Protein AF-0000000080295503 (afdb_homodimer)

Nearest PDB structures (foldseek):
  6c7n-assembly1_A  TM=9.558E-01  e=8.630E-57  Sorghum bicolor
  1o0s-assembly1_A  TM=9.507E-01  e=3.112E-56  Ascaris suum
  5ou5-assembly1_A  TM=9.568E-01  e=2.901E-55  Zea mays
  6w57-assembly1_A  TM=9.086E-01  e=5.058E-46  Trypanosoma cruzi
  6c7n-assembly1_D  TM=9.601E-01  e=8.057E-33  Sorghum bicolor

Solvent-accessible surface area (backbone atoms only — not comparable to full-atom values): 56829 Å² total; per-residue (Å²): 129,84,60,73,83,77,49,52,29,61,52,30,62,65,28,22,88,63,24,55,74,51,45,48,44,72,68,53,23,57,75,37,43,35,37,23,44,47,64,78,38,65,42,53,69,69,56,49,39,51,50,51,49,52,52,50,70,70,48,85,48,66,68,58,43,27,48,50,53,55,49,38,37,57,42,23,34,45,60,38,44,40,38,39,61,76,38,34,90,74,47,44,44,35,53,27,72,63,42,31,56,54,43,26,78,41,29,72,78,65,65,83,66,70,71,42,38,38,46,44,62,86,37,63,96,42,52,50,62,40,59,63,41,48,88,58,75,63,38,39,37,31,30,36,24,38,10,41,28,44,78,70,73,35,51,52,12,50,33,36,43,47,52,22,40,26,51,50,50,38,26,31,55,38,24,22,36,43,69,64,27,48,43,23,31,25,37,30,48,24,30,76,42,58,78,54,47,66,37,91,64,47,48,43,60,82,40,58,52,66,54,72,67,58,47,48,53,49,51,50,50,45,56,52,28,47,32,73,70,43,34,66,47,32,31,40,36,39,38,39,44,31,58,77,56,41,54,52,48,46,70,68,36,35,86,76,35,14,29,52,39,42,58,23,50,28,41,16,19,40,48,49,9,29,49,53,29,49,27,60,69,67,70,55,60,75,81,79,49,28,38,36,31,44,17,61,46,50,50,38,50,23,31,48,50,50,49,39,53,53,32,37,72,74,68,40,52,71,68,61,30,46,72,31,42,42,38,17,45,100,84,12,46,45,34,72,81,46,88,87,52,86,75,55,75,82,52,53,80,47,36,36,95,57,82,80,44,66,50,69,57,56,48,44,70,71,65,56,41,41,32,41,39,26,51,56,50,39,57,54,64,56,34,66,67,42,38,34,50,34,36,71,76,29,84,61,20,33,42,32,24,40,12,46,49,71,85,17,12,18,47,51,71,66,57,49,32,60,44,27,70,61,37,49,46,55,36,25,35,36,93,58,72,73,41,79,53,98,92,39,77,36,52,57,25,55,58,50,43,75,53,37,48,22,3,50,52,34,13,36,57,72,26,33,29,50,52,59,50,73,62,53,35,49,53,38,12,53,46,44,30,66,63,41,48,69,67,37,44,73,50,53,31,31,55,53,61,76,92,43,37,42,56,36,7,48,52,22,15,40,51,41,34,51,48,26,55,75,67,71,33,37,66,52,78,74,80,68,91,48,52,63,60,54,55,58,70,62,34,53,75,63,67,87,72,77,83,70,82,57,69,69,64,60,67,75,101,130,85,60,74,83,78,48,50,29,63,53,31,62,65,28,21,88,64,23,56,76,50,44,48,45,71,67,53,22,56,76,39,44,36,38,22,46,46,63,78,40,66,43,52,71,67,57,49,40,52,51,52,49,52,52,50,69,68,48,83,48,65,68,57,41,28,50,50,53,55,49,38,37,57,43,24,34,45,60,38,44,40,37,38,62,75,39,33,90,73,46,43,43,36,51,26,72,64,42,31,57,54,43,25,79,41,29,69,76,64,65,83,65,68,69,43,39,38,45,44,62,86,38,63,96,40,53,50,62,40,60,64,40,47,87,58,74,64,38,40,36,30,29,36,24,38,10,42,28,44,79,71,72,35,52,52,12,48,34,37,44,47,52,23,39,26,51,51,50,38,26,28,56,37,24,22,36,43,70,64,26,48,43,25,30,27,37,31,46,23,30,75,42,59,76,55,46,65,36,89,66,47,47,46,59,83,41,58,53,64,55,72,66,59,47,48,52,50,52,49,51,44,55,52,28,46,31,72,69,44,34,67,48,31,32,38,36,39,38,40,43,31,59,77,57,40,54,52,49,46,70,69,36,34,87,76,36,16,28,52,40,43,58,24,49,29,41,16,19,40,49,49,10,30,49,51,29,48,27,60,68,67,71,56,59,77,82,79,49,26,39,35,30,42,16,62,47,51,50,38,49,23,31,49,50,50,48,38,52,53,32,36,73,74,66,39,53,70,67,61,29,45,72,31,42,44,38,18,44,101,86,11,46,45,33,73,81,47,88,87,53,87,74,56,75,84,52,53,79,48,38,38,94,57,82,82,43,66,52,69,56,56,48,44,71,71,65,56,41,42,31,40,39,28,52,55,51,40,55,54,65,56,34,67,67,44,38,34,51,35,36,70,75,29,86,60,20,34,41,32,22,40,12,46,49,71,84,18,12,19,48,50,70,66,56,49,32,60,45,26,69,62,39,48,46,54,36,24,35,36,92,58,72,73,40,80,54,97,91,38,78,36,54,57,25,56,59,51,42,76,54,37,48,20,3,48,51,35,12,37,57,73,25,31,28,50,52,59,50,74,64,54,35,50,52,38,12,53,45,43,30,67,62,42,47,70,68,36,43,73,48,53,31,29,55,52,60,78,92,42,36,46,55,37,7,49,53,21,15,41,51,43,34,52,48,26,57,75,68,70,33,37,65,52,77,74,80,68,91,48,50,63,60,52,55,58,70,61,33,52,76,63,67,88,73,76,84,68,83,56,69,70,62,55,68,74,101

InterPro domains:
  IPR001891 Malic oxidoreductase [PIRSF000106] (8-548)
  IPR001891 Malic oxidoreductase [PR00072] (79-103)
  IPR001891 Malic oxidoreductase [PR00072] (139-168)
  IPR001891 Malic oxidoreductase [PR00072] (175-197)
  IPR001891 Malic oxidoreductase [PR00072] (235-253)
  IPR001891 Malic oxidoreductase [PR00072] (260-276)
  IPR001891 Malic oxidoreductase [PR00072] (291-307)
  IPR001891 Malic oxidoreductase [PR00072] (394-410)
  IPR012301 Malic enzyme, N-terminal domain [PF00390] (74-254)
  IPR012301 Malic enzyme, N-terminal domain [SM01274] (73-254)
  IPR012302 Malic enzyme, NAD-binding [PF03949] (264-517)
  IPR012302 Malic enzyme, NAD-binding [SM00919] (264-517)
  IPR036291 NAD(P)-binding domain superfamily [SSF51735] (264-548)
  IPR037062 Malic enzyme, N-terminal domain superfamily [G3DSA:3.40.50.10380] (8-261)
  IPR046346 Aminoacid dehydrogenase-like, N-terminal domain superfamily [SSF53223] (7-263)

Structure (mmCIF, N/CA/C/O backbone):
data_AF-0000000080295503-model_v1
#
loop_
_entity.id
_entity.type
_entity.pdbx_description
1 polymer 'Malic enzyme'
#
loop_
_atom_site.group_PDB
_atom_site.id
_atom_site.type_symbol
_atom_site.label_atom_id
_atom_site.label_alt_id
_atom_site.label_comp_id
_atom_site.label_asym_id
_atom_site.label_entity_id
_atom_site.label_seq_id
_atom_site.pdbx_PDB_ins_code
_atom_site.Cartn_x
_atom_site.Cartn_y
_atom_site.Cartn_z
_atom_site.occupancy
_atom_site.B_iso_or_equiv
_atom_site.auth_seq_id
_atom_site.auth_comp_id
_atom_site.auth_asym_id
_atom_site.auth_atom_id
_atom_site.pdbx_PDB_model_num
ATOM 1 N N . MET A 1 1 ? 0.663 -22.047 15.93 1 23.84 1 MET A N 1
ATOM 2 C CA . MET A 1 1 ? -0.753 -21.859 16.234 1 23.84 1 MET A CA 1
ATOM 3 C C . MET A 1 1 ? -0.973 -20.594 17.062 1 23.84 1 MET A C 1
ATOM 5 O O . MET A 1 1 ? -0.409 -20.438 18.141 1 23.84 1 MET A O 1
ATOM 9 N N . TYR A 1 2 ? -1.174 -19.5 16.453 1 33.91 2 TYR A N 1
ATOM 10 C CA . TYR A 1 2 ? -1.428 -18.25 17.156 1 33.91 2 TYR A CA 1
ATOM 11 C C . TYR A 1 2 ? -2.566 -18.406 18.172 1 33.91 2 TYR A C 1
ATOM 13 O O . TYR A 1 2 ? -3.637 -18.922 17.828 1 33.91 2 TYR A O 1
ATOM 21 N N . VAL A 1 3 ? -2.311 -18.531 19.344 1 33.25 3 VAL A N 1
ATOM 22 C CA . VAL A 1 3 ? -3.404 -18.516 20.312 1 33.25 3 VAL A CA 1
ATOM 23 C C . VAL A 1 3 ? -4.07 -17.141 20.312 1 33.25 3 VAL A C 1
ATOM 25 O O . VAL A 1 3 ? -3.424 -16.125 20.594 1 33.25 3 VAL A O 1
ATOM 28 N N . GLN A 1 4 ? -5.238 -16.984 19.781 1 42.31 4 GLN A N 1
ATOM 29 C CA . GLN A 1 4 ? -6.094 -15.805 19.672 1 42.31 4 GLN A CA 1
ATOM 30 C C . GLN A 1 4 ? -6.051 -14.961 20.938 1 42.31 4 GLN A C 1
ATOM 32 O O . GLN A 1 4 ? -6.062 -13.734 20.875 1 42.31 4 GLN A O 1
ATOM 37 N N . GLY A 1 5 ? -5.867 -15.586 22.062 1 43.38 5 GLY A N 1
ATOM 38 C CA . GLY A 1 5 ? -6.027 -14.898 23.328 1 43.38 5 GLY A CA 1
ATOM 39 C C . GLY A 1 5 ? -4.809 -14.086 23.734 1 43.38 5 GLY A C 1
ATOM 40 O O . GLY A 1 5 ? -4.906 -13.188 24.562 1 43.38 5 GLY A O 1
ATOM 41 N N . GLU A 1 6 ? -3.658 -14.367 23.172 1 52.22 6 GLU A N 1
ATOM 42 C CA . GLU A 1 6 ? -2.453 -13.75 23.719 1 52.22 6 GLU A CA 1
ATOM 43 C C . GLU A 1 6 ? -2.07 -12.5 22.938 1 52.22 6 GLU A C 1
ATOM 45 O O . GLU A 1 6 ? -1.223 -11.719 23.391 1 52.22 6 GLU A O 1
ATOM 50 N N . ILE A 1 7 ? -2.881 -12.359 21.938 1 60.25 7 ILE A N 1
ATOM 51 C CA . ILE A 1 7 ? -2.463 -11.227 21.125 1 60.25 7 ILE A CA 1
ATOM 52 C C . ILE A 1 7 ? -3.307 -10 21.469 1 60.25 7 ILE A C 1
ATOM 54 O O . ILE A 1 7 ? -4.531 -10.086 21.562 1 60.25 7 ILE A O 1
ATOM 58 N N . SER A 1 8 ? -2.629 -8.961 21.906 1 71.88 8 SER A N 1
ATOM 59 C CA . SER A 1 8 ? -3.328 -7.707 22.188 1 71.88 8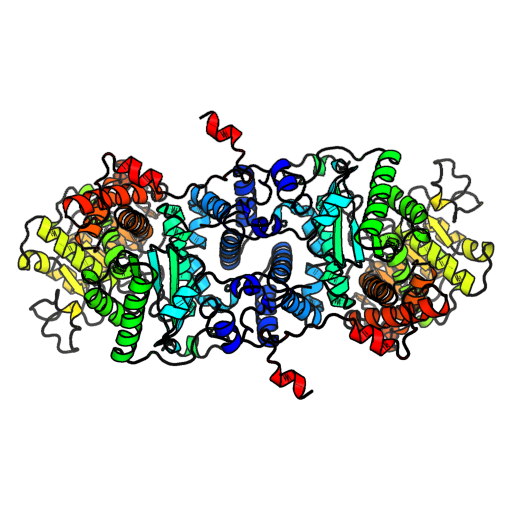 SER A CA 1
ATOM 60 C C . SER A 1 8 ? -4.176 -7.277 20.984 1 71.88 8 SER A C 1
ATOM 62 O O . SER A 1 8 ? -4.02 -7.809 19.891 1 71.88 8 SER A O 1
ATOM 64 N N . GLY A 1 9 ? -5.176 -6.531 21.297 1 74.75 9 GLY A N 1
ATOM 65 C CA . GLY A 1 9 ? -6.023 -6.008 20.234 1 74.75 9 GLY A CA 1
ATOM 66 C C . GLY A 1 9 ? -5.242 -5.316 19.125 1 74.75 9 GLY A C 1
ATOM 67 O O . GLY A 1 9 ? -5.512 -5.527 17.938 1 74.75 9 GLY A O 1
ATOM 68 N N . LEU A 1 10 ? -4.273 -4.602 19.516 1 79.19 10 LEU A N 1
ATOM 69 C CA . LEU A 1 10 ? -3.461 -3.895 18.531 1 79.19 10 LEU A CA 1
ATOM 70 C C . LEU A 1 10 ? -2.672 -4.875 17.672 1 79.19 10 LEU A C 1
ATOM 72 O O . LEU A 1 10 ? -2.574 -4.703 16.453 1 79.19 10 LEU A O 1
ATOM 76 N N . MET A 1 11 ? -2.17 -5.848 18.25 1 79.31 11 MET A N 1
ATOM 77 C CA . MET A 1 11 ? -1.431 -6.867 17.516 1 79.31 11 MET A CA 1
ATOM 78 C C . MET A 1 11 ? -2.344 -7.605 16.531 1 79.31 11 MET A C 1
ATOM 80 O O . MET A 1 11 ? -1.92 -7.977 15.438 1 79.31 11 MET A O 1
ATOM 84 N N . ARG A 1 12 ? -3.553 -7.77 16.922 1 81.25 12 ARG A N 1
ATOM 85 C CA . ARG A 1 12 ? -4.512 -8.43 16.031 1 81.25 12 ARG A CA 1
ATOM 86 C C . ARG A 1 12 ? -4.785 -7.582 14.797 1 81.25 12 ARG A C 1
ATOM 88 O O . ARG A 1 12 ? -4.902 -8.109 13.688 1 81.25 12 ARG A O 1
ATOM 95 N N . LEU A 1 13 ? -4.855 -6.32 15.055 1 86.88 13 LEU A N 1
ATOM 96 C CA . LEU A 1 13 ? -5.098 -5.402 13.945 1 86.88 13 LEU A CA 1
ATOM 97 C C . LEU A 1 13 ? -3.904 -5.363 13 1 86.88 13 LEU A C 1
ATOM 99 O O . LEU A 1 13 ? -4.059 -5.059 11.812 1 86.88 13 LEU A O 1
ATOM 103 N N . GLN A 1 14 ? -2.781 -5.789 13.508 1 85.88 14 GLN A N 1
ATOM 104 C CA . GLN A 1 14 ? -1.558 -5.688 12.719 1 85.88 14 GLN A CA 1
ATOM 105 C C . GLN A 1 14 ? -1.169 -7.039 12.125 1 85.88 14 GLN A C 1
ATOM 107 O O . GLN A 1 14 ? -0.248 -7.121 11.312 1 85.88 14 GLN A O 1
ATOM 112 N N . ASP A 1 15 ? -1.875 -8.07 12.523 1 87.44 15 ASP A N 1
ATOM 113 C CA . ASP A 1 15 ? -1.576 -9.422 12.07 1 87.44 15 ASP A CA 1
ATOM 114 C C . ASP A 1 15 ? -2.496 -9.836 10.922 1 87.44 15 ASP A C 1
ATOM 116 O O . ASP A 1 15 ? -3.719 -9.852 11.078 1 87.44 15 ASP A O 1
ATOM 120 N N . LYS A 1 16 ? -1.868 -10.242 9.867 1 89.5 16 LYS A N 1
ATOM 121 C CA . LYS A 1 16 ? -2.637 -10.523 8.656 1 89.5 16 LYS A CA 1
ATOM 122 C C . LYS A 1 16 ? -3.592 -11.695 8.875 1 89.5 16 LYS A C 1
ATOM 124 O O . LYS A 1 16 ? -4.617 -11.805 8.203 1 89.5 16 LYS A O 1
ATOM 129 N N . PHE A 1 17 ? -3.307 -12.547 9.859 1 88.69 17 PHE A N 1
ATOM 130 C CA . PHE A 1 17 ? -4.105 -13.742 10.086 1 88.69 17 PHE A CA 1
ATOM 131 C C . PHE A 1 17 ? -5.375 -13.406 10.859 1 88.69 17 PHE A C 1
ATOM 133 O O . PHE A 1 17 ? -6.414 -14.039 10.664 1 88.69 17 PHE A O 1
ATOM 140 N N . PHE A 1 18 ? -5.27 -12.383 11.711 1 90.19 18 PHE A N 1
ATOM 141 C CA . PHE A 1 18 ? -6.359 -12.141 12.656 1 90.19 18 PHE A CA 1
ATOM 142 C C . PHE A 1 18 ? -7.105 -10.859 12.297 1 90.19 18 PHE A C 1
ATOM 144 O O . PHE A 1 18 ? -8.211 -10.617 12.797 1 90.19 18 PHE A O 1
ATOM 151 N N . ASN A 1 19 ? -6.555 -10.086 11.453 1 93.88 19 ASN A N 1
ATOM 152 C CA . ASN A 1 19 ? -7.156 -8.797 11.141 1 93.88 19 ASN A CA 1
ATOM 153 C C . ASN A 1 19 ? -8.445 -8.961 10.344 1 93.88 19 ASN A C 1
ATOM 155 O O . ASN A 1 19 ? -8.484 -9.703 9.359 1 93.88 19 ASN A O 1
ATOM 159 N N . LYS A 1 20 ? -9.484 -8.266 10.859 1 95.94 20 LYS A N 1
ATOM 160 C CA . LYS A 1 20 ? -10.766 -8.258 10.164 1 95.94 20 LYS A CA 1
ATOM 161 C C . LYS A 1 20 ? -11.102 -6.863 9.641 1 95.94 20 LYS A C 1
ATOM 163 O O . LYS A 1 20 ? -12.211 -6.625 9.156 1 95.94 20 LYS A O 1
ATOM 168 N N . ASP A 1 21 ? -10.164 -5.883 9.852 1 95.69 21 ASP A N 1
ATOM 169 C CA . ASP A 1 21 ? -10.398 -4.496 9.477 1 95.69 21 ASP A CA 1
ATOM 170 C C . ASP A 1 21 ? -11.719 -3.984 10.062 1 95.69 21 ASP A C 1
ATOM 172 O O . ASP A 1 21 ? -11.938 -4.078 11.266 1 95.69 21 ASP A O 1
ATOM 176 N N . THR A 1 22 ? -12.594 -3.451 9.234 1 96.38 22 THR A N 1
ATOM 177 C CA . THR A 1 22 ? -13.82 -2.826 9.703 1 96.38 22 THR A CA 1
ATOM 178 C C . THR A 1 22 ? -14.891 -3.879 10 1 96.38 22 THR A C 1
ATOM 180 O O . THR A 1 22 ? -16.016 -3.543 10.352 1 96.38 22 THR A O 1
ATOM 183 N N . ALA A 1 23 ? -14.539 -5.16 9.883 1 96.94 23 ALA A N 1
ATOM 184 C CA . ALA A 1 23 ? -15.516 -6.203 10.172 1 96.94 23 ALA A CA 1
ATOM 185 C C . ALA A 1 23 ? -15.5 -6.578 11.648 1 96.94 23 ALA A C 1
ATOM 187 O O . ALA A 1 23 ? -16.375 -7.297 12.125 1 96.94 23 ALA A O 1
ATOM 188 N N . PHE A 1 24 ? -14.492 -6.145 12.406 1 95.94 24 PHE A N 1
ATOM 189 C CA . PHE A 1 24 ? -14.594 -6.305 13.852 1 95.94 24 PHE A CA 1
ATOM 190 C C . PHE A 1 24 ? -15.883 -5.684 14.367 1 95.94 24 PHE A C 1
ATOM 192 O O . PHE A 1 24 ? -16.188 -4.527 14.078 1 95.94 24 PHE A O 1
ATOM 199 N N . THR A 1 25 ? -16.625 -6.453 15.086 1 95.12 25 THR A N 1
ATOM 200 C CA . THR A 1 25 ? -17.828 -5.902 15.695 1 95.12 25 THR A CA 1
ATOM 201 C C . THR A 1 25 ? -17.484 -4.898 16.797 1 95.12 25 THR A C 1
ATOM 203 O O . THR A 1 25 ? -16.344 -4.875 17.281 1 95.12 25 THR A O 1
ATOM 206 N N . ILE A 1 26 ? -18.453 -4.098 17.125 1 95.25 26 ILE A N 1
ATOM 207 C CA . ILE A 1 26 ? -18.219 -3.111 18.188 1 95.25 26 ILE A CA 1
ATOM 208 C C . ILE A 1 26 ? -17.828 -3.822 19.469 1 95.25 26 ILE A C 1
ATOM 210 O O . ILE A 1 26 ? -16.922 -3.383 20.188 1 95.25 26 ILE A O 1
ATOM 214 N N . GLU A 1 27 ? -18.484 -4.895 19.766 1 93.81 27 GLU A N 1
ATOM 215 C CA . GLU A 1 27 ? -18.188 -5.684 20.953 1 93.81 27 GLU A CA 1
ATOM 216 C C . GLU A 1 27 ? -16.75 -6.211 20.922 1 93.81 27 GLU A C 1
ATOM 218 O O . GLU A 1 27 ? -16.031 -6.125 21.906 1 93.81 27 GLU A O 1
ATOM 223 N N . GLU A 1 28 ? -16.359 -6.746 19.797 1 93.06 28 GLU A N 1
ATOM 224 C CA . GLU A 1 28 ? -14.992 -7.234 19.641 1 93.06 28 GLU A CA 1
ATOM 225 C C . GLU A 1 28 ? -13.977 -6.109 19.828 1 93.06 28 GLU A C 1
ATOM 227 O O . GLU A 1 28 ? -12.945 -6.301 20.484 1 93.06 28 GLU A O 1
ATOM 232 N N . ARG A 1 29 ? -14.289 -4.934 19.281 1 94.69 29 ARG A N 1
ATOM 233 C CA . ARG A 1 29 ? -13.383 -3.795 19.359 1 94.69 29 ARG A CA 1
ATOM 234 C C . ARG A 1 29 ? -13.18 -3.371 20.812 1 94.69 29 ARG A C 1
ATOM 236 O O . ARG A 1 29 ? -12.047 -3.107 21.234 1 94.69 29 ARG A O 1
ATOM 243 N N . GLN A 1 30 ? -14.234 -3.309 21.547 1 93.44 30 GLN A N 1
ATOM 244 C CA . GLN A 1 30 ? -14.18 -2.904 22.953 1 93.44 30 GLN A CA 1
ATOM 245 C C . GLN A 1 30 ? -13.422 -3.93 23.797 1 93.44 30 GLN A C 1
ATOM 247 O O . GLN A 1 30 ? -12.562 -3.57 24.594 1 93.44 30 GLN A O 1
ATOM 252 N N . LEU A 1 31 ? -13.641 -5.195 23.547 1 90.25 31 LEU A N 1
ATOM 253 C CA . LEU A 1 31 ? -13.039 -6.266 24.328 1 90.25 31 LEU A CA 1
ATOM 254 C C . LEU A 1 31 ? -11.547 -6.391 24.016 1 90.25 31 LEU A C 1
ATOM 256 O O . LEU A 1 31 ? -10.75 -6.73 24.906 1 90.25 31 LEU A O 1
ATOM 260 N N . LEU A 1 32 ? -11.203 -6.105 22.781 1 90.62 32 LEU A N 1
ATOM 261 C CA . LEU A 1 32 ? -9.82 -6.262 22.344 1 90.62 32 LEU A CA 1
ATOM 262 C C . LEU A 1 32 ? -9.023 -4.984 22.594 1 90.62 32 LEU A C 1
ATOM 264 O O . LEU A 1 32 ? -7.809 -4.961 22.406 1 90.62 32 LEU A O 1
ATOM 268 N N . GLY A 1 33 ? -9.734 -3.918 22.969 1 92.12 33 GLY A N 1
ATOM 269 C CA . GLY A 1 33 ? -9.055 -2.654 23.203 1 92.12 33 GLY A CA 1
ATOM 270 C C . GLY A 1 33 ? -8.633 -1.96 21.922 1 92.12 33 GLY A C 1
ATOM 271 O O . GLY A 1 33 ? -7.539 -1.391 21.859 1 92.12 33 GLY A O 1
ATOM 272 N N . ILE A 1 34 ? -9.406 -2.123 20.844 1 94.31 34 ILE A N 1
ATOM 273 C CA . ILE A 1 34 ? -9.07 -1.455 19.594 1 94.31 34 ILE A CA 1
ATOM 274 C C . ILE A 1 34 ? -10.211 -0.535 19.172 1 94.31 34 ILE A C 1
ATOM 276 O O . ILE A 1 34 ? -10.25 -0.06 18.031 1 94.31 34 ILE A O 1
ATOM 280 N N . HIS A 1 35 ? -11.195 -0.368 20.141 1 96.06 35 HIS A N 1
ATOM 281 C CA . HIS A 1 35 ? -12.242 0.627 19.906 1 96.06 35 HIS A CA 1
ATOM 282 C C . HIS A 1 35 ? -11.641 2.018 19.719 1 96.06 35 HIS A C 1
ATOM 284 O O . HIS A 1 35 ? -10.812 2.455 20.516 1 96.06 35 HIS A O 1
ATOM 290 N N . GLY A 1 36 ? -11.977 2.668 18.609 1 97.44 36 GLY A N 1
ATOM 291 C CA . GLY A 1 36 ? -11.422 3.969 18.281 1 97.44 36 GLY A CA 1
ATOM 292 C C . GLY A 1 36 ? -10.289 3.893 17.266 1 97.44 36 GLY A C 1
ATOM 293 O O . GLY A 1 36 ? -9.93 4.898 16.656 1 97.44 36 GLY A O 1
ATOM 294 N N . LEU A 1 37 ? -9.664 2.721 17.156 1 97.06 37 LEU A N 1
ATOM 295 C CA . LEU A 1 37 ? -8.602 2.562 16.172 1 97.06 37 LEU A CA 1
ATOM 296 C C . LEU A 1 37 ? -9.172 2.236 14.797 1 97.06 37 LEU A C 1
ATOM 298 O O . LEU A 1 37 ? -8.438 2.211 13.805 1 97.06 37 LEU A O 1
ATOM 302 N N . LEU A 1 38 ? -10.469 2.02 14.766 1 97.12 38 LEU A N 1
ATOM 303 C CA . LEU A 1 38 ? -11.266 1.851 13.555 1 97.12 38 LEU A CA 1
ATOM 304 C C . LEU A 1 38 ? -12.453 2.814 13.539 1 97.12 38 LEU A C 1
ATOM 306 O O . LEU A 1 38 ? -12.953 3.203 14.602 1 97.12 38 LEU A O 1
ATOM 310 N N . PRO A 1 39 ? -12.852 3.24 12.344 1 97.56 39 PRO A N 1
ATOM 311 C CA . PRO A 1 39 ? -14.078 4.039 12.32 1 97.56 39 PRO A CA 1
ATOM 312 C C . PRO A 1 39 ? -15.289 3.273 12.852 1 97.56 39 PRO A C 1
ATOM 314 O O . PRO A 1 39 ? -15.266 2.043 12.922 1 97.56 39 PRO A O 1
ATOM 317 N N . PRO A 1 40 ? -16.281 3.961 13.242 1 97.31 40 PRO A N 1
ATOM 318 C CA . PRO A 1 40 ? -17.391 3.297 13.93 1 97.31 40 PRO A CA 1
ATOM 319 C C . PRO A 1 40 ? -18.188 2.361 13.008 1 97.31 40 PRO A C 1
ATOM 321 O O . PRO A 1 40 ? -18.891 1.472 13.492 1 97.31 40 PRO A O 1
ATOM 324 N N . VAL A 1 41 ? -18.094 2.459 11.742 1 97.25 41 VAL A N 1
ATOM 325 C CA . VAL A 1 41 ? -18.828 1.602 10.82 1 97.25 41 VAL A CA 1
ATOM 326 C C . VAL A 1 41 ? -18.359 0.156 10.969 1 97.25 41 VAL A C 1
ATOM 328 O O . VAL A 1 41 ? -17.156 -0.097 11.164 1 97.25 41 VAL A O 1
ATOM 331 N N . VAL A 1 42 ? -19.281 -0.78 10.969 1 97.19 42 VAL A N 1
ATOM 332 C CA . VAL A 1 42 ? -19 -2.211 10.914 1 97.19 42 VAL A CA 1
ATOM 333 C C . VAL A 1 42 ? -19.453 -2.783 9.578 1 97.19 42 VAL A C 1
ATOM 335 O O . VAL A 1 42 ? -20.641 -2.705 9.242 1 97.19 42 VAL A O 1
ATOM 338 N N . ARG A 1 43 ? -18.578 -3.309 8.844 1 96.94 43 ARG A N 1
ATOM 339 C CA . ARG A 1 43 ? -18.891 -3.826 7.52 1 96.94 43 ARG A CA 1
ATOM 340 C C . ARG A 1 43 ? -18.875 -5.352 7.508 1 96.94 43 ARG A C 1
ATOM 342 O O . ARG A 1 43 ? -18.094 -5.973 8.234 1 96.94 43 ARG A O 1
ATOM 349 N N . THR A 1 44 ? -19.734 -5.898 6.652 1 96.75 44 THR A N 1
ATOM 350 C CA . THR A 1 44 ? -19.641 -7.328 6.379 1 96.75 44 THR A CA 1
ATOM 351 C C . THR A 1 44 ? -18.453 -7.637 5.477 1 96.75 44 THR A C 1
ATOM 353 O O . THR A 1 44 ? -17.891 -6.734 4.855 1 96.75 44 THR A O 1
ATOM 356 N N . MET A 1 45 ? -18.094 -8.859 5.461 1 96.56 45 MET A N 1
ATOM 357 C CA . MET A 1 45 ? -16.984 -9.266 4.598 1 96.56 45 MET A CA 1
ATOM 358 C C . MET A 1 45 ? -17.312 -8.984 3.133 1 96.56 45 MET A C 1
ATOM 360 O O . MET A 1 45 ? -16.422 -8.586 2.367 1 96.56 45 MET A O 1
ATOM 364 N N . GLU A 1 46 ? -18.547 -9.18 2.713 1 96.56 46 GLU A N 1
ATOM 365 C CA . GLU A 1 46 ? -18.984 -8.938 1.337 1 96.56 46 GLU A CA 1
ATOM 366 C C . GLU A 1 46 ? -18.844 -7.457 0.972 1 96.56 46 GLU A C 1
ATOM 368 O O . GLU A 1 46 ? -18.406 -7.125 -0.13 1 96.56 46 GLU A O 1
ATOM 373 N N . GLU A 1 47 ? -19.203 -6.617 1.95 1 96.62 47 GLU A N 1
ATOM 374 C CA . GLU A 1 47 ? -19.047 -5.184 1.729 1 96.62 47 GLU A CA 1
ATOM 375 C C . GLU A 1 47 ? -17.562 -4.812 1.585 1 96.62 47 GLU A C 1
ATOM 377 O O . GLU A 1 47 ? -17.219 -3.955 0.771 1 96.62 47 GLU A O 1
ATOM 382 N N . GLN A 1 48 ? -16.766 -5.426 2.383 1 97.19 48 GLN A N 1
ATOM 383 C CA . GLN A 1 48 ? -15.32 -5.191 2.287 1 97.19 48 GLN A CA 1
ATOM 384 C C . GLN A 1 48 ? -14.789 -5.613 0.922 1 97.19 48 GLN A C 1
ATOM 386 O O . GLN A 1 48 ? -13.969 -4.906 0.327 1 97.19 48 GLN A O 1
ATOM 391 N N . VAL A 1 49 ? -15.227 -6.77 0.418 1 97.81 49 VAL A N 1
ATOM 392 C CA . VAL A 1 49 ? -14.773 -7.277 -0.875 1 97.81 49 VAL A CA 1
ATOM 393 C C . VAL A 1 49 ? -15.148 -6.285 -1.976 1 97.81 49 VAL A C 1
ATOM 395 O O . VAL A 1 49 ? -14.336 -5.984 -2.85 1 97.81 49 VAL A O 1
ATOM 398 N N . GLU A 1 50 ? -16.359 -5.777 -1.891 1 96.88 50 GLU A N 1
ATOM 399 C CA . GLU A 1 50 ? -16.812 -4.824 -2.896 1 96.88 50 GLU A CA 1
ATOM 400 C C . GLU A 1 50 ? -15.992 -3.541 -2.857 1 96.88 50 GLU A C 1
ATOM 402 O O . GLU A 1 50 ? -15.68 -2.969 -3.902 1 96.88 50 GLU A O 1
ATOM 407 N N . LEU A 1 51 ? -15.75 -3.107 -1.701 1 95.94 51 LEU A N 1
ATOM 408 C CA . LEU A 1 51 ? -14.922 -1.915 -1.546 1 95.94 51 LEU A CA 1
ATOM 409 C C . LEU A 1 51 ? -13.523 -2.145 -2.111 1 95.94 51 LEU A C 1
ATOM 411 O O . LEU A 1 51 ? -12.992 -1.297 -2.832 1 95.94 51 LEU A O 1
ATOM 415 N N . CYS A 1 52 ? -12.891 -3.264 -1.779 1 96.56 52 CYS A N 1
ATOM 416 C CA . CYS A 1 52 ? -11.562 -3.607 -2.277 1 96.56 52 CYS A CA 1
ATOM 417 C C . CYS A 1 52 ? -11.555 -3.711 -3.797 1 96.56 52 CYS A C 1
ATOM 419 O O . CYS A 1 52 ? -10.633 -3.238 -4.453 1 96.56 52 CYS A O 1
ATOM 421 N N . LEU A 1 53 ? -12.602 -4.328 -4.34 1 97.19 53 LEU A N 1
ATOM 422 C CA . LEU A 1 53 ? -12.703 -4.465 -5.789 1 97.19 53 LEU A CA 1
ATOM 423 C C . LEU A 1 53 ? -12.781 -3.098 -6.461 1 97.19 53 LEU A C 1
ATOM 425 O O . LEU A 1 53 ? -12.117 -2.865 -7.48 1 97.19 53 LEU A O 1
ATOM 429 N N . THR A 1 54 ? -13.586 -2.225 -5.879 1 95.19 54 THR A N 1
ATOM 430 C CA . THR A 1 54 ? -13.734 -0.884 -6.43 1 95.19 54 THR A CA 1
ATOM 431 C C . THR A 1 54 ? -12.406 -0.144 -6.418 1 95.19 54 THR A C 1
ATOM 433 O O . THR A 1 54 ? -12.031 0.494 -7.406 1 95.19 54 THR A O 1
ATOM 436 N N . GLN A 1 55 ? -11.734 -0.235 -5.316 1 93.31 55 GLN A N 1
ATOM 437 C CA . GLN A 1 55 ? -10.414 0.382 -5.219 1 93.31 55 GLN A CA 1
ATOM 438 C C . GLN A 1 55 ? -9.461 -0.201 -6.254 1 93.31 55 GLN A C 1
ATOM 440 O O . GLN A 1 55 ? -8.75 0.54 -6.938 1 93.31 55 GLN A O 1
ATOM 445 N N . PHE A 1 56 ? -9.43 -1.473 -6.379 1 95.5 56 PHE A N 1
ATOM 446 C CA . PHE A 1 56 ? -8.57 -2.191 -7.309 1 95.5 56 PHE A CA 1
ATOM 447 C C . PHE A 1 56 ? -8.82 -1.737 -8.742 1 95.5 56 PHE A C 1
ATOM 449 O O . PHE A 1 56 ? -7.879 -1.449 -9.484 1 95.5 56 PHE A O 1
ATOM 456 N N . LEU A 1 57 ? -10.031 -1.595 -9.086 1 94.94 57 LEU A N 1
ATOM 457 C CA . LEU A 1 57 ? -10.422 -1.273 -10.461 1 94.94 57 LEU A CA 1
ATOM 458 C C . LEU A 1 57 ? -10.117 0.187 -10.781 1 94.94 57 LEU A C 1
ATOM 460 O O . LEU A 1 57 ? -9.992 0.556 -11.953 1 94.94 57 LEU A O 1
ATOM 464 N N . ASN A 1 58 ? -10 0.99 -9.758 1 90.44 58 ASN A N 1
ATOM 465 C CA . ASN A 1 58 ? -9.719 2.408 -9.969 1 90.44 58 ASN A CA 1
ATOM 466 C C . ASN A 1 58 ? -8.227 2.668 -10.141 1 90.44 58 ASN A C 1
ATOM 468 O O . ASN A 1 58 ? -7.824 3.775 -10.5 1 90.44 58 ASN A O 1
ATOM 472 N N . ILE A 1 59 ? -7.426 1.659 -9.891 1 91.06 59 ILE A N 1
ATOM 473 C CA . ILE A 1 59 ? -5.996 1.78 -10.133 1 91.06 59 ILE A CA 1
ATOM 474 C C . ILE A 1 59 ? -5.703 1.534 -11.617 1 91.06 59 ILE A C 1
ATOM 476 O O . ILE A 1 59 ? -6.109 0.512 -12.172 1 91.06 59 ILE A O 1
ATOM 480 N N . ASP A 1 60 ? -4.918 2.355 -12.266 1 87.31 60 ASP A N 1
ATOM 481 C CA . ASP A 1 60 ? -4.746 2.283 -13.711 1 87.31 60 ASP A CA 1
ATOM 482 C C . ASP A 1 60 ? -3.504 1.471 -14.078 1 87.31 60 ASP A C 1
ATOM 484 O O . ASP A 1 60 ? -3.512 0.721 -15.055 1 87.31 60 ASP A O 1
ATOM 488 N N . GLU A 1 61 ? -2.498 1.489 -13.266 1 90.56 61 GLU A N 1
ATOM 489 C CA . GLU A 1 61 ? -1.219 0.884 -13.617 1 90.56 61 GLU A CA 1
ATOM 490 C C . GLU A 1 61 ? -1.123 -0.55 -13.109 1 90.56 61 GLU A C 1
ATOM 492 O O . GLU A 1 61 ? -1.436 -0.819 -11.945 1 90.56 61 GLU A O 1
ATOM 497 N N . ASP A 1 62 ? -0.592 -1.449 -13.898 1 92.62 62 ASP A N 1
ATOM 498 C CA . ASP A 1 62 ? -0.534 -2.873 -13.586 1 92.62 62 ASP A CA 1
ATOM 499 C C . ASP A 1 62 ? 0.344 -3.131 -12.367 1 92.62 62 ASP A C 1
ATOM 501 O O . ASP A 1 62 ? -0.018 -3.92 -11.492 1 92.62 62 ASP A O 1
ATOM 505 N N . LEU A 1 63 ? 1.447 -2.504 -12.328 1 93.12 63 LEU A N 1
ATOM 506 C CA . LEU A 1 63 ? 2.354 -2.727 -11.211 1 93.12 63 LEU A CA 1
ATOM 507 C C . LEU A 1 63 ? 1.737 -2.232 -9.906 1 93.12 63 LEU A C 1
ATOM 509 O O . LEU A 1 63 ? 1.947 -2.83 -8.844 1 93.12 63 LEU A O 1
ATOM 513 N N . SER A 1 64 ? 0.976 -1.135 -10.023 1 92.31 64 SER A N 1
ATOM 514 C CA . SER A 1 64 ? 0.283 -0.619 -8.852 1 92.31 64 SER A CA 1
ATOM 515 C C . SER A 1 64 ? -0.819 -1.57 -8.398 1 92.31 64 SER A C 1
ATOM 517 O O . SER A 1 64 ? -1.058 -1.726 -7.195 1 92.31 64 SER A O 1
ATOM 519 N N . ARG A 1 65 ? -1.467 -2.16 -9.352 1 94.31 65 ARG A N 1
ATOM 520 C CA . ARG A 1 65 ? -2.471 -3.164 -9.008 1 94.31 65 ARG A CA 1
ATOM 521 C C . ARG A 1 65 ? -1.835 -4.367 -8.32 1 94.31 65 ARG A C 1
ATOM 523 O O . ARG A 1 65 ? -2.387 -4.898 -7.359 1 94.31 65 ARG A O 1
ATOM 530 N N . TYR A 1 66 ? -0.652 -4.758 -8.789 1 96 66 TYR A N 1
ATOM 531 C CA . TYR A 1 66 ? 0.101 -5.836 -8.164 1 96 66 TYR A CA 1
ATOM 532 C C . TYR A 1 66 ? 0.441 -5.492 -6.719 1 96 66 TYR A C 1
ATOM 534 O O . TYR A 1 66 ? 0.194 -6.289 -5.809 1 96 66 TYR A O 1
ATOM 542 N N . THR A 1 67 ? 0.95 -4.316 -6.516 1 94.25 67 THR A N 1
ATOM 543 C CA . THR A 1 67 ? 1.365 -3.895 -5.184 1 94.25 67 THR A CA 1
ATOM 544 C C . THR A 1 67 ? 0.162 -3.785 -4.25 1 94.25 67 THR A C 1
ATOM 546 O O . THR A 1 67 ? 0.262 -4.094 -3.061 1 94.25 67 THR A O 1
ATOM 549 N N . TYR A 1 68 ? -0.993 -3.318 -4.812 1 94.38 68 TYR A N 1
ATOM 550 C CA . TYR A 1 68 ? -2.221 -3.258 -4.027 1 94.38 68 TYR A CA 1
ATOM 551 C C . TYR A 1 68 ? -2.6 -4.637 -3.496 1 94.38 68 TYR A C 1
ATOM 553 O O . TYR A 1 68 ? -2.941 -4.781 -2.32 1 94.38 68 TYR A O 1
ATOM 561 N N . MET A 1 69 ? -2.498 -5.625 -4.336 1 97.25 69 MET A N 1
ATOM 562 C CA . MET A 1 69 ? -2.873 -6.984 -3.961 1 97.25 69 MET A CA 1
ATOM 563 C C . MET A 1 69 ? -1.922 -7.539 -2.904 1 97.25 69 MET A C 1
ATOM 565 O O . MET A 1 69 ? -2.359 -8.156 -1.934 1 97.25 69 MET A O 1
ATOM 569 N N . ILE A 1 70 ? -0.632 -7.285 -3.066 1 96.19 70 ILE A N 1
ATOM 570 C CA . ILE A 1 70 ? 0.364 -7.77 -2.117 1 96.19 70 ILE A CA 1
ATOM 571 C C . ILE A 1 70 ? 0.129 -7.125 -0.752 1 96.19 70 ILE A C 1
ATOM 573 O O . ILE A 1 70 ? 0.217 -7.793 0.281 1 96.19 70 ILE A O 1
ATOM 577 N N . ARG A 1 71 ? -0.231 -5.953 -0.736 1 93.75 71 ARG A N 1
ATOM 578 C CA . ARG A 1 71 ? -0.457 -5.223 0.507 1 93.75 71 ARG A CA 1
ATOM 579 C C . ARG A 1 71 ? -1.727 -5.703 1.201 1 93.75 71 ARG A C 1
ATOM 581 O O . ARG A 1 71 ? -1.773 -5.789 2.43 1 93.75 71 ARG A O 1
ATOM 588 N N . LEU A 1 72 ? -2.734 -5.891 0.379 1 96.31 72 LEU A N 1
ATOM 589 C CA . LEU A 1 72 ? -3.967 -6.418 0.954 1 96.31 72 LEU A CA 1
ATOM 590 C C . LEU A 1 72 ? -3.717 -7.762 1.63 1 96.31 72 LEU A C 1
ATOM 592 O O . LEU A 1 72 ? -4.207 -8.008 2.736 1 96.31 72 LEU A O 1
ATOM 596 N N . ALA A 1 73 ? -2.896 -8.609 0.986 1 96.56 73 ALA A N 1
ATOM 597 C CA . ALA A 1 73 ? -2.562 -9.914 1.544 1 96.56 73 ALA A CA 1
ATOM 598 C C . ALA A 1 73 ? -1.814 -9.773 2.867 1 96.56 73 ALA A C 1
ATOM 600 O O . ALA A 1 73 ? -2.016 -10.562 3.789 1 96.56 73 ALA A O 1
ATOM 601 N N . ALA A 1 74 ? -0.978 -8.797 2.965 1 92.5 74 ALA A N 1
ATOM 602 C CA . ALA A 1 74 ? -0.141 -8.594 4.145 1 92.5 74 ALA A CA 1
ATOM 603 C C . ALA A 1 74 ? -0.945 -7.977 5.285 1 92.5 74 ALA A C 1
ATOM 605 O O . ALA A 1 74 ? -0.577 -8.109 6.457 1 92.5 74 ALA A O 1
ATOM 606 N N . ARG A 1 75 ? -2.014 -7.316 4.973 1 93.12 75 ARG A N 1
ATOM 607 C CA . ARG A 1 75 ? -2.826 -6.641 5.977 1 93.12 75 ARG A CA 1
ATOM 608 C C . ARG A 1 75 ? -3.938 -7.551 6.488 1 93.12 75 ARG A C 1
ATOM 610 O O . ARG A 1 75 ? -4.152 -7.66 7.695 1 93.12 75 ARG A O 1
ATOM 617 N N . ASN A 1 76 ? -4.637 -8.109 5.57 1 96.56 76 ASN A N 1
ATOM 618 C CA . ASN A 1 76 ? -5.797 -8.961 5.82 1 96.56 76 ASN A CA 1
ATOM 619 C C . ASN A 1 76 ? -5.848 -10.141 4.852 1 96.56 76 ASN A C 1
ATOM 621 O O . ASN A 1 76 ? -6.516 -10.07 3.82 1 96.56 76 ASN A O 1
ATOM 625 N N . GLU A 1 77 ? -5.23 -11.195 5.277 1 96.69 77 GLU A N 1
ATOM 626 C CA . GLU A 1 77 ? -5.008 -12.367 4.426 1 96.69 77 GLU A CA 1
ATOM 627 C C . GLU A 1 77 ? -6.332 -12.984 3.988 1 96.69 77 GLU A C 1
ATOM 629 O O . GLU A 1 77 ? -6.496 -13.344 2.82 1 96.69 77 GLU A O 1
ATOM 634 N N . ARG A 1 78 ? -7.289 -13.102 4.852 1 97.38 78 ARG A N 1
ATOM 635 C CA . ARG A 1 78 ? -8.562 -13.727 4.527 1 97.38 78 ARG A CA 1
ATOM 636 C C . ARG A 1 78 ? -9.352 -12.891 3.523 1 97.38 78 ARG A C 1
ATOM 638 O O . ARG A 1 78 ? -9.945 -13.422 2.59 1 97.38 78 ARG A O 1
ATOM 645 N N . LEU A 1 79 ? -9.367 -11.562 3.75 1 97.88 79 LEU A N 1
ATOM 646 C CA . LEU A 1 79 ? -10.039 -10.664 2.818 1 97.88 79 LEU A CA 1
ATOM 647 C C . LEU A 1 79 ? -9.414 -10.75 1.431 1 97.88 79 LEU A C 1
ATOM 649 O O . LEU A 1 79 ? -10.125 -10.742 0.423 1 97.88 79 LEU A O 1
ATOM 653 N N . PHE A 1 80 ? -8.109 -10.828 1.382 1 98.31 80 PHE A N 1
ATOM 654 C CA . PHE A 1 80 ? -7.367 -10.969 0.137 1 98.31 80 PHE A CA 1
ATOM 655 C C . PHE A 1 80 ? -7.816 -12.211 -0.624 1 98.31 80 PHE A C 1
ATOM 657 O O . PHE A 1 80 ? -8.156 -12.133 -1.806 1 98.31 80 PHE A O 1
ATOM 664 N N . TYR A 1 81 ? -7.871 -13.312 -0.016 1 98.31 81 TYR A N 1
ATOM 665 C CA . TYR A 1 81 ? -8.234 -14.562 -0.689 1 98.31 81 TYR A CA 1
ATOM 666 C C . TYR A 1 81 ? -9.719 -14.594 -1.014 1 98.31 81 TYR A C 1
ATOM 668 O O . TYR A 1 81 ? -10.133 -15.18 -2.018 1 98.31 81 TYR A O 1
ATOM 676 N N . LYS A 1 82 ? -10.562 -13.961 -0.186 1 97.94 82 LYS A N 1
ATOM 677 C CA . LYS A 1 82 ? -11.977 -13.836 -0.51 1 97.94 82 LYS A CA 1
ATOM 678 C C . LYS A 1 82 ? -12.188 -13.023 -1.783 1 97.94 82 LYS A C 1
ATOM 680 O O . LYS A 1 82 ? -13.023 -13.367 -2.619 1 97.94 82 LYS A O 1
ATOM 685 N N . LEU A 1 83 ? -11.438 -11.969 -1.881 1 98.06 83 LEU A N 1
ATOM 686 C CA . LEU A 1 83 ? -11.477 -11.164 -3.094 1 98.06 83 LEU A CA 1
ATOM 687 C C . LEU A 1 83 ? -11.109 -11.992 -4.316 1 98.06 83 LEU A C 1
ATOM 689 O O . LEU A 1 83 ? -11.781 -11.93 -5.344 1 98.06 83 LEU A O 1
ATOM 693 N N . LEU A 1 84 ? -10.07 -12.797 -4.234 1 96.81 84 LEU A N 1
ATOM 694 C CA . LEU A 1 84 ? -9.633 -13.648 -5.336 1 96.81 84 LEU A CA 1
ATOM 695 C C . LEU A 1 84 ? -10.672 -14.719 -5.648 1 96.81 84 LEU A C 1
ATOM 697 O O . LEU A 1 84 ? -10.883 -15.062 -6.812 1 96.81 84 LEU A O 1
ATOM 701 N N . ALA A 1 85 ? -11.312 -15.219 -4.664 1 94.69 85 ALA A N 1
ATOM 702 C CA . ALA A 1 85 ? -12.32 -16.266 -4.852 1 94.69 85 ALA A CA 1
ATOM 703 C C . ALA A 1 85 ? -13.547 -15.719 -5.578 1 94.69 85 ALA A C 1
ATOM 705 O O . ALA A 1 85 ? -14.117 -16.391 -6.438 1 94.69 85 ALA A O 1
ATOM 706 N N . MET A 1 86 ? -13.906 -14.516 -5.246 1 93.75 86 MET A N 1
ATOM 707 C CA . MET A 1 86 ? -15.133 -13.945 -5.785 1 93.75 86 MET A CA 1
ATOM 708 C C . MET A 1 86 ? -14.875 -13.273 -7.133 1 93.75 86 MET A C 1
ATOM 710 O O . MET A 1 86 ? -15.75 -13.266 -8 1 93.75 86 MET A O 1
ATOM 714 N N . HIS A 1 87 ? -13.688 -12.75 -7.281 1 95.12 87 HIS A N 1
ATOM 715 C CA . HIS A 1 87 ? -13.398 -11.969 -8.477 1 95.12 87 HIS A CA 1
ATOM 716 C C . HIS A 1 87 ? -12.062 -12.367 -9.086 1 95.12 87 HIS A C 1
ATOM 718 O O . HIS A 1 87 ? -11.281 -11.5 -9.492 1 95.12 87 HIS A O 1
ATOM 724 N N . GLY A 1 88 ? -11.812 -13.633 -9.172 1 92.62 88 GLY A N 1
ATOM 725 C CA . GLY A 1 88 ? -10.578 -14.141 -9.734 1 92.62 88 GLY A CA 1
ATOM 726 C C . GLY A 1 88 ? -10.375 -13.75 -11.188 1 92.62 88 GLY A C 1
ATOM 727 O O . GLY A 1 88 ? -9.242 -13.516 -11.617 1 92.62 88 GLY A O 1
ATOM 728 N N . ASP A 1 89 ? -11.422 -13.617 -11.93 1 88.62 89 ASP A N 1
ATOM 729 C CA . ASP A 1 89 ? -11.383 -13.266 -13.344 1 88.62 89 ASP A CA 1
ATOM 730 C C . ASP A 1 89 ? -10.734 -11.898 -13.547 1 88.62 89 ASP A C 1
ATOM 732 O O . ASP A 1 89 ? -10.008 -11.688 -14.523 1 88.62 89 ASP A O 1
ATOM 736 N N . LYS A 1 90 ? -10.867 -11.086 -12.547 1 93 90 LYS A N 1
ATOM 737 C CA . LYS A 1 90 ? -10.344 -9.727 -12.656 1 93 90 LYS A CA 1
ATOM 738 C C . LYS A 1 90 ? -9 -9.594 -11.953 1 93 90 LYS A C 1
ATOM 740 O O . LYS A 1 90 ? -8.109 -8.891 -12.438 1 93 90 LYS A O 1
ATOM 745 N N . CYS A 1 91 ? -8.828 -10.344 -10.867 1 96 91 CYS A N 1
ATOM 746 C CA . CYS A 1 91 ? -7.707 -10.031 -9.984 1 96 91 CYS A CA 1
ATOM 747 C C . CYS A 1 91 ? -6.555 -11.008 -10.195 1 96 91 CYS A C 1
ATOM 749 O O . CYS A 1 91 ? -5.391 -10.656 -10.008 1 96 91 CYS A O 1
ATOM 751 N N . LEU A 1 92 ? -6.785 -12.156 -10.672 1 93.75 92 LEU A N 1
ATOM 752 C CA . LEU A 1 92 ? -5.789 -13.219 -10.75 1 93.75 92 LEU A CA 1
ATOM 753 C C . LEU A 1 92 ? -4.645 -12.828 -11.68 1 93.75 92 LEU A C 1
ATOM 755 O O . LEU A 1 92 ? -3.479 -13.086 -11.383 1 93.75 92 LEU A O 1
ATOM 759 N N . PRO A 1 93 ? -4.898 -12.125 -12.789 1 91.38 93 PRO A N 1
ATOM 760 C CA . PRO A 1 93 ? -3.82 -11.773 -13.719 1 91.38 93 PRO A CA 1
ATOM 761 C C . PRO A 1 93 ? -2.807 -10.812 -13.102 1 91.38 93 PRO A C 1
ATOM 763 O O . PRO A 1 93 ? -1.729 -10.602 -13.664 1 91.38 93 PRO A O 1
ATOM 766 N N . TYR A 1 94 ? -3.15 -10.336 -11.93 1 95.31 94 TYR A N 1
ATOM 767 C CA . TYR A 1 94 ? -2.271 -9.328 -11.344 1 95.31 94 TYR A CA 1
ATOM 768 C C . TYR A 1 94 ? -1.42 -9.93 -10.234 1 95.31 94 TYR A C 1
ATOM 770 O O . TYR A 1 94 ? -0.438 -9.32 -9.797 1 95.31 94 TYR A O 1
ATOM 778 N N . VAL A 1 95 ? -1.749 -11.125 -9.766 1 95.06 95 VAL A N 1
ATOM 779 C CA . VAL A 1 95 ? -0.927 -11.797 -8.766 1 95.06 95 VAL A CA 1
ATOM 780 C C . VAL A 1 95 ? -0.196 -12.977 -9.406 1 95.06 95 VAL A C 1
ATOM 782 O O . VAL A 1 95 ? 0.626 -13.625 -8.758 1 95.06 95 VAL A O 1
ATOM 785 N N . TYR A 1 96 ? -0.488 -13.219 -10.586 1 92.06 96 TYR A N 1
ATOM 786 C CA . TYR A 1 96 ? 0.103 -14.25 -11.438 1 92.06 96 TYR A CA 1
ATOM 787 C C . TYR A 1 96 ? 0.416 -13.695 -12.82 1 92.06 96 TYR A C 1
ATOM 789 O O . TYR A 1 96 ? 0.528 -12.477 -13.008 1 92.06 96 TYR A O 1
ATOM 797 N N . THR A 1 97 ? 0.826 -14.609 -13.789 1 86.31 97 THR A N 1
ATOM 798 C CA . THR A 1 97 ? 1.077 -14.133 -15.148 1 86.31 97 THR A CA 1
ATOM 799 C C . THR A 1 97 ? -0.15 -13.422 -15.703 1 86.31 97 THR A C 1
ATOM 801 O O . THR A 1 97 ? -1.285 -13.789 -15.398 1 86.31 97 THR A O 1
ATOM 804 N N . PRO A 1 98 ? 0.085 -12.281 -16.297 1 86.88 98 PRO A N 1
ATOM 805 C CA . PRO A 1 98 ? 1.376 -11.812 -16.812 1 86.88 98 PRO A CA 1
ATOM 806 C C . PRO A 1 98 ? 2.035 -10.781 -15.891 1 86.88 98 PRO A C 1
ATOM 808 O O . PRO A 1 98 ? 3.236 -10.523 -16.016 1 86.88 98 PRO A O 1
ATOM 811 N N . THR A 1 99 ? 1.285 -10.219 -14.938 1 93.25 99 THR A N 1
ATOM 812 C CA . THR A 1 99 ? 1.771 -9.047 -14.211 1 93.25 99 THR A CA 1
ATOM 813 C C . THR A 1 99 ? 2.918 -9.43 -13.273 1 93.25 99 THR A C 1
ATOM 815 O O . THR A 1 99 ? 3.797 -8.609 -13 1 93.25 99 THR A O 1
ATOM 818 N N . VAL A 1 100 ? 2.967 -10.672 -12.852 1 94.31 100 VAL A N 1
ATOM 819 C CA . VAL A 1 100 ? 4.055 -11.133 -11.992 1 94.31 100 VAL A CA 1
ATOM 820 C C . VAL A 1 100 ? 5.383 -11.008 -12.734 1 94.31 100 VAL A C 1
ATOM 822 O O . VAL A 1 100 ? 6.418 -10.727 -12.125 1 94.31 100 VAL A O 1
ATOM 825 N N . GLY A 1 101 ? 5.363 -11.258 -14.062 1 93 101 GLY A N 1
ATOM 826 C CA . GLY A 1 101 ? 6.555 -11.023 -14.859 1 93 101 GLY A CA 1
ATOM 827 C C . GLY A 1 101 ? 7.035 -9.586 -14.82 1 93 101 GLY A C 1
ATOM 828 O O . GLY A 1 101 ? 8.234 -9.328 -14.688 1 93 101 GLY A O 1
ATOM 829 N N . LEU A 1 102 ? 6.066 -8.688 -14.922 1 94 102 LEU A N 1
ATOM 830 C CA . LEU A 1 102 ? 6.383 -7.266 -14.805 1 94 102 LEU A CA 1
ATOM 831 C C . LEU A 1 102 ? 6.969 -6.949 -13.438 1 94 102 LEU A C 1
ATOM 833 O O . LEU A 1 102 ? 7.895 -6.141 -13.32 1 94 102 LEU A O 1
ATOM 837 N N . ALA A 1 103 ? 6.445 -7.574 -12.445 1 96.5 103 ALA A N 1
ATOM 838 C CA . ALA A 1 103 ? 6.953 -7.391 -11.086 1 96.5 103 ALA A CA 1
ATOM 839 C C . ALA A 1 103 ? 8.406 -7.848 -10.977 1 96.5 103 ALA A C 1
ATOM 841 O O . ALA A 1 103 ? 9.203 -7.227 -10.273 1 96.5 103 ALA A O 1
ATOM 842 N N . CYS A 1 104 ? 8.773 -8.891 -11.641 1 97.31 104 CYS A N 1
ATOM 843 C CA . CYS A 1 104 ? 10.156 -9.359 -11.648 1 97.31 104 CYS A CA 1
ATOM 844 C C . CYS A 1 104 ? 11.078 -8.336 -12.289 1 97.31 104 CYS A C 1
ATOM 846 O O . CYS A 1 104 ? 12.164 -8.07 -11.773 1 97.31 104 CYS A O 1
ATOM 848 N N . LEU A 1 105 ? 10.625 -7.781 -13.414 1 95.81 105 LEU A N 1
ATOM 849 C CA . LEU A 1 105 ? 11.422 -6.805 -14.141 1 95.81 105 LEU A CA 1
ATOM 850 C C . LEU A 1 105 ? 11.609 -5.535 -13.32 1 95.81 105 LEU A C 1
ATOM 852 O O . LEU A 1 105 ? 12.602 -4.82 -13.492 1 95.81 105 LEU A O 1
ATOM 856 N N . HIS A 1 106 ? 10.68 -5.281 -12.391 1 96.12 106 HIS A N 1
ATOM 857 C CA . HIS A 1 106 ? 10.719 -4.082 -11.555 1 96.12 106 HIS A CA 1
ATOM 858 C C . HIS A 1 106 ? 10.836 -4.445 -10.078 1 96.12 106 HIS A C 1
ATOM 860 O O . HIS A 1 106 ? 10.297 -3.744 -9.219 1 96.12 106 HIS A O 1
ATOM 866 N N . ALA A 1 107 ? 11.555 -5.473 -9.773 1 96.75 107 ALA A N 1
ATOM 867 C CA . ALA A 1 107 ? 11.586 -6.129 -8.469 1 96.75 107 ALA A CA 1
ATOM 868 C C . ALA A 1 107 ? 12 -5.148 -7.371 1 96.75 107 ALA A C 1
ATOM 870 O O . ALA A 1 107 ? 11.391 -5.113 -6.301 1 96.75 107 ALA A O 1
ATOM 871 N N . PRO A 1 108 ? 13.023 -4.293 -7.633 1 94.69 108 PRO A N 1
ATOM 872 C CA . PRO A 1 108 ? 13.445 -3.4 -6.551 1 94.69 108 PRO A CA 1
ATOM 873 C C . PRO A 1 108 ? 12.352 -2.424 -6.129 1 94.69 108 PRO A C 1
ATOM 875 O O . PRO A 1 108 ? 12.336 -1.965 -4.984 1 94.69 108 PRO A O 1
ATOM 878 N N . TYR A 1 109 ? 11.406 -2.127 -7.039 1 92.69 109 TYR A N 1
ATOM 879 C CA . TYR A 1 109 ? 10.391 -1.12 -6.785 1 92.69 109 TYR A CA 1
ATOM 880 C C . TYR A 1 109 ? 9.18 -1.734 -6.09 1 92.69 109 TYR A C 1
ATOM 882 O O . TYR A 1 109 ? 8.406 -1.032 -5.43 1 92.69 109 TYR A O 1
ATOM 890 N N . VAL A 1 110 ? 9.039 -3.029 -6.172 1 92.81 110 VAL A N 1
ATOM 891 C CA . VAL A 1 110 ? 7.793 -3.592 -5.668 1 92.81 110 VAL A CA 1
ATOM 892 C C . VAL A 1 110 ? 8.047 -4.332 -4.359 1 92.81 110 VAL A C 1
ATOM 894 O O . VAL A 1 110 ? 7.109 -4.676 -3.637 1 92.81 110 VAL A O 1
ATOM 897 N N . PHE A 1 111 ? 9.328 -4.52 -3.996 1 93.81 111 PHE A N 1
ATOM 898 C CA . PHE A 1 111 ? 9.609 -5.164 -2.717 1 93.81 111 PHE A CA 1
ATOM 899 C C . PHE A 1 111 ? 9.406 -4.188 -1.565 1 93.81 111 PHE A C 1
ATOM 901 O O . PHE A 1 111 ? 10.219 -3.285 -1.354 1 93.81 111 PHE A O 1
ATOM 908 N N . GLN A 1 112 ? 8.344 -4.488 -0.774 1 87.5 112 GLN A N 1
ATOM 909 C CA . GLN A 1 112 ? 8.047 -3.555 0.308 1 87.5 112 GLN A CA 1
ATOM 910 C C . GLN A 1 112 ? 7.883 -4.289 1.637 1 87.5 112 GLN A C 1
ATOM 912 O O . GLN A 1 112 ? 7.859 -3.662 2.697 1 87.5 112 GLN A O 1
ATOM 917 N N . LEU A 1 113 ? 7.758 -5.633 1.593 1 90.38 113 LEU A N 1
ATOM 918 C CA . LEU A 1 113 ? 7.523 -6.48 2.754 1 90.38 113 LEU A CA 1
ATOM 919 C C . LEU A 1 113 ? 8.172 -7.848 2.566 1 90.38 113 LEU A C 1
ATOM 921 O O . LEU A 1 113 ? 8.477 -8.25 1.438 1 90.38 113 LEU A O 1
ATOM 925 N N . PRO A 1 114 ? 8.422 -8.469 3.641 1 92 114 PRO A N 1
ATOM 926 C CA . PRO A 1 114 ? 8.977 -9.82 3.52 1 92 114 PRO A CA 1
ATOM 927 C C . PRO A 1 114 ? 7.949 -10.828 3.014 1 92 114 PRO A C 1
ATOM 929 O O . PRO A 1 114 ? 7.285 -11.492 3.812 1 92 114 PRO A O 1
ATOM 932 N N . VAL A 1 115 ? 7.898 -11.055 1.746 1 92.94 115 VAL A N 1
ATOM 933 C CA . VAL A 1 115 ? 6.871 -11.898 1.145 1 92.94 115 VAL A CA 1
ATOM 934 C C . VAL A 1 115 ? 7.469 -13.25 0.752 1 92.94 115 VAL A C 1
ATOM 936 O O . VAL A 1 115 ? 6.742 -14.18 0.401 1 92.94 115 VAL A O 1
ATOM 939 N N . VAL A 1 116 ? 8.75 -13.383 0.735 1 97.31 116 VAL A N 1
ATOM 940 C CA . VAL A 1 116 ? 9.477 -14.602 0.397 1 97.31 116 VAL A CA 1
ATOM 941 C C . VAL A 1 116 ? 10.672 -14.766 1.33 1 97.31 116 VAL A C 1
ATOM 943 O O . VAL A 1 116 ? 11.047 -13.828 2.039 1 97.31 116 VAL A O 1
ATOM 946 N N . LEU A 1 117 ? 11.148 -15.984 1.425 1 98.44 117 LEU A N 1
ATOM 947 C CA . LEU A 1 117 ? 12.422 -16.234 2.1 1 98.44 117 LEU A CA 1
ATOM 948 C C . LEU A 1 117 ? 13.562 -16.297 1.096 1 98.44 117 LEU A C 1
ATOM 950 O O . LEU A 1 117 ? 13.508 -17.047 0.123 1 98.44 117 LEU A O 1
ATOM 954 N N . PHE A 1 118 ? 14.531 -15.453 1.318 1 98.62 118 PHE A N 1
ATOM 955 C CA . PHE A 1 118 ? 15.734 -15.453 0.49 1 98.62 118 PHE A CA 1
ATOM 956 C C . PHE A 1 118 ? 16.828 -16.297 1.128 1 98.62 118 PHE A C 1
ATOM 958 O O . PHE A 1 118 ? 17.172 -16.109 2.297 1 98.62 118 PHE A O 1
ATOM 965 N N . ILE A 1 119 ? 17.359 -17.188 0.413 1 98.81 119 ILE A N 1
ATOM 966 C CA . ILE A 1 119 ? 18.516 -17.969 0.843 1 98.81 119 ILE A CA 1
ATOM 967 C C . ILE A 1 119 ? 19.641 -17.828 -0.184 1 98.81 119 ILE A C 1
ATOM 969 O O . ILE A 1 119 ? 19.453 -18.125 -1.366 1 98.81 119 ILE A O 1
ATOM 973 N N . THR A 1 120 ? 20.766 -17.406 0.227 1 98.5 120 THR A N 1
ATOM 974 C CA . THR A 1 120 ? 21.859 -17.172 -0.709 1 98.5 120 THR A CA 1
ATOM 975 C C . THR A 1 120 ? 22.875 -18.297 -0.645 1 98.5 120 THR A C 1
ATOM 977 O O . THR A 1 120 ? 22.969 -19.016 0.361 1 98.5 120 THR A O 1
ATOM 980 N N . ILE A 1 121 ? 23.594 -18.438 -1.67 1 98.38 121 ILE A N 1
ATOM 981 C CA . ILE A 1 121 ? 24.625 -19.469 -1.717 1 98.38 121 ILE A CA 1
ATOM 982 C C . ILE A 1 121 ? 25.688 -19.188 -0.663 1 98.38 121 ILE A C 1
ATOM 984 O O . ILE A 1 121 ? 26.422 -20.078 -0.244 1 98.38 121 ILE A O 1
ATOM 988 N N . GLU A 1 122 ? 25.812 -17.969 -0.184 1 97.19 122 GLU A N 1
ATOM 989 C CA . GLU A 1 122 ? 26.734 -17.594 0.88 1 97.19 122 GLU A CA 1
ATOM 990 C C . GLU A 1 122 ? 26.25 -18.094 2.238 1 97.19 122 GLU A C 1
ATOM 992 O O . GLU A 1 122 ? 27 -18.109 3.211 1 97.19 122 GLU A O 1
ATOM 997 N N . ASP A 1 123 ? 25.062 -18.562 2.307 1 97.56 123 ASP A N 1
ATOM 998 C CA . ASP A 1 123 ? 24.5 -19.109 3.533 1 97.56 123 ASP A CA 1
ATOM 999 C C . ASP A 1 123 ? 24.859 -20.578 3.691 1 97.56 123 ASP A C 1
ATOM 1001 O O . ASP A 1 123 ? 24.406 -21.234 4.641 1 97.56 123 ASP A O 1
ATOM 1005 N N . LYS A 1 124 ? 25.547 -21.125 2.734 1 97.44 124 LYS A N 1
ATOM 1006 C CA . LYS A 1 124 ? 25.953 -22.531 2.82 1 97.44 124 LYS A CA 1
ATOM 1007 C C . LYS A 1 124 ? 26.469 -22.875 4.211 1 97.44 124 LYS A C 1
ATOM 1009 O O . LYS A 1 124 ? 27.234 -22.094 4.797 1 97.44 124 LYS A O 1
ATOM 1014 N N . GLY A 1 125 ? 26.062 -23.969 4.699 1 97.56 125 GLY A N 1
ATOM 1015 C CA . GLY A 1 125 ? 26.422 -24.375 6.051 1 97.56 125 GLY A CA 1
ATOM 1016 C C . GLY A 1 125 ? 25.422 -23.906 7.094 1 97.56 125 GLY A C 1
ATOM 1017 O O . GLY A 1 125 ? 25.422 -24.391 8.219 1 97.56 125 GLY A O 1
ATOM 1018 N N . HIS A 1 126 ? 24.516 -22.984 6.727 1 97.75 126 HIS A N 1
ATOM 1019 C CA . HIS A 1 126 ? 23.578 -22.406 7.68 1 97.75 126 HIS A CA 1
ATOM 1020 C C . HIS A 1 126 ? 22.172 -22.328 7.09 1 97.75 126 HIS A C 1
ATOM 1022 O O . HIS A 1 126 ? 21.359 -21.516 7.52 1 97.75 126 HIS A O 1
ATOM 1028 N N . VAL A 1 127 ? 21.844 -23.094 6.062 1 98.38 127 VAL A N 1
ATOM 1029 C CA . VAL A 1 127 ? 20.562 -23.031 5.367 1 98.38 127 VAL A CA 1
ATOM 1030 C C . VAL A 1 127 ? 19.438 -23.359 6.344 1 98.38 127 VAL A C 1
ATOM 1032 O O . VAL A 1 127 ? 18.375 -22.703 6.324 1 98.38 127 VAL A O 1
ATOM 1035 N N . TYR A 1 128 ? 19.656 -24.312 7.203 1 98.06 128 TYR A N 1
ATOM 1036 C CA . TYR A 1 128 ? 18.672 -24.703 8.203 1 98.06 128 TYR A CA 1
ATOM 1037 C C . TYR A 1 128 ? 18.312 -23.516 9.094 1 98.06 128 TYR A C 1
ATOM 1039 O O . TYR A 1 128 ? 17.125 -23.297 9.391 1 98.06 128 TYR A O 1
ATOM 1047 N N . ASN A 1 129 ? 19.281 -22.766 9.516 1 96.5 129 ASN A N 1
ATOM 1048 C CA . ASN A 1 129 ? 19.078 -21.609 10.383 1 96.5 129 ASN A CA 1
ATOM 1049 C C . ASN A 1 129 ? 18.266 -20.531 9.672 1 96.5 129 ASN A C 1
ATOM 1051 O O . ASN A 1 129 ? 17.453 -19.844 10.297 1 96.5 129 ASN A O 1
ATOM 1055 N N . VAL A 1 130 ? 18.547 -20.359 8.422 1 97.25 130 VAL A N 1
ATOM 1056 C CA . VAL A 1 130 ? 17.812 -19.359 7.652 1 97.25 130 VAL A CA 1
ATOM 1057 C C . VAL A 1 130 ? 16.344 -19.75 7.547 1 97.25 130 VAL A C 1
ATOM 1059 O O . VAL A 1 130 ? 15.445 -18.922 7.707 1 97.25 130 VAL A O 1
ATOM 1062 N N . LEU A 1 131 ? 16.078 -21.062 7.312 1 97.88 131 LEU A N 1
ATOM 1063 C CA . LEU A 1 131 ? 14.711 -21.578 7.215 1 97.88 131 LEU A CA 1
ATOM 1064 C C . LEU A 1 131 ? 13.945 -21.328 8.508 1 97.88 131 LEU A C 1
ATOM 1066 O O . LEU A 1 131 ? 12.742 -21.062 8.477 1 97.88 131 LEU A O 1
ATOM 1070 N N . LYS A 1 132 ? 14.609 -21.297 9.594 1 95.44 132 LYS A N 1
ATOM 1071 C CA . LYS A 1 132 ? 13.984 -21.141 10.906 1 95.44 132 LYS A CA 1
ATOM 1072 C C . LYS A 1 132 ? 13.477 -19.719 11.102 1 95.44 132 LYS A C 1
ATOM 1074 O O . LYS A 1 132 ? 12.648 -19.469 11.969 1 95.44 132 LYS A O 1
ATOM 1079 N N . ASN A 1 133 ? 14.016 -18.828 10.312 1 94.19 133 ASN A N 1
ATOM 1080 C CA . ASN A 1 133 ? 13.602 -17.438 10.445 1 94.19 133 ASN A CA 1
ATOM 1081 C C . ASN A 1 133 ? 12.203 -17.203 9.867 1 94.19 133 ASN A C 1
ATOM 1083 O O . ASN A 1 133 ? 11.578 -16.172 10.133 1 94.19 133 ASN A O 1
ATOM 1087 N N . TRP A 1 134 ? 11.742 -18.141 8.961 1 94.25 134 TRP A N 1
ATOM 1088 C CA . TRP A 1 134 ? 10.344 -18.062 8.531 1 94.25 134 TRP A CA 1
ATOM 1089 C C . TRP A 1 134 ? 9.398 -18.281 9.711 1 94.25 134 TRP A C 1
ATOM 1091 O O . TRP A 1 134 ? 9.562 -19.234 10.477 1 94.25 134 TRP A O 1
ATOM 1101 N N . PRO A 1 135 ? 8.43 -17.438 9.883 1 88.75 135 PRO A N 1
ATOM 1102 C CA . PRO A 1 135 ? 7.637 -17.438 11.125 1 88.75 135 PRO A CA 1
ATOM 1103 C C . PRO A 1 135 ? 6.758 -18.672 11.258 1 88.75 135 PRO A C 1
ATOM 1105 O O . PRO A 1 135 ? 6.441 -19.094 12.375 1 88.75 135 PRO A O 1
ATOM 1108 N N . GLN A 1 136 ? 6.324 -19.297 10.234 1 90.94 136 GLN A N 1
ATOM 1109 C CA . GLN A 1 136 ? 5.434 -20.453 10.289 1 90.94 136 GLN A CA 1
ATOM 1110 C C . GLN A 1 136 ? 6.223 -21.75 10.5 1 90.94 136 GLN A C 1
ATOM 1112 O O . GLN A 1 136 ? 7.148 -22.047 9.742 1 90.94 136 GLN A O 1
ATOM 1117 N N . ALA A 1 137 ? 5.793 -22.484 11.477 1 91.81 137 ALA A N 1
ATOM 1118 C CA . ALA A 1 137 ? 6.512 -23.719 11.805 1 91.81 137 ALA A CA 1
ATOM 1119 C C . ALA A 1 137 ? 5.949 -24.906 11.039 1 91.81 137 ALA A C 1
ATOM 1121 O O . ALA A 1 137 ? 6.656 -25.891 10.797 1 91.81 137 ALA A O 1
ATOM 1122 N N . ASP A 1 138 ? 4.75 -24.828 10.609 1 95.81 138 ASP A N 1
ATOM 1123 C CA . ASP A 1 138 ? 4.098 -25.953 9.945 1 95.81 138 ASP A CA 1
ATOM 1124 C C . ASP A 1 138 ? 3.994 -25.719 8.438 1 95.81 138 ASP A C 1
ATOM 1126 O O . ASP A 1 138 ? 2.893 -25.656 7.891 1 95.81 138 ASP A O 1
ATOM 1130 N N . VAL A 1 139 ? 5.129 -25.703 7.789 1 98 139 VAL A N 1
ATOM 1131 C CA . VAL A 1 139 ? 5.172 -25.547 6.336 1 98 139 VAL A CA 1
ATOM 1132 C C . VAL A 1 139 ? 5.031 -26.922 5.672 1 98 139 VAL A C 1
ATOM 1134 O O . VAL A 1 139 ? 5.746 -27.859 6.027 1 98 139 VAL A O 1
ATOM 1137 N N . ARG A 1 140 ? 4.129 -26.969 4.664 1 98.5 140 ARG A N 1
ATOM 1138 C CA . ARG A 1 140 ? 3.852 -28.25 4.027 1 98.5 140 ARG A CA 1
ATOM 1139 C C . ARG A 1 140 ? 4.09 -28.172 2.521 1 98.5 140 ARG A C 1
ATOM 1141 O O . ARG A 1 140 ? 4.168 -29.203 1.851 1 98.5 140 ARG A O 1
ATOM 1148 N N . ALA A 1 141 ? 4.207 -27.031 1.997 1 98.75 141 ALA A N 1
ATOM 1149 C CA . ALA A 1 141 ? 4.504 -26.844 0.579 1 98.75 141 ALA A CA 1
ATOM 1150 C C . ALA A 1 141 ? 5.41 -25.625 0.364 1 98.75 141 ALA A C 1
ATOM 1152 O O . ALA A 1 141 ? 5.117 -24.531 0.854 1 98.75 141 ALA A O 1
ATOM 1153 N N . ILE A 1 142 ? 6.469 -25.812 -0.331 1 98.88 142 ILE A N 1
ATOM 1154 C CA . ILE A 1 142 ? 7.441 -24.781 -0.661 1 98.88 142 ILE A CA 1
ATOM 1155 C C . ILE A 1 142 ? 7.504 -24.594 -2.176 1 98.88 142 ILE A C 1
ATOM 1157 O O . ILE A 1 142 ? 7.57 -25.562 -2.924 1 98.88 142 ILE A O 1
ATOM 1161 N N . CYS A 1 143 ? 7.344 -23.438 -2.664 1 98.81 143 CYS A N 1
ATOM 1162 C CA . CYS A 1 143 ? 7.707 -23.094 -4.035 1 98.81 143 CYS A CA 1
ATOM 1163 C C . CYS A 1 143 ? 9.039 -22.359 -4.078 1 98.81 143 CYS A C 1
ATOM 1165 O O . CYS A 1 143 ? 9.234 -21.375 -3.367 1 98.81 143 CYS A O 1
ATOM 1167 N N . VAL A 1 144 ? 9.984 -22.844 -4.879 1 98.75 144 VAL A N 1
ATOM 1168 C CA . VAL A 1 144 ? 11.328 -22.281 -4.84 1 98.75 144 VAL A CA 1
ATOM 1169 C C . VAL A 1 144 ? 11.82 -22 -6.262 1 98.75 144 VAL A C 1
ATOM 1171 O O . VAL A 1 144 ? 11.562 -22.797 -7.172 1 98.75 144 VAL A O 1
ATOM 1174 N N . THR A 1 145 ? 12.398 -20.891 -6.484 1 98.44 145 THR A N 1
ATOM 1175 C CA . THR A 1 145 ? 13.062 -20.516 -7.727 1 98.44 145 THR A CA 1
ATOM 1176 C C . THR A 1 145 ? 14.484 -20.031 -7.461 1 98.44 145 THR A C 1
ATOM 1178 O O . THR A 1 145 ? 14.797 -19.594 -6.352 1 98.44 145 THR A O 1
ATOM 1181 N N . ASP A 1 146 ? 15.344 -20.219 -8.383 1 98 146 ASP A N 1
ATOM 1182 C CA . ASP A 1 146 ? 16.656 -19.578 -8.297 1 98 146 ASP A CA 1
ATOM 1183 C C . ASP A 1 146 ? 16.781 -18.422 -9.289 1 98 146 ASP A C 1
ATOM 1185 O O . ASP A 1 146 ? 17.859 -17.859 -9.453 1 98 146 ASP A O 1
ATOM 1189 N N . GLY A 1 147 ? 15.695 -18.156 -10 1 97.19 147 GLY A N 1
ATOM 1190 C CA . GLY A 1 147 ? 15.664 -17.047 -10.938 1 97.19 147 GLY A CA 1
ATOM 1191 C C . GLY A 1 147 ? 16.438 -17.312 -12.211 1 97.19 147 GLY A C 1
ATOM 1192 O O . GLY A 1 147 ? 16.812 -16.375 -12.922 1 97.19 147 GLY A O 1
ATOM 1193 N N . GLY A 1 148 ? 16.719 -18.516 -12.5 1 94.94 148 GLY A N 1
ATOM 1194 C CA . GLY A 1 148 ? 17.562 -18.891 -13.617 1 94.94 148 GLY A CA 1
ATOM 1195 C C . GLY A 1 148 ? 16.891 -18.734 -14.961 1 94.94 148 GLY A C 1
ATOM 1196 O O . GLY A 1 148 ? 17.547 -18.562 -15.984 1 94.94 148 GLY A O 1
ATOM 1197 N N . ARG A 1 149 ? 15.617 -18.828 -14.992 1 90.56 149 ARG A N 1
ATOM 1198 C CA . ARG A 1 149 ? 14.859 -18.641 -16.219 1 90.56 149 ARG A CA 1
ATOM 1199 C C . ARG A 1 149 ? 13.438 -18.188 -15.93 1 90.56 149 ARG A C 1
ATOM 1201 O O . ARG A 1 149 ? 12.516 -19.016 -15.891 1 90.56 149 ARG A O 1
ATOM 1208 N N . ILE A 1 150 ? 13.266 -16.859 -15.961 1 91.94 150 ILE A N 1
ATOM 1209 C CA . ILE A 1 150 ? 11.977 -16.281 -15.633 1 91.94 150 ILE A CA 1
ATOM 1210 C C . ILE A 1 150 ? 11.195 -15.992 -16.906 1 91.94 150 ILE A C 1
ATOM 1212 O O . ILE A 1 150 ? 11.445 -14.992 -17.594 1 91.94 150 ILE A O 1
ATOM 1216 N N . MET A 1 151 ? 10.258 -16.859 -17.203 1 81.5 151 MET A N 1
ATOM 1217 C CA . MET A 1 151 ? 9.422 -16.703 -18.375 1 81.5 151 MET A CA 1
ATOM 1218 C C . MET A 1 151 ? 10.266 -16.391 -19.609 1 81.5 151 MET A C 1
ATOM 1220 O O . MET A 1 151 ? 11.312 -17 -19.812 1 81.5 151 MET A O 1
ATOM 1224 N N . GLY A 1 152 ? 9.867 -15.539 -20.375 1 76.69 152 GLY A N 1
ATOM 1225 C CA . GLY A 1 152 ? 10.602 -15.188 -21.578 1 76.69 152 GLY A CA 1
ATOM 1226 C C . GLY A 1 152 ? 11.68 -14.148 -21.344 1 76.69 152 GLY A C 1
ATOM 1227 O O . GLY A 1 152 ? 12.406 -13.773 -22.266 1 76.69 152 GLY A O 1
ATOM 1228 N N . PHE A 1 153 ? 11.977 -13.836 -20.031 1 86.38 153 PHE A N 1
ATOM 1229 C CA . PHE A 1 153 ? 12.891 -12.742 -19.734 1 86.38 153 PHE A CA 1
ATOM 1230 C C . PHE A 1 153 ? 14.297 -13.266 -19.469 1 86.38 153 PHE A C 1
ATOM 1232 O O . PHE A 1 153 ? 15.25 -12.492 -19.422 1 86.38 153 PHE A O 1
ATOM 1239 N N . GLY A 1 154 ? 14.406 -14.578 -19.391 1 89.31 154 GLY A N 1
ATOM 1240 C CA . GLY A 1 154 ? 15.711 -15.164 -19.141 1 89.31 154 GLY A CA 1
ATOM 1241 C C . GLY A 1 154 ? 16.109 -15.141 -17.672 1 89.31 154 GLY A C 1
ATOM 1242 O O . GLY A 1 154 ? 15.25 -15.297 -16.797 1 89.31 154 GLY A O 1
ATOM 1243 N N . GLU A 1 155 ? 17.391 -15.062 -17.484 1 95.62 155 GLU A N 1
ATOM 1244 C CA . GLU A 1 155 ? 17.906 -15.109 -16.109 1 95.62 155 GLU A CA 1
ATOM 1245 C C . GLU A 1 155 ? 17.766 -13.75 -15.43 1 95.62 155 GLU A C 1
ATOM 1247 O O . GLU A 1 155 ? 18.281 -12.742 -15.922 1 95.62 155 GLU A O 1
ATOM 1252 N N . LEU A 1 156 ? 17.094 -13.75 -14.234 1 97.62 156 LEU A N 1
ATOM 1253 C CA . LEU A 1 156 ? 16.906 -12.508 -13.5 1 97.62 156 LEU A CA 1
ATOM 1254 C C . LEU A 1 156 ? 17.422 -12.633 -12.07 1 97.62 156 LEU A C 1
ATOM 1256 O O . LEU A 1 156 ? 17.344 -11.68 -11.289 1 97.62 156 LEU A O 1
ATOM 1260 N N . GLY A 1 157 ? 17.953 -13.805 -11.688 1 97.56 157 GLY A N 1
ATOM 1261 C CA . GLY A 1 157 ? 18.469 -14.008 -10.344 1 97.56 157 GLY A CA 1
ATOM 1262 C C . GLY A 1 157 ? 17.438 -13.758 -9.258 1 97.56 157 GLY A C 1
ATOM 1263 O O . GLY A 1 157 ? 16.328 -14.297 -9.32 1 97.56 157 GLY A O 1
ATOM 1264 N N . ILE A 1 158 ? 17.812 -13 -8.305 1 98.12 158 ILE A N 1
ATOM 1265 C CA . ILE A 1 158 ? 17 -12.789 -7.117 1 98.12 158 ILE A CA 1
ATOM 1266 C C . ILE A 1 158 ? 15.719 -12.047 -7.5 1 98.12 158 ILE A C 1
ATOM 1268 O O . ILE A 1 158 ? 14.727 -12.078 -6.77 1 98.12 158 ILE A O 1
ATOM 1272 N N . HIS A 1 159 ? 15.719 -11.312 -8.625 1 98.38 159 HIS A N 1
ATOM 1273 C CA . HIS A 1 159 ? 14.562 -10.531 -9.062 1 98.38 159 HIS A CA 1
ATOM 1274 C C . HIS A 1 159 ? 13.414 -11.445 -9.484 1 98.38 159 HIS A C 1
ATOM 1276 O O . HIS A 1 159 ? 12.297 -10.977 -9.695 1 98.38 159 HIS A O 1
ATOM 1282 N N . GLY A 1 160 ? 13.586 -12.75 -9.469 1 98 160 GLY A N 1
ATOM 1283 C CA . GLY A 1 160 ? 12.531 -13.711 -9.75 1 98 160 GLY A CA 1
ATOM 1284 C C . GLY A 1 160 ? 11.664 -14.016 -8.539 1 98 160 GLY A C 1
ATOM 1285 O O . GLY A 1 160 ? 10.711 -14.789 -8.633 1 98 160 GLY A O 1
ATOM 1286 N N . TYR A 1 161 ? 11.852 -13.344 -7.387 1 98.25 161 TYR A N 1
ATOM 1287 C CA . TYR A 1 161 ? 11.234 -13.703 -6.117 1 98.25 161 TYR A CA 1
ATOM 1288 C C . TYR A 1 161 ? 9.711 -13.578 -6.195 1 98.25 161 TYR A C 1
ATOM 1290 O O . TYR A 1 161 ? 8.992 -14.266 -5.477 1 98.25 161 TYR A O 1
ATOM 1298 N N . PRO A 1 162 ? 9.148 -12.711 -7.145 1 98 162 PRO A N 1
ATOM 1299 C CA . PRO A 1 162 ? 7.684 -12.641 -7.199 1 98 162 PRO A CA 1
ATOM 1300 C C . PRO A 1 162 ?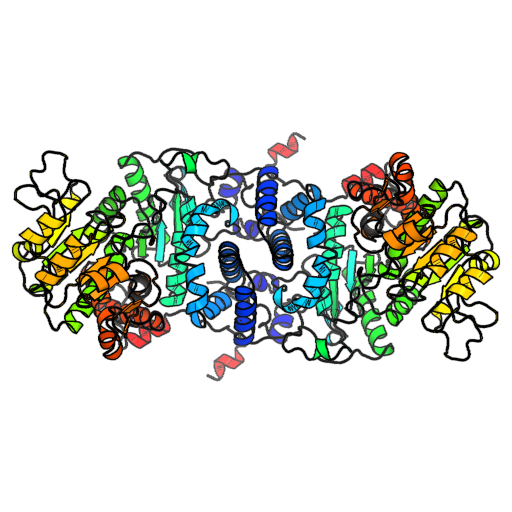 7.043 -13.938 -7.68 1 98 162 PRO A C 1
ATOM 1302 O O . PRO A 1 162 ? 5.859 -14.18 -7.422 1 98 162 PRO A O 1
ATOM 1305 N N . ILE A 1 163 ? 7.793 -14.773 -8.336 1 97.56 163 ILE A N 1
ATOM 1306 C CA . ILE A 1 163 ? 7.262 -15.969 -8.977 1 97.56 163 ILE A CA 1
ATOM 1307 C C . ILE A 1 163 ? 6.773 -16.953 -7.914 1 97.56 163 ILE A C 1
ATOM 1309 O O . ILE A 1 163 ? 5.605 -17.344 -7.91 1 97.56 163 ILE A O 1
ATOM 1313 N N . PRO A 1 164 ? 7.648 -17.328 -6.973 1 98.31 164 PRO A N 1
ATOM 1314 C CA . PRO A 1 164 ? 7.133 -18.266 -5.969 1 98.31 164 PRO A CA 1
ATOM 1315 C C . PRO A 1 164 ? 6.004 -17.672 -5.129 1 98.31 164 PRO A C 1
ATOM 1317 O O . PRO A 1 164 ? 5.105 -18.391 -4.691 1 98.31 164 PRO A O 1
ATOM 1320 N N . LYS A 1 165 ? 6.047 -16.406 -4.914 1 98 165 LYS A N 1
ATOM 1321 C CA . LYS A 1 165 ? 4.949 -15.766 -4.191 1 98 165 LYS A CA 1
ATOM 1322 C C . LYS A 1 165 ? 3.631 -15.93 -4.945 1 98 165 LYS A C 1
ATOM 1324 O O . LYS A 1 165 ? 2.602 -16.234 -4.348 1 98 165 LYS A O 1
ATOM 1329 N N . GLY A 1 166 ? 3.67 -15.68 -6.227 1 97.5 166 GLY A N 1
ATOM 1330 C CA . GLY A 1 166 ? 2.484 -15.883 -7.043 1 97.5 166 GLY A CA 1
ATOM 1331 C C . GLY A 1 166 ? 1.969 -17.312 -7.008 1 97.5 166 GLY A C 1
ATOM 1332 O O . GLY A 1 166 ? 0.764 -17.531 -6.879 1 97.5 166 GLY A O 1
ATOM 1333 N N . LYS A 1 167 ? 2.879 -18.25 -7.078 1 98 167 LYS A N 1
ATOM 1334 C CA . LYS A 1 167 ? 2.498 -19.656 -7.082 1 98 167 LYS A CA 1
ATOM 1335 C C . LYS A 1 167 ? 1.81 -20.047 -5.773 1 98 167 LYS A C 1
ATOM 1337 O O . LYS A 1 167 ? 0.756 -20.688 -5.789 1 98 167 LYS A O 1
ATOM 1342 N N . VAL A 1 168 ? 2.379 -19.656 -4.645 1 98.19 168 VAL A N 1
ATOM 1343 C CA . VAL A 1 168 ? 1.798 -20.062 -3.367 1 98.19 168 VAL A CA 1
ATOM 1344 C C . VAL A 1 168 ? 0.446 -19.375 -3.18 1 98.19 168 VAL A C 1
ATOM 1346 O O . VAL A 1 168 ? -0.46 -19.938 -2.559 1 98.19 168 VAL A O 1
ATOM 1349 N N . THR A 1 169 ? 0.327 -18.188 -3.752 1 98.25 169 THR A N 1
ATOM 1350 C CA . THR A 1 169 ? -0.971 -17.531 -3.723 1 98.25 169 THR A CA 1
ATOM 1351 C C . THR A 1 169 ? -2.031 -18.375 -4.414 1 98.25 169 THR A C 1
ATOM 1353 O O . THR A 1 169 ? -3.154 -18.5 -3.922 1 98.25 169 THR A O 1
ATOM 1356 N N . LEU A 1 170 ? -1.669 -19.016 -5.473 1 97.81 170 LEU A N 1
ATOM 1357 C CA . LEU A 1 170 ? -2.615 -19.828 -6.227 1 97.81 170 LEU A CA 1
ATOM 1358 C C . LEU A 1 170 ? -2.887 -21.141 -5.508 1 97.81 170 LEU A C 1
ATOM 1360 O O . LEU A 1 170 ? -3.973 -21.719 -5.637 1 97.81 170 LEU A O 1
ATOM 1364 N N . TYR A 1 171 ? -1.857 -21.672 -4.684 1 98.56 171 TYR A N 1
ATOM 1365 C CA . TYR A 1 171 ? -2.139 -22.828 -3.85 1 98.56 171 TYR A CA 1
ATOM 1366 C C . TYR A 1 171 ? -3.416 -22.625 -3.045 1 98.56 171 TYR A C 1
ATOM 1368 O O . TYR A 1 171 ? -4.254 -23.531 -2.959 1 98.56 171 TYR A O 1
ATOM 1376 N N . THR A 1 172 ? -3.494 -21.391 -2.553 1 98.25 172 THR A N 1
ATOM 1377 C CA . THR A 1 172 ? -4.605 -21.094 -1.657 1 98.25 172 THR A CA 1
ATOM 1378 C C . THR A 1 172 ? -5.836 -20.656 -2.447 1 98.25 172 THR A C 1
ATOM 1380 O O . THR A 1 172 ? -6.926 -21.203 -2.262 1 98.25 172 THR A O 1
ATOM 1383 N N . ALA A 1 173 ? -5.699 -19.797 -3.355 1 97.56 173 ALA A N 1
ATOM 1384 C CA 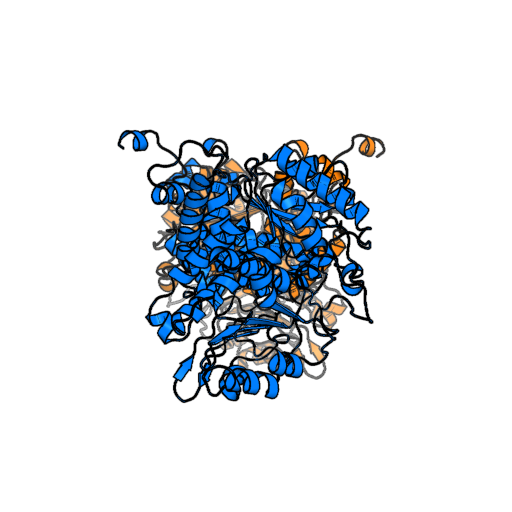. ALA A 1 173 ? -6.82 -19.203 -4.07 1 97.56 173 ALA A CA 1
ATOM 1385 C C . ALA A 1 173 ? -7.574 -20.234 -4.895 1 97.56 173 ALA A C 1
ATOM 1387 O O . ALA A 1 173 ? -8.797 -20.172 -5.016 1 97.56 173 ALA A O 1
ATOM 1388 N N . LEU A 1 174 ? -6.832 -21.141 -5.445 1 97.31 174 LEU A N 1
ATOM 1389 C CA . LEU A 1 174 ? -7.457 -22.109 -6.336 1 97.31 174 LEU A CA 1
ATOM 1390 C C . LEU A 1 174 ? -7.512 -23.484 -5.684 1 97.31 174 LEU A C 1
ATOM 1392 O O . LEU A 1 174 ? -8.523 -24.188 -5.777 1 97.31 174 LEU A O 1
ATOM 1396 N N . GLY A 1 175 ? -6.477 -23.859 -4.953 1 97.81 175 GLY A 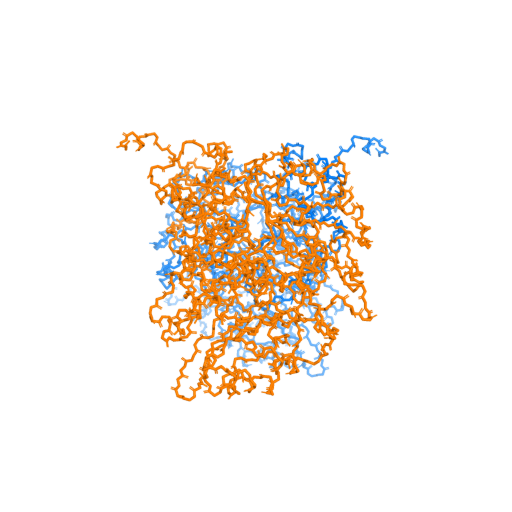N 1
ATOM 1397 C CA . GLY A 1 175 ? -6.375 -25.203 -4.414 1 97.81 175 GLY A CA 1
ATOM 1398 C C . GLY A 1 175 ? -6.922 -25.328 -3.006 1 97.81 175 GLY A C 1
ATOM 1399 O O . GLY A 1 175 ? -7.148 -26.438 -2.516 1 97.81 175 GLY A O 1
ATOM 1400 N N . GLY A 1 176 ? -7.027 -24.203 -2.338 1 98.12 176 GLY A N 1
ATOM 1401 C CA . GLY A 1 176 ? -7.578 -24.219 -0.991 1 98.12 176 GLY A CA 1
ATOM 1402 C C . GLY A 1 176 ? -6.543 -24.516 0.073 1 98.12 176 GLY A C 1
ATOM 1403 O O . GLY A 1 176 ? -6.887 -24.75 1.234 1 98.12 176 GLY A O 1
ATOM 1404 N N . VAL A 1 177 ? -5.301 -24.531 -0.288 1 98.62 177 VAL A N 1
ATOM 1405 C CA . VAL A 1 177 ? -4.25 -24.781 0.692 1 98.62 177 VAL A CA 1
ATOM 1406 C C . VAL A 1 177 ? -4.242 -23.656 1.737 1 98.62 177 VAL A C 1
ATOM 1408 O O . VAL A 1 177 ? -4.375 -22.484 1.398 1 98.62 177 VAL A O 1
ATOM 1411 N N . ARG A 1 178 ? -4.105 -24.016 2.967 1 97.75 178 ARG A N 1
ATOM 1412 C CA . ARG A 1 178 ? -4.004 -23 4.004 1 97.75 178 ARG A CA 1
ATOM 1413 C C . ARG A 1 178 ? -2.736 -22.156 3.832 1 97.75 178 ARG A C 1
ATOM 1415 O O . ARG A 1 178 ? -1.647 -22.703 3.654 1 97.75 178 ARG A O 1
ATOM 1422 N N . PRO A 1 179 ? -2.898 -20.875 3.955 1 96.69 179 PRO A N 1
ATOM 1423 C CA . PRO A 1 179 ? -1.758 -20 3.662 1 96.69 179 PRO A CA 1
ATOM 1424 C C . PRO A 1 179 ? -0.559 -20.281 4.566 1 96.69 179 PRO A C 1
ATOM 1426 O O . PRO A 1 179 ? 0.588 -20.203 4.117 1 96.69 179 PRO A O 1
ATOM 1429 N N . HIS A 1 180 ? -0.745 -20.656 5.84 1 95.31 180 HIS A N 1
ATOM 1430 C CA . HIS A 1 180 ? 0.366 -20.828 6.77 1 95.31 180 HIS A CA 1
ATOM 1431 C C . HIS A 1 180 ? 1.155 -22.094 6.449 1 95.31 180 HIS A C 1
ATOM 1433 O O . HIS A 1 180 ? 2.262 -22.281 6.957 1 95.31 180 HIS A O 1
ATOM 1439 N N . TYR A 1 181 ? 0.634 -22.969 5.555 1 97.94 181 TYR A N 1
ATOM 1440 C CA . TYR A 1 181 ? 1.341 -24.172 5.113 1 97.94 181 TYR A CA 1
ATOM 1441 C C . TYR A 1 181 ? 2.326 -23.844 3.998 1 97.94 181 TYR A C 1
ATOM 1443 O O . TYR A 1 181 ? 3.176 -24.672 3.646 1 97.94 181 TYR A O 1
ATOM 1451 N N . CYS A 1 182 ? 2.252 -22.656 3.451 1 98.31 182 CYS A N 1
ATOM 1452 C CA . CYS A 1 182 ? 2.979 -22.328 2.23 1 98.31 182 CYS A CA 1
ATOM 1453 C C . CYS A 1 182 ? 4.211 -21.484 2.539 1 98.31 182 CYS A C 1
ATOM 1455 O O . CYS A 1 182 ? 4.18 -20.625 3.422 1 98.31 182 CYS A O 1
ATOM 1457 N N . LEU A 1 183 ? 5.289 -21.734 1.812 1 98.62 183 LEU A N 1
ATOM 1458 C CA . LEU A 1 183 ? 6.527 -20.984 1.954 1 98.62 183 LEU A CA 1
ATOM 1459 C C . LEU A 1 183 ? 7.156 -20.703 0.592 1 98.62 183 LEU A C 1
ATOM 1461 O O . LEU A 1 183 ? 7.664 -21.625 -0.058 1 98.62 183 LEU A O 1
ATOM 1465 N N . PRO A 1 184 ? 7.109 -19.5 0.077 1 98.62 184 PRO A N 1
ATOM 1466 C CA . PRO A 1 184 ? 7.848 -19.125 -1.132 1 98.62 184 PRO A CA 1
ATOM 1467 C C . PRO A 1 184 ? 9.32 -18.828 -0.858 1 98.62 184 PRO A C 1
ATOM 1469 O O . PRO A 1 184 ? 9.648 -18.125 0.107 1 98.62 184 PRO A O 1
ATOM 1472 N N . ILE A 1 185 ? 10.195 -19.328 -1.671 1 98.88 185 ILE A N 1
ATOM 1473 C CA . ILE A 1 185 ? 11.633 -19.172 -1.463 1 98.88 185 ILE A CA 1
ATOM 1474 C C . ILE A 1 185 ? 12.297 -18.734 -2.768 1 98.88 185 ILE A C 1
ATOM 1476 O O . ILE A 1 185 ? 11.922 -19.203 -3.846 1 98.88 185 ILE A O 1
ATOM 1480 N N . CYS A 1 186 ? 13.18 -17.875 -2.701 1 98.75 186 CYS A N 1
ATOM 1481 C CA . CYS A 1 186 ? 14.094 -17.531 -3.787 1 98.75 186 CYS A CA 1
ATOM 1482 C C . CYS A 1 186 ? 15.539 -17.844 -3.402 1 98.75 186 CYS A C 1
ATOM 1484 O O . CYS A 1 186 ? 16.062 -17.281 -2.443 1 98.75 186 CYS A O 1
ATOM 1486 N N . LEU A 1 187 ? 16.172 -18.75 -4.047 1 98.75 187 LEU A N 1
ATOM 1487 C CA . LEU A 1 187 ? 17.594 -19.047 -3.877 1 98.75 187 LEU A CA 1
ATOM 1488 C C . LEU A 1 187 ? 18.453 -18.094 -4.699 1 98.75 187 LEU A C 1
ATOM 1490 O O . LEU A 1 187 ? 18.328 -18.047 -5.926 1 98.75 187 LEU A O 1
ATOM 1494 N N . ASP A 1 188 ? 19.234 -17.375 -4.035 1 98.56 188 ASP A N 1
ATOM 1495 C CA . ASP A 1 188 ? 20.141 -16.469 -4.746 1 98.56 188 ASP A CA 1
ATOM 1496 C C . ASP A 1 188 ? 21.531 -17.094 -4.898 1 98.56 188 ASP A C 1
ATOM 1498 O O . ASP A 1 188 ? 22.328 -17.047 -3.971 1 98.56 188 ASP A O 1
ATOM 1502 N N . VAL A 1 189 ? 21.844 -17.469 -6.059 1 98.12 189 VAL A N 1
ATOM 1503 C CA . VAL A 1 189 ? 23.125 -18.141 -6.305 1 98.12 189 VAL A CA 1
ATOM 1504 C C . VAL A 1 189 ? 23.969 -17.297 -7.246 1 98.12 189 VAL A C 1
ATOM 1506 O O . VAL A 1 189 ? 24.969 -17.766 -7.789 1 98.12 189 VAL A O 1
ATOM 1509 N N . GLY A 1 190 ? 23.562 -16.125 -7.477 1 97.44 190 GLY A N 1
ATOM 1510 C CA . GLY A 1 190 ? 24.203 -15.234 -8.445 1 97.44 190 GLY A CA 1
ATOM 1511 C C . GLY A 1 190 ? 23.406 -15.094 -9.734 1 97.44 190 GLY A C 1
ATOM 1512 O O . GLY A 1 190 ? 22.297 -15.609 -9.844 1 97.44 190 GLY A O 1
ATOM 1513 N N . CYS A 1 191 ? 23.938 -14.328 -10.672 1 97.62 191 CYS A N 1
ATOM 1514 C CA . CYS A 1 191 ? 23.281 -14.055 -11.945 1 97.62 191 CYS A CA 1
ATOM 1515 C C . CYS A 1 191 ? 24.297 -13.891 -13.062 1 97.62 191 CYS A C 1
ATOM 1517 O O . CYS A 1 191 ? 25.203 -13.07 -12.969 1 97.62 191 CYS A O 1
ATOM 1519 N N . ASN A 1 192 ? 24.156 -14.625 -14.117 1 96.38 192 ASN A N 1
ATOM 1520 C CA . ASN A 1 192 ? 25.094 -14.547 -15.234 1 96.38 192 ASN A CA 1
ATOM 1521 C C . ASN A 1 192 ? 24.719 -13.422 -16.203 1 96.38 192 ASN A C 1
ATOM 1523 O O . ASN A 1 192 ? 25.547 -13.008 -17.016 1 96.38 192 ASN A O 1
ATOM 1527 N N . ASN A 1 193 ? 23.5 -12.969 -16.203 1 96.56 193 ASN A N 1
ATOM 1528 C CA . ASN A 1 193 ? 23.094 -11.82 -17 1 96.56 193 ASN A CA 1
ATOM 1529 C C . ASN A 1 193 ? 23.703 -10.523 -16.469 1 96.56 193 ASN A C 1
ATOM 1531 O O . ASN A 1 193 ? 23.219 -9.953 -15.492 1 96.56 193 ASN A O 1
ATOM 1535 N N . SER A 1 194 ? 24.672 -10 -17.141 1 96.94 194 SER A N 1
ATOM 1536 C CA . SER A 1 194 ? 25.438 -8.859 -16.641 1 96.94 194 SER A CA 1
ATOM 1537 C C . SER A 1 194 ? 24.562 -7.602 -16.562 1 96.94 194 SER A C 1
ATOM 1539 O O . SER A 1 194 ? 24.75 -6.77 -15.68 1 96.94 194 SER A O 1
ATOM 1541 N N . LYS A 1 195 ? 23.656 -7.402 -17.484 1 96.25 195 LYS A N 1
ATOM 1542 C CA . LYS A 1 195 ? 22.766 -6.238 -17.484 1 96.25 195 LYS A CA 1
ATOM 1543 C C . LYS A 1 195 ? 21.953 -6.172 -16.203 1 96.25 195 LYS A C 1
ATOM 1545 O O . LYS A 1 195 ? 21.703 -5.086 -15.672 1 96.25 195 LYS A O 1
ATOM 1550 N N . VAL A 1 196 ? 21.531 -7.34 -15.703 1 97.31 196 VAL A N 1
ATOM 1551 C CA . VAL A 1 196 ? 20.75 -7.426 -14.477 1 97.31 196 VAL A CA 1
ATOM 1552 C C . VAL A 1 196 ? 21.656 -7.273 -13.266 1 97.31 196 VAL A C 1
ATOM 1554 O O . VAL A 1 196 ? 21.422 -6.43 -12.398 1 97.31 196 VAL A O 1
ATOM 1557 N N . ARG A 1 197 ? 22.719 -8 -13.211 1 97 197 ARG A N 1
ATOM 1558 C CA . ARG A 1 197 ? 23.625 -8.117 -12.062 1 97 197 ARG A CA 1
ATOM 1559 C C . ARG A 1 197 ? 24.297 -6.781 -11.758 1 97 197 ARG A C 1
ATOM 1561 O O . ARG A 1 197 ? 24.516 -6.445 -10.594 1 97 197 ARG A O 1
ATOM 1568 N N . GLU A 1 198 ? 24.531 -5.988 -12.82 1 96.69 198 GLU A N 1
ATOM 1569 C CA . GLU A 1 198 ? 25.297 -4.762 -12.648 1 96.69 198 GLU A CA 1
ATOM 1570 C C . GLU A 1 198 ? 24.391 -3.557 -12.43 1 96.69 198 GLU A C 1
ATOM 1572 O O . GLU A 1 198 ? 24.859 -2.451 -12.172 1 96.69 198 GLU A O 1
ATOM 1577 N N . ASP A 1 199 ? 23.156 -3.744 -12.562 1 95.69 199 ASP A N 1
ATOM 1578 C CA . ASP A 1 199 ? 22.219 -2.67 -12.258 1 95.69 199 ASP A CA 1
ATOM 1579 C C . ASP A 1 199 ? 22.391 -2.189 -10.82 1 95.69 199 ASP A C 1
ATOM 1581 O O . ASP A 1 199 ? 22.469 -3 -9.898 1 95.69 199 ASP A O 1
ATOM 1585 N N . PRO A 1 200 ? 22.438 -0.893 -10.641 1 94.75 200 PRO A N 1
ATOM 1586 C CA . PRO A 1 200 ? 22.625 -0.358 -9.289 1 94.75 200 PRO A CA 1
ATOM 1587 C C . PRO A 1 200 ? 21.484 -0.744 -8.344 1 94.75 200 PRO A C 1
ATOM 1589 O O . PRO A 1 200 ? 21.672 -0.793 -7.129 1 94.75 200 PRO A O 1
ATOM 1592 N N . LEU A 1 201 ? 20.391 -1.12 -8.875 1 95.75 201 LEU A N 1
ATOM 1593 C CA . LEU A 1 201 ? 19.219 -1.434 -8.047 1 95.75 201 LEU A CA 1
ATOM 1594 C C . LEU A 1 201 ? 19.078 -2.941 -7.867 1 95.75 201 LEU A C 1
ATOM 1596 O O . LEU A 1 201 ? 18.125 -3.404 -7.234 1 95.75 201 LEU A O 1
ATOM 1600 N N . TYR A 1 202 ? 20 -3.705 -8.422 1 97.75 202 TYR A N 1
ATOM 1601 C CA . TYR A 1 202 ? 19.938 -5.152 -8.25 1 97.75 202 TYR A CA 1
ATOM 1602 C C . TYR A 1 202 ? 19.938 -5.523 -6.77 1 97.75 202 TYR A C 1
ATOM 1604 O O . TYR A 1 202 ? 20.688 -4.949 -5.98 1 97.75 202 TYR A O 1
ATOM 1612 N N . MET A 1 203 ? 19.172 -6.531 -6.344 1 98.06 203 MET A N 1
ATOM 1613 C CA . MET A 1 203 ? 18.938 -6.785 -4.926 1 98.06 203 MET A CA 1
ATOM 1614 C C . MET A 1 203 ? 19.719 -8.008 -4.449 1 98.06 203 MET A C 1
ATOM 1616 O O . MET A 1 203 ? 19.703 -8.336 -3.262 1 98.06 203 MET A O 1
ATOM 1620 N N . GLY A 1 204 ? 20.328 -8.711 -5.398 1 98.19 204 GLY A N 1
ATOM 1621 C CA . GLY A 1 204 ? 20.953 -9.984 -5.055 1 98.19 204 GLY A CA 1
ATOM 1622 C C . GLY A 1 204 ? 22.469 -9.898 -4.977 1 98.19 204 GLY A C 1
ATOM 1623 O O . GLY A 1 204 ? 23.031 -8.805 -4.863 1 98.19 204 GLY A O 1
ATOM 1624 N N . LEU A 1 205 ? 23.078 -11.062 -4.879 1 97.5 205 LEU A N 1
ATOM 1625 C CA . LEU A 1 205 ? 24.531 -11.188 -4.852 1 97.5 205 LEU A CA 1
ATOM 1626 C C . LEU A 1 205 ? 25.141 -10.719 -6.172 1 97.5 205 LEU A C 1
ATOM 1628 O O . LEU A 1 205 ? 24.688 -11.133 -7.246 1 97.5 205 LEU A O 1
ATOM 1632 N N . LYS A 1 206 ? 26.109 -9.867 -6.043 1 96.38 206 LYS A N 1
ATOM 1633 C CA . LYS A 1 206 ? 26.812 -9.391 -7.23 1 96.38 206 LYS A CA 1
ATOM 1634 C C . LYS A 1 206 ? 27.938 -10.344 -7.613 1 96.38 206 LYS A C 1
ATOM 1636 O O . LYS A 1 206 ? 29.125 -9.977 -7.566 1 96.38 206 LYS A O 1
ATOM 1641 N N . ARG A 1 207 ? 27.578 -11.461 -8.062 1 97.19 207 ARG A N 1
ATOM 1642 C CA . ARG A 1 207 ? 28.5 -12.5 -8.516 1 97.19 207 ARG A CA 1
ATOM 1643 C C . ARG A 1 207 ? 27.875 -13.344 -9.617 1 97.19 207 ARG A C 1
ATOM 1645 O O . ARG A 1 207 ? 26.641 -13.375 -9.766 1 97.19 207 ARG A O 1
ATOM 1652 N N . LYS A 1 208 ? 28.688 -14 -10.312 1 97.44 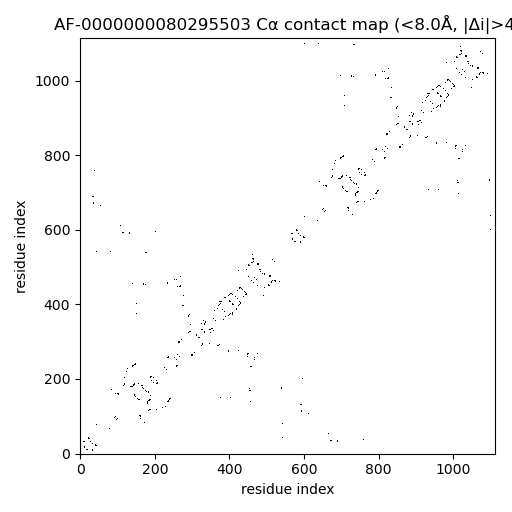208 LYS A N 1
ATOM 1653 C CA . LYS A 1 208 ? 28.219 -14.969 -11.289 1 97.44 208 LYS A CA 1
ATOM 1654 C C . LYS A 1 208 ? 27.719 -16.25 -10.609 1 97.44 208 LYS A C 1
ATOM 1656 O O . LYS A 1 208 ? 28.031 -16.484 -9.438 1 97.44 208 LYS A O 1
ATOM 1661 N N . ARG A 1 209 ? 26.938 -17 -11.289 1 97.12 209 ARG A N 1
ATOM 1662 C CA . ARG A 1 209 ? 26.484 -18.281 -10.773 1 97.12 209 ARG A CA 1
ATOM 1663 C C . ARG A 1 209 ? 27.656 -19.234 -10.539 1 97.12 209 ARG A C 1
ATOM 1665 O O . ARG A 1 209 ? 28.688 -19.141 -11.219 1 97.12 209 ARG A O 1
ATOM 1672 N N . PRO A 1 210 ? 27.516 -20.078 -9.594 1 96.62 210 PRO A N 1
ATOM 1673 C CA . PRO A 1 210 ? 28.609 -21.016 -9.289 1 96.62 210 PRO A CA 1
ATOM 1674 C C . PRO A 1 210 ? 28.734 -22.125 -10.32 1 96.62 210 PRO A C 1
ATOM 1676 O O . PRO A 1 210 ? 27.922 -22.219 -11.25 1 96.62 210 PRO A O 1
ATOM 1679 N N . SER A 1 211 ? 29.719 -22.938 -10.125 1 95.44 211 SER A N 1
ATOM 1680 C CA . SER A 1 211 ? 29.844 -24.156 -10.906 1 95.44 211 SER A CA 1
ATOM 1681 C C . SER A 1 211 ? 28.703 -25.125 -10.609 1 95.44 211 SER A C 1
ATOM 1683 O O . SER A 1 211 ? 28.078 -25.047 -9.547 1 95.44 211 SER A O 1
ATOM 1685 N N . PRO A 1 212 ? 28.328 -26.031 -11.578 1 92.62 212 PRO A N 1
ATOM 1686 C CA . PRO A 1 212 ? 27.266 -27 -11.328 1 92.62 212 PRO A CA 1
ATOM 1687 C C . PRO A 1 212 ? 27.484 -27.812 -10.055 1 92.62 212 PRO A C 1
ATOM 1689 O O . PRO A 1 212 ? 26.531 -28.094 -9.312 1 92.62 212 PRO A O 1
ATOM 1692 N N . ALA A 1 213 ? 28.719 -28.141 -9.766 1 95.06 213 ALA A N 1
ATOM 1693 C CA . ALA A 1 213 ? 29.031 -28.938 -8.57 1 95.06 213 ALA A CA 1
ATOM 1694 C C . ALA A 1 213 ? 28.734 -28.156 -7.301 1 95.06 213 ALA A C 1
ATOM 1696 O O . ALA A 1 213 ? 28.141 -28.688 -6.355 1 95.06 213 ALA A O 1
ATOM 1697 N N . GLU A 1 214 ? 29.188 -26.938 -7.289 1 96.62 214 GLU A N 1
ATOM 1698 C CA . GLU A 1 214 ? 28.922 -26.094 -6.133 1 96.62 214 GLU A CA 1
ATOM 1699 C C . GLU A 1 214 ? 27.422 -25.828 -5.969 1 96.62 214 GLU A C 1
ATOM 1701 O O . GLU A 1 214 ? 26.922 -25.812 -4.848 1 96.62 214 GLU A O 1
ATOM 1706 N N . TYR A 1 215 ? 26.812 -25.578 -7.059 1 97.19 215 TYR A N 1
ATOM 1707 C CA . TYR A 1 215 ? 25.375 -25.391 -7.059 1 97.19 215 TYR A CA 1
ATOM 1708 C C . TYR A 1 215 ? 24.656 -26.625 -6.508 1 97.19 215 TYR A C 1
ATOM 1710 O O . TYR A 1 215 ? 23.766 -26.516 -5.668 1 97.19 215 TYR A O 1
ATOM 1718 N N . ASP A 1 216 ? 25.047 -27.797 -6.902 1 96.62 216 ASP A N 1
ATOM 1719 C CA . ASP A 1 216 ? 24.438 -29.031 -6.449 1 96.62 216 ASP A CA 1
ATOM 1720 C C . ASP A 1 216 ? 24.609 -29.219 -4.941 1 96.62 216 ASP A C 1
ATOM 1722 O O . ASP A 1 216 ? 23.688 -29.656 -4.254 1 96.62 216 ASP A O 1
ATOM 1726 N N . GLU A 1 217 ? 25.797 -28.906 -4.504 1 97.62 217 GLU A N 1
ATOM 1727 C CA . GLU A 1 217 ? 26.062 -29.016 -3.07 1 97.62 217 GLU A CA 1
ATOM 1728 C C . GLU A 1 217 ? 25.125 -28.109 -2.273 1 97.62 217 GLU A C 1
ATOM 1730 O O . GLU A 1 217 ? 24.625 -28.5 -1.219 1 97.62 217 GLU A O 1
ATOM 1735 N N . PHE A 1 218 ? 25 -26.938 -2.752 1 98.31 218 PHE A N 1
ATOM 1736 C CA . PHE A 1 218 ? 24.125 -25.953 -2.104 1 98.31 218 PHE A CA 1
ATOM 1737 C C . PHE A 1 218 ? 22.688 -26.453 -2.092 1 98.31 218 PHE A C 1
ATOM 1739 O O . PHE A 1 218 ? 22.016 -26.391 -1.059 1 98.31 218 PHE A O 1
ATOM 1746 N N . VAL A 1 219 ? 22.141 -26.938 -3.209 1 98.56 219 VAL A N 1
ATOM 1747 C CA . VAL A 1 219 ? 20.766 -27.406 -3.312 1 98.56 219 VAL A CA 1
ATOM 1748 C C . VAL A 1 219 ? 20.578 -28.672 -2.486 1 98.56 219 VAL A C 1
ATOM 1750 O O . VAL A 1 219 ? 19.516 -28.891 -1.898 1 98.56 219 VAL A O 1
ATOM 1753 N N . ASP A 1 220 ? 21.609 -29.547 -2.424 1 98.56 220 ASP A N 1
ATOM 1754 C CA . ASP A 1 220 ? 21.562 -30.703 -1.538 1 98.56 220 ASP A CA 1
ATOM 1755 C C . ASP A 1 220 ? 21.312 -30.281 -0.091 1 98.56 220 ASP A C 1
ATOM 1757 O O . ASP A 1 220 ? 20.453 -30.828 0.587 1 98.56 220 ASP A O 1
ATOM 1761 N N . GLU A 1 221 ? 22.094 -29.359 0.313 1 98.75 221 GLU A N 1
ATOM 1762 C CA . GLU A 1 221 ? 21.922 -28.859 1.676 1 98.75 221 GLU A CA 1
ATOM 1763 C C . GLU A 1 221 ? 20.531 -28.297 1.886 1 98.75 221 GLU A C 1
ATOM 1765 O O . GLU A 1 221 ? 19.922 -28.5 2.938 1 98.75 221 GLU A O 1
ATOM 1770 N N . PHE A 1 222 ? 20.094 -27.578 0.936 1 98.75 222 PHE A N 1
ATOM 1771 C CA . PHE A 1 222 ? 18.766 -27 0.999 1 98.75 222 PHE A CA 1
ATOM 1772 C C . PHE A 1 222 ? 17.703 -28.078 1.185 1 98.75 222 PHE A C 1
ATOM 1774 O O . PHE A 1 222 ? 16.875 -27.984 2.086 1 98.75 222 PHE A O 1
ATOM 1781 N N . MET A 1 223 ? 17.719 -29.078 0.332 1 98.62 223 MET A N 1
ATOM 1782 C CA . MET A 1 223 ? 16.734 -30.156 0.4 1 98.62 223 MET A CA 1
ATOM 1783 C C . MET A 1 223 ? 16.797 -30.859 1.75 1 98.62 223 MET A C 1
ATOM 1785 O O . MET A 1 223 ? 15.758 -31.141 2.355 1 98.62 223 MET A O 1
ATOM 1789 N N . GLU A 1 224 ? 17.953 -31.125 2.207 1 98.56 224 GLU A N 1
ATOM 1790 C CA . GLU A 1 224 ? 18.125 -31.766 3.502 1 98.56 224 GLU A CA 1
ATOM 1791 C C . GLU A 1 224 ? 17.594 -30.906 4.637 1 98.56 224 GLU A C 1
ATOM 1793 O O . GLU A 1 224 ? 16.969 -31.406 5.566 1 98.56 224 GLU A O 1
ATOM 1798 N N . ALA A 1 225 ? 17.891 -29.625 4.539 1 98.69 225 ALA A N 1
ATOM 1799 C CA . ALA A 1 225 ? 17.422 -28.688 5.559 1 98.69 225 ALA A CA 1
ATOM 1800 C C . ALA A 1 225 ? 15.906 -28.609 5.598 1 98.69 225 ALA A C 1
ATOM 1802 O O . ALA A 1 225 ? 15.305 -28.5 6.672 1 98.69 225 ALA A O 1
ATOM 1803 N N . VAL A 1 226 ? 15.266 -28.641 4.445 1 98.62 226 VAL A N 1
ATOM 1804 C CA . VAL A 1 226 ? 13.812 -28.609 4.359 1 98.62 226 VAL A CA 1
ATOM 1805 C C . VAL A 1 226 ? 13.234 -29.812 5.09 1 98.62 226 VAL A C 1
ATOM 1807 O O . VAL A 1 226 ? 12.305 -29.688 5.891 1 98.62 226 VAL A O 1
ATOM 1810 N N . VAL A 1 227 ? 13.781 -30.969 4.848 1 98 227 VAL A N 1
ATOM 1811 C CA . VAL A 1 227 ? 13.305 -32.188 5.484 1 98 227 VAL A CA 1
ATOM 1812 C C . VAL A 1 227 ? 13.539 -32.125 6.992 1 98 227 VAL A C 1
ATOM 1814 O O . VAL A 1 227 ? 12.672 -32.5 7.777 1 98 227 VAL A O 1
ATOM 1817 N N . SER A 1 228 ? 14.672 -31.625 7.34 1 97.94 228 SER A N 1
ATOM 1818 C CA . SER A 1 228 ? 15.008 -31.531 8.758 1 97.94 228 SER A CA 1
ATOM 1819 C C . SER A 1 228 ? 14.055 -30.594 9.492 1 97.94 228 SER A C 1
ATOM 1821 O O . SER A 1 228 ? 13.641 -30.875 10.617 1 97.94 228 SER A O 1
ATOM 1823 N N . ARG A 1 229 ? 13.711 -29.516 8.859 1 97.69 229 ARG A N 1
ATOM 1824 C CA . ARG A 1 229 ? 12.914 -28.484 9.516 1 97.69 229 ARG A CA 1
ATOM 1825 C C . ARG A 1 229 ? 11.43 -28.812 9.438 1 97.69 229 ARG A C 1
ATOM 1827 O O . ARG A 1 229 ? 10.688 -28.594 10.398 1 97.69 229 ARG A O 1
ATOM 1834 N N . TYR A 1 230 ? 10.961 -29.297 8.297 1 97.81 230 TYR A N 1
ATOM 1835 C CA . TYR A 1 230 ? 9.523 -29.344 8.062 1 97.81 230 TYR A CA 1
ATOM 1836 C C . TYR A 1 230 ? 9.047 -30.781 7.879 1 97.81 230 TYR A C 1
ATOM 1838 O O . TYR A 1 230 ? 7.844 -31.031 7.789 1 97.81 230 TYR A O 1
ATOM 1846 N N . GLY A 1 231 ? 9.984 -31.781 7.785 1 96.25 231 GLY A N 1
ATOM 1847 C CA . GLY A 1 231 ? 9.617 -33.188 7.637 1 96.25 231 GLY A CA 1
ATOM 1848 C C . GLY A 1 231 ? 9.75 -33.688 6.211 1 96.25 231 GLY A C 1
ATOM 1849 O O . GLY A 1 231 ? 9.812 -32.875 5.27 1 96.25 231 GLY A O 1
ATOM 1850 N N . PRO A 1 232 ? 9.758 -34.938 6.012 1 95.5 232 PRO A N 1
ATOM 1851 C CA . PRO A 1 232 ? 10.039 -35.531 4.711 1 95.5 232 PRO A CA 1
ATOM 1852 C C . PRO A 1 232 ? 8.891 -35.375 3.721 1 95.5 232 PRO A C 1
ATOM 1854 O O . PRO A 1 232 ? 9.078 -35.562 2.516 1 95.5 232 PRO A O 1
ATOM 1857 N N . ASN A 1 233 ? 7.723 -35.062 4.223 1 94.38 233 ASN A N 1
ATOM 1858 C CA . ASN A 1 233 ? 6.578 -34.969 3.322 1 94.38 233 ASN A CA 1
ATOM 1859 C C . ASN A 1 233 ? 6.293 -33.5 2.939 1 94.38 233 ASN A C 1
ATOM 1861 O O . ASN A 1 233 ? 5.262 -33.219 2.334 1 94.38 233 ASN A O 1
ATOM 1865 N N . CYS A 1 234 ? 7.18 -32.625 3.342 1 98.06 234 CYS A N 1
ATOM 1866 C CA . CYS A 1 234 ? 7.051 -31.25 2.848 1 98.06 234 CYS A CA 1
ATOM 1867 C C . CYS A 1 234 ? 7.324 -31.188 1.349 1 98.06 234 CYS A C 1
ATOM 1869 O O . CYS A 1 234 ? 8.414 -31.547 0.895 1 98.06 234 CYS A O 1
ATOM 1871 N N . LEU A 1 235 ? 6.344 -30.766 0.612 1 98.69 235 LEU A N 1
ATOM 1872 C CA . LEU A 1 235 ? 6.43 -30.734 -0.843 1 98.69 235 LEU A CA 1
ATOM 1873 C C . LEU A 1 235 ? 7.32 -29.578 -1.307 1 98.69 235 LEU A C 1
ATOM 1875 O O . LEU A 1 235 ? 7.164 -28.453 -0.849 1 98.69 235 LEU A O 1
ATOM 1879 N N . VAL A 1 236 ? 8.273 -29.891 -2.164 1 98.75 236 VAL A N 1
ATOM 1880 C CA . VAL A 1 236 ? 9.125 -28.859 -2.766 1 98.75 236 VAL A CA 1
ATOM 1881 C C . VAL A 1 236 ? 8.805 -28.734 -4.254 1 98.75 236 VAL A C 1
ATOM 1883 O O . VAL A 1 236 ? 9.031 -29.672 -5.023 1 98.75 236 VAL A O 1
ATOM 1886 N N . HIS A 1 237 ? 8.266 -27.641 -4.621 1 98.56 237 HIS A N 1
ATOM 1887 C CA . HIS A 1 237 ? 7.887 -27.25 -5.977 1 98.56 237 HIS A CA 1
ATOM 1888 C C . HIS A 1 237 ? 8.945 -26.359 -6.605 1 98.56 237 HIS A C 1
ATOM 1890 O O . HIS A 1 237 ? 9.102 -25.203 -6.211 1 98.56 237 HIS A O 1
ATOM 1896 N N . PHE A 1 238 ? 9.742 -26.891 -7.555 1 97.81 238 PHE A N 1
ATOM 1897 C CA . PHE A 1 238 ? 10.711 -26.109 -8.297 1 97.81 238 PHE A CA 1
ATOM 1898 C C . PHE A 1 238 ? 10.039 -25.312 -9.414 1 97.81 238 PHE A C 1
ATOM 1900 O O . PHE A 1 238 ? 9.203 -25.859 -10.141 1 97.81 238 PHE A O 1
ATOM 1907 N N . GLU A 1 239 ? 10.406 -24.062 -9.523 1 96.44 239 GLU A N 1
ATOM 1908 C CA . GLU A 1 239 ? 9.812 -23.172 -10.508 1 96.44 239 GLU A CA 1
ATOM 1909 C C . GLU A 1 239 ? 10.867 -22.25 -11.117 1 96.44 239 GLU A C 1
ATOM 1911 O O . GLU A 1 239 ? 11.656 -21.625 -10.398 1 96.44 239 GLU A O 1
ATOM 1916 N N . ASP A 1 240 ? 10.93 -22.125 -12.398 1 93.69 240 ASP A N 1
ATOM 1917 C CA . ASP A 1 240 ? 11.758 -21.172 -13.133 1 93.69 240 ASP A CA 1
ATOM 1918 C C . ASP A 1 240 ? 13.234 -21.344 -12.797 1 93.69 240 ASP A C 1
ATOM 1920 O O . ASP A 1 240 ? 13.922 -20.359 -12.484 1 93.69 240 ASP A O 1
ATOM 1924 N N . ILE A 1 241 ? 13.594 -22.562 -12.758 1 94.69 241 ILE A N 1
ATOM 1925 C CA . ILE A 1 241 ? 15 -22.938 -12.672 1 94.69 241 ILE A CA 1
ATOM 1926 C C . ILE A 1 241 ? 15.602 -23.031 -14.07 1 94.69 241 ILE A C 1
ATOM 1928 O O . ILE A 1 241 ? 14.914 -23.406 -15.023 1 94.69 241 ILE A O 1
ATOM 1932 N N . GLY A 1 242 ? 16.828 -22.625 -14.227 1 87.31 242 GLY A N 1
ATOM 1933 C CA . GLY A 1 242 ? 17.469 -22.766 -15.531 1 87.31 242 GLY A CA 1
ATOM 1934 C C . GLY A 1 242 ? 17.344 -24.172 -16.109 1 87.31 242 GLY A C 1
ATOM 1935 O O . GLY A 1 242 ? 17.391 -25.156 -15.367 1 87.31 242 GLY A O 1
ATOM 1936 N N . ASN A 1 243 ? 17.25 -24.297 -17.359 1 78.94 243 ASN A N 1
ATOM 1937 C CA . ASN A 1 243 ? 16.906 -25.531 -18.062 1 78.94 243 ASN A CA 1
ATOM 1938 C C . ASN A 1 243 ? 17.844 -26.672 -17.688 1 78.94 243 ASN A C 1
ATOM 1940 O O . ASN A 1 243 ? 17.391 -27.719 -17.234 1 78.94 243 ASN A O 1
ATOM 1944 N N . ALA A 1 244 ? 19.125 -26.484 -17.875 1 77.62 244 ALA A N 1
ATOM 1945 C CA . ALA A 1 244 ? 20.078 -27.562 -17.625 1 77.62 244 ALA A CA 1
ATOM 1946 C C . ALA A 1 244 ? 20.031 -28.016 -16.172 1 77.62 244 ALA A C 1
ATOM 1948 O O . ALA A 1 244 ? 20.078 -29.219 -15.883 1 77.62 244 ALA A O 1
ATOM 1949 N N . ASP A 1 245 ? 19.844 -27.109 -15.289 1 89.62 245 ASP A N 1
ATOM 1950 C CA . ASP A 1 245 ? 19.797 -27.438 -13.867 1 89.62 245 ASP A CA 1
ATOM 1951 C C . ASP A 1 245 ? 18.469 -28.078 -13.492 1 89.62 245 ASP A C 1
ATOM 1953 O O . ASP A 1 245 ? 18.422 -28.984 -12.656 1 89.62 245 ASP A O 1
ATOM 1957 N N . ALA A 1 246 ? 17.438 -27.656 -14.133 1 90.12 246 ALA A N 1
ATOM 1958 C CA . ALA A 1 246 ? 16.094 -28.125 -13.797 1 90.12 246 ALA A CA 1
ATOM 1959 C C . ALA A 1 246 ? 15.969 -29.625 -13.992 1 90.12 246 ALA A C 1
ATOM 1961 O O . ALA A 1 246 ? 15.477 -30.328 -13.109 1 90.12 246 ALA A O 1
ATOM 1962 N N . PHE A 1 247 ? 16.406 -30.141 -15.055 1 85.31 247 PHE A N 1
ATOM 1963 C CA . PHE A 1 247 ? 16.312 -31.562 -15.359 1 85.31 247 PHE A CA 1
ATOM 1964 C C . PHE A 1 247 ? 17.219 -32.375 -14.438 1 85.31 247 PHE A C 1
ATOM 1966 O O . PHE A 1 247 ? 16.828 -33.438 -13.961 1 85.31 247 PHE A O 1
ATOM 1973 N N . ARG A 1 248 ? 18.328 -31.859 -14.359 1 89.12 248 ARG A N 1
ATOM 1974 C CA . ARG A 1 248 ? 19.297 -32.562 -13.508 1 89.12 248 ARG A CA 1
ATOM 1975 C C . ARG A 1 248 ? 18.781 -32.656 -12.078 1 89.12 248 ARG A C 1
ATOM 1977 O O . ARG A 1 248 ? 18.828 -33.75 -11.484 1 89.12 248 ARG A O 1
ATOM 1984 N N . LEU A 1 249 ? 18.281 -31.609 -11.586 1 94 249 LEU A N 1
ATOM 1985 C CA . LEU A 1 249 ? 17.797 -31.578 -10.211 1 94 249 LEU A CA 1
ATOM 1986 C C . LEU A 1 249 ? 16.562 -32.469 -10.055 1 94 249 LEU A C 1
ATOM 1988 O O . LEU A 1 249 ? 16.406 -33.156 -9.055 1 94 249 LEU A O 1
ATOM 1992 N N . LEU A 1 250 ? 15.672 -32.375 -11.023 1 92.88 250 LEU A N 1
ATOM 1993 C CA . LEU A 1 250 ? 14.484 -33.219 -10.984 1 92.88 250 LEU A CA 1
ATOM 1994 C C . LEU A 1 250 ? 14.867 -34.719 -10.961 1 92.88 250 LEU A C 1
ATOM 1996 O O . LEU A 1 250 ? 14.328 -35.469 -10.164 1 92.88 250 LEU A O 1
ATOM 2000 N N . THR A 1 251 ? 15.75 -35.094 -11.812 1 88.56 251 THR A N 1
ATOM 2001 C CA . THR A 1 251 ? 16.188 -36.469 -11.891 1 88.56 251 THR A CA 1
ATOM 2002 C C . THR A 1 251 ? 16.844 -36.906 -10.578 1 88.56 251 THR A C 1
ATOM 2004 O O . THR A 1 251 ? 16.641 -38.031 -10.109 1 88.56 251 THR A O 1
ATOM 2007 N N . LYS A 1 252 ? 17.578 -36.031 -10.039 1 94 252 LYS A N 1
ATOM 2008 C CA . LYS A 1 252 ? 18.328 -36.312 -8.82 1 94 252 LYS A CA 1
ATOM 2009 C C . LYS A 1 252 ? 17.406 -36.5 -7.621 1 94 252 LYS A C 1
ATOM 2011 O O . LYS A 1 252 ? 17.656 -37.344 -6.758 1 94 252 LYS A O 1
ATOM 2016 N N . TYR A 1 253 ? 16.328 -35.688 -7.578 1 96.69 253 TYR A N 1
ATOM 2017 C CA . TYR A 1 253 ? 15.625 -35.562 -6.309 1 96.69 253 TYR A CA 1
ATOM 2018 C C . TYR A 1 253 ? 14.25 -36.219 -6.371 1 96.69 253 TYR A C 1
ATOM 2020 O O . TYR A 1 253 ? 13.648 -36.5 -5.336 1 96.69 253 TYR A O 1
ATOM 2028 N N . ARG A 1 254 ? 13.609 -36.469 -7.473 1 92 254 ARG A N 1
ATOM 2029 C CA . ARG A 1 254 ? 12.195 -36.812 -7.633 1 92 254 ARG A CA 1
ATOM 2030 C C . ARG A 1 254 ? 11.836 -38.094 -6.895 1 92 254 ARG A C 1
ATOM 2032 O O . ARG A 1 254 ? 10.695 -38.281 -6.473 1 92 254 ARG A O 1
ATOM 2039 N N . PHE A 1 255 ? 12.742 -39 -6.637 1 92.19 255 PHE A N 1
ATOM 2040 C CA . PHE A 1 255 ? 12.438 -40.25 -5.949 1 92.19 255 PHE A CA 1
ATOM 2041 C C . PHE A 1 255 ? 13.039 -40.281 -4.547 1 92.19 255 PHE A C 1
ATOM 2043 O O . PHE A 1 255 ? 12.938 -41.25 -3.828 1 92.19 255 PHE A O 1
ATOM 2050 N N . LYS A 1 256 ? 13.656 -39.188 -4.203 1 95.31 256 LYS A N 1
ATOM 2051 C CA . LYS A 1 256 ? 14.258 -39.062 -2.879 1 95.31 256 LYS A CA 1
ATOM 2052 C C . LYS A 1 256 ? 13.43 -38.156 -1.98 1 95.31 256 LYS A C 1
ATOM 2054 O O . LYS A 1 256 ? 13.383 -38.344 -0.764 1 95.31 256 LYS A O 1
ATOM 2059 N N . TYR A 1 257 ? 12.891 -37.156 -2.529 1 97.31 257 TYR A N 1
ATOM 2060 C CA . TYR A 1 257 ? 12.102 -36.188 -1.818 1 97.31 257 TYR A CA 1
ATOM 2061 C C . TYR A 1 257 ? 10.703 -36.062 -2.412 1 97.31 257 TYR A C 1
ATOM 2063 O O . TYR A 1 257 ? 10.445 -36.562 -3.516 1 97.31 257 TYR A O 1
ATOM 2071 N N . THR A 1 258 ? 9.742 -35.562 -1.687 1 97.62 258 THR A N 1
ATOM 2072 C CA . THR A 1 258 ? 8.453 -35.125 -2.219 1 97.62 258 THR A CA 1
ATOM 2073 C C . THR A 1 258 ? 8.594 -33.812 -2.99 1 97.62 258 THR A C 1
ATOM 2075 O O . THR A 1 258 ? 8.594 -32.75 -2.396 1 97.62 258 THR A O 1
ATOM 2078 N N . MET A 1 259 ? 8.719 -33.969 -4.277 1 98.12 259 MET A N 1
ATOM 2079 C CA . MET A 1 259 ? 9 -32.75 -5.035 1 98.12 259 MET A CA 1
ATOM 2080 C C . MET A 1 259 ? 8.57 -32.906 -6.488 1 98.12 259 MET A C 1
ATOM 2082 O O . MET A 1 259 ? 8.336 -34.031 -6.957 1 98.12 259 MET A O 1
ATOM 2086 N N . PHE A 1 260 ? 8.391 -31.844 -7.164 1 97.19 260 PHE A N 1
ATOM 2087 C CA . PHE A 1 260 ? 8.18 -31.812 -8.609 1 97.19 260 PHE A CA 1
ATOM 2088 C C . PHE A 1 260 ? 8.672 -30.484 -9.195 1 97.19 260 PHE A C 1
ATOM 2090 O O . PHE A 1 260 ? 9.078 -29.594 -8.461 1 97.19 260 PHE A O 1
ATOM 2097 N N . ASN A 1 261 ? 8.812 -30.406 -10.484 1 96.25 261 ASN A N 1
ATOM 2098 C CA . ASN A 1 261 ? 9.102 -29.203 -11.242 1 96.25 261 ASN A CA 1
ATOM 2099 C C . ASN A 1 261 ? 7.938 -28.812 -12.141 1 96.25 261 ASN A C 1
ATOM 2101 O O . ASN A 1 261 ? 7.621 -29.516 -13.102 1 96.25 261 ASN A O 1
ATOM 2105 N N . ASP A 1 262 ? 7.375 -27.719 -11.883 1 94.81 262 ASP A N 1
ATOM 2106 C CA . ASP A 1 262 ? 6.137 -27.344 -12.555 1 94.81 262 ASP A CA 1
ATOM 2107 C C . ASP A 1 262 ? 6.391 -27.016 -14.031 1 94.81 262 ASP A C 1
ATOM 2109 O O . ASP A 1 262 ? 5.539 -27.266 -14.883 1 94.81 262 ASP A O 1
ATOM 2113 N N . ASP A 1 263 ? 7.531 -26.469 -14.336 1 90.25 263 ASP A N 1
ATOM 2114 C CA . ASP A 1 263 ? 7.852 -26.094 -15.711 1 90.25 263 ASP A CA 1
ATOM 2115 C C . ASP A 1 263 ? 8.047 -27.344 -16.578 1 90.25 263 ASP A C 1
ATOM 2117 O O . ASP A 1 263 ? 7.961 -27.266 -17.812 1 90.25 263 ASP A O 1
ATOM 2121 N N . ILE A 1 264 ? 8.281 -28.422 -15.938 1 91.44 264 ILE A N 1
ATOM 2122 C CA . ILE A 1 264 ? 8.477 -29.688 -16.656 1 91.44 264 ILE A CA 1
ATOM 2123 C C . ILE A 1 264 ? 7.234 -30.562 -16.516 1 91.44 264 ILE A C 1
ATOM 2125 O O . ILE A 1 264 ? 6.484 -30.734 -17.469 1 91.44 264 ILE A O 1
ATOM 2129 N N . GLN A 1 265 ? 6.941 -30.891 -15.312 1 93.75 265 GLN A N 1
ATOM 2130 C CA . GLN A 1 265 ? 5.895 -31.891 -15.07 1 93.75 265 GLN A CA 1
ATOM 2131 C C . GLN A 1 265 ? 4.516 -31.234 -15.055 1 93.75 265 GLN A C 1
ATOM 2133 O O . GLN A 1 265 ? 3.555 -31.781 -15.586 1 93.75 265 GLN A O 1
ATOM 2138 N N . GLY A 1 266 ? 4.398 -30.062 -14.453 1 93.06 266 GLY A N 1
ATOM 2139 C CA . GLY A 1 266 ? 3.133 -29.359 -14.43 1 93.06 266 GLY A CA 1
ATOM 2140 C C . GLY A 1 266 ? 2.664 -28.922 -15.805 1 93.06 266 GLY A C 1
ATOM 2141 O O . GLY A 1 266 ? 1.506 -29.141 -16.172 1 93.06 266 GLY A O 1
ATOM 2142 N N . ALA A 1 267 ? 3.561 -28.281 -16.484 1 89.06 267 ALA A N 1
ATOM 2143 C CA . ALA A 1 267 ? 3.266 -27.891 -17.859 1 89.06 267 ALA A CA 1
ATOM 2144 C C . ALA A 1 267 ? 2.887 -29.094 -18.703 1 89.06 267 ALA A C 1
ATOM 2146 O O . ALA A 1 267 ? 1.973 -29.016 -19.531 1 89.06 267 ALA A O 1
ATOM 2147 N N . GLY A 1 268 ? 3.564 -30.156 -18.484 1 93 268 GLY A N 1
ATOM 2148 C CA . GLY A 1 268 ? 3.271 -31.375 -19.203 1 93 268 GLY A CA 1
ATOM 2149 C C . GLY A 1 268 ? 1.882 -31.922 -18.922 1 93 268 GLY A C 1
ATOM 2150 O O . GLY A 1 268 ? 1.193 -32.375 -19.844 1 93 268 GLY A O 1
ATOM 2151 N N . ALA A 1 269 ? 1.487 -31.844 -17.734 1 95.88 269 ALA A N 1
ATOM 2152 C CA . ALA A 1 269 ? 0.186 -32.375 -17.328 1 95.88 269 ALA A CA 1
ATOM 2153 C C . ALA A 1 269 ? -0.948 -31.609 -18.016 1 95.88 269 ALA A C 1
ATOM 2155 O O . ALA A 1 269 ? -1.895 -32.219 -18.516 1 95.88 269 ALA A O 1
ATOM 2156 N N . VAL A 1 270 ? -0.846 -30.359 -18.062 1 96.5 270 VAL A N 1
ATOM 2157 C CA . VAL A 1 270 ? -1.919 -29.562 -18.641 1 96.5 270 VAL A CA 1
ATOM 2158 C C . VAL A 1 270 ? -1.916 -29.703 -20.156 1 96.5 270 VAL A C 1
ATOM 2160 O O . VAL A 1 270 ? -2.977 -29.734 -20.781 1 96.5 270 VAL A O 1
ATOM 2163 N N . THR A 1 271 ? -0.737 -29.766 -20.719 1 96.62 271 THR A N 1
ATOM 2164 C CA . THR A 1 271 ? -0.64 -29.984 -22.156 1 96.62 271 THR A CA 1
ATOM 2165 C C . THR A 1 271 ? -1.265 -31.328 -22.531 1 96.62 271 THR A C 1
ATOM 2167 O O . THR A 1 271 ? -2.014 -31.422 -23.5 1 96.62 271 THR A O 1
ATOM 2170 N N . LEU A 1 272 ? -0.945 -32.312 -21.781 1 96.56 272 LEU A N 1
ATOM 2171 C CA . LEU A 1 272 ? -1.528 -33.625 -22.031 1 96.56 272 LEU A CA 1
ATOM 2172 C C . LEU A 1 272 ? -3.045 -33.562 -21.875 1 96.56 272 LEU A C 1
ATOM 2174 O O . LEU A 1 272 ? -3.764 -34.281 -22.609 1 96.56 272 LEU A O 1
ATOM 2178 N N . ALA A 1 273 ? -3.527 -32.844 -20.953 1 97.44 273 ALA A N 1
ATOM 2179 C CA . ALA A 1 273 ? -4.969 -32.656 -20.797 1 97.44 273 ALA A CA 1
ATOM 2180 C C . ALA A 1 273 ? -5.594 -32.062 -22.047 1 97.44 273 ALA A C 1
ATOM 2182 O O . ALA A 1 273 ? -6.652 -32.5 -22.5 1 97.44 273 ALA A O 1
ATOM 2183 N N . ALA A 1 274 ? -4.953 -31.062 -22.547 1 97.38 274 ALA A N 1
ATOM 2184 C CA . ALA A 1 274 ? -5.434 -30.438 -23.781 1 97.38 274 ALA A CA 1
ATOM 2185 C C . ALA A 1 274 ? -5.422 -31.422 -24.938 1 97.38 274 ALA A C 1
ATOM 2187 O O . ALA A 1 274 ? -6.348 -31.438 -25.766 1 97.38 274 ALA A O 1
ATOM 2188 N N . ILE A 1 275 ? -4.406 -32.188 -25.031 1 97.06 275 ILE A N 1
ATOM 2189 C CA . ILE A 1 275 ? -4.305 -33.219 -26.078 1 97.06 275 ILE A CA 1
ATOM 2190 C C . ILE A 1 275 ? -5.438 -34.219 -25.906 1 97.06 275 ILE A C 1
ATOM 2192 O O . ILE A 1 275 ? -6.098 -34.594 -26.891 1 97.06 275 ILE A O 1
ATOM 2196 N N . ALA A 1 276 ? -5.633 -34.625 -24.734 1 95.88 276 ALA A N 1
ATOM 2197 C CA . ALA A 1 276 ? -6.699 -35.594 -24.469 1 95.88 276 ALA A CA 1
ATOM 2198 C C . ALA A 1 276 ? -8.055 -35.031 -24.922 1 95.88 276 ALA A C 1
ATOM 2200 O O . ALA A 1 276 ? -8.867 -35.781 -25.484 1 95.88 276 ALA A O 1
ATOM 2201 N N . SER A 1 277 ? -8.273 -33.812 -24.625 1 96.19 277 SER A N 1
ATOM 2202 C CA . SER A 1 277 ? -9.508 -33.188 -25.062 1 96.19 277 SER A CA 1
ATOM 2203 C C . SER A 1 277 ? -9.609 -33.125 -26.578 1 96.19 277 SER A C 1
ATOM 2205 O O . SER A 1 277 ? -10.68 -33.375 -27.156 1 96.19 277 SER A O 1
ATOM 2207 N N . ALA A 1 278 ? -8.516 -32.812 -27.188 1 96.38 278 ALA A N 1
ATOM 2208 C CA . ALA A 1 278 ? -8.477 -32.781 -28.656 1 96.38 278 ALA A CA 1
ATOM 2209 C C . ALA A 1 278 ? -8.82 -34.156 -29.234 1 96.38 278 ALA A C 1
ATOM 2211 O O . ALA A 1 278 ? -9.523 -34.25 -30.234 1 96.38 278 ALA A O 1
ATOM 2212 N N . LEU A 1 279 ? -8.344 -35.188 -28.625 1 95.62 279 LEU A N 1
ATOM 2213 C CA . LEU A 1 279 ? -8.625 -36.531 -29.062 1 95.62 279 LEU A CA 1
ATOM 2214 C C . LEU A 1 279 ? -10.109 -36.875 -28.906 1 95.62 279 LEU A C 1
ATOM 2216 O O . LEU A 1 279 ? -10.688 -37.562 -29.766 1 95.62 279 LEU A O 1
ATOM 2220 N N . SER A 1 280 ? -10.648 -36.344 -27.875 1 93.62 280 SER A N 1
ATOM 2221 C CA . SER A 1 280 ? -12.078 -36.562 -27.656 1 93.62 280 SER A CA 1
ATOM 2222 C C . SER A 1 280 ? -12.898 -35.844 -28.734 1 93.62 280 SER A C 1
ATOM 2224 O O . SER A 1 280 ? -13.906 -36.406 -29.203 1 93.62 280 SER A O 1
ATOM 2226 N N . ILE A 1 281 ? -12.492 -34.688 -29.047 1 93.44 281 ILE A N 1
ATOM 2227 C CA . ILE A 1 281 ? -13.195 -33.906 -30.078 1 93.44 281 ILE A CA 1
ATOM 2228 C C . ILE A 1 281 ? -13.102 -34.625 -31.422 1 93.44 281 ILE A C 1
ATOM 2230 O O . ILE A 1 281 ? -14.086 -34.719 -32.156 1 93.44 281 ILE A O 1
ATOM 2234 N N . SER A 1 282 ? -11.938 -35.219 -31.688 1 93.81 282 SER A N 1
ATOM 2235 C CA . SER A 1 282 ? -11.695 -35.875 -32.969 1 93.81 282 SER A CA 1
ATOM 2236 C C . SER A 1 282 ? -12.102 -37.344 -32.938 1 93.81 282 SER A C 1
ATOM 2238 O O . SER A 1 282 ? -12.023 -38.031 -33.938 1 93.81 282 SER A O 1
ATOM 2240 N N . ASN A 1 283 ? -12.484 -37.812 -31.781 1 93.19 283 ASN A N 1
ATOM 2241 C CA . ASN A 1 283 ? -12.859 -39.219 -31.578 1 93.19 283 ASN A CA 1
ATOM 2242 C C . ASN A 1 283 ? -11.75 -40.156 -32 1 93.19 283 ASN A C 1
ATOM 2244 O O . ASN A 1 283 ? -11.977 -41.062 -32.812 1 93.19 283 ASN A O 1
ATOM 2248 N N . THR A 1 284 ? -10.539 -39.906 -31.562 1 95.44 284 THR A N 1
ATOM 2249 C CA . THR A 1 284 ? -9.375 -40.719 -31.844 1 95.44 284 THR A CA 1
ATOM 2250 C C . THR A 1 284 ? -8.703 -41.156 -30.562 1 95.44 284 THR A C 1
ATOM 2252 O O . THR A 1 284 ? -9.016 -40.656 -29.484 1 95.44 284 THR A O 1
ATOM 2255 N N . LYS A 1 285 ? -7.789 -42.125 -30.688 1 95.56 285 LYS A N 1
ATOM 2256 C CA . LYS A 1 285 ? -7.031 -42.625 -29.547 1 95.56 285 LYS A CA 1
ATOM 2257 C C . LYS A 1 285 ? -5.598 -42.094 -29.547 1 95.56 285 LYS A C 1
ATOM 2259 O O . LYS A 1 285 ? -5.02 -41.875 -30.625 1 95.56 285 LYS A O 1
ATOM 2264 N N . LEU A 1 286 ? -5.016 -42 -28.391 1 96.06 286 LEU A N 1
ATOM 2265 C CA . LEU A 1 286 ? -3.68 -41.438 -28.219 1 96.06 286 LEU A CA 1
ATOM 2266 C C . LEU A 1 286 ? -2.654 -42.219 -29.016 1 96.06 286 LEU A C 1
ATOM 2268 O O . LEU A 1 286 ? -1.743 -41.656 -29.625 1 96.06 286 LEU A O 1
ATOM 2272 N N . GLN A 1 287 ? -2.824 -43.5 -29.078 1 94.06 287 GLN A N 1
ATOM 2273 C CA . GLN A 1 287 ? -1.849 -44.375 -29.703 1 94.06 287 GLN A CA 1
ATOM 2274 C C . GLN A 1 287 ? -1.804 -44.188 -31.219 1 94.06 287 GLN A C 1
ATOM 2276 O O . GLN A 1 287 ? -0.842 -44.594 -31.875 1 94.06 287 GLN A O 1
ATOM 2281 N N . ASN A 1 288 ? -2.797 -43.531 -31.766 1 94.12 288 ASN A N 1
ATOM 2282 C CA . ASN A 1 288 ? -2.873 -43.312 -33.219 1 94.12 288 ASN A CA 1
ATOM 2283 C C . ASN A 1 288 ? -2.221 -42 -33.594 1 94.12 288 ASN A C 1
ATOM 2285 O O . ASN A 1 288 ? -2.16 -41.656 -34.781 1 94.12 288 ASN A O 1
ATOM 2289 N N . HIS A 1 289 ? -1.707 -41.375 -32.688 1 96.88 289 HIS A N 1
ATOM 2290 C CA . HIS A 1 289 ? -1.197 -40.031 -32.969 1 96.88 289 HIS A CA 1
ATOM 2291 C C . HIS A 1 289 ? 0.327 -40 -32.938 1 96.88 289 HIS A C 1
ATOM 2293 O O . HIS A 1 289 ? 0.96 -40.875 -32.344 1 96.88 289 HIS A O 1
ATOM 2299 N N . ARG A 1 290 ? 0.906 -39.062 -33.688 1 97.69 290 ARG A N 1
ATOM 2300 C CA . ARG A 1 290 ? 2.332 -38.781 -33.812 1 97.69 290 ARG A CA 1
ATOM 2301 C C . ARG A 1 290 ? 2.637 -37.344 -33.375 1 97.69 290 ARG A C 1
ATOM 2303 O O . ARG A 1 290 ? 1.93 -36.406 -33.781 1 97.69 290 ARG A O 1
ATOM 2310 N N . PHE A 1 291 ? 3.693 -37.219 -32.594 1 98.25 291 PHE A N 1
ATOM 2311 C CA . PHE A 1 291 ? 3.955 -35.938 -31.938 1 98.25 291 PHE A CA 1
ATOM 2312 C C . PHE A 1 291 ? 5.281 -35.344 -32.406 1 98.25 291 PHE A C 1
ATOM 2314 O O . PHE A 1 291 ? 6.324 -36 -32.312 1 98.25 291 PHE A O 1
ATOM 2321 N N . LEU A 1 292 ? 5.23 -34.156 -32.969 1 98.31 292 LEU A N 1
ATOM 2322 C CA . LEU A 1 292 ? 6.426 -33.406 -33.344 1 98.31 292 LEU A CA 1
ATOM 2323 C C . LEU A 1 292 ? 6.566 -32.125 -32.531 1 98.31 292 LEU A C 1
ATOM 2325 O O . LEU A 1 292 ? 5.637 -31.312 -32.469 1 98.31 292 LEU A O 1
ATOM 2329 N N . PHE A 1 293 ? 7.723 -32.031 -31.906 1 97.62 293 PHE A N 1
ATOM 2330 C CA . PHE A 1 293 ? 7.992 -30.859 -31.078 1 97.62 293 PHE A CA 1
ATOM 2331 C C . PHE A 1 293 ? 8.914 -29.891 -31.812 1 97.62 293 PHE A C 1
ATOM 2333 O O . PHE A 1 293 ? 9.891 -30.297 -32.438 1 97.62 293 PHE A O 1
ATOM 2340 N N . GLN A 1 294 ? 8.469 -28.641 -31.859 1 97 294 GLN A N 1
ATOM 2341 C CA . GLN A 1 294 ? 9.406 -27.562 -32.125 1 97 294 GLN A CA 1
ATOM 2342 C C . GLN A 1 294 ? 9.969 -26.984 -30.844 1 97 294 GLN A C 1
ATOM 2344 O O . GLN A 1 294 ? 9.367 -26.094 -30.234 1 97 294 GLN A O 1
ATOM 2349 N N . GLY A 1 295 ? 11.102 -27.359 -30.484 1 92.88 295 GLY A N 1
ATOM 2350 C CA . GLY A 1 295 ? 11.727 -27.141 -29.188 1 92.88 295 GLY A CA 1
ATOM 2351 C C . GLY A 1 295 ? 12.086 -28.422 -28.484 1 92.88 295 GLY A C 1
ATOM 2352 O O .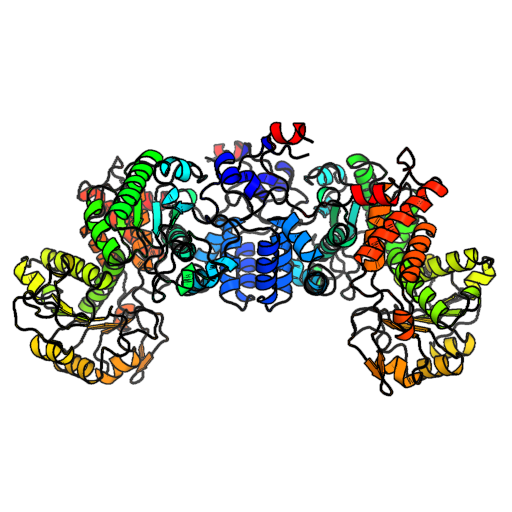 GLY A 1 295 ? 11.352 -29.406 -28.562 1 92.88 295 GLY A O 1
ATOM 2353 N N . ALA A 1 296 ? 13.195 -28.438 -27.812 1 89.31 296 ALA A N 1
ATOM 2354 C CA . ALA A 1 296 ? 13.656 -29.625 -27.094 1 89.31 296 ALA A CA 1
ATOM 2355 C C . ALA A 1 296 ? 14.172 -29.266 -25.703 1 89.31 296 ALA A C 1
ATOM 2357 O O . ALA A 1 296 ? 15.062 -29.922 -25.172 1 89.31 296 ALA A O 1
ATOM 2358 N N . GLY A 1 297 ? 13.586 -28.203 -25.172 1 81.31 297 GLY A N 1
ATOM 2359 C CA . GLY A 1 297 ? 13.938 -27.781 -23.828 1 81.31 297 GLY A CA 1
ATOM 2360 C C . GLY A 1 297 ? 13.133 -28.469 -22.75 1 81.31 297 GLY A C 1
ATOM 2361 O O . GLY A 1 297 ? 12.641 -29.578 -22.953 1 81.31 297 GLY A O 1
ATOM 2362 N N . GLU A 1 298 ? 13.023 -27.828 -21.562 1 79.25 298 GLU A N 1
ATOM 2363 C CA . GLU A 1 298 ? 12.383 -28.375 -20.375 1 79.25 298 GLU A CA 1
ATOM 2364 C C . GLU A 1 298 ? 10.914 -28.703 -20.641 1 79.25 298 GLU A C 1
ATOM 2366 O O . GLU A 1 298 ? 10.453 -29.797 -20.344 1 79.25 298 GLU A O 1
ATOM 2371 N N . ALA A 1 299 ? 10.289 -27.75 -21.188 1 84.56 299 ALA A N 1
ATOM 2372 C CA . ALA A 1 299 ? 8.859 -27.938 -21.438 1 84.56 299 ALA A CA 1
ATOM 2373 C C . ALA A 1 299 ? 8.633 -29.094 -22.406 1 84.56 299 ALA A C 1
ATOM 2375 O O . ALA A 1 299 ? 7.75 -29.922 -22.188 1 84.56 299 ALA A O 1
ATOM 2376 N N . ALA A 1 300 ? 9.406 -29.141 -23.453 1 90.69 300 ALA A N 1
ATOM 2377 C CA . ALA A 1 300 ? 9.281 -30.188 -24.453 1 90.69 300 ALA A CA 1
ATOM 2378 C C . ALA A 1 300 ? 9.523 -31.562 -23.859 1 90.69 300 ALA A C 1
ATOM 2380 O O . ALA A 1 300 ? 8.719 -32.5 -24.062 1 90.69 300 ALA A O 1
ATOM 2381 N N . LEU A 1 301 ? 10.539 -31.672 -23.172 1 86.25 301 LEU A N 1
ATOM 2382 C CA . LEU A 1 301 ? 10.914 -32.969 -22.594 1 86.25 301 LEU A CA 1
ATOM 2383 C C . LEU A 1 301 ? 9.914 -33.406 -21.531 1 86.25 301 LEU A C 1
ATOM 2385 O O . LEU A 1 301 ? 9.633 -34.594 -21.391 1 86.25 301 LEU A O 1
ATOM 2389 N N . GLY A 1 302 ? 9.445 -32.469 -20.797 1 88.12 302 GLY A N 1
ATOM 2390 C CA . GLY A 1 302 ? 8.406 -32.781 -19.812 1 88.12 302 GLY A CA 1
ATOM 2391 C C . GLY A 1 302 ? 7.145 -33.312 -20.438 1 88.12 302 GLY A C 1
ATOM 2392 O O . GLY A 1 302 ? 6.609 -34.344 -19.969 1 88.12 302 GLY A O 1
ATOM 2393 N N . ILE A 1 303 ? 6.727 -32.656 -21.453 1 93.19 303 ILE A N 1
ATOM 2394 C CA . ILE A 1 303 ? 5.535 -33.094 -22.172 1 93.19 303 ILE A CA 1
ATOM 2395 C C . ILE A 1 303 ? 5.805 -34.469 -22.828 1 93.19 303 ILE A C 1
ATOM 2397 O O . ILE A 1 303 ? 4.984 -35.375 -22.719 1 93.19 303 ILE A O 1
ATOM 2401 N N . ALA A 1 304 ? 6.953 -34.562 -23.422 1 94.31 304 ALA A N 1
ATOM 2402 C CA . ALA A 1 304 ? 7.32 -35.781 -24.125 1 94.31 304 ALA A CA 1
ATOM 2403 C C . ALA A 1 304 ? 7.355 -36.969 -23.172 1 94.31 304 ALA A C 1
ATOM 2405 O O . ALA A 1 304 ? 6.895 -38.062 -23.516 1 94.31 304 ALA A O 1
ATOM 2406 N N . ASN A 1 305 ? 7.895 -36.75 -22.062 1 90.44 305 ASN A N 1
ATOM 2407 C CA . ASN A 1 305 ? 7.969 -37.812 -21.078 1 90.44 305 ASN A CA 1
ATOM 2408 C C . ASN A 1 305 ? 6.582 -38.25 -20.625 1 90.44 305 ASN A C 1
ATOM 2410 O O . ASN A 1 305 ? 6.328 -39.438 -20.453 1 90.44 305 ASN A O 1
ATOM 2414 N N . LEU A 1 306 ? 5.754 -37.312 -20.359 1 92.12 306 LEU A N 1
ATOM 2415 C CA . LEU A 1 306 ? 4.402 -37.656 -19.938 1 92.12 306 LEU A CA 1
ATOM 2416 C C . LEU A 1 306 ? 3.652 -38.406 -21.062 1 92.12 306 LEU A C 1
ATOM 2418 O O . LEU A 1 306 ? 2.885 -39.312 -20.797 1 92.12 306 LEU A O 1
ATOM 2422 N N . LEU A 1 307 ? 3.863 -37.938 -22.266 1 94.94 307 LEU A N 1
ATOM 2423 C CA . LEU A 1 307 ? 3.273 -38.594 -23.406 1 94.94 307 LEU A CA 1
ATOM 2424 C C . LEU A 1 307 ? 3.762 -40.031 -23.5 1 94.94 307 LEU A C 1
ATOM 2426 O O . LEU A 1 307 ? 2.977 -40.938 -23.781 1 94.94 307 LEU A O 1
ATOM 2430 N N . PHE A 1 308 ? 5.035 -40.188 -23.312 1 94.06 308 PHE A N 1
ATOM 2431 C CA . PHE A 1 308 ? 5.637 -41.531 -23.328 1 94.06 308 PHE A CA 1
ATOM 2432 C C . PHE A 1 308 ? 4.949 -42.438 -22.328 1 94.06 308 PHE A C 1
ATOM 2434 O O . PHE A 1 308 ? 4.535 -43.562 -22.688 1 94.06 308 PHE A O 1
ATOM 2441 N N . VAL A 1 309 ? 4.77 -41.938 -21.141 1 91.44 309 VAL A N 1
ATOM 2442 C CA . VAL A 1 309 ? 4.141 -42.719 -20.094 1 91.44 309 VAL A CA 1
ATOM 2443 C C . VAL A 1 309 ? 2.682 -43 -20.453 1 91.44 309 VAL A C 1
ATOM 2445 O O . VAL A 1 309 ? 2.184 -44.094 -20.25 1 91.44 309 VAL A O 1
ATOM 2448 N N . ALA A 1 310 ? 2.018 -42 -20.938 1 93.25 310 ALA A N 1
ATOM 2449 C CA . ALA A 1 310 ? 0.613 -42.156 -21.312 1 93.25 310 ALA A CA 1
ATOM 2450 C C . ALA A 1 310 ? 0.448 -43.188 -22.422 1 93.25 310 ALA A C 1
ATOM 2452 O O . ALA A 1 310 ? -0.481 -44 -22.375 1 93.25 310 ALA A O 1
ATOM 2453 N N . LEU A 1 311 ? 1.322 -43.188 -23.391 1 95.12 311 LEU A N 1
ATOM 2454 C CA . LEU A 1 311 ? 1.285 -44.156 -24.5 1 95.12 311 LEU A CA 1
ATOM 2455 C C . LEU A 1 311 ? 1.535 -45.562 -24 1 95.12 311 LEU A C 1
ATOM 2457 O O . LEU A 1 311 ? 0.888 -46.5 -24.453 1 95.12 311 LEU A O 1
ATOM 2461 N N . LYS A 1 312 ? 2.396 -45.656 -23.062 1 93.5 312 LYS A N 1
ATOM 2462 C CA . LYS A 1 312 ? 2.678 -46.969 -22.484 1 93.5 312 LYS A CA 1
ATOM 2463 C C . LYS A 1 312 ? 1.467 -47.5 -21.719 1 93.5 312 LYS A C 1
ATOM 2465 O O . LYS A 1 312 ? 1.176 -48.688 -21.766 1 93.5 312 LYS A O 1
ATOM 2470 N N . THR A 1 313 ? 0.844 -46.625 -21.109 1 89.12 313 THR A N 1
ATOM 2471 C CA . THR A 1 313 ? -0.339 -47 -20.344 1 89.12 313 THR A CA 1
ATOM 2472 C C . THR A 1 313 ? -1.443 -47.5 -21.266 1 89.12 313 THR A C 1
ATOM 2474 O O . THR A 1 313 ? -2.268 -48.344 -20.875 1 89.12 313 THR A O 1
ATOM 2477 N N . GLU A 1 314 ? -1.412 -47.031 -22.5 1 91.12 314 GLU A N 1
ATOM 2478 C CA . GLU A 1 314 ? -2.398 -47.469 -23.484 1 91.12 314 GLU A CA 1
ATOM 2479 C C . GLU A 1 314 ? -1.987 -48.781 -24.125 1 91.12 314 GLU A C 1
ATOM 2481 O O . GLU A 1 314 ? -2.703 -49.312 -24.984 1 91.12 314 GLU A O 1
ATOM 2486 N N . GLY A 1 315 ? -0.833 -49.25 -23.844 1 91.44 315 GLY A N 1
ATOM 2487 C CA . GLY A 1 315 ? -0.49 -50.625 -24.266 1 91.44 315 GLY A CA 1
ATOM 2488 C C . GLY A 1 315 ? 0.704 -50.656 -25.203 1 91.44 315 GLY A C 1
ATOM 2489 O O . GLY A 1 315 ? 1.15 -51.75 -25.594 1 91.44 315 GLY A O 1
ATOM 2490 N N . LEU A 1 316 ? 1.274 -49.5 -25.516 1 94.81 316 LEU A N 1
ATOM 2491 C CA . LEU A 1 316 ? 2.443 -49.5 -26.391 1 94.81 316 LEU A CA 1
ATOM 2492 C C . LEU A 1 316 ? 3.703 -49.875 -25.609 1 94.81 316 LEU A C 1
ATOM 2494 O O . LEU A 1 316 ? 3.826 -49.562 -24.422 1 94.81 316 LEU A O 1
ATOM 2498 N N . ASN A 1 317 ? 4.605 -50.531 -26.25 1 94.69 317 ASN A N 1
ATOM 2499 C CA . ASN A 1 317 ? 5.898 -50.75 -25.609 1 94.69 317 ASN A CA 1
ATOM 2500 C C . ASN A 1 317 ? 6.816 -49.562 -25.734 1 94.69 317 ASN A C 1
ATOM 2502 O O . ASN A 1 317 ? 6.457 -48.562 -26.375 1 94.69 317 ASN A O 1
ATOM 2506 N N . ASP A 1 318 ? 7.98 -49.594 -25.203 1 93 318 ASP A N 1
ATOM 2507 C CA . ASP A 1 318 ? 8.891 -48.469 -25.125 1 93 318 ASP A CA 1
ATOM 2508 C C . ASP A 1 318 ? 9.289 -47.969 -26.5 1 93 318 ASP A C 1
ATOM 2510 O O . ASP A 1 318 ? 9.258 -46.781 -26.766 1 93 318 ASP A O 1
ATOM 2514 N N . ASN A 1 319 ? 9.633 -48.906 -27.312 1 92.44 319 ASN A N 1
ATOM 2515 C CA . ASN A 1 319 ? 10.078 -48.531 -28.656 1 92.44 319 ASN A CA 1
ATOM 2516 C C . ASN A 1 319 ? 8.961 -47.906 -29.469 1 92.44 319 ASN A C 1
ATOM 2518 O O . ASN A 1 319 ? 9.172 -46.906 -30.172 1 92.44 319 ASN A O 1
ATOM 2522 N N . GLU A 1 320 ? 7.785 -48.5 -29.375 1 93.75 320 GLU A N 1
ATOM 2523 C CA . GLU A 1 320 ? 6.633 -48 -30.094 1 93.75 320 GLU A CA 1
ATOM 2524 C C . GLU A 1 320 ? 6.273 -46.594 -29.609 1 93.75 320 GLU A C 1
ATOM 2526 O O . GLU A 1 320 ? 5.996 -45.688 -30.422 1 93.75 320 GLU A O 1
ATOM 2531 N N . ALA A 1 321 ? 6.297 -46.406 -28.344 1 94.56 321 ALA A N 1
ATOM 2532 C CA . ALA A 1 321 ? 5.945 -45.125 -27.75 1 94.56 321 ALA A CA 1
ATOM 2533 C C . ALA A 1 321 ? 6.945 -44.031 -28.156 1 94.56 321 ALA A C 1
ATOM 2535 O O . ALA A 1 321 ? 6.559 -42.938 -28.531 1 94.56 321 ALA A O 1
ATOM 2536 N N . ARG A 1 322 ? 8.195 -44.344 -28.141 1 92.62 322 ARG A N 1
ATOM 2537 C CA . ARG A 1 322 ? 9.25 -43.375 -28.469 1 92.62 322 ARG A CA 1
ATOM 2538 C C . ARG A 1 322 ? 9.211 -43.031 -29.953 1 92.62 322 ARG A C 1
ATOM 2540 O O . ARG A 1 322 ? 9.508 -41.875 -30.328 1 92.62 322 ARG A O 1
ATOM 2547 N N . SER A 1 323 ? 8.82 -44 -30.734 1 92.81 323 SER A N 1
ATOM 2548 C CA . SER A 1 323 ? 8.828 -43.812 -32.188 1 92.81 323 SER A CA 1
ATOM 2549 C C . SER A 1 323 ? 7.754 -42.812 -32.625 1 92.81 323 SER A C 1
ATOM 2551 O O . SER A 1 323 ? 7.777 -42.312 -33.75 1 92.81 323 SER A O 1
ATOM 2553 N N . ARG A 1 324 ? 6.867 -42.469 -31.719 1 95.25 324 ARG A N 1
ATOM 2554 C CA . ARG A 1 324 ? 5.777 -41.562 -32.062 1 95.25 324 ARG A CA 1
ATOM 2555 C C . ARG A 1 324 ? 6.117 -40.125 -31.672 1 95.25 324 ARG A C 1
ATOM 2557 O O . ARG A 1 324 ? 5.371 -39.219 -31.984 1 95.25 324 ARG A O 1
ATOM 2564 N N . ILE A 1 325 ? 7.219 -39.969 -31.016 1 96.62 325 ILE A N 1
ATOM 2565 C CA . ILE A 1 325 ? 7.566 -38.656 -30.453 1 96.62 325 ILE A CA 1
ATOM 2566 C C . ILE A 1 325 ? 8.875 -38.156 -31.047 1 96.62 325 ILE A C 1
ATOM 2568 O O . ILE A 1 325 ? 9.906 -38.844 -30.938 1 96.62 325 ILE A O 1
ATOM 2572 N N . TRP A 1 326 ? 8.844 -37 -31.703 1 96.38 326 TRP A N 1
ATOM 2573 C CA . TRP A 1 326 ? 10.031 -36.406 -32.281 1 96.38 326 TRP A CA 1
ATOM 2574 C C . TRP A 1 326 ? 10.273 -35 -31.719 1 96.38 326 TRP A C 1
ATOM 2576 O O . TRP A 1 326 ? 9.344 -34.219 -31.578 1 96.38 326 TRP A O 1
ATOM 2586 N N . LEU A 1 327 ? 11.484 -34.719 -31.375 1 95.94 327 LEU A N 1
ATOM 2587 C CA . LEU A 1 327 ? 11.867 -33.406 -30.891 1 95.94 327 LEU A CA 1
ATOM 2588 C C . LEU A 1 327 ? 12.836 -32.719 -31.844 1 95.94 327 LEU A C 1
ATOM 2590 O O . LEU A 1 327 ? 13.703 -33.375 -32.438 1 95.94 327 LEU A O 1
ATOM 2594 N N . ARG A 1 328 ? 12.586 -31.422 -32 1 94.56 328 ARG A N 1
ATOM 2595 C CA . ARG A 1 328 ? 13.477 -30.578 -32.781 1 94.56 328 ARG A CA 1
ATOM 2596 C C . ARG A 1 328 ? 14.031 -29.422 -31.953 1 94.56 328 ARG A C 1
ATOM 2598 O O . ARG A 1 328 ? 13.305 -28.828 -31.156 1 94.56 328 ARG A O 1
ATOM 2605 N N . ASP A 1 329 ? 15.281 -29.094 -32.156 1 89.44 329 ASP A N 1
ATOM 2606 C CA . ASP A 1 329 ? 15.859 -27.906 -31.547 1 89.44 329 ASP A CA 1
ATOM 2607 C C . ASP A 1 329 ? 16.422 -26.969 -32.594 1 89.44 329 ASP A C 1
ATOM 2609 O O . ASP A 1 329 ? 16.062 -27.047 -33.781 1 89.44 329 ASP A O 1
ATOM 2613 N N . SER A 1 330 ? 17.188 -26 -32.156 1 85.38 330 SER A N 1
ATOM 2614 C CA . SER A 1 330 ? 17.672 -24.953 -33.062 1 85.38 330 SER A CA 1
ATOM 2615 C C . SER A 1 330 ? 18.594 -25.531 -34.156 1 85.38 330 SER A C 1
ATOM 2617 O O . SER A 1 330 ? 18.812 -24.922 -35.188 1 85.38 330 SER A O 1
ATOM 2619 N N . LYS A 1 331 ? 19.047 -26.75 -33.906 1 87.38 331 LYS A N 1
ATOM 2620 C CA . LYS A 1 331 ? 19.969 -27.375 -34.844 1 87.38 331 LYS A CA 1
ATOM 2621 C C . LYS A 1 331 ? 19.25 -28.453 -35.656 1 87.38 331 LYS A C 1
ATOM 2623 O O . LYS A 1 331 ? 19.891 -29.156 -36.469 1 87.38 331 LYS A O 1
ATOM 2628 N N . GLY A 1 332 ? 17.969 -28.578 -35.406 1 91.44 332 GLY A N 1
ATOM 2629 C CA . GLY A 1 332 ? 17.188 -29.531 -36.188 1 91.44 332 GLY A CA 1
ATOM 2630 C C . GLY A 1 332 ? 16.641 -30.672 -35.344 1 91.44 332 GLY A C 1
ATOM 2631 O O . GLY A 1 332 ? 16.516 -30.531 -34.125 1 91.44 332 GLY A O 1
ATOM 2632 N N . LEU A 1 333 ? 16.297 -31.75 -36.125 1 94.38 333 LEU A N 1
ATOM 2633 C CA . LEU A 1 333 ? 15.773 -32.938 -35.438 1 94.38 333 LEU A CA 1
ATOM 2634 C C . LEU A 1 333 ? 16.797 -33.531 -34.5 1 94.38 333 LEU A C 1
ATOM 2636 O O . LEU A 1 333 ? 17.984 -33.625 -34.844 1 94.38 333 LEU A O 1
ATOM 2640 N N . VAL A 1 334 ? 16.359 -33.969 -33.312 1 93.31 334 VAL A N 1
ATOM 2641 C CA . VAL A 1 334 ? 17.25 -34.594 -32.344 1 93.31 334 VAL A CA 1
ATOM 2642 C C . VAL A 1 334 ? 17.562 -36.031 -32.781 1 93.31 334 VAL A C 1
ATOM 2644 O O . VAL A 1 334 ? 16.688 -36.906 -32.719 1 93.31 334 VAL A O 1
ATOM 2647 N N . VAL A 1 335 ? 18.797 -36.219 -33.188 1 91.06 335 VAL A N 1
ATOM 2648 C CA . VAL A 1 335 ? 19.25 -37.531 -33.656 1 91.06 335 VAL A CA 1
ATOM 2649 C C . VAL A 1 335 ? 20.562 -37.906 -33 1 91.06 335 VAL A C 1
ATOM 2651 O O . VAL A 1 335 ? 21.266 -37.031 -32.469 1 91.06 335 VAL A O 1
ATOM 2654 N N . TYR A 1 336 ? 20.797 -39.188 -32.781 1 84.44 336 TYR A N 1
ATOM 2655 C CA . TYR A 1 336 ? 22 -39.688 -32.125 1 84.44 336 TYR A CA 1
ATOM 2656 C C . TYR A 1 336 ? 23.25 -39.188 -32.812 1 84.44 336 TYR A C 1
ATOM 2658 O O . TYR A 1 336 ? 24.234 -38.812 -32.188 1 84.44 336 TYR A O 1
ATOM 2666 N N . ASN A 1 337 ? 23.406 -39.219 -34.094 1 74.12 337 ASN A N 1
ATOM 2667 C CA . ASN A 1 337 ? 24.641 -38.969 -34.844 1 74.12 337 ASN A CA 1
ATOM 2668 C C . ASN A 1 337 ? 24.656 -37.531 -35.406 1 74.12 337 ASN A C 1
ATOM 2670 O O . ASN A 1 337 ? 24.984 -37.344 -36.562 1 74.12 337 ASN A O 1
ATOM 2674 N N . ARG A 1 338 ? 24.25 -36.625 -34.375 1 74 338 ARG A N 1
ATOM 2675 C CA . ARG A 1 338 ? 24.281 -35.25 -34.875 1 74 338 ARG A CA 1
ATOM 2676 C C . ARG A 1 338 ? 25.703 -34.719 -34.969 1 74 338 ARG A C 1
ATOM 2678 O O . ARG A 1 338 ? 26.484 -34.844 -34.031 1 74 338 ARG A O 1
ATOM 2685 N N . PRO A 1 339 ? 26.203 -34.375 -36.156 1 59.91 339 PRO A N 1
ATOM 2686 C CA . PRO A 1 339 ? 27.578 -33.875 -36.312 1 59.91 339 PRO A CA 1
ATOM 2687 C C . PRO A 1 339 ? 27.859 -32.688 -35.438 1 59.91 339 PRO A C 1
ATOM 2689 O O . PRO A 1 339 ? 29 -32.5 -34.969 1 59.91 339 PRO A O 1
ATOM 2692 N N . GLN A 1 340 ? 26.938 -31.766 -35.25 1 53.28 340 GLN A N 1
ATOM 2693 C CA . GLN A 1 340 ? 27.219 -30.422 -34.75 1 53.28 340 GLN A CA 1
ATOM 2694 C C . GLN A 1 340 ? 27.391 -30.406 -33.25 1 53.28 340 GLN A C 1
ATOM 2696 O O . GLN A 1 340 ? 27.984 -29.469 -32.688 1 53.28 340 GLN A O 1
ATOM 2701 N N . SER A 1 341 ? 26.797 -31.297 -32.531 1 58.5 341 SER A N 1
ATOM 2702 C CA . SER A 1 341 ? 26.938 -31.031 -31.109 1 58.5 341 SER A CA 1
ATOM 2703 C C . SER A 1 341 ? 26.594 -32.281 -30.281 1 58.5 341 SER A C 1
ATOM 2705 O O . SER A 1 341 ? 25.875 -33.156 -30.734 1 58.5 341 SER A O 1
ATOM 2707 N N . HIS A 1 342 ? 27.359 -32.438 -29.219 1 62.56 342 HIS A N 1
ATOM 2708 C CA . HIS A 1 342 ? 27.062 -33.406 -28.188 1 62.56 342 HIS A CA 1
ATOM 2709 C C . HIS A 1 342 ? 25.641 -33.219 -27.641 1 62.56 342 HIS A C 1
ATOM 2711 O O . HIS A 1 342 ? 25.25 -32.125 -27.266 1 62.56 342 HIS A O 1
ATOM 2717 N N . LEU A 1 343 ? 24.812 -34.188 -27.922 1 72.69 343 LEU A N 1
ATOM 2718 C CA . LEU A 1 343 ? 23.453 -34.156 -27.391 1 72.69 343 LEU A CA 1
ATOM 2719 C C . LEU A 1 343 ? 23.469 -34.25 -25.859 1 72.69 343 LEU A C 1
ATOM 2721 O O . LEU A 1 343 ? 24.188 -35.062 -25.281 1 72.69 343 LEU A O 1
ATOM 2725 N N . GLU A 1 344 ? 22.812 -33.344 -25.328 1 72.38 344 GLU A N 1
ATOM 2726 C CA . GLU A 1 344 ? 22.641 -33.375 -23.875 1 72.38 344 GLU A CA 1
ATOM 2727 C C . GLU A 1 344 ? 21.953 -34.688 -23.453 1 72.38 344 GLU A C 1
ATOM 2729 O O . GLU A 1 344 ? 21.109 -35.219 -24.172 1 72.38 344 GLU A O 1
ATOM 2734 N N . GLU A 1 345 ? 22.297 -35.219 -22.375 1 70.44 345 GLU A N 1
ATOM 2735 C CA . GLU A 1 345 ? 21.844 -36.5 -21.859 1 70.44 345 GLU A CA 1
ATOM 2736 C C . GLU A 1 345 ? 20.312 -36.594 -21.812 1 70.44 345 GLU A C 1
ATOM 2738 O O . GLU A 1 345 ? 19.734 -37.625 -22.172 1 70.44 345 GLU A O 1
ATOM 2743 N N . TYR A 1 346 ? 19.672 -35.562 -21.484 1 72.06 346 TYR A N 1
ATOM 2744 C CA . TYR A 1 346 ? 18.219 -35.594 -21.281 1 72.06 346 TYR A CA 1
ATOM 2745 C C . TYR A 1 346 ? 17.484 -35.656 -22.609 1 72.06 346 TYR A C 1
ATOM 2747 O O . TYR A 1 346 ? 16.344 -36.094 -22.672 1 72.06 346 TYR A O 1
ATOM 2755 N N . LYS A 1 347 ? 18.141 -35.281 -23.656 1 78.06 347 LYS A N 1
ATOM 2756 C CA . LYS A 1 347 ? 17.516 -35.344 -24.984 1 78.06 347 LYS A CA 1
ATOM 2757 C C . LYS A 1 347 ? 17.703 -36.719 -25.625 1 78.06 347 LYS A C 1
ATOM 2759 O O . LYS A 1 347 ? 16.984 -37.062 -26.562 1 78.06 347 LYS A O 1
ATOM 2764 N N . MET A 1 348 ? 18.609 -37.469 -25.047 1 79.19 348 MET A N 1
ATOM 2765 C CA . MET A 1 348 ? 18.969 -38.75 -25.641 1 79.19 348 MET A CA 1
ATOM 2766 C C . MET A 1 348 ? 17.797 -39.719 -25.609 1 79.19 348 MET A C 1
ATOM 2768 O O . MET A 1 348 ? 17.656 -40.594 -26.484 1 79.19 348 MET A O 1
ATOM 2772 N N . THR A 1 349 ? 16.938 -39.5 -24.703 1 81.19 349 THR A N 1
ATOM 2773 C CA . THR A 1 349 ? 15.812 -40.406 -24.516 1 81.19 349 THR A CA 1
ATOM 2774 C C . THR A 1 349 ? 14.914 -40.406 -25.75 1 81.19 349 THR A C 1
ATOM 2776 O O . THR A 1 349 ? 14.289 -41.438 -26.062 1 81.19 349 THR A O 1
ATOM 2779 N N . PHE A 1 350 ? 14.891 -39.344 -26.484 1 89.12 350 PHE A N 1
ATOM 2780 C CA . PHE A 1 350 ? 13.992 -39.25 -27.625 1 89.12 350 PHE A CA 1
ATOM 2781 C C . PHE A 1 350 ? 14.773 -39.031 -28.906 1 89.12 350 PHE A C 1
ATOM 2783 O O . PHE A 1 350 ? 14.188 -38.688 -29.953 1 89.12 350 PHE A O 1
ATOM 2790 N N . ALA A 1 351 ? 16.047 -39.25 -28.797 1 90.25 351 ALA A N 1
ATOM 2791 C CA . ALA A 1 351 ? 16.875 -39.125 -30 1 90.25 351 ALA A CA 1
ATOM 2792 C C . ALA A 1 351 ? 16.547 -40.25 -30.984 1 90.25 351 ALA A C 1
ATOM 2794 O O . ALA A 1 351 ? 16.344 -41.375 -30.594 1 90.25 351 ALA A O 1
ATOM 2795 N N . GLN A 1 352 ? 16.547 -39.906 -32.25 1 88.69 352 GLN A N 1
ATOM 2796 C CA . GLN A 1 352 ? 16.234 -40.875 -33.312 1 88.69 352 GLN A CA 1
ATOM 2797 C C . GLN A 1 352 ? 17.5 -41.375 -34 1 88.69 352 GLN A C 1
ATOM 2799 O O . GLN A 1 352 ? 18.484 -40.625 -34.094 1 88.69 352 GLN A O 1
ATOM 2804 N N . ASN A 1 353 ? 17.406 -42.656 -34.375 1 87.56 353 ASN A N 1
ATOM 2805 C CA . ASN A 1 353 ? 18.484 -43.219 -35.156 1 87.56 353 ASN A CA 1
ATOM 2806 C C . ASN A 1 353 ? 18.234 -43.031 -36.656 1 87.56 353 ASN A C 1
ATOM 2808 O O . ASN A 1 353 ? 17.844 -44 -37.344 1 87.56 353 ASN A O 1
ATOM 2812 N N . ARG A 1 354 ? 18.578 -41.938 -37.125 1 89.69 354 ARG A N 1
ATOM 2813 C CA . ARG A 1 354 ? 18.344 -41.594 -38.531 1 89.69 354 ARG A CA 1
ATOM 2814 C C . ARG A 1 354 ? 19.203 -40.438 -38.969 1 89.69 354 ARG A C 1
ATOM 2816 O O . ARG A 1 354 ? 19.938 -39.844 -38.156 1 89.69 354 ARG A O 1
ATOM 2823 N N . ALA A 1 355 ? 19.078 -40.094 -40.281 1 89.5 355 ALA A N 1
ATOM 2824 C CA . ALA A 1 355 ? 19.797 -38.938 -40.812 1 89.5 355 ALA A CA 1
ATOM 2825 C C . ALA A 1 355 ? 19.219 -37.625 -40.281 1 89.5 355 ALA A C 1
ATOM 2827 O O . ALA A 1 355 ? 18.016 -37.531 -40.031 1 89.5 355 ALA A O 1
ATOM 2828 N N . PRO A 1 356 ? 20.047 -36.656 -40.125 1 91.56 356 PRO A N 1
ATOM 2829 C CA . PRO A 1 356 ? 19.578 -35.344 -39.656 1 91.56 356 PRO A CA 1
ATOM 2830 C C . PRO A 1 356 ? 18.594 -34.688 -40.594 1 91.56 356 PRO A C 1
ATOM 2832 O O . PRO A 1 356 ? 18.688 -34.844 -41.812 1 91.56 356 PRO A O 1
ATOM 2835 N N . ILE A 1 357 ? 17.641 -34.031 -40.062 1 94.12 357 ILE A N 1
ATOM 2836 C CA . ILE A 1 357 ? 16.703 -33.156 -40.781 1 94.12 357 ILE A CA 1
ATOM 2837 C C . ILE A 1 357 ? 16.75 -31.75 -40.219 1 94.12 357 ILE A C 1
ATOM 2839 O O . ILE A 1 357 ? 16.5 -31.547 -39.031 1 94.12 357 ILE A O 1
ATOM 2843 N N . GLU A 1 358 ? 17 -30.781 -40.969 1 92 358 GLU A N 1
ATOM 2844 C CA . GLU A 1 358 ? 17.234 -29.422 -40.5 1 92 358 GLU A CA 1
ATOM 2845 C C . GLU A 1 358 ? 15.938 -28.641 -40.438 1 92 358 GLU A C 1
ATOM 2847 O O . GLU A 1 358 ? 15.656 -27.969 -39.438 1 92 358 GLU A O 1
ATOM 2852 N N . LYS A 1 359 ? 15.148 -28.734 -41.5 1 92.81 359 LYS A N 1
ATOM 2853 C CA . LYS A 1 359 ? 13.992 -27.859 -41.625 1 92.81 359 LYS A CA 1
ATOM 2854 C C . LYS A 1 359 ? 12.75 -28.5 -41 1 92.81 359 LYS A C 1
ATOM 2856 O O . LYS A 1 359 ? 12.547 -29.703 -41.125 1 92.81 359 LYS A O 1
ATOM 2861 N N . LEU A 1 360 ? 11.945 -27.703 -40.375 1 97.56 360 LEU A N 1
ATOM 2862 C CA . LEU A 1 360 ? 10.711 -28.156 -39.75 1 97.56 360 LEU A CA 1
ATOM 2863 C C . LEU A 1 360 ? 9.766 -28.734 -40.781 1 97.56 360 LEU A C 1
ATOM 2865 O O . LEU A 1 360 ? 9.117 -29.766 -40.531 1 97.56 360 LEU A O 1
ATOM 2869 N N . GLU A 1 361 ? 9.68 -28.094 -41.938 1 97 361 GLU A N 1
ATOM 2870 C CA . GLU A 1 361 ? 8.805 -28.547 -43.031 1 97 361 GLU A CA 1
ATOM 2871 C C . GLU A 1 361 ? 9.172 -29.953 -43.469 1 97 361 GLU A C 1
ATOM 2873 O O . GLU A 1 361 ? 8.297 -30.766 -43.781 1 97 361 GLU A O 1
ATOM 2878 N N . ASP A 1 362 ? 10.43 -30.188 -43.5 1 97.31 362 ASP A N 1
ATOM 2879 C CA . ASP A 1 362 ? 10.898 -31.5 -43.938 1 97.31 362 ASP A CA 1
ATOM 2880 C C . ASP A 1 362 ? 10.523 -32.562 -42.906 1 97.31 362 ASP A C 1
ATOM 2882 O O . ASP A 1 362 ? 10.219 -33.719 -43.25 1 97.31 362 ASP A O 1
ATOM 2886 N N . CYS A 1 363 ? 10.617 -32.219 -41.656 1 97.5 363 CYS A N 1
ATOM 2887 C CA . CYS A 1 363 ? 10.164 -33.125 -40.625 1 97.5 363 CYS A CA 1
ATOM 2888 C C . CYS A 1 363 ? 8.68 -33.469 -40.781 1 97.5 363 CYS A C 1
ATOM 2890 O O . CYS A 1 363 ? 8.273 -34.625 -40.625 1 97.5 363 CYS A O 1
ATOM 2892 N N . VAL A 1 364 ? 7.863 -32.438 -41.062 1 98.25 364 VAL A N 1
ATOM 2893 C CA . VAL A 1 364 ? 6.422 -32.625 -41.219 1 98.25 364 VAL A CA 1
ATOM 2894 C C . VAL A 1 364 ? 6.152 -33.562 -42.406 1 98.25 364 VAL A C 1
ATOM 2896 O O . VAL A 1 364 ? 5.289 -34.438 -42.344 1 98.25 364 VAL A O 1
ATOM 2899 N N . ARG A 1 365 ? 6.879 -33.344 -43.5 1 97.75 365 ARG A N 1
ATOM 2900 C CA . ARG A 1 365 ? 6.711 -34.188 -44.688 1 97.75 365 ARG A CA 1
ATOM 2901 C C . ARG A 1 365 ? 7.09 -35.656 -44.406 1 97.75 365 ARG A C 1
ATOM 2903 O O . ARG A 1 365 ? 6.434 -36.562 -44.875 1 97.75 365 ARG A O 1
ATOM 2910 N N . GLU A 1 366 ? 8.094 -35.781 -43.656 1 97.06 366 GLU A N 1
ATOM 2911 C CA . GLU A 1 366 ? 8.656 -37.094 -43.406 1 97.06 366 GLU A CA 1
ATOM 2912 C C . GLU A 1 366 ? 7.801 -37.875 -42.438 1 97.06 366 GLU A C 1
ATOM 2914 O O . GLU A 1 366 ? 7.496 -39.062 -42.656 1 97.06 366 GLU A O 1
ATOM 2919 N N . PHE A 1 367 ? 7.41 -37.25 -41.344 1 97 367 PHE A N 1
ATOM 2920 C CA . PHE A 1 367 ? 6.82 -38 -40.219 1 97 367 PHE A CA 1
ATOM 2921 C C . PHE A 1 367 ? 5.305 -37.844 -40.219 1 97 367 PHE A C 1
ATOM 2923 O O . PHE A 1 367 ? 4.605 -38.594 -39.562 1 97 367 PHE A O 1
ATOM 2930 N N . LYS A 1 368 ? 4.742 -36.844 -40.875 1 97.88 368 LYS A N 1
ATOM 2931 C CA . LYS A 1 368 ? 3.309 -36.562 -40.969 1 97.88 368 LYS A CA 1
ATOM 2932 C C . LYS A 1 368 ? 2.676 -36.562 -39.594 1 97.88 368 LYS A C 1
ATOM 2934 O O . LYS A 1 368 ? 1.7 -37.25 -39.312 1 97.88 368 LYS A O 1
ATOM 2939 N N . PRO A 1 369 ? 3.277 -35.688 -38.719 1 98.38 369 PRO A N 1
ATOM 2940 C CA . PRO A 1 369 ? 2.742 -35.625 -37.344 1 98.38 369 PRO A CA 1
ATOM 2941 C C . PRO A 1 369 ? 1.276 -35.188 -37.312 1 98.38 369 PRO A C 1
ATOM 2943 O O . PRO A 1 369 ? 0.838 -34.406 -38.156 1 98.38 369 PRO A O 1
ATOM 2946 N N . THR A 1 370 ? 0.541 -35.719 -36.375 1 98.44 370 THR A N 1
ATOM 2947 C CA . THR A 1 370 ? -0.85 -35.344 -36.156 1 98.44 370 THR A CA 1
ATOM 2948 C C . THR A 1 370 ? -0.95 -34.219 -35.125 1 98.44 370 THR A C 1
ATOM 2950 O O . THR A 1 370 ? -1.951 -33.5 -35.094 1 98.44 370 THR A O 1
ATOM 2953 N N . VAL A 1 371 ? 0.03 -34.156 -34.219 1 98.56 371 VAL A N 1
ATOM 2954 C CA . VAL A 1 371 ? 0.114 -33.094 -33.219 1 98.56 371 VAL A CA 1
ATOM 2955 C C . VAL A 1 371 ? 1.438 -32.344 -33.344 1 98.56 371 VAL A C 1
ATOM 2957 O O . VAL A 1 371 ? 2.508 -32.969 -33.344 1 98.56 371 VAL A O 1
ATOM 2960 N N . LEU A 1 372 ? 1.333 -31.062 -33.5 1 98.56 372 LEU A N 1
ATOM 2961 C CA . LEU A 1 372 ? 2.486 -30.172 -33.562 1 98.56 372 LEU A CA 1
ATOM 2962 C C . LEU A 1 372 ? 2.547 -29.281 -32.312 1 98.56 372 LEU A C 1
ATOM 2964 O O . LEU A 1 372 ? 1.614 -28.531 -32.031 1 98.56 372 LEU A O 1
ATOM 2968 N N . ILE A 1 373 ? 3.643 -29.406 -31.516 1 97.94 373 ILE A N 1
ATOM 2969 C CA . ILE A 1 373 ? 3.76 -28.688 -30.25 1 97.94 373 ILE A CA 1
ATOM 2970 C C . ILE A 1 373 ? 4.953 -27.734 -30.312 1 97.94 373 ILE A C 1
ATOM 2972 O O . ILE A 1 373 ? 6.09 -28.172 -30.516 1 97.94 373 ILE A O 1
ATOM 2976 N N . GLY A 1 374 ? 4.656 -26.453 -30.156 1 96.5 374 GLY A N 1
ATOM 2977 C CA . GLY A 1 374 ? 5.699 -25.438 -30.141 1 96.5 374 GLY A CA 1
ATOM 2978 C C . GLY A 1 374 ? 6.059 -24.969 -28.75 1 96.5 374 GLY A C 1
ATOM 2979 O O . GLY A 1 374 ? 5.207 -24.422 -28.031 1 96.5 374 GLY A O 1
ATOM 2980 N N . VAL A 1 375 ? 7.301 -25.062 -28.328 1 92.62 375 VAL A N 1
ATOM 2981 C CA . VAL A 1 375 ? 7.848 -24.594 -27.062 1 92.62 375 VAL A CA 1
ATOM 2982 C C . VAL A 1 375 ? 9.281 -24.109 -27.25 1 92.62 375 VAL A C 1
ATOM 2984 O O . VAL A 1 375 ? 10.156 -24.391 -26.422 1 92.62 375 VAL A O 1
ATOM 2987 N N . SER A 1 376 ? 9.555 -23.391 -28.359 1 89.19 376 SER A N 1
ATOM 2988 C CA . SER A 1 376 ? 10.906 -23.031 -28.781 1 89.19 376 SER A CA 1
ATOM 2989 C C . SER A 1 376 ? 11.164 -21.547 -28.578 1 89.19 376 SER A C 1
ATOM 2991 O O . SER A 1 376 ? 12.305 -21.094 -28.656 1 89.19 376 SER A O 1
ATOM 2993 N N . ALA A 1 377 ? 10.188 -20.812 -28.344 1 83.62 377 ALA A N 1
ATOM 2994 C CA . ALA A 1 377 ? 10.266 -19.344 -28.281 1 83.62 377 ALA A CA 1
ATOM 2995 C C . ALA A 1 377 ? 10.75 -18.766 -29.594 1 83.62 377 ALA A C 1
ATOM 2997 O O . ALA A 1 377 ? 11.484 -17.766 -29.594 1 83.62 377 ALA A O 1
ATOM 2998 N N . GLN A 1 378 ? 10.453 -19.406 -30.688 1 88.44 378 GLN A N 1
ATOM 2999 C CA . GLN A 1 378 ? 10.789 -18.906 -32 1 88.44 378 GLN A CA 1
ATOM 3000 C C . GLN A 1 378 ? 9.547 -18.359 -32.719 1 88.44 378 GLN A C 1
ATOM 3002 O O . GLN A 1 378 ? 8.758 -19.141 -33.25 1 88.44 378 GLN A O 1
ATOM 3007 N N . HIS A 1 379 ? 9.594 -17.141 -32.844 1 90.69 379 HIS A N 1
ATOM 3008 C CA . HIS A 1 379 ? 8.453 -16.453 -33.438 1 90.69 379 HIS A CA 1
ATOM 3009 C C . HIS A 1 379 ? 8.242 -16.906 -34.875 1 90.69 379 HIS A C 1
ATOM 3011 O O . HIS A 1 379 ? 9.195 -16.969 -35.656 1 90.69 379 HIS A O 1
ATOM 3017 N N . ASP A 1 380 ? 7.09 -17.344 -35.219 1 92.81 380 ASP A N 1
ATOM 3018 C CA . ASP A 1 380 ? 6.656 -17.672 -36.562 1 92.81 380 ASP A CA 1
ATOM 3019 C C . ASP A 1 380 ? 7.336 -18.953 -37.062 1 92.81 380 ASP A C 1
ATOM 3021 O O . ASP A 1 380 ? 7.523 -19.125 -38.281 1 92.81 380 ASP A O 1
ATOM 3025 N N . ALA A 1 381 ? 7.715 -19.719 -36.125 1 95.69 381 ALA A N 1
ATOM 3026 C CA . ALA A 1 381 ? 8.32 -21 -36.5 1 95.69 381 ALA A CA 1
ATOM 3027 C C . ALA A 1 381 ? 7.32 -21.875 -37.25 1 95.69 381 ALA A C 1
ATOM 3029 O O . ALA A 1 381 ? 7.703 -22.641 -38.125 1 95.69 381 ALA A O 1
ATOM 3030 N N . PHE A 1 382 ? 6.098 -21.828 -36.906 1 98.12 382 PHE A N 1
ATOM 3031 C CA . PHE A 1 382 ? 5.043 -22.5 -37.656 1 98.12 382 PHE A CA 1
ATOM 3032 C C . PHE A 1 382 ? 4.617 -21.672 -38.844 1 98.12 382 PHE A C 1
ATOM 3034 O O . PHE A 1 382 ? 3.586 -21 -38.812 1 98.12 382 PHE A O 1
ATOM 3041 N N . THR A 1 383 ? 5.309 -21.844 -39.938 1 97.31 383 THR A N 1
ATOM 3042 C CA . THR A 1 383 ? 5.086 -21.062 -41.156 1 97.31 383 THR A CA 1
ATOM 3043 C C . THR A 1 383 ? 3.799 -21.516 -41.844 1 97.31 383 THR A C 1
ATOM 3045 O O . THR A 1 383 ? 3.217 -22.531 -41.469 1 97.31 383 THR A O 1
ATOM 3048 N N . ARG A 1 384 ? 3.436 -20.688 -42.844 1 97.81 384 ARG A N 1
ATOM 3049 C CA . ARG A 1 384 ? 2.283 -21.031 -43.688 1 97.81 384 ARG A CA 1
ATOM 3050 C C . ARG A 1 384 ? 2.424 -22.438 -44.25 1 97.81 384 ARG A C 1
ATOM 3052 O O . ARG A 1 384 ? 1.483 -23.234 -44.188 1 97.81 384 ARG A O 1
ATOM 3059 N N . GLU A 1 385 ? 3.559 -22.719 -44.75 1 98.19 385 GLU A N 1
ATOM 3060 C CA . GLU A 1 385 ? 3.809 -24.031 -45.344 1 98.19 385 GLU A CA 1
ATOM 3061 C C . GLU A 1 385 ? 3.637 -25.156 -44.344 1 98.19 385 GLU A C 1
ATOM 3063 O O . GLU A 1 385 ? 3.016 -26.172 -44.625 1 98.19 385 GLU A O 1
ATOM 3068 N N . VAL A 1 386 ? 4.184 -24.969 -43.188 1 98.44 386 VAL A N 1
ATOM 3069 C CA . VAL A 1 386 ? 4.09 -25.969 -42.125 1 98.44 386 VAL A CA 1
ATOM 3070 C C . VAL A 1 386 ? 2.623 -26.219 -41.781 1 98.44 386 VAL A C 1
ATOM 3072 O O . VAL A 1 386 ? 2.191 -27.359 -41.688 1 98.44 386 VAL A O 1
ATOM 3075 N N . LEU A 1 387 ? 1.855 -25.203 -41.594 1 98.62 387 LEU A N 1
ATOM 3076 C CA . LEU A 1 387 ? 0.451 -25.297 -41.219 1 98.62 387 LEU A CA 1
ATOM 3077 C C . LEU A 1 387 ? -0.371 -25.953 -42.312 1 98.62 387 LEU A C 1
ATOM 3079 O O . LEU A 1 387 ? -1.253 -26.766 -42.062 1 98.62 387 LEU A O 1
ATOM 3083 N N . GLU A 1 388 ? -0.076 -25.609 -43.562 1 98.5 388 GLU A N 1
ATOM 3084 C CA . GLU A 1 388 ? -0.777 -26.203 -44.719 1 98.5 388 GLU A CA 1
ATOM 3085 C C . GLU A 1 388 ? -0.464 -27.688 -44.844 1 98.5 388 GLU A C 1
ATOM 3087 O O . GLU A 1 388 ? -1.341 -28.5 -45.156 1 98.5 388 GLU A O 1
ATOM 3092 N N . LEU A 1 389 ? 0.77 -28.047 -44.562 1 98.56 389 LEU A N 1
ATOM 3093 C CA . LEU A 1 389 ? 1.162 -29.453 -44.594 1 98.56 389 LEU A CA 1
ATOM 3094 C C . LEU A 1 389 ? 0.435 -30.234 -43.5 1 98.56 389 LEU A C 1
ATOM 3096 O O . LEU A 1 389 ? -0.008 -31.359 -43.75 1 98.56 389 LEU A O 1
ATOM 3100 N N . MET A 1 390 ? 0.295 -29.641 -42.312 1 98.56 390 MET A N 1
ATOM 3101 C CA . MET A 1 390 ? -0.448 -30.281 -41.219 1 98.56 390 MET A CA 1
ATOM 3102 C C . MET A 1 390 ? -1.89 -30.547 -41.656 1 98.56 390 MET A C 1
ATOM 3104 O O . MET A 1 390 ? -2.43 -31.625 -41.375 1 98.56 390 MET A O 1
ATOM 3108 N N . ALA A 1 391 ? -2.441 -29.594 -42.344 1 98 391 ALA A N 1
ATOM 3109 C CA . ALA A 1 391 ? -3.828 -29.719 -42.781 1 98 391 ALA A CA 1
ATOM 3110 C C . ALA A 1 391 ? -3.951 -30.734 -43.938 1 98 391 ALA A C 1
ATOM 3112 O O . ALA A 1 391 ? -4.977 -31.406 -44.062 1 98 391 ALA A O 1
ATOM 3113 N N . LEU A 1 392 ? -2.943 -30.766 -44.719 1 97.94 392 LEU A N 1
ATOM 3114 C CA . LEU A 1 392 ? -2.938 -31.688 -45.844 1 97.94 392 LEU A CA 1
ATOM 3115 C C . LEU A 1 392 ? -2.939 -33.125 -45.375 1 97.94 392 LEU A C 1
ATOM 3117 O O . LEU A 1 392 ? -3.65 -33.969 -45.938 1 97.94 392 LEU A O 1
ATOM 3121 N N . TYR A 1 393 ? -2.207 -33.438 -44.344 1 97.69 393 TYR A N 1
ATOM 3122 C CA . TYR A 1 393 ? -1.96 -34.812 -43.938 1 97.69 393 TYR A CA 1
ATOM 3123 C C . TYR A 1 393 ? -2.973 -35.281 -42.906 1 97.69 393 TYR A C 1
ATOM 3125 O O . TYR A 1 393 ? -3.086 -36.469 -42.594 1 97.69 393 TYR A O 1
ATOM 3133 N N . ASN A 1 394 ? -3.742 -34.344 -42.312 1 97.5 394 ASN A N 1
ATOM 3134 C CA . ASN A 1 394 ? -4.637 -34.688 -41.219 1 97.5 394 ASN A CA 1
ATOM 3135 C C . ASN A 1 394 ? -6.02 -34.062 -41.406 1 97.5 394 ASN A C 1
ATOM 3137 O O . ASN A 1 394 ? -6.141 -32.938 -41.875 1 97.5 394 ASN A O 1
ATOM 3141 N N . LYS A 1 395 ? -7.035 -34.781 -41.031 1 96.31 395 LYS A N 1
ATOM 3142 C CA . LYS A 1 395 ? -8.398 -34.25 -41.062 1 96.31 395 LYS A CA 1
ATOM 3143 C C . LYS A 1 395 ? -8.602 -33.156 -40.031 1 96.31 395 LYS A C 1
ATOM 3145 O O . LYS A 1 395 ? -9.242 -32.156 -40.312 1 96.31 395 LYS A O 1
ATOM 3150 N N . ARG A 1 396 ? -8.094 -33.344 -38.875 1 96.5 396 ARG A N 1
ATOM 3151 C CA . ARG A 1 396 ? -8.133 -32.375 -37.75 1 96.5 396 ARG A CA 1
ATOM 3152 C C . ARG A 1 396 ? -6.77 -32.25 -37.094 1 96.5 396 ARG A C 1
ATOM 3154 O O . ARG A 1 396 ? -6.535 -32.781 -36.031 1 96.5 396 ARG A O 1
ATOM 3161 N N . PRO A 1 397 ? -5.879 -31.484 -37.719 1 97.94 397 PRO A N 1
ATOM 3162 C CA . PRO A 1 397 ? -4.555 -31.328 -37.125 1 97.94 397 PRO A CA 1
ATOM 3163 C C . PRO A 1 397 ? -4.605 -30.641 -35.75 1 97.94 397 PRO A C 1
ATOM 3165 O O . PRO A 1 397 ? -5.402 -29.719 -35.562 1 97.94 397 PRO A O 1
ATOM 3168 N N . ILE A 1 398 ? -3.812 -31.078 -34.844 1 98.31 398 ILE A N 1
ATOM 3169 C CA . ILE A 1 398 ? -3.668 -30.469 -33.531 1 98.31 398 ILE A CA 1
ATOM 3170 C C . ILE A 1 398 ? -2.4 -29.625 -33.5 1 98.31 398 ILE A C 1
ATOM 3172 O O . ILE A 1 398 ? -1.303 -30.125 -33.75 1 98.31 398 ILE A O 1
ATOM 3176 N N . ILE A 1 399 ? -2.549 -28.312 -33.188 1 98.38 399 ILE A N 1
ATOM 3177 C CA . ILE A 1 399 ? -1.438 -27.359 -33.25 1 98.38 399 ILE A CA 1
ATOM 3178 C C . ILE A 1 399 ? -1.385 -26.562 -31.953 1 98.38 399 ILE A C 1
ATOM 3180 O O . ILE A 1 399 ? -2.297 -25.781 -31.656 1 98.38 399 ILE A O 1
ATOM 3184 N N . PHE A 1 400 ? -0.303 -26.766 -31.172 1 98.06 400 PHE A N 1
ATOM 3185 C CA . PHE A 1 400 ? -0.091 -26.047 -29.938 1 98.06 400 PHE A CA 1
ATOM 3186 C C . PHE A 1 400 ? 1.097 -25.094 -30.062 1 98.06 400 PHE A C 1
ATOM 3188 O O . PHE A 1 400 ? 2.234 -25.531 -30.219 1 98.06 400 PHE A O 1
ATOM 3195 N N . ALA A 1 401 ? 0.822 -23.797 -30.062 1 96.75 401 ALA A N 1
ATOM 3196 C CA . ALA A 1 401 ? 1.854 -22.766 -30.016 1 96.75 401 ALA A CA 1
ATOM 3197 C C . ALA A 1 401 ? 2.016 -22.219 -28.594 1 96.75 401 ALA A C 1
ATOM 3199 O O . ALA A 1 401 ? 1.392 -21.219 -28.234 1 96.75 401 ALA A O 1
ATOM 3200 N N . MET A 1 402 ? 2.977 -22.734 -27.859 1 93.31 402 MET A N 1
ATOM 3201 C CA . MET A 1 402 ? 2.91 -22.594 -26.406 1 93.31 402 MET A CA 1
ATOM 3202 C C . MET A 1 402 ? 3.986 -21.641 -25.891 1 93.31 402 MET A C 1
ATOM 3204 O O . MET A 1 402 ? 4.074 -21.359 -24.703 1 93.31 402 MET A O 1
ATOM 3208 N N . SER A 1 403 ? 4.797 -21.078 -26.781 1 88.44 403 SER A N 1
ATOM 3209 C CA . SER A 1 403 ? 5.852 -20.172 -26.344 1 88.44 403 SER A CA 1
ATOM 3210 C C . SER A 1 403 ? 5.273 -18.859 -25.828 1 88.44 403 SER A C 1
ATOM 3212 O O . SER A 1 403 ? 4.297 -18.344 -26.375 1 88.44 403 SER A O 1
ATOM 3214 N N . ASN A 1 404 ? 5.879 -18.391 -24.703 1 80.81 404 ASN A N 1
ATOM 3215 C CA . ASN A 1 404 ? 5.57 -17.094 -24.109 1 80.81 404 ASN A CA 1
ATOM 3216 C C . ASN A 1 404 ? 6.746 -16.125 -24.234 1 80.81 404 ASN A C 1
ATOM 3218 O O . ASN A 1 404 ? 7.902 -16.547 -24.203 1 80.81 404 ASN A O 1
ATOM 3222 N N . PRO A 1 405 ? 6.41 -14.906 -24.375 1 77.75 405 PRO A N 1
ATOM 3223 C CA . PRO A 1 405 ? 5.129 -14.219 -24.547 1 77.75 405 PRO A CA 1
ATOM 3224 C C . PRO A 1 405 ? 4.578 -14.359 -25.969 1 77.75 405 PRO A C 1
ATOM 3226 O O . PRO A 1 405 ? 5.164 -15.062 -26.797 1 77.75 405 PRO A O 1
ATOM 3229 N N . PRO A 1 406 ? 3.486 -13.648 -26.203 1 79.19 406 PRO A N 1
ATOM 3230 C CA . PRO A 1 406 ? 2.873 -13.789 -27.531 1 79.19 406 PRO A CA 1
ATOM 3231 C C . PRO A 1 406 ? 3.838 -13.469 -28.656 1 79.19 406 PRO A C 1
ATOM 3233 O O . PRO A 1 406 ? 3.787 -14.102 -29.719 1 79.19 406 PRO A O 1
ATOM 3236 N N . SER A 1 407 ? 4.75 -12.57 -28.328 1 83.81 407 SER A N 1
ATOM 3237 C CA . SER A 1 407 ? 5.703 -12.141 -29.344 1 83.81 407 SER A CA 1
ATOM 3238 C C . SER A 1 407 ? 6.695 -13.242 -29.688 1 83.81 407 SER A C 1
ATOM 3240 O O . SER A 1 407 ? 7.391 -13.172 -30.703 1 83.81 407 SER A O 1
ATOM 3242 N N . LYS A 1 408 ? 6.707 -14.336 -28.953 1 86.94 408 LYS A N 1
ATOM 3243 C CA . LYS A 1 408 ? 7.641 -15.438 -29.172 1 86.94 408 LYS A CA 1
ATOM 3244 C C . LYS A 1 408 ? 6.91 -16.719 -29.562 1 86.94 408 LYS A C 1
ATOM 3246 O O . LYS A 1 408 ? 7.527 -17.781 -29.688 1 86.94 408 LYS A O 1
ATOM 3251 N N . ALA A 1 409 ? 5.625 -16.594 -29.75 1 91.12 409 ALA A N 1
ATOM 3252 C CA . ALA A 1 409 ? 4.828 -17.766 -30.078 1 91.12 409 ALA A CA 1
ATOM 3253 C C . ALA A 1 409 ? 5.156 -18.281 -31.484 1 91.12 409 ALA A C 1
ATOM 3255 O O . ALA A 1 409 ? 5.461 -17.5 -32.375 1 91.12 409 ALA A O 1
ATOM 3256 N N . GLU A 1 410 ? 5.035 -19.531 -31.766 1 96.19 410 GLU A N 1
ATOM 3257 C CA . GLU A 1 410 ? 5.375 -20.172 -33.031 1 96.19 410 GLU A CA 1
ATOM 3258 C C . GLU A 1 410 ? 4.391 -19.797 -34.125 1 96.19 410 GLU A C 1
ATOM 3260 O O . GLU A 1 410 ? 4.719 -19.859 -35.312 1 96.19 410 GLU A O 1
ATOM 3265 N N . CYS A 1 411 ? 3.203 -19.453 -33.75 1 96.12 411 CYS A N 1
ATOM 3266 C CA . CYS A 1 411 ? 2.217 -18.875 -34.656 1 96.12 411 CYS A CA 1
ATOM 3267 C C . CYS A 1 411 ? 1.054 -18.266 -33.875 1 96.12 411 CYS A C 1
ATOM 3269 O O . CYS A 1 411 ? 0.937 -18.484 -32.688 1 96.12 411 CYS A O 1
ATOM 3271 N N . THR A 1 412 ? 0.24 -17.5 -34.594 1 94.62 412 THR A N 1
ATOM 3272 C CA . THR A 1 412 ? -0.979 -16.969 -34 1 94.62 412 THR A CA 1
ATOM 3273 C C . THR A 1 412 ? -2.16 -17.906 -34.25 1 94.62 412 THR A C 1
ATOM 3275 O O . THR A 1 412 ? -2.098 -18.766 -35.156 1 94.62 412 THR A O 1
ATOM 3278 N N . ALA A 1 413 ? -3.184 -17.719 -33.469 1 95.38 413 ALA A N 1
ATOM 3279 C CA . ALA A 1 413 ? -4.418 -18.453 -33.719 1 95.38 413 ALA A CA 1
ATOM 3280 C C . ALA A 1 413 ? -4.953 -18.156 -35.125 1 95.38 413 ALA A C 1
ATOM 3282 O O . ALA A 1 413 ? -5.414 -19.062 -35.812 1 95.38 413 ALA A O 1
ATOM 3283 N N . GLU A 1 414 ? -4.867 -16.938 -35.469 1 95.56 414 GLU A N 1
ATOM 3284 C CA . GLU A 1 414 ? -5.344 -16.516 -36.781 1 95.56 414 GLU A CA 1
ATOM 3285 C C . GLU A 1 414 ? -4.621 -17.266 -37.875 1 95.56 414 GLU A C 1
ATOM 3287 O O . GLU A 1 414 ? -5.254 -17.766 -38.812 1 95.56 414 GLU A O 1
ATOM 3292 N N . ALA A 1 415 ? -3.322 -17.297 -37.781 1 96.75 415 ALA A N 1
ATOM 3293 C CA . ALA A 1 415 ? -2.525 -18 -38.781 1 96.75 415 ALA A CA 1
ATOM 3294 C C . ALA A 1 415 ? -2.875 -19.484 -38.844 1 96.75 415 ALA A C 1
ATOM 3296 O O . ALA A 1 415 ? -3 -20.062 -39.906 1 96.75 415 ALA A O 1
ATOM 3297 N N . ALA A 1 416 ? -3.029 -20.094 -37.688 1 97.5 416 ALA A N 1
ATOM 3298 C CA . ALA A 1 416 ? -3.324 -21.531 -37.594 1 97.5 416 ALA A CA 1
ATOM 3299 C C . ALA A 1 416 ? -4.66 -21.859 -38.281 1 97.5 416 ALA A C 1
ATOM 3301 O O . ALA A 1 416 ? -4.754 -22.781 -39.062 1 97.5 416 ALA A O 1
ATOM 3302 N N . TYR A 1 417 ? -5.699 -21.109 -38 1 96.5 417 TYR A N 1
ATOM 3303 C CA . TYR A 1 417 ? -7.023 -21.359 -38.531 1 96.5 417 TYR A CA 1
ATOM 3304 C C . TYR A 1 417 ? -7.062 -21.062 -40.031 1 96.5 417 TYR A C 1
ATOM 3306 O O . TYR A 1 417 ? -7.633 -21.828 -40.812 1 96.5 417 TYR A O 1
ATOM 3314 N N . THR A 1 418 ? -6.457 -19.953 -40.344 1 97.06 418 THR A N 1
ATOM 3315 C CA . THR A 1 418 ? -6.473 -19.547 -41.75 1 97.06 418 THR A CA 1
ATOM 3316 C C . THR A 1 418 ? -5.77 -20.578 -42.625 1 97.06 418 THR A C 1
ATOM 3318 O O . THR A 1 418 ? -6.332 -21.031 -43.625 1 97.06 418 THR A O 1
ATOM 3321 N N . HIS A 1 419 ? -4.621 -20.969 -42.25 1 97.81 419 HIS A N 1
ATOM 3322 C CA . HIS A 1 419 ? -3.789 -21.797 -43.125 1 97.81 419 HIS A CA 1
ATOM 3323 C C . HIS A 1 419 ? -4.191 -23.266 -43.031 1 97.81 419 HIS A C 1
ATOM 3325 O O . HIS A 1 419 ? -3.801 -24.062 -43.875 1 97.81 419 HIS A O 1
ATOM 3331 N N . THR A 1 420 ? -4.98 -23.641 -42.062 1 97.69 420 THR A N 1
ATOM 3332 C CA . THR A 1 420 ? -5.531 -25 -42 1 97.69 420 THR A CA 1
ATOM 3333 C C . THR A 1 420 ? -6.988 -25 -42.469 1 97.69 420 THR A C 1
ATOM 3335 O O . THR A 1 420 ? -7.668 -26.031 -42.375 1 97.69 420 THR A O 1
ATOM 3338 N N . ARG A 1 421 ? -7.5 -23.844 -42.812 1 96 421 ARG A N 1
ATOM 3339 C CA . ARG A 1 421 ? -8.867 -23.656 -43.281 1 96 421 ARG A CA 1
ATOM 3340 C C . ARG A 1 421 ? -9.875 -24.062 -42.219 1 96 421 ARG A C 1
ATOM 3342 O O . ARG A 1 421 ? -10.844 -24.781 -42.5 1 96 421 ARG A O 1
ATOM 3349 N N . GLY A 1 422 ? -9.531 -23.812 -41 1 94.12 422 GLY A N 1
ATOM 3350 C CA . GLY A 1 422 ? -10.438 -24.016 -39.906 1 94.12 422 GLY A CA 1
ATOM 3351 C C . GLY A 1 422 ? -10.438 -25.422 -39.375 1 94.12 422 GLY A C 1
ATOM 3352 O O . GLY A 1 422 ? -11.18 -25.75 -38.438 1 94.12 422 GLY A O 1
ATOM 3353 N N . LYS A 1 423 ? -9.562 -26.281 -39.844 1 94.69 423 LYS A N 1
ATOM 3354 C CA . LYS A 1 423 ? -9.57 -27.703 -39.5 1 94.69 423 LYS A CA 1
ATOM 3355 C C . LYS A 1 423 ? -8.852 -27.938 -38.156 1 94.69 423 LYS A C 1
ATOM 3357 O O . LYS A 1 423 ? -9.094 -28.953 -37.5 1 94.69 423 LYS A O 1
ATOM 3362 N N . CYS A 1 424 ? -8.086 -27.062 -37.781 1 96.81 424 CYS A N 1
ATOM 3363 C CA . CYS A 1 424 ? -7.148 -27.359 -36.688 1 96.81 424 CYS A CA 1
ATOM 3364 C C . CYS A 1 424 ? -7.82 -27.219 -35.312 1 96.81 424 CYS A C 1
ATOM 3366 O O . CYS A 1 424 ? -8.828 -26.516 -35.188 1 96.81 424 CYS A O 1
ATOM 3368 N N . LEU A 1 425 ? -7.336 -27.969 -34.406 1 96.94 425 LEU A N 1
ATOM 3369 C CA . LEU A 1 425 ? -7.508 -27.734 -32.969 1 96.94 425 LEU A CA 1
ATOM 3370 C C . LEU A 1 425 ? -6.289 -27.016 -32.375 1 96.94 425 LEU A C 1
ATOM 3372 O O . LEU A 1 425 ? -5.172 -27.531 -32.469 1 96.94 425 LEU A O 1
ATOM 3376 N N . PHE A 1 426 ? -6.555 -25.859 -31.797 1 97.19 426 PHE A N 1
ATOM 3377 C CA . PHE A 1 426 ? -5.445 -24.953 -31.516 1 97.19 426 PHE A CA 1
ATOM 3378 C C . PHE A 1 426 ? -5.414 -24.578 -30.031 1 97.19 426 PHE A C 1
ATOM 3380 O O . PHE A 1 426 ? -6.465 -24.422 -29.406 1 97.19 426 PHE A O 1
ATOM 3387 N N . ALA A 1 427 ? -4.215 -24.531 -29.469 1 96.38 427 ALA A N 1
ATOM 3388 C CA . ALA A 1 427 ? -3.986 -23.984 -28.125 1 96.38 427 ALA A CA 1
ATOM 3389 C C . ALA A 1 427 ? -2.738 -23.109 -28.109 1 96.38 427 ALA A C 1
ATOM 3391 O O . ALA A 1 427 ? -1.831 -23.281 -28.922 1 96.38 427 ALA A O 1
ATOM 3392 N N . SER A 1 428 ? -2.793 -22.156 -27.25 1 94.44 428 SER A N 1
ATOM 3393 C CA . SER A 1 428 ? -1.683 -21.219 -27.094 1 94.44 428 SER A CA 1
ATOM 3394 C C . SER A 1 428 ? -1.153 -21.234 -25.656 1 94.44 428 SER A C 1
ATOM 3396 O O . SER A 1 428 ? -1.838 -21.672 -24.75 1 94.44 428 SER A O 1
ATOM 3398 N N . GLY A 1 429 ? 0.108 -20.766 -25.484 1 89 429 GLY A N 1
ATOM 3399 C CA . GLY A 1 429 ? 0.676 -20.594 -24.172 1 89 429 GLY A CA 1
ATOM 3400 C C . GLY A 1 429 ? 0.326 -19.25 -23.547 1 89 429 GLY A C 1
ATOM 3401 O O . GLY A 1 429 ? 0.476 -19.062 -22.344 1 89 429 GLY A O 1
ATOM 3402 N N . SER A 1 430 ? -0.186 -18.312 -24.344 1 83.94 430 SER A N 1
ATOM 3403 C CA . SER A 1 430 ? -0.524 -16.969 -23.906 1 83.94 430 SER A CA 1
ATOM 3404 C C . SER A 1 430 ? -2.004 -16.672 -24.125 1 83.94 430 SER A C 1
ATOM 3406 O O . SER A 1 430 ? -2.645 -17.281 -24.984 1 83.94 430 SER A O 1
ATOM 3408 N N . PRO A 1 431 ? -2.451 -15.68 -23.219 1 80.06 431 PRO A N 1
ATOM 3409 C CA . PRO A 1 431 ? -3.84 -15.289 -23.469 1 80.06 431 PRO A CA 1
ATOM 3410 C C . PRO A 1 431 ? -4.047 -14.703 -24.859 1 80.06 431 PRO A C 1
ATOM 3412 O O . PRO A 1 431 ? -3.188 -13.977 -25.359 1 80.06 431 PRO A O 1
ATOM 3415 N N . SER A 1 432 ? -5.184 -15.086 -25.484 1 83.38 432 SER A N 1
ATOM 3416 C CA . SER A 1 432 ? -5.539 -14.609 -26.812 1 83.38 432 SER A CA 1
ATOM 3417 C C . SER A 1 432 ? -7 -14.164 -26.875 1 83.38 432 SER A C 1
ATOM 3419 O O . SER A 1 432 ? -7.859 -14.758 -26.219 1 83.38 432 SER A O 1
ATOM 3421 N N . PRO A 1 433 ? -7.211 -13.125 -27.625 1 84 433 PRO A N 1
ATOM 3422 C CA . PRO A 1 433 ? -8.609 -12.75 -27.828 1 84 433 PRO A CA 1
ATOM 3423 C C . PRO A 1 433 ? -9.383 -13.766 -28.656 1 84 433 PRO A C 1
ATOM 3425 O O . PRO A 1 433 ? -8.773 -14.594 -29.344 1 84 433 PRO A O 1
ATOM 3428 N N . PRO A 1 434 ? -10.672 -13.672 -28.516 1 89.19 434 PRO A N 1
ATOM 3429 C CA . PRO A 1 434 ? -11.469 -14.539 -29.391 1 89.19 434 PRO A CA 1
ATOM 3430 C C . PRO A 1 434 ? -11.18 -14.289 -30.875 1 89.19 434 PRO A C 1
ATOM 3432 O O . PRO A 1 434 ? -10.875 -13.164 -31.266 1 89.19 434 PRO A O 1
ATOM 3435 N N . LEU A 1 435 ? -11.219 -15.367 -31.609 1 92.81 435 LEU A N 1
ATOM 3436 C CA . LEU A 1 435 ? -10.93 -15.305 -33.031 1 92.81 435 LEU A CA 1
ATOM 3437 C C . LEU A 1 435 ? -12.203 -15.492 -33.875 1 92.81 435 LEU A C 1
ATOM 3439 O O . LEU A 1 435 ? -12.969 -16.438 -33.625 1 92.81 435 LEU A O 1
ATOM 3443 N N . GLU A 1 436 ? -12.469 -14.555 -34.688 1 93.31 436 GLU A N 1
ATOM 3444 C CA . GLU A 1 436 ? -13.531 -14.711 -35.688 1 93.31 436 GLU A CA 1
ATOM 3445 C C . GLU A 1 436 ? -13.008 -15.344 -36.969 1 93.31 436 GLU A C 1
ATOM 3447 O O . GLU A 1 436 ? -12.102 -14.805 -37.594 1 93.31 436 GLU A O 1
ATOM 3452 N N . TYR A 1 437 ? -13.602 -16.547 -37.312 1 92.38 437 TYR A N 1
ATOM 3453 C CA . TYR A 1 437 ? -13.203 -17.234 -38.531 1 92.38 437 TYR A CA 1
ATOM 3454 C C . TYR A 1 437 ? -14.406 -17.875 -39.219 1 92.38 437 TYR A C 1
ATOM 3456 O O . TYR A 1 437 ? -15.156 -18.625 -38.562 1 92.38 437 TYR A O 1
ATOM 3464 N N . ALA A 1 438 ? -14.578 -17.547 -40.469 1 92.12 438 ALA A N 1
ATOM 3465 C CA . ALA A 1 438 ? -15.633 -18.109 -41.312 1 92.12 438 ALA A CA 1
ATOM 3466 C C . ALA A 1 438 ? -17 -17.969 -40.625 1 92.12 438 ALA A C 1
ATOM 3468 O O . ALA A 1 438 ? -17.781 -18.922 -40.625 1 92.12 438 ALA A O 1
ATOM 3469 N N . GLY A 1 439 ? -17.266 -16.969 -39.906 1 89.75 439 GLY A N 1
ATOM 3470 C CA . GLY A 1 439 ? -18.562 -16.625 -39.344 1 89.75 439 GLY A CA 1
ATOM 3471 C C . GLY A 1 439 ? -18.75 -17.188 -37.938 1 89.75 439 GLY A C 1
ATOM 3472 O O . GLY A 1 439 ? -19.812 -16.984 -37.312 1 89.75 439 GLY A O 1
ATOM 3473 N N . GLU A 1 440 ? -17.766 -17.844 -37.469 1 88.81 440 GLU A N 1
ATOM 3474 C CA . GLU A 1 440 ? -17.844 -18.406 -36.125 1 88.81 440 GLU A CA 1
ATOM 3475 C C . GLU A 1 440 ? -16.797 -17.797 -35.219 1 88.81 440 GLU A C 1
ATOM 3477 O O . GLU A 1 440 ? -15.727 -17.375 -35.656 1 88.81 440 GLU A O 1
ATOM 3482 N N . THR A 1 441 ? -17.172 -17.688 -33.938 1 89.88 441 THR A N 1
ATOM 3483 C CA . THR A 1 441 ? -16.25 -17.188 -32.906 1 89.88 441 THR A CA 1
ATOM 3484 C C . THR A 1 441 ? -15.586 -18.344 -32.188 1 89.88 441 THR A C 1
ATOM 3486 O O . THR A 1 441 ? -16.266 -19.219 -31.641 1 89.88 441 THR A O 1
ATOM 3489 N N . TYR A 1 442 ? -14.273 -18.344 -32.219 1 89 442 TYR A N 1
ATOM 3490 C CA . TYR A 1 442 ? -13.5 -19.375 -31.516 1 89 442 TYR A CA 1
ATOM 3491 C C . TYR A 1 442 ? -12.805 -18.797 -30.297 1 89 442 TYR A C 1
ATOM 3493 O O . TYR A 1 442 ? -12.133 -17.766 -30.375 1 89 442 TYR A O 1
ATOM 3501 N N . HIS A 1 443 ? -13.047 -19.453 -29.141 1 87.94 443 HIS A N 1
ATOM 3502 C CA . HIS A 1 443 ? -12.289 -19.109 -27.938 1 87.94 443 HIS A CA 1
ATOM 3503 C C . HIS A 1 443 ? -11.008 -19.938 -27.844 1 87.94 443 HIS A C 1
ATOM 3505 O O . HIS A 1 443 ? -11.062 -21.156 -27.656 1 87.94 443 HIS A O 1
ATOM 3511 N N . ILE A 1 444 ? -9.93 -19.25 -27.906 1 91.88 444 ILE A N 1
ATOM 3512 C CA . ILE A 1 444 ? -8.633 -19.922 -27.984 1 91.88 444 ILE A CA 1
ATOM 3513 C C . ILE A 1 444 ? -8.219 -20.406 -26.594 1 91.88 444 ILE A C 1
ATOM 3515 O O . ILE A 1 444 ? -8.172 -19.625 -25.641 1 91.88 444 ILE A O 1
ATOM 3519 N N . THR A 1 445 ? -7.922 -21.656 -26.5 1 94.25 445 THR A N 1
ATOM 3520 C CA . THR A 1 445 ? -7.488 -22.266 -25.25 1 94.25 445 THR A CA 1
ATOM 3521 C C . THR A 1 445 ? -6.059 -21.844 -24.906 1 94.25 445 THR A C 1
ATOM 3523 O O . THR A 1 445 ? -5.164 -21.953 -25.75 1 94.25 445 THR A O 1
ATOM 3526 N N . GLN A 1 446 ? -5.934 -21.375 -23.703 1 91.62 446 GLN A N 1
ATOM 3527 C CA . GLN A 1 446 ? -4.598 -21.125 -23.172 1 91.62 446 GLN A CA 1
ATOM 3528 C C . GLN A 1 446 ? -4.152 -22.281 -22.266 1 91.62 446 GLN A C 1
ATOM 3530 O O . GLN A 1 446 ? -4.836 -22.609 -21.297 1 91.62 446 GLN A O 1
ATOM 3535 N N . VAL A 1 447 ? -3.051 -22.875 -22.578 1 94.06 447 VAL A N 1
ATOM 3536 C CA . VAL A 1 447 ? -2.482 -23.906 -21.734 1 94.06 447 VAL A CA 1
ATOM 3537 C C . VAL A 1 447 ? -1.694 -23.266 -20.594 1 94.06 447 VAL A C 1
ATOM 3539 O O . VAL A 1 447 ? -0.58 -22.781 -20.797 1 94.06 447 VAL A O 1
ATOM 3542 N N . ASN A 1 448 ? -2.248 -23.312 -19.438 1 91.44 448 ASN A N 1
ATOM 3543 C CA . ASN A 1 448 ? -1.678 -22.703 -18.234 1 91.44 448 ASN A CA 1
ATOM 3544 C C . ASN A 1 448 ? -1.604 -23.688 -17.078 1 91.44 448 ASN A C 1
ATOM 3546 O O . ASN A 1 448 ? -2.586 -24.359 -16.781 1 91.44 448 ASN A O 1
ATOM 3550 N N . SER A 1 449 ? -0.482 -23.672 -16.484 1 93.06 449 SER A N 1
ATOM 3551 C CA . SER A 1 449 ? -0.232 -24.672 -15.438 1 93.06 449 SER A CA 1
ATOM 3552 C C . SER A 1 449 ? -1.149 -24.453 -14.242 1 93.06 449 SER A C 1
ATOM 3554 O O . SER A 1 449 ? -1.295 -25.344 -13.398 1 93.06 449 SER A O 1
ATOM 3556 N N . LEU A 1 450 ? -1.799 -23.328 -14.125 1 94.81 450 LEU A N 1
ATOM 3557 C CA . LEU A 1 450 ? -2.654 -23.047 -12.977 1 94.81 450 LEU A CA 1
ATOM 3558 C C . LEU A 1 450 ? -3.812 -24.031 -12.906 1 94.81 450 LEU A C 1
ATOM 3560 O O . LEU A 1 450 ? -4.418 -24.203 -11.844 1 94.81 450 LEU A O 1
ATOM 3564 N N . TYR A 1 451 ? -4.078 -24.75 -14.039 1 96.06 451 TYR A N 1
ATOM 3565 C CA . TYR A 1 451 ? -5.129 -25.766 -14.031 1 96.06 451 TYR A CA 1
ATOM 3566 C C . TYR A 1 451 ? -4.715 -26.969 -13.211 1 96.06 451 TYR A C 1
ATOM 3568 O O . TYR A 1 451 ? -5.566 -27.734 -12.75 1 96.06 451 TYR A O 1
ATOM 3576 N N . GLY A 1 452 ? -3.404 -27.156 -13.062 1 97.31 452 GLY A N 1
ATOM 3577 C CA . GLY A 1 452 ? -2.92 -28.438 -12.547 1 97.31 452 GLY A CA 1
ATOM 3578 C C . GLY A 1 452 ? -2.361 -28.328 -11.141 1 97.31 452 GLY A C 1
ATOM 3579 O O . GLY A 1 452 ? -2.904 -28.922 -10.203 1 97.31 452 GLY A O 1
ATOM 3580 N N . PHE A 1 453 ? -1.353 -27.438 -10.938 1 98.06 453 PHE A N 1
ATOM 3581 C CA . PHE A 1 453 ? -0.481 -27.516 -9.766 1 98.06 453 PHE A CA 1
ATOM 3582 C C . PHE A 1 453 ? -1.252 -27.203 -8.492 1 98.06 453 PHE A C 1
ATOM 3584 O O . PHE A 1 453 ? -0.952 -27.75 -7.426 1 98.06 453 PHE A O 1
ATOM 3591 N N . PRO A 1 454 ? -2.252 -26.297 -8.445 1 98.25 454 PRO A N 1
ATOM 3592 C CA . PRO A 1 454 ? -2.938 -26.078 -7.176 1 98.25 454 PRO A CA 1
ATOM 3593 C C . PRO A 1 454 ? -3.598 -27.328 -6.621 1 98.25 454 PRO A C 1
ATOM 3595 O O . PRO A 1 454 ? -3.496 -27.609 -5.426 1 98.25 454 PRO A O 1
ATOM 3598 N N . GLY A 1 455 ? -4.246 -28.047 -7.516 1 98.69 455 GLY A N 1
ATOM 3599 C CA . GLY A 1 455 ? -4.879 -29.297 -7.098 1 98.69 455 GLY A CA 1
ATOM 3600 C C . GLY A 1 455 ? -3.883 -30.375 -6.719 1 98.69 455 GLY A C 1
ATOM 3601 O O . GLY A 1 455 ? -4.102 -31.109 -5.758 1 98.69 455 GLY A O 1
ATOM 3602 N N . ILE A 1 456 ? -2.832 -30.453 -7.484 1 98.62 456 ILE A N 1
ATOM 3603 C CA . ILE A 1 456 ? -1.792 -31.453 -7.219 1 98.62 456 ILE A CA 1
ATOM 3604 C C . ILE A 1 456 ? -1.185 -31.203 -5.84 1 98.62 456 ILE A C 1
ATOM 3606 O O . ILE A 1 456 ? -1.02 -32.125 -5.051 1 98.62 456 ILE A O 1
ATOM 3610 N N . VAL A 1 457 ? -0.914 -29.938 -5.555 1 98.81 457 VAL A N 1
ATOM 3611 C CA . VAL A 1 457 ? -0.303 -29.562 -4.285 1 98.81 457 VAL A CA 1
ATOM 3612 C C . VAL A 1 457 ? -1.268 -29.859 -3.139 1 98.81 457 VAL A C 1
ATOM 3614 O O . VAL A 1 457 ? -0.872 -30.438 -2.117 1 98.81 457 VAL A O 1
ATOM 3617 N N . MET A 1 458 ? -2.557 -29.531 -3.279 1 98.75 458 MET A N 1
ATOM 3618 C CA . MET A 1 458 ? -3.553 -29.812 -2.248 1 98.75 458 MET A CA 1
ATOM 3619 C C . MET A 1 458 ? -3.666 -31.312 -1.999 1 98.75 458 MET A C 1
ATOM 3621 O O . MET A 1 458 ? -3.689 -31.766 -0.849 1 98.75 458 MET A O 1
ATOM 3625 N N . GLY A 1 459 ? -3.742 -32.062 -3.092 1 98.69 459 GLY A N 1
ATOM 3626 C CA . GLY A 1 459 ? -3.799 -33.531 -2.949 1 98.69 459 GLY A CA 1
ATOM 3627 C C . GLY A 1 459 ? -2.594 -34.094 -2.232 1 98.69 459 GLY A C 1
ATOM 3628 O O . GLY A 1 459 ? -2.736 -34.938 -1.354 1 98.69 459 GLY A O 1
ATOM 3629 N N . ALA A 1 460 ? -1.419 -33.625 -2.619 1 98.44 460 ALA A N 1
ATOM 3630 C CA . ALA A 1 460 ? -0.173 -34.094 -2.012 1 98.44 460 ALA A CA 1
ATOM 3631 C C . ALA A 1 460 ? -0.159 -33.812 -0.511 1 98.44 460 ALA A C 1
ATOM 3633 O O . ALA A 1 460 ? 0.231 -34.656 0.281 1 98.44 460 ALA A O 1
ATOM 3634 N N . ILE A 1 461 ? -0.551 -32.594 -0.108 1 98.31 461 ILE A N 1
ATOM 3635 C CA . ILE A 1 461 ? -0.572 -32.188 1.294 1 98.31 461 ILE A CA 1
ATOM 3636 C C . ILE A 1 461 ? -1.567 -33.062 2.064 1 98.31 461 ILE A C 1
ATOM 3638 O O . ILE A 1 461 ? -1.257 -33.562 3.15 1 98.31 461 ILE A O 1
ATOM 3642 N N . CYS A 1 462 ? -2.756 -33.312 1.504 1 97.88 462 CYS A N 1
ATOM 3643 C CA . CYS A 1 462 ? -3.84 -34 2.18 1 97.88 462 CYS A CA 1
ATOM 3644 C C . CYS A 1 462 ? -3.422 -35.406 2.559 1 97.88 462 CYS A C 1
ATOM 3646 O O . CYS A 1 462 ? -3.721 -35.875 3.658 1 97.88 462 CYS A O 1
ATOM 3648 N N . CYS A 1 463 ? -2.738 -36.094 1.687 1 97.56 463 CYS A N 1
ATOM 3649 C CA . CYS A 1 463 ? -2.445 -37.5 1.923 1 97.56 463 CYS A CA 1
ATOM 3650 C C . CYS A 1 463 ? -0.986 -37.688 2.314 1 97.56 463 CYS A C 1
ATOM 3652 O O . CYS A 1 463 ? -0.526 -38.812 2.461 1 97.56 463 CYS A O 1
ATOM 3654 N N . CYS A 1 464 ? -0.236 -36.562 2.498 1 97.31 464 CYS A N 1
ATOM 3655 C CA . CYS A 1 464 ? 1.189 -36.688 2.789 1 97.31 464 CYS A CA 1
ATOM 3656 C C . CYS A 1 464 ? 1.874 -37.625 1.82 1 97.31 464 CYS A C 1
ATOM 3658 O O . CYS A 1 464 ? 2.531 -38.594 2.242 1 97.31 464 CYS A O 1
ATOM 3660 N N . ILE A 1 465 ? 1.829 -37.281 0.563 1 97.06 465 ILE A N 1
ATOM 3661 C CA . ILE A 1 465 ? 2.305 -38.156 -0.484 1 97.06 465 ILE A CA 1
ATOM 3662 C C . ILE A 1 465 ? 3.816 -38.344 -0.367 1 97.06 465 ILE A C 1
ATOM 3664 O O . ILE A 1 465 ? 4.531 -37.406 -0.014 1 97.06 465 ILE A O 1
ATOM 3668 N N . SER A 1 466 ? 4.344 -39.438 -0.596 1 95.06 466 SER A N 1
ATOM 3669 C CA . SER A 1 466 ? 5.773 -39.688 -0.475 1 95.06 466 SER A CA 1
ATOM 3670 C C . SER A 1 466 ? 6.547 -39.156 -1.667 1 95.06 466 SER A C 1
ATOM 3672 O O . SER A 1 466 ? 7.574 -38.5 -1.496 1 95.06 466 SER A O 1
ATOM 3674 N N . HIS A 1 467 ? 6.02 -39.469 -2.902 1 95.56 467 HIS A N 1
ATOM 3675 C CA . HIS A 1 467 ? 6.641 -39 -4.141 1 95.56 467 HIS A CA 1
ATOM 3676 C C . HIS A 1 467 ? 5.594 -38.656 -5.191 1 95.56 467 HIS A C 1
ATOM 3678 O O . HIS A 1 467 ? 4.535 -39.281 -5.242 1 95.56 467 HIS A O 1
ATOM 3684 N N . LEU A 1 468 ? 5.934 -37.688 -6.004 1 96.25 468 LEU A N 1
ATOM 3685 C CA . LEU A 1 468 ? 5.078 -37.375 -7.137 1 96.25 468 LEU A CA 1
ATOM 3686 C C . LEU A 1 468 ? 5.578 -38.031 -8.414 1 96.25 468 LEU A C 1
ATOM 3688 O O . LEU A 1 468 ? 6.34 -37.438 -9.18 1 96.25 468 LEU A O 1
ATOM 3692 N N . THR A 1 469 ? 5.094 -39.156 -8.656 1 92.38 469 THR A N 1
ATOM 3693 C CA . THR A 1 469 ? 5.457 -39.938 -9.836 1 92.38 469 THR A CA 1
ATOM 3694 C C . THR A 1 469 ? 4.762 -39.375 -11.078 1 92.38 469 THR A C 1
ATOM 3696 O O . THR A 1 469 ? 3.793 -38.625 -10.969 1 92.38 469 THR A O 1
ATOM 3699 N N . PRO A 1 470 ? 5.242 -39.719 -12.258 1 91.44 470 PRO A N 1
ATOM 3700 C CA . PRO A 1 470 ? 4.586 -39.281 -13.484 1 91.44 470 PRO A CA 1
ATOM 3701 C C . PRO A 1 470 ? 3.098 -39.625 -13.516 1 91.44 470 PRO A C 1
ATOM 3703 O O . PRO A 1 470 ? 2.303 -38.844 -14.086 1 91.44 470 PRO A O 1
ATOM 3706 N N . ALA A 1 471 ? 2.723 -40.688 -12.891 1 92.88 471 ALA A N 1
ATOM 3707 C CA . ALA A 1 471 ? 1.328 -41.125 -12.875 1 92.88 471 ALA A CA 1
ATOM 3708 C C . ALA A 1 471 ? 0.443 -40.094 -12.18 1 92.88 471 ALA A C 1
ATOM 3710 O O . ALA A 1 471 ? -0.718 -39.906 -12.555 1 92.88 471 ALA A O 1
ATOM 3711 N N . VAL A 1 472 ? 0.969 -39.438 -11.188 1 96.38 472 VAL A N 1
ATOM 3712 C CA . VAL A 1 472 ? 0.221 -38.406 -10.492 1 96.38 472 VAL A CA 1
ATOM 3713 C C . VAL A 1 472 ? -0.172 -37.312 -11.469 1 96.38 472 VAL A C 1
ATOM 3715 O O . VAL A 1 472 ? -1.299 -36.812 -11.438 1 96.38 472 VAL A O 1
ATOM 3718 N N . PHE A 1 473 ? 0.724 -36.969 -12.352 1 96.88 473 PHE A N 1
ATOM 3719 C CA . PHE A 1 473 ? 0.48 -35.906 -13.32 1 96.88 473 PHE A CA 1
ATOM 3720 C C . PHE A 1 473 ? -0.471 -36.375 -14.414 1 96.88 473 PHE A C 1
ATOM 3722 O O . PHE A 1 473 ? -1.249 -35.594 -14.953 1 96.88 473 PHE A O 1
ATOM 3729 N N . ILE A 1 474 ? -0.433 -37.625 -14.703 1 95.06 474 ILE A N 1
ATOM 3730 C CA . ILE A 1 474 ? -1.385 -38.219 -15.648 1 95.06 474 ILE A CA 1
ATOM 3731 C C . ILE A 1 474 ? -2.791 -38.156 -15.055 1 95.06 474 ILE A C 1
ATOM 3733 O O . ILE A 1 474 ? -3.754 -37.844 -15.75 1 95.06 474 ILE A O 1
ATOM 3737 N N . VAL A 1 475 ? -2.887 -38.5 -13.766 1 96.56 475 VAL A N 1
ATOM 3738 C CA . VAL A 1 475 ? -4.168 -38.406 -13.07 1 96.56 475 VAL A CA 1
ATOM 3739 C C . VAL A 1 475 ? -4.711 -37 -13.172 1 96.56 475 VAL A C 1
ATOM 3741 O O . VAL A 1 475 ? -5.891 -36.781 -13.453 1 96.56 475 VAL A O 1
ATOM 3744 N N . ALA A 1 476 ? -3.865 -36.031 -12.93 1 98 476 ALA A N 1
ATOM 3745 C CA . ALA A 1 476 ? -4.266 -34.656 -13.031 1 98 476 ALA A CA 1
ATOM 3746 C C . ALA A 1 476 ? -4.73 -34.312 -14.445 1 98 476 ALA A C 1
ATOM 3748 O O . ALA A 1 476 ? -5.754 -33.656 -14.625 1 98 476 ALA A O 1
ATOM 3749 N N . SER A 1 477 ? -4 -34.75 -15.422 1 97 477 SER A N 1
ATOM 3750 C CA . SER A 1 477 ? -4.32 -34.5 -16.828 1 97 477 SER A CA 1
ATOM 3751 C C . SER A 1 477 ? -5.695 -35.031 -17.188 1 97 477 SER A C 1
ATOM 3753 O O . SER A 1 477 ? -6.52 -34.344 -17.766 1 97 477 SER A O 1
ATOM 3755 N N . HIS A 1 478 ? -5.918 -36.25 -16.812 1 95.75 478 HIS A N 1
ATOM 3756 C CA . HIS A 1 478 ? -7.195 -36.875 -17.109 1 95.75 478 HIS A CA 1
ATOM 3757 C C . HIS A 1 478 ? -8.336 -36.188 -16.375 1 95.75 478 HIS A C 1
ATOM 3759 O O . HIS A 1 478 ? -9.438 -36.031 -16.922 1 95.75 478 HIS A O 1
ATOM 3765 N N . THR A 1 479 ? -8.055 -35.781 -15.164 1 97.88 479 THR A N 1
ATOM 3766 C CA . THR A 1 479 ? -9.07 -35.062 -14.398 1 97.88 479 THR A CA 1
ATOM 3767 C C . THR A 1 479 ? -9.461 -33.781 -15.094 1 97.88 479 THR A C 1
ATOM 3769 O O . THR A 1 479 ? -10.648 -33.469 -15.242 1 97.88 479 THR A O 1
ATOM 3772 N N . ILE A 1 480 ? -8.492 -33 -15.555 1 97.75 480 ILE A N 1
ATOM 3773 C CA . ILE A 1 480 ? -8.742 -31.734 -16.234 1 97.75 480 ILE A CA 1
ATOM 3774 C C . ILE A 1 480 ? -9.586 -31.984 -17.484 1 97.75 480 ILE A C 1
ATOM 3776 O O . ILE A 1 480 ? -10.602 -31.328 -17.703 1 97.75 480 ILE A O 1
ATOM 3780 N N . SER A 1 481 ? -9.172 -32.906 -18.297 1 96.19 481 SER A N 1
ATOM 3781 C CA . SER A 1 481 ? -9.844 -33.156 -19.562 1 96.19 481 SER A CA 1
ATOM 3782 C C . SER A 1 481 ? -11.266 -33.656 -19.344 1 96.19 481 SER A C 1
ATOM 3784 O O . SER A 1 481 ? -12.164 -33.375 -20.125 1 96.19 481 SER A O 1
ATOM 3786 N N . SER A 1 482 ? -11.492 -34.375 -18.266 1 95.81 482 SER A N 1
ATOM 3787 C CA . SER A 1 482 ? -12.805 -34.938 -17.984 1 95.81 482 SER A CA 1
ATOM 3788 C C . SER A 1 482 ? -13.797 -33.844 -17.594 1 95.81 482 SER A C 1
ATOM 3790 O O . SER A 1 482 ? -15.016 -34.062 -17.625 1 95.81 482 SER A O 1
ATOM 3792 N N . LEU A 1 483 ? -13.32 -32.719 -17.281 1 95.88 483 LEU A N 1
ATOM 3793 C CA . LEU A 1 483 ? -14.188 -31.609 -16.844 1 95.88 483 LEU A CA 1
ATOM 3794 C C . LEU A 1 483 ? -14.617 -30.75 -18.016 1 95.88 483 LEU A C 1
ATOM 3796 O O . LEU A 1 483 ? -15.43 -29.844 -17.859 1 95.88 483 LEU A O 1
ATOM 3800 N N . CYS A 1 484 ? -14.078 -31.031 -19.172 1 94.25 484 CYS A N 1
ATOM 3801 C CA . CYS A 1 484 ? -14.578 -30.391 -20.391 1 94.25 484 CYS A CA 1
ATOM 3802 C C . CYS A 1 484 ? -15.953 -30.922 -20.75 1 94.25 484 CYS A C 1
ATOM 3804 O O . CYS A 1 484 ? -16.188 -32.125 -20.734 1 94.25 484 CYS A O 1
ATOM 3806 N N . THR A 1 485 ? -16.875 -30.031 -21.062 1 90.56 485 THR A N 1
ATOM 3807 C CA . THR A 1 485 ? -18.234 -30.422 -21.438 1 90.56 485 THR A CA 1
ATOM 3808 C C . THR A 1 485 ? -18.359 -30.562 -22.938 1 90.56 485 THR A C 1
ATOM 3810 O O . THR A 1 485 ? -17.438 -30.203 -23.688 1 90.56 485 THR A O 1
ATOM 3813 N N . ASP A 1 486 ? -19.531 -31 -23.328 1 90.25 486 ASP A N 1
ATOM 3814 C CA . ASP A 1 486 ? -19.844 -31.078 -24.75 1 90.25 486 ASP A CA 1
ATOM 3815 C C . ASP A 1 486 ? -19.875 -29.688 -25.375 1 90.25 486 ASP A C 1
ATOM 3817 O O . ASP A 1 486 ? -19.469 -29.5 -26.531 1 90.25 486 ASP A O 1
ATOM 3821 N N . ASP A 1 487 ? -20.344 -28.844 -24.609 1 87.81 487 ASP A N 1
ATOM 3822 C CA . ASP A 1 487 ? -20.375 -27.469 -25.078 1 87.81 487 ASP A CA 1
ATOM 3823 C C . ASP A 1 487 ? -18.969 -26.922 -25.312 1 87.81 487 ASP A C 1
ATOM 3825 O O . ASP A 1 487 ? -18.719 -26.219 -26.297 1 87.81 487 ASP A O 1
ATOM 3829 N N . ASP A 1 488 ? -18.047 -27.266 -24.391 1 89.06 488 ASP A N 1
ATOM 3830 C CA . ASP A 1 488 ? -16.656 -26.875 -24.578 1 89.06 488 ASP A CA 1
ATOM 3831 C C . ASP A 1 488 ? -16.094 -27.469 -25.875 1 89.06 488 ASP A C 1
ATOM 3833 O O . ASP A 1 488 ? -15.453 -26.766 -26.656 1 89.06 488 ASP A O 1
ATOM 3837 N N . HIS A 1 489 ? -16.438 -28.672 -26.094 1 87.06 489 HIS A N 1
ATOM 3838 C CA . HIS A 1 489 ? -15.914 -29.359 -27.266 1 87.06 489 HIS A CA 1
ATOM 3839 C C . HIS A 1 489 ? -16.484 -28.797 -28.562 1 87.06 489 HIS A C 1
ATOM 3841 O O . HIS A 1 489 ? -15.781 -28.672 -29.562 1 87.06 489 HIS A O 1
ATOM 3847 N N . HIS A 1 490 ? -17.719 -28.438 -28.406 1 85.5 490 HIS A N 1
ATOM 3848 C CA . HIS A 1 490 ? -18.359 -27.859 -29.594 1 85.5 490 HIS A CA 1
ATOM 3849 C C . HIS A 1 490 ? -17.719 -26.531 -29.984 1 85.5 490 HIS A C 1
ATOM 3851 O O . HIS A 1 490 ? -17.688 -26.172 -31.156 1 85.5 490 HIS A O 1
ATOM 3857 N N . GLN A 1 491 ? -17.219 -25.922 -29.031 1 85.25 491 GLN A N 1
ATOM 3858 C CA . GLN A 1 491 ? -16.578 -24.641 -29.281 1 85.25 491 GLN A CA 1
ATOM 3859 C C . GLN A 1 491 ? -15.07 -24.812 -29.484 1 85.25 491 GLN A C 1
ATOM 3861 O O . GLN A 1 491 ? -14.32 -23.828 -29.5 1 85.25 491 GLN A O 1
ATOM 3866 N N . CYS A 1 492 ? -14.602 -26.047 -29.547 1 86.81 492 CYS A N 1
ATOM 3867 C CA . CYS A 1 492 ? -13.211 -26.406 -29.781 1 86.81 492 CYS A CA 1
ATOM 3868 C C . CYS A 1 492 ? -12.32 -25.938 -28.641 1 86.81 492 CYS A C 1
ATOM 3870 O O . CYS A 1 492 ? -11.164 -25.578 -28.844 1 86.81 492 CYS A O 1
ATOM 3872 N N . ARG A 1 493 ? -12.93 -25.906 -27.438 1 91.75 493 ARG A N 1
ATOM 3873 C CA . ARG A 1 493 ? -12.141 -25.641 -26.25 1 91.75 493 ARG A CA 1
ATOM 3874 C C . ARG A 1 493 ? -11.461 -26.906 -25.734 1 91.75 493 ARG A C 1
ATOM 3876 O O . ARG A 1 493 ? -12.094 -27.953 -25.625 1 91.75 493 ARG A O 1
ATOM 3883 N N . LEU A 1 494 ? -10.227 -26.734 -25.5 1 96.12 494 LEU A N 1
ATOM 3884 C CA . LEU A 1 494 ? -9.445 -27.922 -25.172 1 96.12 494 LEU A CA 1
ATOM 3885 C C . LEU A 1 494 ? -9.227 -28.031 -23.672 1 96.12 494 LEU A C 1
ATOM 3887 O O . LEU A 1 494 ? -8.711 -29.047 -23.188 1 96.12 494 LEU A O 1
ATOM 3891 N N . LEU A 1 495 ? -9.516 -27.062 -22.906 1 96.44 495 LEU A N 1
ATOM 3892 C CA . LEU A 1 495 ? -9.5 -27.031 -21.438 1 96.44 495 LEU A CA 1
ATOM 3893 C C . LEU A 1 495 ? -10.789 -26.422 -20.891 1 96.44 495 LEU A C 1
ATOM 3895 O O . LEU A 1 495 ? -11.492 -25.703 -21.609 1 96.44 495 LEU A O 1
ATOM 3899 N N . PRO A 1 496 ? -11.117 -26.734 -19.672 1 94.12 496 PRO A N 1
ATOM 3900 C CA . PRO A 1 496 ? -12.312 -26.109 -19.094 1 94.12 496 PRO A CA 1
ATOM 3901 C C . PRO A 1 496 ? -12.195 -24.578 -19.016 1 94.12 496 PRO A C 1
ATOM 3903 O O . PRO A 1 496 ? -11.094 -24.047 -19.078 1 94.12 496 PRO A O 1
ATOM 3906 N N . SER A 1 497 ? -13.359 -23.984 -18.922 1 88.5 497 SER A N 1
ATOM 3907 C CA . SER A 1 497 ? -13.375 -22.531 -18.781 1 88.5 497 SER A CA 1
ATOM 3908 C C . SER A 1 497 ? -12.672 -22.078 -17.5 1 88.5 497 SER A C 1
ATOM 3910 O O . SER A 1 497 ? -12.594 -22.859 -16.531 1 88.5 497 SER A O 1
ATOM 3912 N N . LEU A 1 498 ? -12.234 -20.938 -17.484 1 84 498 LEU A N 1
ATOM 3913 C CA . LEU A 1 498 ? -11.477 -20.391 -16.375 1 84 498 LEU A CA 1
ATOM 3914 C C . LEU A 1 498 ? -12.328 -20.328 -15.109 1 84 498 LEU A C 1
ATOM 3916 O O . LEU A 1 498 ? -11.805 -20.391 -13.992 1 84 498 LEU A O 1
ATOM 3920 N N . ASN A 1 499 ? -13.625 -20.188 -15.25 1 85 499 ASN A N 1
ATOM 3921 C CA . ASN A 1 499 ? -14.516 -20.141 -14.102 1 85 499 ASN A CA 1
ATOM 3922 C C . ASN A 1 499 ? -14.562 -21.5 -13.383 1 85 499 ASN A C 1
ATOM 3924 O O . ASN A 1 499 ? -15.055 -21.578 -12.258 1 85 499 ASN A O 1
ATOM 3928 N N . LYS A 1 500 ? -13.891 -22.531 -13.984 1 90.62 500 LYS A N 1
ATOM 3929 C CA . LYS A 1 500 ? -13.93 -23.875 -13.406 1 90.62 500 LYS A CA 1
ATOM 3930 C C . LYS A 1 500 ? -12.578 -24.25 -12.812 1 90.62 500 LYS A C 1
ATOM 3932 O O . LYS A 1 500 ? -12.367 -25.391 -12.414 1 90.62 500 LYS A O 1
ATOM 3937 N N . VAL A 1 501 ? -11.727 -23.359 -12.719 1 93.56 501 VAL A N 1
ATOM 3938 C CA . VAL A 1 501 ? -10.359 -23.688 -12.328 1 93.56 501 VAL A CA 1
ATOM 3939 C C . VAL A 1 501 ? -10.336 -24.172 -10.875 1 93.56 501 VAL A C 1
ATOM 3941 O O . VAL A 1 501 ? -9.578 -25.078 -10.531 1 93.56 501 VAL A O 1
ATOM 3944 N N . THR A 1 502 ? -11.18 -23.594 -9.992 1 95.69 502 THR A N 1
ATOM 3945 C CA . THR A 1 502 ? -11.234 -24.047 -8.602 1 95.69 502 THR A CA 1
ATOM 3946 C C . THR A 1 502 ? -11.82 -25.453 -8.516 1 95.69 502 THR A C 1
ATOM 3948 O O . THR A 1 502 ? -11.391 -26.266 -7.691 1 95.69 502 THR A O 1
ATOM 3951 N N . LEU A 1 503 ? -12.797 -25.688 -9.352 1 95.94 503 LEU A N 1
ATOM 3952 C CA . LEU A 1 503 ? -13.352 -27.031 -9.422 1 95.94 503 LEU A CA 1
ATOM 3953 C C . LEU A 1 503 ? -12.305 -28.016 -9.922 1 95.94 503 LEU A C 1
ATOM 3955 O O . LEU A 1 503 ? -12.203 -29.141 -9.398 1 95.94 503 LEU A O 1
ATOM 3959 N N . CYS A 1 504 ? -11.562 -27.641 -10.93 1 96.44 504 CYS A N 1
ATOM 3960 C CA . CYS A 1 504 ? -10.477 -28.469 -11.43 1 96.44 504 CYS A CA 1
ATOM 3961 C C . CYS A 1 504 ? -9.508 -28.828 -10.312 1 96.44 504 CYS A C 1
ATOM 3963 O O . CYS A 1 504 ? -9.148 -30 -10.148 1 96.44 504 CYS A O 1
ATOM 3965 N N . ALA A 1 505 ? -9.117 -27.828 -9.562 1 98.19 505 ALA A N 1
ATOM 3966 C CA . ALA A 1 505 ? -8.164 -28.047 -8.477 1 98.19 505 ALA A CA 1
ATOM 3967 C C . ALA A 1 505 ? -8.727 -29.031 -7.445 1 98.19 505 ALA A C 1
ATOM 3969 O O . ALA A 1 505 ? -8.023 -29.922 -6.988 1 98.19 505 ALA A O 1
ATOM 3970 N N . PHE A 1 506 ? -10.016 -28.859 -7.09 1 98.5 506 PHE A N 1
ATOM 3971 C CA . PHE A 1 506 ? -10.648 -29.719 -6.105 1 98.5 506 PHE A CA 1
ATOM 3972 C C . PHE A 1 506 ? -10.711 -31.156 -6.605 1 98.5 506 PHE A C 1
ATOM 3974 O O . PHE A 1 506 ? -10.359 -32.094 -5.879 1 98.5 506 PHE A O 1
ATOM 3981 N N . GLU A 1 507 ? -11.148 -31.328 -7.84 1 98.69 507 GLU A N 1
ATOM 3982 C CA . GLU A 1 507 ? -11.273 -32.656 -8.406 1 98.69 507 GLU A CA 1
ATOM 3983 C C . GLU A 1 507 ? -9.906 -33.344 -8.547 1 98.69 507 GLU A C 1
ATOM 3985 O O . GLU A 1 507 ? -9.766 -34.531 -8.312 1 98.69 507 GLU A O 1
ATOM 3990 N N . ILE A 1 508 ? -8.953 -32.594 -8.961 1 98.69 508 ILE A N 1
ATOM 3991 C CA . ILE A 1 508 ? -7.594 -33.125 -9.055 1 98.69 508 ILE A CA 1
ATOM 3992 C C . ILE A 1 508 ? -7.117 -33.562 -7.68 1 98.69 508 ILE A C 1
ATOM 3994 O O . ILE A 1 508 ? -6.566 -34.656 -7.539 1 98.69 508 ILE A O 1
ATOM 3998 N N . ALA A 1 509 ? -7.297 -32.719 -6.672 1 98.81 509 ALA A N 1
ATOM 3999 C CA . ALA A 1 509 ? -6.875 -33.062 -5.32 1 98.81 509 ALA A CA 1
ATOM 4000 C C . ALA A 1 509 ? -7.5 -34.375 -4.875 1 98.81 509 ALA A C 1
ATOM 4002 O O . ALA A 1 509 ? -6.809 -35.281 -4.355 1 98.81 509 ALA A O 1
ATOM 4003 N N . CYS A 1 510 ? -8.812 -34.531 -5.098 1 98.75 510 CYS A N 1
ATOM 4004 C CA . CYS A 1 510 ? -9.523 -35.75 -4.719 1 98.75 510 CYS A CA 1
ATOM 4005 C C . CYS A 1 510 ? -8.953 -36.969 -5.449 1 98.75 510 CYS A C 1
ATOM 4007 O O . CYS A 1 510 ? -8.688 -38 -4.832 1 98.75 510 CYS A O 1
ATOM 4009 N N . ASN A 1 511 ? -8.734 -36.844 -6.727 1 98.62 511 ASN A N 1
ATOM 4010 C CA . ASN A 1 511 ? -8.273 -37.969 -7.535 1 98.62 511 ASN A CA 1
ATOM 4011 C C . ASN A 1 511 ? -6.82 -38.312 -7.234 1 98.62 511 ASN A C 1
ATOM 4013 O O . ASN A 1 511 ? -6.43 -39.5 -7.305 1 98.62 511 ASN A O 1
ATOM 4017 N N . VAL A 1 512 ? -6.027 -37.312 -6.957 1 98.31 512 VAL A N 1
ATOM 4018 C CA . VAL A 1 512 ? -4.645 -37.562 -6.566 1 98.31 512 VAL A CA 1
ATOM 4019 C C . VAL A 1 512 ? -4.605 -38.312 -5.238 1 98.31 512 VAL A C 1
ATOM 4021 O O . VAL A 1 512 ? -3.826 -39.25 -5.07 1 98.31 512 VAL A O 1
ATOM 4024 N N . VAL A 1 513 ? -5.441 -37.906 -4.273 1 98.5 513 VAL A N 1
ATOM 4025 C CA . VAL A 1 513 ? -5.527 -38.594 -2.986 1 98.5 513 VAL A CA 1
ATOM 4026 C C . VAL A 1 513 ? -5.953 -40.031 -3.199 1 98.5 513 VAL A C 1
ATOM 4028 O O . VAL A 1 513 ? -5.355 -40.938 -2.631 1 98.5 513 VAL A O 1
ATOM 4031 N N . GLU A 1 514 ? -6.953 -40.219 -4 1 98.31 514 GLU A N 1
ATOM 4032 C CA . GLU A 1 514 ? -7.422 -41.562 -4.305 1 98.31 514 GLU A CA 1
ATOM 4033 C C . GLU A 1 514 ? -6.305 -42.406 -4.898 1 98.31 514 GLU A C 1
ATOM 4035 O O . GLU A 1 514 ? -6.07 -43.531 -4.453 1 98.31 514 GLU A O 1
ATOM 4040 N N . TYR A 1 515 ? -5.656 -41.906 -5.871 1 97.5 515 TYR A N 1
ATOM 4041 C CA . TYR A 1 515 ? -4.562 -42.594 -6.52 1 97.5 515 TYR A CA 1
ATOM 4042 C C . TYR A 1 515 ? -3.453 -42.938 -5.523 1 97.5 515 TYR A C 1
ATOM 4044 O O . TYR A 1 515 ? -2.883 -44.031 -5.547 1 97.5 515 TYR A O 1
ATOM 4052 N N . ALA A 1 516 ? -3.09 -41.938 -4.703 1 97.81 516 ALA A N 1
ATOM 4053 C CA . ALA A 1 516 ? -2.008 -42.094 -3.734 1 97.81 516 ALA A CA 1
ATOM 4054 C C . ALA A 1 516 ? -2.289 -43.281 -2.789 1 97.81 516 ALA A C 1
ATOM 4056 O O . ALA A 1 516 ? -1.388 -44.062 -2.463 1 97.81 516 ALA A O 1
ATOM 4057 N N . TYR A 1 517 ? -3.51 -43.406 -2.314 1 97.62 517 TYR A N 1
ATOM 4058 C CA . TYR A 1 517 ? -3.863 -44.531 -1.434 1 97.62 517 TYR A CA 1
ATOM 4059 C C . TYR A 1 517 ? -3.861 -45.844 -2.189 1 97.62 517 TYR A C 1
ATOM 4061 O O . TYR A 1 517 ? -3.357 -46.844 -1.688 1 97.62 517 TYR A O 1
ATOM 4069 N N . LYS A 1 518 ? -4.363 -45.844 -3.363 1 96.75 518 LYS A N 1
ATOM 4070 C CA . LYS A 1 518 ? -4.406 -47.062 -4.184 1 96.75 518 LYS A CA 1
ATOM 4071 C C . LYS A 1 518 ? -3.002 -47.531 -4.52 1 96.75 518 LYS A C 1
ATOM 4073 O O . LYS A 1 518 ? -2.768 -48.75 -4.633 1 96.75 518 LYS A O 1
ATOM 4078 N N . SER A 1 519 ? -2.094 -46.656 -4.688 1 96 519 SER A N 1
ATOM 4079 C CA . SER A 1 519 ? -0.748 -47 -5.148 1 96 519 SER A CA 1
ATOM 4080 C C . SER A 1 519 ? 0.238 -47.031 -3.984 1 96 519 SER A C 1
ATOM 4082 O O . SER A 1 519 ? 1.453 -47.031 -4.191 1 96 519 SER A O 1
ATOM 4084 N N . ASN A 1 520 ? -0.204 -46.875 -2.75 1 95.62 520 ASN A N 1
ATOM 4085 C CA . ASN A 1 520 ? 0.593 -46.938 -1.529 1 95.62 520 ASN A CA 1
ATOM 4086 C C . ASN A 1 520 ? 1.616 -45.812 -1.459 1 95.62 520 ASN A C 1
ATOM 4088 O O . ASN A 1 520 ? 2.76 -46.031 -1.056 1 95.62 520 ASN A O 1
ATOM 4092 N N . LEU A 1 521 ? 1.21 -44.719 -1.96 1 95.69 521 LEU A N 1
ATOM 4093 C CA . LEU A 1 521 ? 2.053 -43.531 -1.903 1 95.69 521 LEU A CA 1
ATOM 4094 C C . LEU A 1 521 ? 1.637 -42.625 -0.751 1 95.69 521 LEU A C 1
ATOM 4096 O O . LEU A 1 521 ? 2.389 -41.719 -0.357 1 95.69 521 LEU A O 1
ATOM 4100 N N . ALA A 1 522 ? 0.397 -42.812 -0.188 1 97.19 522 ALA A N 1
ATOM 4101 C CA . ALA A 1 522 ? -0.124 -42 0.898 1 97.19 522 ALA A CA 1
ATOM 4102 C C . ALA A 1 522 ? 0.485 -42.406 2.236 1 97.19 522 ALA A C 1
ATOM 4104 O O . ALA A 1 522 ? 0.422 -43.562 2.625 1 97.19 522 ALA A O 1
ATOM 4105 N N . LYS A 1 523 ? 1.021 -41.469 2.963 1 95.25 523 LYS A N 1
ATOM 4106 C CA . LYS A 1 523 ? 1.632 -41.75 4.258 1 95.25 523 LYS A CA 1
ATOM 4107 C C . LYS A 1 523 ? 0.661 -41.469 5.398 1 95.25 523 LYS A C 1
ATOM 4109 O O . LYS A 1 523 ? 0.8 -42.031 6.492 1 95.25 523 LYS A O 1
ATOM 4114 N N . ARG A 1 524 ? -0.249 -40.656 5.035 1 94.38 524 ARG A N 1
ATOM 4115 C CA . ARG A 1 524 ? -1.259 -40.375 6.051 1 94.38 524 ARG A CA 1
ATOM 4116 C C . ARG A 1 524 ? -2.195 -41.562 6.234 1 94.38 524 ARG A C 1
ATOM 4118 O O . ARG A 1 524 ? -2.668 -42.125 5.258 1 94.38 524 ARG A O 1
ATOM 4125 N N . LYS A 1 525 ? -2.428 -41.938 7.527 1 92.5 525 LYS A N 1
ATOM 4126 C CA . LYS A 1 525 ? -3.352 -43 7.887 1 92.5 525 LYS A CA 1
ATOM 4127 C C . LYS A 1 525 ? -4.395 -42.531 8.891 1 92.5 525 LYS A C 1
ATOM 4129 O O . LYS A 1 525 ? -4.109 -41.656 9.711 1 92.5 525 LYS A O 1
ATOM 4134 N N . PRO A 1 526 ? -5.645 -43.062 8.828 1 92.19 526 PRO A N 1
ATOM 4135 C CA . PRO A 1 526 ? -6.156 -44.094 7.93 1 92.19 526 PRO A CA 1
ATOM 4136 C C . PRO A 1 526 ? -6.648 -43.531 6.602 1 92.19 526 PRO A C 1
ATOM 4138 O O . PRO A 1 526 ? -6.777 -42.312 6.457 1 92.19 526 PRO A O 1
ATOM 4141 N N . HIS A 1 527 ? -6.859 -44.406 5.707 1 95.25 527 HIS A N 1
ATOM 4142 C CA . HIS A 1 527 ? -7.535 -44.031 4.469 1 95.25 527 HIS A CA 1
ATOM 4143 C C . HIS A 1 527 ? -8.891 -43.375 4.754 1 95.25 527 HIS A C 1
ATOM 4145 O O . HIS A 1 527 ? -9.727 -43.969 5.445 1 95.25 527 HIS A O 1
ATOM 4151 N N . PRO A 1 528 ? -9.102 -42.219 4.242 1 96.25 528 PRO A N 1
ATOM 4152 C CA . PRO A 1 528 ? -10.406 -41.594 4.488 1 96.25 528 PRO A CA 1
ATOM 4153 C C . PRO A 1 528 ? -11.555 -42.375 3.846 1 96.25 528 PRO A C 1
ATOM 4155 O O . PRO A 1 528 ? -11.422 -42.875 2.727 1 96.25 528 PRO A O 1
ATOM 4158 N N . THR A 1 529 ? -12.695 -42.406 4.578 1 95.94 529 THR A N 1
ATOM 4159 C CA . THR A 1 529 ? -13.875 -43.094 4.074 1 95.94 529 THR A CA 1
ATOM 4160 C C . THR A 1 529 ? -14.539 -42.281 2.957 1 95.94 529 THR A C 1
ATOM 4162 O O . THR A 1 529 ? -15.055 -42.844 1.995 1 95.94 529 THR A O 1
ATOM 4165 N N . ASP A 1 530 ? -14.492 -41 3.131 1 97.69 530 ASP A N 1
ATOM 4166 C CA . ASP A 1 530 ? -14.992 -40.062 2.139 1 97.69 530 ASP A CA 1
ATOM 4167 C C . ASP A 1 530 ? -13.914 -39.062 1.736 1 97.69 530 ASP A C 1
ATOM 4169 O O . ASP A 1 530 ? -13.734 -38.031 2.402 1 97.69 530 ASP A O 1
ATOM 4173 N N . ILE A 1 531 ? -13.312 -39.312 0.64 1 98.06 531 ILE A N 1
ATOM 4174 C CA . ILE A 1 531 ? -12.164 -38.562 0.192 1 98.06 531 ILE A CA 1
ATOM 4175 C C . ILE A 1 531 ? -12.586 -37.094 -0.091 1 98.06 531 ILE A C 1
ATOM 4177 O O . ILE A 1 531 ? -11.891 -36.156 0.281 1 98.06 531 ILE A O 1
ATOM 4181 N N . ARG A 1 532 ? -13.68 -36.938 -0.746 1 98 532 ARG A N 1
ATOM 4182 C CA . ARG A 1 532 ? -14.156 -35.625 -1.1 1 98 532 ARG A CA 1
ATOM 4183 C C . ARG A 1 532 ? -14.398 -34.781 0.147 1 98 532 ARG A C 1
ATOM 4185 O O . ARG A 1 532 ? -13.969 -33.625 0.214 1 98 532 ARG A O 1
ATOM 4192 N N . ALA A 1 533 ? -15.047 -35.344 1.142 1 97.88 533 ALA A N 1
ATOM 4193 C CA . ALA A 1 533 ? -15.297 -34.625 2.396 1 97.88 533 ALA A CA 1
ATOM 4194 C C . ALA A 1 533 ? -13.984 -34.312 3.121 1 97.88 533 ALA A C 1
ATOM 4196 O O . ALA A 1 533 ? -13.836 -33.25 3.734 1 97.88 533 ALA A O 1
ATOM 4197 N N . PHE A 1 534 ? -13.148 -35.281 3.062 1 97.62 534 PHE A N 1
ATOM 4198 C CA . PHE A 1 534 ? -11.844 -35.156 3.711 1 97.62 534 PHE A CA 1
ATOM 4199 C C . PHE A 1 534 ? -11.07 -34 3.125 1 97.62 534 PHE A C 1
ATOM 4201 O O . PHE A 1 534 ? -10.547 -33.156 3.865 1 97.62 534 PHE A O 1
ATOM 4208 N N . VAL A 1 535 ? -10.961 -33.906 1.781 1 98.25 535 VAL A N 1
ATOM 4209 C CA . VAL A 1 535 ? -10.242 -32.812 1.101 1 98.25 535 VAL A CA 1
ATOM 4210 C C . VAL A 1 535 ? -10.914 -31.484 1.397 1 98.25 535 VAL A C 1
ATOM 4212 O O . VAL A 1 535 ? -10.234 -30.5 1.708 1 98.25 535 VAL A O 1
ATOM 4215 N N . LYS A 1 536 ? -12.219 -31.438 1.342 1 97.62 536 LYS A N 1
ATOM 4216 C CA . LYS A 1 536 ? -12.977 -30.219 1.581 1 97.62 536 LYS A CA 1
ATOM 4217 C C . LYS A 1 536 ? -12.703 -29.672 2.98 1 97.62 536 LYS A C 1
ATOM 4219 O O . LYS A 1 536 ? -12.57 -28.453 3.164 1 97.62 536 LYS A O 1
ATOM 4224 N N . HIS A 1 537 ? -12.602 -30.516 3.947 1 96.38 537 HIS A N 1
ATOM 4225 C CA . HIS A 1 537 ? -12.398 -30.125 5.336 1 96.38 537 HIS A CA 1
ATOM 4226 C C . HIS A 1 537 ? -11.008 -29.531 5.547 1 96.38 537 HIS A C 1
ATOM 4228 O O . HIS A 1 537 ? -10.773 -28.812 6.516 1 96.38 537 HIS A O 1
ATOM 4234 N N . GLN A 1 538 ? -10.117 -29.828 4.684 1 96.25 538 GLN A N 1
ATOM 4235 C CA . GLN A 1 538 ? -8.742 -29.344 4.832 1 96.25 538 GLN A CA 1
ATOM 4236 C C . GLN A 1 538 ? -8.547 -28 4.133 1 96.25 538 GLN A C 1
ATOM 4238 O O . GLN A 1 538 ? -7.527 -27.344 4.328 1 96.25 538 GLN A O 1
ATOM 4243 N N . MET A 1 539 ? -9.477 -27.625 3.354 1 97.25 539 MET A N 1
ATOM 4244 C CA . MET A 1 539 ? -9.344 -26.406 2.566 1 97.25 539 MET A CA 1
ATOM 4245 C C . MET A 1 539 ? -9.469 -25.172 3.453 1 97.25 539 MET A C 1
ATOM 4247 O O . MET A 1 539 ? -10.141 -25.203 4.484 1 97.25 539 MET A O 1
ATOM 4251 N N . TYR A 1 540 ? -8.883 -24.094 3.105 1 97 540 TYR A N 1
ATOM 4252 C CA . TYR A 1 540 ? -8.859 -22.812 3.82 1 97 540 TYR A CA 1
ATOM 4253 C C . TYR A 1 540 ? -10.258 -22.219 3.898 1 97 540 TYR A C 1
ATOM 4255 O O . TYR A 1 540 ? -10.938 -22.078 2.879 1 97 540 TYR A O 1
ATOM 4263 N N . ASP A 1 541 ? -10.695 -21.922 5.102 1 95.19 541 ASP A N 1
ATOM 4264 C CA . ASP A 1 541 ? -11.977 -21.25 5.301 1 95.19 541 ASP A CA 1
ATOM 4265 C C . ASP A 1 541 ? -11.844 -19.734 5.059 1 95.19 541 ASP A C 1
ATOM 4267 O O . ASP A 1 541 ? -11.102 -19.062 5.758 1 95.19 541 ASP A O 1
ATOM 4271 N N . LEU A 1 542 ? -12.594 -19.188 4.141 1 96 542 LEU A N 1
ATOM 4272 C CA . LEU A 1 542 ? -12.461 -17.797 3.701 1 96 542 LEU A CA 1
ATOM 4273 C C . LEU A 1 542 ? -13.32 -16.875 4.555 1 96 542 LEU A C 1
ATOM 4275 O O . LEU A 1 542 ? -13.305 -15.656 4.363 1 96 542 LEU A O 1
ATOM 4279 N N . ASN A 1 543 ? -14.016 -17.391 5.512 1 95.06 543 ASN A N 1
ATOM 4280 C CA . ASN A 1 543 ? -14.891 -16.578 6.348 1 95.06 543 ASN A CA 1
ATOM 4281 C C . ASN A 1 543 ? -14.203 -16.172 7.652 1 95.06 543 ASN A C 1
ATOM 4283 O O . ASN A 1 543 ? -13.383 -16.922 8.18 1 95.06 543 ASN A O 1
ATOM 4287 N N . TYR A 1 544 ? -14.594 -15.008 8.125 1 93.56 544 TYR A N 1
ATOM 4288 C CA . TYR A 1 544 ? -14.055 -14.555 9.398 1 93.56 544 TYR A CA 1
ATOM 4289 C C . TYR A 1 544 ? -14.539 -15.438 10.539 1 93.56 544 TYR A C 1
ATOM 4291 O O . TYR A 1 544 ? -15.695 -15.867 10.555 1 93.56 544 TYR A O 1
ATOM 4299 N N . GLU A 1 545 ? -13.648 -15.625 11.484 1 86.38 545 GLU A N 1
ATOM 4300 C CA . GLU A 1 545 ? -14.023 -16.266 12.742 1 86.38 545 GLU A CA 1
ATOM 4301 C C . GLU A 1 545 ? -14.219 -15.242 13.852 1 86.38 545 GLU A C 1
ATOM 4303 O O . GLU A 1 545 ? -13.648 -14.148 13.805 1 86.38 545 GLU A O 1
ATOM 4308 N N . ALA A 1 546 ? -15.078 -15.648 14.797 1 81.69 546 ALA A N 1
ATOM 4309 C CA . ALA A 1 546 ? -15.266 -14.75 15.93 1 81.69 546 ALA A CA 1
ATOM 4310 C C . ALA A 1 546 ? -13.953 -14.523 16.672 1 81.69 546 ALA A C 1
ATOM 4312 O O . ALA A 1 546 ? -13.203 -15.461 16.922 1 81.69 546 ALA A O 1
ATOM 4313 N N . ALA A 1 547 ? -13.711 -13.352 16.938 1 78.25 547 ALA A N 1
ATOM 4314 C CA . ALA A 1 547 ? -12.461 -13 17.609 1 78.25 547 ALA A CA 1
ATOM 4315 C C . ALA A 1 547 ? -12.5 -13.391 19.094 1 78.25 547 ALA A C 1
ATOM 4317 O O . ALA A 1 547 ? -11.461 -13.602 19.719 1 78.25 547 ALA A O 1
ATOM 4318 N N . ILE A 1 548 ? -13.68 -13.266 19.625 1 72.38 548 ILE A N 1
ATOM 4319 C CA . ILE A 1 548 ? -13.859 -13.641 21.016 1 72.38 548 ILE A CA 1
ATOM 4320 C C . ILE A 1 548 ? -14.727 -14.891 21.109 1 72.38 548 ILE A C 1
ATOM 4322 O O . ILE A 1 548 ? -15.812 -14.945 20.531 1 72.38 548 ILE A O 1
ATOM 4326 N N . LYS A 1 549 ? -14.086 -16.109 21.469 1 60.53 549 LYS A N 1
ATOM 4327 C CA . LYS A 1 549 ? -14.852 -17.344 21.672 1 60.53 549 LYS A CA 1
ATOM 4328 C C . LYS A 1 549 ? -15.516 -17.344 23.047 1 60.53 549 LYS A C 1
ATOM 4330 O O . LYS A 1 549 ? -14.875 -17.047 24.047 1 60.53 549 LYS A O 1
ATOM 4335 N N . THR A 1 550 ? -16.875 -17.141 23.125 1 52.03 550 THR A N 1
ATOM 4336 C CA . THR A 1 550 ? -17.578 -17.312 24.391 1 52.03 550 THR A CA 1
ATOM 4337 C C . THR A 1 550 ? -17.922 -18.766 24.641 1 52.03 550 THR A C 1
ATOM 4339 O O . THR A 1 550 ? -18.234 -19.5 23.703 1 52.03 550 THR A O 1
ATOM 4342 N N . TRP A 1 551 ? -17.281 -19.406 25.516 1 45.03 551 TRP A N 1
ATOM 4343 C CA . TRP A 1 551 ? -17.625 -20.781 25.875 1 45.03 551 TRP A CA 1
ATOM 4344 C C . TRP A 1 551 ? -19.125 -21.016 25.719 1 45.03 551 TRP A C 1
ATOM 4346 O O . TRP A 1 551 ? -19.547 -22.141 25.422 1 45.03 551 TRP A O 1
ATOM 4356 N N . LEU A 1 552 ? -19.922 -20.141 25.953 1 40.47 552 LEU A N 1
ATOM 4357 C CA . LEU A 1 552 ? -21.359 -20.438 25.984 1 40.47 552 LEU A CA 1
ATOM 4358 C C . LEU A 1 552 ? -21.844 -20.844 24.594 1 40.47 552 LEU A C 1
ATOM 4360 O O . LEU A 1 552 ? -22.812 -21.594 24.469 1 40.47 552 LEU A O 1
ATOM 4364 N N . GLN A 1 553 ? -21.328 -20.359 23.656 1 39.06 553 GLN A N 1
ATOM 4365 C CA . GLN A 1 553 ? -21.859 -20.703 22.328 1 39.06 553 GLN A CA 1
ATOM 4366 C C . GLN A 1 553 ? -21.391 -22.078 21.891 1 39.06 553 GLN A C 1
ATOM 4368 O O . GLN A 1 553 ? -22.031 -22.734 21.078 1 39.06 553 GLN A O 1
ATOM 4373 N N . GLU A 1 554 ? -20.281 -22.547 22.188 1 37.16 554 GLU A N 1
ATOM 4374 C CA . GLU A 1 554 ? -19.953 -23.938 21.859 1 37.16 554 GLU A CA 1
ATOM 4375 C C . GLU A 1 554 ? -20.844 -24.922 22.609 1 37.16 554 GLU A C 1
ATOM 4377 O O . GLU A 1 554 ? -21.062 -26.047 22.141 1 37.16 554 GLU A O 1
ATOM 4382 N N . TYR A 1 555 ? -21.297 -24.656 23.781 1 33.97 555 TYR A N 1
ATOM 4383 C CA . TYR A 1 555 ? -22.109 -25.656 24.469 1 33.97 555 TYR A CA 1
ATOM 4384 C C . TYR A 1 555 ? -23.422 -25.891 23.75 1 33.97 555 TYR A C 1
ATOM 4386 O O . TYR A 1 555 ? -24.094 -26.891 24 1 33.97 555 TYR A O 1
ATOM 4394 N N . GLU A 1 556 ? -23.938 -24.953 23.141 1 31.84 556 GLU A N 1
ATOM 4395 C CA . GLU A 1 556 ? -25.25 -25.266 22.562 1 31.84 556 GLU A CA 1
ATOM 4396 C C . GLU A 1 556 ? -25.125 -26.078 21.281 1 31.84 556 GLU A C 1
ATOM 4398 O O . GLU A 1 556 ? -26.125 -26.5 20.703 1 31.84 556 GLU A O 1
ATOM 4403 N N . LYS A 1 557 ? -24 -26.078 20.766 1 26.78 557 LYS A N 1
ATOM 4404 C CA . LYS A 1 557 ? -24.047 -27 19.625 1 26.78 557 LYS A CA 1
ATOM 4405 C C . LYS A 1 557 ? -23.734 -28.422 20.078 1 26.78 557 LYS A C 1
ATOM 4407 O O . LYS A 1 557 ? -22.75 -28.656 20.797 1 26.78 557 LYS A O 1
ATOM 4412 N N . MET B 1 1 ? 8.156 3.359 25.891 1 23.52 1 MET B N 1
ATOM 4413 C CA . MET B 1 1 ? 9.555 3.238 25.5 1 23.52 1 MET B CA 1
ATOM 4414 C C . MET B 1 1 ? 9.867 1.823 25.016 1 23.52 1 MET B C 1
ATOM 4416 O O . MET B 1 1 ? 9.688 0.857 25.75 1 23.52 1 MET B O 1
ATOM 4420 N N . TYR B 1 2 ? 9.664 1.557 23.781 1 33.75 2 TYR B N 1
ATOM 4421 C CA . TYR B 1 2 ? 9.945 0.238 23.219 1 33.75 2 TYR B CA 1
ATOM 4422 C C . TYR B 1 2 ? 11.352 -0.218 23.594 1 33.75 2 TYR B C 1
ATOM 4424 O O . TYR B 1 2 ? 12.32 0.524 23.406 1 33.75 2 TYR B O 1
ATOM 4432 N N . VAL B 1 3 ? 11.508 -1.012 24.5 1 33.16 3 VAL B N 1
ATOM 4433 C CA . VAL B 1 3 ? 12.836 -1.585 24.719 1 33.16 3 VAL B CA 1
ATOM 4434 C C . VAL B 1 3 ? 13.242 -2.424 23.516 1 33.16 3 VAL B C 1
ATOM 4436 O O . VAL B 1 3 ? 12.578 -3.41 23.172 1 33.16 3 VAL B O 1
ATOM 4439 N N . GLN B 1 4 ? 14.133 -1.969 22.672 1 42.56 4 GLN B N 1
ATOM 4440 C CA . GLN B 1 4 ? 14.727 -2.564 21.484 1 42.56 4 GLN B CA 1
ATOM 4441 C C . GLN B 1 4 ? 14.961 -4.059 21.672 1 42.56 4 GLN B C 1
ATOM 4443 O O . GLN B 1 4 ? 14.789 -4.848 20.734 1 42.56 4 GLN B O 1
ATOM 4448 N N . GLY B 1 5 ? 15.211 -4.477 22.891 1 43.34 5 GLY B N 1
ATOM 4449 C CA . GLY B 1 5 ? 15.664 -5.836 23.125 1 43.34 5 GLY B CA 1
ATOM 4450 C C . GLY B 1 5 ? 14.531 -6.844 23.172 1 43.34 5 GLY B C 1
ATOM 4451 O O . GLY B 1 5 ? 14.75 -8.047 23 1 43.34 5 GLY B O 1
ATOM 4452 N N . GLU B 1 6 ? 13.305 -6.418 23.391 1 52.19 6 GLU B N 1
ATOM 4453 C CA . GLU B 1 6 ? 12.266 -7.398 23.656 1 52.19 6 GLU B CA 1
ATOM 4454 C C . GLU B 1 6 ? 11.477 -7.73 22.391 1 52.19 6 GLU B C 1
ATOM 4456 O O . GLU B 1 6 ? 10.703 -8.688 22.359 1 52.19 6 GLU B O 1
ATOM 4461 N N . ILE B 1 7 ? 11.906 -6.98 21.422 1 60.03 7 ILE B N 1
ATOM 4462 C CA . ILE B 1 7 ? 11.102 -7.207 20.234 1 60.03 7 ILE B CA 1
ATOM 4463 C C . ILE B 1 7 ? 11.836 -8.172 19.297 1 60.03 7 ILE B C 1
ATOM 4465 O O . ILE B 1 7 ? 13.031 -8.008 19.031 1 60.03 7 ILE B O 1
ATOM 4469 N N . SER B 1 8 ? 11.195 -9.281 19.016 1 71.75 8 SER B N 1
ATOM 4470 C CA . SER B 1 8 ? 11.766 -10.227 18.062 1 71.75 8 SER B CA 1
ATOM 4471 C C . SER B 1 8 ? 12.125 -9.531 16.75 1 71.75 8 SER B C 1
ATOM 4473 O O . SER B 1 8 ? 11.711 -8.398 16.516 1 71.75 8 SER B O 1
ATOM 4475 N N . GLY B 1 9 ? 13.062 -10.117 16.078 1 74.94 9 GLY B N 1
ATOM 4476 C CA . GLY B 1 9 ? 13.438 -9.586 14.789 1 74.94 9 GLY B CA 1
ATOM 4477 C C . GLY B 1 9 ? 12.258 -9.375 13.859 1 74.94 9 GLY B C 1
ATOM 4478 O O . GLY B 1 9 ? 12.164 -8.344 13.188 1 74.94 9 GLY B O 1
ATOM 4479 N N . LEU B 1 10 ? 11.375 -10.281 13.891 1 78.94 10 LEU B N 1
ATOM 4480 C CA . LEU B 1 10 ? 10.195 -10.172 13.039 1 78.94 10 LEU B CA 1
ATOM 4481 C C . LEU B 1 10 ? 9.328 -9 13.461 1 78.94 10 LEU B C 1
ATOM 4483 O O . LEU B 1 10 ? 8.82 -8.258 12.617 1 78.94 10 LEU B O 1
ATOM 4487 N N . MET B 1 11 ? 9.18 -8.82 14.68 1 79.06 11 MET B N 1
ATOM 4488 C CA . MET B 1 11 ? 8.391 -7.699 15.195 1 79.06 11 MET B CA 1
ATOM 4489 C C . MET B 1 11 ? 9.039 -6.367 14.828 1 79.06 11 MET B C 1
ATOM 4491 O O . MET B 1 11 ? 8.352 -5.387 14.547 1 79.06 11 MET B O 1
ATOM 4495 N N . ARG B 1 12 ? 10.328 -6.363 14.789 1 81.06 12 ARG B N 1
ATOM 4496 C CA . ARG B 1 12 ? 11.039 -5.148 14.406 1 81.06 12 ARG B CA 1
ATOM 4497 C C . ARG B 1 12 ? 10.781 -4.797 12.945 1 81.06 12 ARG B C 1
ATOM 4499 O O . ARG B 1 12 ? 10.609 -3.627 12.602 1 81.06 12 ARG B O 1
ATOM 4506 N N . LEU B 1 13 ? 10.742 -5.828 12.18 1 86.81 13 LEU B N 1
ATOM 4507 C CA . LEU B 1 13 ? 10.5 -5.625 10.758 1 86.81 13 LEU B CA 1
ATOM 4508 C C . LEU B 1 13 ? 9.07 -5.141 10.516 1 86.81 13 LEU B C 1
ATOM 4510 O O . LEU B 1 13 ? 8.797 -4.48 9.516 1 86.81 13 LEU B O 1
ATOM 4514 N N . GLN B 1 14 ? 8.242 -5.387 11.5 1 85.81 14 GLN B N 1
ATOM 4515 C CA . GLN B 1 14 ? 6.832 -5.059 11.32 1 85.81 14 GLN B CA 1
ATOM 4516 C C . GLN B 1 14 ? 6.469 -3.764 12.047 1 85.81 14 GLN B C 1
ATOM 4518 O O . GLN B 1 14 ? 5.363 -3.244 11.883 1 85.81 14 GLN B O 1
ATOM 4523 N N . ASP B 1 15 ? 7.398 -3.246 12.82 1 87.44 15 ASP B N 1
ATOM 4524 C CA . ASP B 1 15 ? 7.164 -2.041 13.609 1 87.44 15 ASP B CA 1
ATOM 4525 C C . ASP B 1 15 ? 7.719 -0.806 12.898 1 87.44 15 ASP B C 1
ATOM 4527 O O . ASP B 1 15 ? 8.914 -0.73 12.617 1 87.44 15 ASP B O 1
ATOM 4531 N N . LYS B 1 16 ? 6.848 0.136 12.727 1 89.38 16 LYS B N 1
ATOM 4532 C CA . LYS B 1 16 ? 7.223 1.307 11.945 1 89.38 16 LYS B CA 1
ATOM 4533 C C . LYS B 1 16 ? 8.352 2.082 12.617 1 89.38 16 LYS B C 1
ATOM 4535 O O . LYS B 1 16 ? 9.117 2.783 11.945 1 89.38 16 LYS B O 1
ATOM 4540 N N . PHE B 1 17 ? 8.516 1.931 13.922 1 88.56 17 PHE B N 1
ATOM 4541 C CA . PHE B 1 17 ? 9.508 2.697 14.664 1 88.56 17 PHE B CA 1
ATOM 4542 C C . PHE B 1 17 ? 10.898 2.088 14.5 1 88.56 17 PHE B C 1
ATOM 4544 O O . PHE B 1 17 ? 11.898 2.805 14.5 1 88.56 17 PHE B O 1
ATOM 4551 N N . PHE B 1 18 ? 10.922 0.763 14.328 1 90.12 18 PHE B N 1
ATOM 4552 C CA . PHE B 1 18 ? 12.211 0.076 14.383 1 90.12 18 PHE B CA 1
ATOM 4553 C C . PHE B 1 18 ? 12.617 -0.429 13.008 1 90.12 18 PHE B C 1
ATOM 4555 O O . PHE B 1 18 ? 13.773 -0.788 12.789 1 90.12 18 PHE B O 1
ATOM 4562 N N . ASN B 1 19 ? 11.727 -0.447 12.102 1 93.88 19 ASN B N 1
ATOM 4563 C CA . ASN B 1 19 ? 12 -1.014 10.789 1 93.88 19 ASN B CA 1
ATOM 4564 C C . ASN B 1 19 ? 12.977 -0.146 10 1 93.88 19 ASN B C 1
ATOM 4566 O O . ASN B 1 19 ? 12.812 1.072 9.922 1 93.88 19 ASN B O 1
ATOM 4570 N N . LYS B 1 20 ? 14.008 -0.842 9.484 1 95.88 20 LYS B N 1
ATOM 4571 C CA . LYS B 1 20 ? 14.992 -0.168 8.641 1 95.88 20 LYS B CA 1
ATOM 4572 C C . LYS B 1 20 ? 14.938 -0.697 7.207 1 95.88 20 LYS B C 1
ATOM 4574 O O . LYS B 1 20 ? 15.781 -0.352 6.383 1 95.88 20 LYS B O 1
ATOM 4579 N N . ASP B 1 21 ? 13.977 -1.652 6.941 1 95.62 21 ASP B N 1
ATOM 4580 C CA . ASP B 1 21 ? 13.883 -2.297 5.637 1 95.62 21 ASP B CA 1
ATOM 4581 C C . ASP B 1 21 ? 15.227 -2.879 5.211 1 95.62 21 ASP B C 1
ATOM 4583 O O . ASP B 1 21 ? 15.836 -3.652 5.949 1 95.62 21 ASP B O 1
ATOM 4587 N N . THR B 1 22 ? 15.711 -2.518 4.035 1 96.38 22 THR B N 1
ATOM 4588 C CA . THR B 1 22 ? 16.922 -3.111 3.484 1 96.38 22 THR B CA 1
ATOM 4589 C C . THR B 1 22 ? 18.172 -2.451 4.078 1 96.38 22 THR B C 1
ATOM 4591 O O . THR B 1 22 ? 19.297 -2.775 3.691 1 96.38 22 THR B O 1
ATOM 4594 N N . ALA B 1 23 ? 17.984 -1.548 5.039 1 96.88 23 ALA B N 1
ATOM 4595 C CA . ALA B 1 23 ? 19.141 -0.905 5.652 1 96.88 23 ALA B CA 1
ATOM 4596 C C . ALA B 1 23 ? 19.656 -1.714 6.844 1 96.88 23 ALA B C 1
ATOM 4598 O O . ALA B 1 23 ? 20.734 -1.442 7.367 1 96.88 23 ALA B O 1
ATOM 4599 N N . PHE B 1 24 ? 18.891 -2.688 7.32 1 95.88 24 PHE B N 1
ATOM 4600 C CA . PHE B 1 24 ? 19.469 -3.6 8.297 1 95.88 24 PHE B CA 1
ATOM 4601 C C . PHE B 1 24 ? 20.75 -4.215 7.766 1 95.88 24 PHE B C 1
ATOM 4603 O O . PHE B 1 24 ? 20.781 -4.754 6.66 1 95.88 24 PHE B O 1
ATOM 4610 N N . THR B 1 25 ? 21.797 -4.102 8.539 1 95.06 25 THR B N 1
ATOM 4611 C CA . THR B 1 25 ? 23.047 -4.738 8.133 1 95.06 25 THR B CA 1
ATOM 4612 C C . THR B 1 25 ? 22.922 -6.258 8.203 1 95.06 25 THR B C 1
ATOM 4614 O O . THR B 1 25 ? 22.016 -6.781 8.852 1 95.06 25 THR B O 1
ATOM 4617 N N . ILE B 1 26 ? 23.828 -6.914 7.523 1 95.31 26 ILE B N 1
ATOM 4618 C CA . ILE B 1 26 ? 23.797 -8.375 7.547 1 95.31 26 ILE B CA 1
ATOM 4619 C C . ILE B 1 26 ? 23.953 -8.867 8.984 1 95.31 26 ILE B C 1
ATOM 4621 O O . ILE B 1 26 ? 23.281 -9.805 9.398 1 95.31 26 ILE B O 1
ATOM 4625 N N . GLU B 1 27 ? 24.812 -8.258 9.719 1 93.88 27 GLU B N 1
ATOM 4626 C CA . GLU B 1 27 ? 25.016 -8.609 11.117 1 93.88 27 GLU B CA 1
ATOM 4627 C C . GLU B 1 27 ? 23.75 -8.43 11.93 1 93.88 27 GLU B C 1
ATOM 4629 O O . GLU B 1 27 ? 23.375 -9.297 12.719 1 93.88 27 GLU B O 1
ATOM 4634 N N . GLU B 1 28 ? 23.094 -7.312 11.758 1 93 28 GLU B N 1
ATOM 4635 C CA . GLU B 1 28 ? 21.844 -7.059 12.445 1 93 28 GLU B CA 1
ATOM 4636 C C . GLU B 1 28 ? 20.797 -8.109 12.086 1 93 28 GLU B C 1
ATOM 4638 O O . GLU B 1 28 ? 20.062 -8.586 12.953 1 93 28 GLU B O 1
ATOM 4643 N N . ARG B 1 29 ? 20.734 -8.469 10.797 1 94.75 29 ARG B N 1
ATOM 4644 C CA . ARG B 1 29 ? 19.75 -9.438 10.328 1 94.75 29 ARG B CA 1
ATOM 4645 C C . ARG B 1 29 ? 19.953 -10.797 10.984 1 94.75 29 ARG B C 1
ATOM 4647 O O . ARG B 1 29 ? 19 -11.43 11.422 1 94.75 29 ARG B O 1
ATOM 4654 N N . GLN B 1 30 ? 21.188 -11.219 11.062 1 93.5 30 GLN B N 1
ATOM 4655 C CA . GLN B 1 30 ? 21.516 -12.508 11.656 1 93.5 30 GLN B CA 1
ATOM 4656 C C . GLN B 1 30 ? 21.219 -12.508 13.156 1 93.5 30 GLN B C 1
ATOM 4658 O O . GLN B 1 30 ? 20.625 -13.453 13.672 1 93.5 30 GLN B O 1
ATOM 4663 N N . LEU B 1 31 ? 21.531 -11.438 13.836 1 90.19 31 LEU B N 1
ATOM 4664 C CA . LEU B 1 31 ? 21.359 -11.352 15.281 1 90.19 31 LEU B CA 1
ATOM 4665 C C . LEU B 1 31 ? 19.891 -11.25 15.656 1 90.19 31 LEU B C 1
ATOM 4667 O O . LEU B 1 31 ? 19.469 -11.766 16.703 1 90.19 31 LEU B O 1
ATOM 4671 N N . LEU B 1 32 ? 19.125 -10.609 14.789 1 90.56 32 LEU B N 1
ATOM 4672 C CA . LEU B 1 32 ? 17.719 -10.383 15.07 1 90.56 32 LEU B CA 1
ATOM 4673 C C . LEU B 1 32 ? 16.859 -11.547 14.555 1 90.56 32 LEU B C 1
ATOM 4675 O O . LEU B 1 32 ? 15.664 -11.602 14.812 1 90.56 32 LEU B O 1
ATOM 4679 N N . GLY B 1 33 ? 17.5 -12.445 13.812 1 92.25 33 GLY B N 1
ATOM 4680 C CA . GLY B 1 33 ? 16.766 -13.57 13.266 1 92.25 33 GLY B CA 1
ATOM 4681 C C . GLY B 1 33 ? 15.859 -13.188 12.109 1 92.25 33 GLY B C 1
ATOM 4682 O O . GLY B 1 33 ? 14.734 -13.68 12 1 92.25 33 GLY B O 1
ATOM 4683 N N . ILE B 1 34 ? 16.25 -12.195 11.305 1 94.31 34 ILE B N 1
ATOM 4684 C CA . ILE B 1 34 ? 15.445 -11.805 10.156 1 94.31 34 ILE B CA 1
ATOM 4685 C C . ILE B 1 34 ? 16.25 -11.969 8.875 1 94.31 34 ILE B C 1
ATOM 4687 O O . ILE B 1 34 ? 15.859 -11.477 7.812 1 94.31 34 ILE B O 1
ATOM 4691 N N . HIS B 1 35 ? 17.469 -12.625 9.039 1 96.12 35 HIS B N 1
ATOM 4692 C CA . HIS B 1 35 ? 18.234 -12.992 7.855 1 96.12 35 HIS B CA 1
ATOM 4693 C C . HIS B 1 35 ? 17.422 -13.898 6.934 1 96.12 35 HIS B C 1
ATOM 4695 O O . HIS B 1 35 ? 16.828 -14.883 7.383 1 96.12 35 HIS B O 1
ATOM 4701 N N . GLY B 1 36 ? 17.281 -13.508 5.672 1 97.5 36 GLY B N 1
ATOM 4702 C CA . GLY B 1 36 ? 16.469 -14.242 4.711 1 97.5 36 GLY B CA 1
ATOM 4703 C C . GLY B 1 36 ? 15.094 -13.625 4.5 1 97.5 36 GLY B C 1
ATOM 4704 O O . GLY B 1 36 ? 14.422 -13.914 3.512 1 97.5 36 GLY B O 1
ATOM 4705 N N . LEU B 1 37 ? 14.633 -12.828 5.461 1 97.06 37 LEU B N 1
ATOM 4706 C CA . LEU B 1 37 ? 13.344 -12.164 5.305 1 97.06 37 LEU B CA 1
ATOM 4707 C C . LEU B 1 37 ? 13.492 -10.875 4.5 1 97.06 37 LEU B C 1
ATOM 4709 O O . LEU B 1 37 ? 12.492 -10.258 4.129 1 97.06 37 LEU B O 1
ATOM 4713 N N . LEU B 1 38 ? 14.727 -10.516 4.227 1 97.12 38 LEU B N 1
ATOM 4714 C CA . LEU B 1 38 ? 15.109 -9.422 3.34 1 97.12 38 LEU B CA 1
ATOM 4715 C C . LEU B 1 38 ? 16.078 -9.906 2.266 1 97.12 38 LEU B C 1
ATOM 4717 O O . LEU B 1 38 ? 16.828 -10.859 2.484 1 97.12 38 LEU B O 1
ATOM 4721 N N . PRO B 1 39 ? 16.016 -9.289 1.095 1 97.62 39 PRO B N 1
ATOM 4722 C CA . PRO B 1 39 ? 17.047 -9.648 0.117 1 97.62 39 PRO B CA 1
ATOM 4723 C C . PRO B 1 39 ? 18.453 -9.336 0.604 1 97.62 39 PRO B C 1
ATOM 4725 O O . PRO B 1 39 ? 18.625 -8.547 1.537 1 97.62 39 PRO B O 1
ATOM 4728 N N . PRO B 1 40 ? 19.422 -9.93 0.039 1 97.31 40 PRO B N 1
ATOM 4729 C CA . PRO B 1 40 ? 20.766 -9.812 0.58 1 97.31 40 PRO B CA 1
ATOM 4730 C C . PRO B 1 40 ? 21.344 -8.406 0.429 1 97.31 40 PRO B C 1
ATOM 4732 O O . PRO B 1 40 ? 22.281 -8.039 1.134 1 97.31 40 PRO B O 1
ATOM 4735 N N . VAL B 1 41 ? 20.828 -7.574 -0.391 1 97.25 41 VAL B N 1
ATOM 4736 C CA . VAL B 1 41 ? 21.344 -6.223 -0.586 1 97.25 41 VAL B CA 1
ATOM 4737 C C . VAL B 1 41 ? 21.156 -5.41 0.693 1 97.25 41 VAL B C 1
ATOM 4739 O O . VAL B 1 41 ? 20.141 -5.547 1.381 1 97.25 41 VAL B O 1
ATOM 4742 N N . VAL B 1 42 ? 22.156 -4.637 1.063 1 97.19 42 VAL B N 1
ATOM 4743 C CA . VAL B 1 42 ? 22.078 -3.666 2.148 1 97.19 42 VAL B CA 1
ATOM 4744 C C . VAL B 1 42 ? 22.156 -2.25 1.582 1 97.19 42 VAL B C 1
ATOM 4746 O O . VAL B 1 42 ? 23.156 -1.891 0.942 1 97.19 42 VAL B O 1
ATOM 4749 N N . ARG B 1 43 ? 21.172 -1.491 1.778 1 96.94 43 ARG B N 1
ATOM 4750 C CA . ARG B 1 43 ? 21.125 -0.141 1.227 1 96.94 43 ARG B CA 1
ATOM 4751 C C . ARG B 1 43 ? 21.328 0.904 2.318 1 96.94 43 ARG B C 1
ATOM 4753 O O . ARG B 1 43 ? 20.922 0.701 3.463 1 96.94 43 ARG B O 1
ATOM 4760 N N . THR B 1 44 ? 21.922 2.012 1.899 1 96.75 44 THR B N 1
ATOM 4761 C CA . THR B 1 44 ? 21.969 3.168 2.787 1 96.75 44 THR B CA 1
ATOM 4762 C C . THR B 1 44 ? 20.609 3.861 2.83 1 96.75 44 THR B C 1
ATOM 4764 O O . THR B 1 44 ? 19.75 3.609 1.983 1 96.75 44 THR B O 1
ATOM 4767 N N . MET B 1 45 ? 20.438 4.66 3.816 1 96.5 45 MET B N 1
ATOM 4768 C CA . MET B 1 45 ? 19.172 5.402 3.928 1 96.5 45 MET B CA 1
ATOM 4769 C C . MET B 1 45 ? 18.969 6.301 2.713 1 96.5 45 MET B C 1
ATOM 4771 O O . MET B 1 45 ? 17.844 6.453 2.234 1 96.5 45 MET B O 1
ATOM 4775 N N . GLU B 1 46 ? 20.031 6.914 2.195 1 96.5 46 GLU B N 1
ATOM 4776 C CA . GLU B 1 46 ? 19.969 7.793 1.032 1 96.5 46 GLU B CA 1
ATOM 4777 C C . GLU B 1 46 ? 19.5 7.027 -0.207 1 96.5 46 GLU B C 1
ATOM 4779 O O . GLU B 1 46 ? 18.688 7.531 -0.987 1 96.5 46 GLU B O 1
ATOM 4784 N N . GLU B 1 47 ? 20.031 5.801 -0.318 1 96.62 47 GLU B N 1
ATOM 4785 C CA . GLU B 1 47 ? 19.609 4.957 -1.431 1 96.62 47 GLU B CA 1
ATOM 4786 C C . GLU B 1 47 ? 18.125 4.598 -1.314 1 96.62 47 GLU B C 1
ATOM 4788 O O . GLU B 1 47 ? 17.422 4.547 -2.32 1 96.62 47 GLU B O 1
ATOM 4793 N N . GLN B 1 48 ? 17.719 4.328 -0.126 1 97.12 48 GLN B N 1
ATOM 4794 C CA . GLN B 1 48 ? 16.297 4.035 0.107 1 97.12 48 GLN B CA 1
ATOM 4795 C C . GLN B 1 48 ? 15.422 5.227 -0.264 1 97.12 48 GLN B C 1
ATOM 4797 O O . GLN B 1 48 ? 14.367 5.059 -0.875 1 97.12 48 GLN B O 1
ATOM 4802 N N . VAL B 1 49 ? 15.844 6.438 0.119 1 97.81 49 VAL B N 1
ATOM 4803 C CA . VAL B 1 49 ? 15.078 7.648 -0.175 1 97.81 49 VAL B CA 1
ATOM 4804 C C . VAL B 1 49 ? 14.938 7.812 -1.686 1 97.81 49 VAL B C 1
ATOM 4806 O O . VAL B 1 49 ? 13.852 8.117 -2.184 1 97.81 49 VAL B O 1
ATOM 4809 N N . GLU B 1 50 ? 16.016 7.582 -2.381 1 96.88 50 GLU B N 1
ATOM 4810 C CA . GLU B 1 50 ? 15.992 7.723 -3.834 1 96.88 50 GLU B CA 1
ATOM 4811 C C . GLU B 1 50 ? 15.055 6.699 -4.469 1 96.88 50 GLU B C 1
ATOM 4813 O O . GLU B 1 50 ? 14.344 7.016 -5.426 1 96.88 50 GLU B O 1
ATOM 4818 N N . LEU B 1 51 ? 15.133 5.547 -3.994 1 95.88 51 LEU B N 1
ATOM 4819 C CA . LEU B 1 51 ? 14.234 4.504 -4.492 1 95.88 51 LEU B CA 1
ATOM 4820 C C . LEU B 1 51 ? 12.781 4.867 -4.227 1 95.88 51 LEU B C 1
ATOM 4822 O O . LEU B 1 51 ? 11.93 4.734 -5.109 1 95.88 51 LEU B O 1
ATOM 4826 N N . CYS B 1 52 ? 12.445 5.289 -3.014 1 96.56 52 CYS B N 1
ATOM 4827 C CA . CYS B 1 52 ? 11.094 5.691 -2.648 1 96.56 52 CYS B CA 1
ATOM 4828 C C . CYS B 1 52 ? 10.617 6.852 -3.514 1 96.56 52 CYS B C 1
ATOM 4830 O O . CYS B 1 52 ? 9.469 6.871 -3.959 1 96.56 52 CYS B O 1
ATOM 4832 N N . LEU B 1 53 ? 11.516 7.816 -3.736 1 97.19 53 LEU B N 1
ATOM 4833 C CA . LEU B 1 53 ? 11.164 8.961 -4.566 1 97.19 53 LEU B CA 1
ATOM 4834 C C . LEU B 1 53 ? 10.82 8.523 -5.984 1 97.19 53 LEU B C 1
ATOM 4836 O O . LEU B 1 53 ? 9.844 9 -6.57 1 97.19 53 LEU B O 1
ATOM 4840 N N . THR B 1 54 ? 11.641 7.617 -6.508 1 95.19 54 THR B N 1
ATOM 4841 C CA . THR B 1 54 ? 11.414 7.117 -7.859 1 95.19 54 THR B CA 1
ATOM 4842 C C . THR B 1 54 ? 10.062 6.41 -7.949 1 95.19 54 THR B C 1
ATOM 4844 O O . THR B 1 54 ? 9.305 6.629 -8.898 1 95.19 54 THR B O 1
ATOM 4847 N N . GLN B 1 55 ? 9.797 5.59 -6.984 1 93.31 55 GLN B N 1
ATOM 4848 C CA . GLN B 1 55 ? 8.508 4.914 -6.945 1 93.31 55 GLN B CA 1
ATOM 4849 C C . GLN B 1 55 ? 7.363 5.914 -6.863 1 93.31 55 GLN B C 1
ATOM 4851 O O . GLN B 1 55 ? 6.371 5.793 -7.586 1 93.31 55 GLN B O 1
ATOM 4856 N N . PHE B 1 56 ? 7.473 6.871 -6.02 1 95.5 56 PHE B N 1
ATOM 4857 C CA . PHE B 1 56 ? 6.465 7.902 -5.809 1 95.5 56 PHE B CA 1
ATOM 4858 C C . PHE B 1 56 ? 6.184 8.656 -7.102 1 95.5 56 PHE B C 1
ATOM 4860 O O . PHE B 1 56 ? 5.023 8.859 -7.469 1 95.5 56 PHE B O 1
ATOM 4867 N N . LEU B 1 57 ? 7.199 8.977 -7.805 1 94.94 57 LEU B N 1
ATOM 4868 C CA . LEU B 1 57 ? 7.078 9.797 -9.008 1 94.94 57 LEU B CA 1
ATOM 4869 C C . LEU B 1 57 ? 6.484 8.984 -10.156 1 94.94 57 LEU B C 1
ATOM 4871 O O . LEU B 1 57 ? 5.941 9.555 -11.102 1 94.94 57 LEU B O 1
ATOM 4875 N N . ASN B 1 58 ? 6.57 7.684 -10.062 1 90.5 58 ASN B N 1
ATOM 4876 C CA . ASN B 1 58 ? 6.047 6.824 -11.117 1 90.5 58 ASN B CA 1
ATOM 4877 C C . ASN B 1 58 ? 4.555 6.559 -10.938 1 90.5 58 ASN B C 1
ATOM 4879 O O . ASN B 1 58 ? 3.906 6 -11.828 1 90.5 58 ASN B O 1
ATOM 4883 N N . ILE B 1 59 ? 4.031 6.953 -9.812 1 91.19 59 ILE B N 1
ATOM 4884 C CA . ILE B 1 59 ? 2.592 6.84 -9.594 1 91.19 59 ILE B CA 1
ATOM 4885 C C . ILE B 1 59 ? 1.877 8.023 -10.242 1 91.19 59 ILE B C 1
ATOM 4887 O O . ILE B 1 59 ? 2.217 9.18 -9.984 1 91.19 59 ILE B O 1
ATOM 4891 N N . ASP B 1 60 ? 0.82 7.812 -10.977 1 87.38 60 ASP B N 1
ATOM 4892 C CA . ASP B 1 60 ? 0.199 8.875 -11.766 1 87.38 60 ASP B CA 1
ATOM 4893 C C . ASP B 1 60 ? -0.961 9.516 -11.008 1 87.38 60 ASP B C 1
ATOM 4895 O O . ASP B 1 60 ? -1.151 10.734 -11.07 1 87.38 60 ASP B O 1
ATOM 4899 N N . GLU B 1 61 ? -1.649 8.766 -10.211 1 90.62 61 GLU B N 1
ATOM 4900 C CA . GLU B 1 61 ? -2.877 9.258 -9.586 1 90.62 61 GLU B CA 1
ATOM 4901 C C . GLU B 1 61 ? -2.6 9.859 -8.211 1 90.62 61 GLU B C 1
ATOM 4903 O O . GLU B 1 61 ? -1.896 9.258 -7.398 1 90.62 61 GLU B O 1
ATOM 4908 N N . ASP B 1 62 ? -3.225 10.961 -7.887 1 92.75 62 ASP B N 1
ATOM 4909 C CA . ASP B 1 62 ? -2.979 11.703 -6.656 1 92.75 62 ASP B CA 1
ATOM 4910 C C . ASP B 1 62 ? -3.367 10.883 -5.43 1 92.75 62 ASP B C 1
ATOM 4912 O O . ASP B 1 62 ? -2.631 10.844 -4.441 1 92.75 62 ASP B O 1
ATOM 4916 N N . LEU B 1 63 ? -4.48 10.266 -5.496 1 93.12 63 LEU B N 1
ATOM 4917 C CA . LEU B 1 63 ? -4.938 9.492 -4.352 1 93.12 63 LEU B CA 1
ATOM 4918 C C . LEU B 1 63 ? -4.012 8.305 -4.094 1 93.12 63 LEU B C 1
ATOM 4920 O O . LEU B 1 63 ? -3.789 7.922 -2.943 1 93.12 63 LEU B O 1
ATOM 4924 N N . SER B 1 64 ? -3.488 7.754 -5.199 1 92.44 64 SER B N 1
ATOM 4925 C CA . SER B 1 64 ? -2.535 6.66 -5.062 1 92.44 64 SER B CA 1
ATOM 4926 C C . SER B 1 64 ? -1.222 7.141 -4.453 1 92.44 64 SER B C 1
ATOM 4928 O O . SER B 1 64 ? -0.592 6.422 -3.674 1 92.44 64 SER B O 1
ATOM 4930 N N . ARG B 1 65 ? -0.846 8.32 -4.836 1 94.38 65 ARG B N 1
ATOM 4931 C CA . ARG B 1 65 ? 0.343 8.906 -4.227 1 94.38 65 ARG B CA 1
ATOM 4932 C C . ARG B 1 65 ? 0.137 9.148 -2.736 1 94.38 65 ARG B C 1
ATOM 4934 O O . ARG B 1 65 ? 1.039 8.906 -1.933 1 94.38 65 ARG B O 1
ATOM 4941 N N . TYR B 1 66 ? -1.062 9.586 -2.367 1 96 66 TYR B N 1
ATOM 4942 C CA . TYR B 1 66 ? -1.414 9.766 -0.964 1 96 66 TYR B CA 1
ATOM 4943 C C . TYR B 1 66 ? -1.316 8.445 -0.204 1 96 66 TYR B C 1
ATOM 4945 O O . TYR B 1 66 ? -0.679 8.375 0.85 1 96 66 TYR B O 1
ATOM 4953 N N . THR B 1 67 ? -1.891 7.422 -0.755 1 94.38 67 THR B N 1
ATOM 4954 C CA . THR B 1 67 ? -1.909 6.121 -0.094 1 94.38 67 THR B CA 1
ATOM 4955 C C . THR B 1 67 ? -0.498 5.551 0.019 1 94.38 67 THR B C 1
ATOM 4957 O O . THR B 1 67 ? -0.165 4.898 1.009 1 94.38 67 THR B O 1
ATOM 4960 N N . TYR B 1 68 ? 0.333 5.801 -1.034 1 94.44 68 TYR B N 1
ATOM 4961 C CA . TYR B 1 68 ? 1.727 5.375 -0.987 1 94.44 68 TYR B CA 1
ATOM 4962 C C . TYR B 1 68 ? 2.445 5.988 0.208 1 94.44 68 TYR B C 1
ATOM 4964 O O . TYR B 1 68 ? 3.164 5.293 0.932 1 94.44 68 TYR B O 1
ATOM 4972 N N . MET B 1 69 ? 2.215 7.254 0.428 1 97.31 69 MET B N 1
ATOM 4973 C CA . MET B 1 69 ? 2.881 7.965 1.516 1 97.31 69 MET B CA 1
ATOM 4974 C C . MET B 1 69 ? 2.406 7.453 2.871 1 97.31 69 MET B C 1
ATOM 4976 O O . MET B 1 69 ? 3.215 7.246 3.777 1 97.31 69 MET B O 1
ATOM 4980 N N . ILE B 1 70 ? 1.11 7.219 3.002 1 96.25 70 ILE B N 1
ATOM 4981 C CA . ILE B 1 70 ? 0.55 6.727 4.258 1 96.25 70 ILE B CA 1
ATOM 4982 C C . ILE B 1 70 ? 1.118 5.34 4.566 1 96.25 70 ILE B C 1
ATOM 4984 O O . ILE B 1 70 ? 1.465 5.051 5.715 1 96.25 70 ILE B O 1
ATOM 4988 N N . ARG B 1 71 ? 1.285 4.574 3.615 1 93.81 71 ARG B N 1
ATOM 4989 C CA . ARG B 1 71 ? 1.792 3.219 3.793 1 93.81 71 ARG B CA 1
ATOM 4990 C C . ARG B 1 71 ? 3.271 3.23 4.16 1 93.81 71 ARG B C 1
ATOM 4992 O O . ARG B 1 71 ? 3.721 2.422 4.977 1 93.81 71 ARG B O 1
ATOM 4999 N N . LEU B 1 72 ? 3.98 4.094 3.465 1 96.38 72 LEU B N 1
ATOM 5000 C CA . LEU B 1 72 ? 5.395 4.215 3.805 1 96.38 72 LEU B CA 1
ATOM 5001 C C . LEU B 1 72 ? 5.566 4.617 5.266 1 96.38 72 LEU B C 1
ATOM 5003 O O . LEU B 1 72 ? 6.414 4.059 5.969 1 96.38 72 LEU B O 1
ATOM 5007 N N . ALA B 1 73 ? 4.715 5.539 5.734 1 96.56 73 ALA B N 1
ATOM 5008 C CA . ALA B 1 73 ? 4.77 5.988 7.121 1 96.56 73 ALA B CA 1
ATOM 5009 C C . ALA B 1 73 ? 4.469 4.844 8.086 1 96.56 73 ALA B C 1
ATOM 5011 O O . ALA B 1 73 ? 5.059 4.762 9.164 1 96.56 73 ALA B O 1
ATOM 5012 N N . ALA B 1 74 ? 3.588 3.986 7.707 1 92.44 74 ALA B N 1
ATOM 5013 C CA . ALA B 1 74 ? 3.15 2.887 8.562 1 92.44 74 ALA B CA 1
ATOM 5014 C C . ALA B 1 74 ? 4.176 1.759 8.578 1 92.44 74 ALA B C 1
ATOM 5016 O O . ALA B 1 74 ? 4.219 0.958 9.516 1 92.44 74 ALA B O 1
ATOM 5017 N N . ARG B 1 75 ? 4.992 1.684 7.566 1 93.12 75 ARG B N 1
ATOM 5018 C CA . ARG B 1 75 ? 5.977 0.612 7.445 1 93.12 75 ARG B CA 1
ATOM 5019 C C . ARG B 1 75 ? 7.312 1.025 8.055 1 93.12 75 ARG B C 1
ATOM 5021 O O . ARG B 1 75 ? 7.918 0.263 8.812 1 93.12 75 ARG B O 1
ATOM 5028 N N . ASN B 1 76 ? 7.758 2.166 7.664 1 96.5 76 ASN B N 1
ATOM 5029 C CA . ASN B 1 76 ? 9.047 2.73 8.055 1 96.5 76 ASN B CA 1
ATOM 5030 C C . ASN B 1 76 ? 8.953 4.238 8.281 1 96.5 76 ASN B C 1
ATOM 5032 O O . ASN B 1 76 ? 9.234 5.023 7.375 1 96.5 76 ASN B O 1
ATOM 5036 N N . GLU B 1 77 ? 8.656 4.57 9.5 1 96.69 77 GLU B N 1
ATOM 5037 C CA . GLU B 1 77 ? 8.344 5.941 9.883 1 96.69 77 GLU B CA 1
ATOM 5038 C C . GLU B 1 77 ? 9.531 6.871 9.633 1 96.69 77 GLU B C 1
ATOM 5040 O O . GLU B 1 77 ? 9.359 7.977 9.117 1 96.69 77 GLU B O 1
ATOM 5045 N N . ARG B 1 78 ? 10.719 6.469 9.938 1 97.31 78 ARG B N 1
ATOM 5046 C CA . ARG B 1 78 ? 11.906 7.309 9.773 1 97.31 78 ARG B CA 1
ATOM 5047 C C . ARG B 1 78 ? 12.195 7.562 8.305 1 97.31 78 ARG B C 1
ATOM 5049 O O . ARG B 1 78 ? 12.531 8.68 7.914 1 97.31 78 ARG B O 1
ATOM 5056 N N . LEU B 1 79 ? 12.086 6.5 7.492 1 97.88 79 LEU B N 1
ATOM 5057 C CA . LEU B 1 79 ? 12.289 6.648 6.055 1 97.88 79 LEU B CA 1
ATOM 5058 C C . LEU B 1 79 ? 11.273 7.613 5.457 1 97.88 79 LEU B C 1
ATOM 5060 O O . LEU B 1 79 ? 11.609 8.43 4.598 1 97.88 79 LEU B O 1
ATOM 5064 N N . PHE B 1 80 ? 10.047 7.516 5.891 1 98.25 80 PHE B N 1
ATOM 5065 C CA . PHE B 1 80 ? 8.969 8.398 5.461 1 98.25 80 PHE B CA 1
ATOM 5066 C C . PHE B 1 80 ? 9.32 9.852 5.734 1 98.25 80 PHE B C 1
ATOM 5068 O O . PHE B 1 80 ? 9.25 10.695 4.836 1 98.25 80 PHE B O 1
ATOM 5075 N N . TYR B 1 81 ? 9.734 10.18 6.891 1 98.31 81 TYR B N 1
ATOM 5076 C CA . TYR B 1 81 ? 10.031 11.562 7.25 1 98.31 81 TYR B CA 1
ATOM 5077 C C . TYR B 1 81 ? 11.32 12.031 6.594 1 98.31 81 TYR B C 1
ATOM 5079 O O . TYR B 1 81 ? 11.469 13.203 6.262 1 98.31 81 TYR B O 1
ATOM 5087 N N . LYS B 1 82 ? 12.289 11.117 6.387 1 97.94 82 LYS B N 1
ATOM 5088 C CA . LYS B 1 82 ? 13.492 11.469 5.645 1 97.94 82 LYS B CA 1
ATOM 5089 C C . LYS B 1 82 ? 13.164 11.859 4.207 1 97.94 82 LYS B C 1
ATOM 5091 O O . LYS B 1 82 ? 13.734 12.805 3.666 1 97.94 82 LYS B O 1
ATOM 5096 N N . LEU B 1 83 ? 12.281 11.102 3.641 1 98.06 83 LEU B N 1
ATOM 5097 C CA . LEU B 1 83 ? 11.812 11.422 2.295 1 98.06 83 LEU B CA 1
ATOM 5098 C C . LEU B 1 83 ? 11.195 12.812 2.254 1 98.06 83 LEU B C 1
ATOM 5100 O O . LEU B 1 83 ? 11.484 13.609 1.354 1 98.06 83 LEU B O 1
ATOM 5104 N N . LEU B 1 84 ? 10.367 13.164 3.205 1 96.81 84 LEU B N 1
ATOM 5105 C CA . LEU B 1 84 ? 9.719 14.469 3.273 1 96.81 84 LEU B CA 1
ATOM 5106 C C . LEU B 1 84 ? 10.75 15.57 3.512 1 96.81 84 LEU B C 1
ATOM 5108 O O . LEU B 1 84 ? 10.617 16.672 2.971 1 96.81 84 LEU B O 1
ATOM 5112 N N . ALA B 1 85 ? 11.734 15.305 4.27 1 94.69 85 ALA B N 1
ATOM 5113 C CA . ALA B 1 85 ? 12.766 16.281 4.582 1 94.69 85 ALA B CA 1
ATOM 5114 C C . ALA B 1 85 ? 13.602 16.609 3.35 1 94.69 85 ALA B C 1
ATOM 5116 O O . ALA B 1 85 ? 13.961 17.766 3.119 1 94.69 85 ALA B O 1
ATOM 5117 N N . MET B 1 86 ? 13.875 15.602 2.584 1 93.81 86 MET B N 1
ATOM 5118 C CA . MET B 1 86 ? 14.773 15.773 1.445 1 93.81 86 MET B CA 1
ATOM 5119 C C . MET B 1 86 ? 14.008 16.25 0.214 1 93.81 86 MET B C 1
ATOM 5121 O O . MET B 1 86 ? 14.539 16.984 -0.609 1 93.81 86 MET B O 1
ATOM 5125 N N . HIS B 1 87 ? 12.766 15.82 0.123 1 95.12 87 HIS B N 1
ATOM 5126 C CA . HIS B 1 87 ? 12 16.109 -1.088 1 95.12 87 HIS B CA 1
ATOM 5127 C C . HIS B 1 87 ? 10.602 16.625 -0.753 1 95.12 87 HIS B C 1
ATOM 5129 O O . HIS B 1 87 ? 9.625 16.203 -1.371 1 95.12 87 HIS B O 1
ATOM 5135 N N . GLY B 1 88 ? 10.531 17.5 0.18 1 92.56 88 GLY B N 1
ATOM 5136 C CA . GLY B 1 88 ? 9.258 18.078 0.595 1 92.56 88 GLY B CA 1
ATOM 5137 C C . GLY B 1 88 ? 8.555 18.828 -0.518 1 92.56 88 GLY B C 1
ATOM 5138 O O . GLY B 1 88 ? 7.32 18.812 -0.593 1 92.56 88 GLY B O 1
ATOM 5139 N N . ASP B 1 89 ? 9.273 19.406 -1.405 1 88.62 89 ASP B N 1
ATOM 5140 C CA . ASP B 1 89 ? 8.734 20.172 -2.523 1 88.62 89 ASP B CA 1
ATOM 5141 C C . ASP B 1 89 ? 7.863 19.297 -3.422 1 88.62 89 ASP B C 1
ATOM 5143 O O . ASP B 1 89 ? 6.844 19.75 -3.945 1 88.62 89 ASP B O 1
ATOM 5147 N N . LYS B 1 90 ? 8.195 18.047 -3.422 1 93.06 90 LYS B N 1
ATOM 5148 C CA . LYS B 1 90 ? 7.48 17.125 -4.297 1 93.06 90 LYS B CA 1
ATOM 5149 C C . LYS B 1 90 ? 6.422 16.344 -3.527 1 93.06 90 LYS B C 1
ATOM 5151 O O . LYS B 1 90 ? 5.336 16.078 -4.047 1 93.06 90 LYS B O 1
ATOM 5156 N N . CYS B 1 91 ? 6.723 16.031 -2.258 1 96.06 91 CYS B N 1
ATOM 5157 C CA . CYS B 1 91 ? 5.918 15.031 -1.569 1 96.06 91 CYS B CA 1
ATOM 5158 C C . CYS B 1 91 ? 4.906 15.695 -0.636 1 96.06 91 CYS B C 1
ATOM 5160 O O . CYS B 1 91 ? 3.828 15.148 -0.399 1 96.06 91 CYS B O 1
ATOM 5162 N N . LEU B 1 92 ? 5.133 16.859 -0.187 1 93.81 92 LEU B N 1
ATOM 5163 C CA . LEU B 1 92 ? 4.324 17.5 0.844 1 93.81 92 LEU B CA 1
ATOM 5164 C C . LEU B 1 92 ? 2.902 17.734 0.351 1 93.81 92 LEU B C 1
ATOM 5166 O O . LEU B 1 92 ? 1.941 17.531 1.097 1 93.81 92 LEU B O 1
ATOM 5170 N N . PRO B 1 93 ? 2.688 18.078 -0.924 1 91.56 93 PRO B N 1
ATOM 5171 C CA . PRO B 1 93 ? 1.331 18.344 -1.409 1 91.56 93 PRO B CA 1
ATOM 5172 C C . PRO B 1 93 ? 0.442 17.094 -1.394 1 91.56 93 PRO B C 1
ATOM 5174 O O . PRO B 1 93 ? -0.777 17.203 -1.551 1 91.56 93 PRO B O 1
ATOM 5177 N N . TYR B 1 94 ? 1.068 15.992 -1.11 1 95.44 94 TYR B N 1
ATOM 5178 C CA . TYR B 1 94 ? 0.289 14.758 -1.184 1 95.44 94 TYR B CA 1
ATOM 5179 C C . TYR B 1 94 ? -0.072 14.258 0.21 1 95.44 94 TYR B C 1
ATOM 5181 O O . TYR B 1 94 ? -0.948 13.406 0.363 1 95.44 94 TYR B O 1
ATOM 5189 N N . VAL B 1 95 ? 0.562 14.773 1.249 1 95.19 95 VAL B N 1
ATOM 5190 C CA . VAL B 1 95 ? 0.205 14.406 2.615 1 95.19 95 VAL B CA 1
ATOM 5191 C C . VAL B 1 95 ? -0.521 15.57 3.291 1 95.19 95 VAL B C 1
ATOM 5193 O O . VAL B 1 95 ? -0.999 15.438 4.418 1 95.19 95 VAL B O 1
ATOM 5196 N N . TYR B 1 96 ? -0.576 16.641 2.633 1 92.12 96 TYR B N 1
ATOM 5197 C CA . TYR B 1 96 ? -1.255 17.859 3.029 1 92.12 96 TYR B CA 1
ATOM 5198 C C . TYR B 1 96 ? -2.068 18.438 1.875 1 92.12 96 TYR B C 1
ATOM 5200 O O . TYR B 1 96 ? -2.398 17.719 0.925 1 92.12 96 TYR B O 1
ATOM 5208 N N . THR B 1 97 ? -2.631 19.688 2.07 1 86.38 97 THR B N 1
ATOM 5209 C CA . THR B 1 97 ? -3.367 20.312 0.973 1 86.38 97 THR B CA 1
ATOM 5210 C C . THR B 1 97 ? -2.5 20.391 -0.28 1 86.38 97 THR B C 1
ATOM 5212 O O . THR B 1 97 ? -1.286 20.594 -0.189 1 86.38 97 THR B O 1
ATOM 5215 N N . PRO B 1 98 ? -3.076 20 -1.387 1 86.81 98 PRO B N 1
ATOM 5216 C CA . PRO B 1 98 ? -4.516 19.875 -1.625 1 86.81 98 PRO B CA 1
ATOM 5217 C C . PRO B 1 98 ? -4.988 18.422 -1.588 1 86.81 98 PRO B C 1
ATOM 5219 O O . PRO B 1 98 ? -6.188 18.156 -1.46 1 86.81 98 PRO B O 1
ATOM 5222 N N . THR B 1 99 ? -4.07 17.453 -1.646 1 93.38 99 THR B N 1
ATOM 5223 C CA . THR B 1 99 ? -4.461 16.062 -1.878 1 93.38 99 THR B CA 1
ATOM 5224 C C . THR B 1 99 ? -5.184 15.492 -0.66 1 93.38 99 THR B C 1
ATOM 5226 O O . THR B 1 99 ? -6.035 14.609 -0.792 1 93.38 99 THR B O 1
ATOM 5229 N N . VAL B 1 100 ? -4.906 16.031 0.509 1 94.31 100 VAL B N 1
ATOM 5230 C CA . VAL B 1 100 ? -5.586 15.57 1.717 1 94.31 100 VAL B CA 1
ATOM 5231 C C . VAL B 1 100 ? -7.086 15.836 1.596 1 94.31 100 VAL B C 1
ATOM 5233 O O . VAL B 1 100 ? -7.902 15.062 2.107 1 94.31 100 VAL B O 1
ATOM 5236 N N . GLY B 1 101 ? -7.461 16.953 0.949 1 93 101 GLY B N 1
ATOM 5237 C CA . GLY B 1 101 ? -8.867 17.203 0.672 1 93 101 GLY B CA 1
ATOM 5238 C C . GLY B 1 101 ? -9.508 16.125 -0.177 1 93 101 GLY B C 1
ATOM 5239 O O . GLY B 1 101 ? -10.625 15.688 0.105 1 93 101 GLY B O 1
ATOM 5240 N N . LEU B 1 102 ? -8.766 15.711 -1.196 1 94.06 102 LEU B N 1
ATOM 5241 C CA . LEU B 1 102 ? -9.227 14.617 -2.041 1 94.06 102 LEU B CA 1
ATOM 5242 C C . LEU B 1 102 ? -9.383 13.336 -1.231 1 94.06 102 LEU B C 1
ATOM 5244 O O . LEU B 1 102 ? -10.328 12.57 -1.441 1 94.06 102 LEU B O 1
ATOM 5248 N N . ALA B 1 103 ? -8.477 13.125 -0.34 1 96.56 103 ALA B N 1
ATOM 5249 C CA . ALA B 1 103 ? -8.547 11.953 0.534 1 96.56 103 ALA B CA 1
ATOM 5250 C C . ALA B 1 103 ? -9.805 11.984 1.393 1 96.56 103 ALA B C 1
ATOM 5252 O O . ALA B 1 103 ? -10.422 10.945 1.644 1 96.56 103 ALA B O 1
ATOM 5253 N N . CYS B 1 104 ? -10.219 13.125 1.846 1 97.31 104 CYS B N 1
ATOM 5254 C CA . CYS B 1 104 ? -11.445 13.25 2.625 1 97.31 104 CYS B CA 1
ATOM 5255 C C . CYS B 1 104 ? -12.664 12.883 1.789 1 97.31 104 CYS B C 1
ATOM 5257 O O . CYS B 1 104 ? -13.555 12.172 2.262 1 97.31 104 CYS B O 1
ATOM 5259 N N . LEU B 1 105 ? -12.672 13.367 0.547 1 95.81 105 LEU B N 1
ATOM 5260 C CA . LEU B 1 105 ? -13.797 13.109 -0.347 1 95.81 105 LEU B CA 1
ATOM 5261 C C . LEU B 1 105 ? -13.891 11.625 -0.683 1 95.81 105 LEU B C 1
ATOM 5263 O O . LEU B 1 105 ? -14.977 11.117 -0.985 1 95.81 105 LEU B O 1
ATOM 5267 N N . HIS B 1 106 ? -12.758 10.922 -0.593 1 96.25 106 HIS B N 1
ATOM 5268 C CA . HIS B 1 106 ? -12.695 9.5 -0.919 1 96.25 106 HIS B CA 1
ATOM 5269 C C . HIS B 1 106 ? -12.273 8.672 0.293 1 96.25 106 HIS B C 1
ATOM 5271 O O . HIS B 1 106 ? -11.594 7.656 0.151 1 96.25 106 HIS B O 1
ATOM 5277 N N . ALA B 1 107 ? -12.711 9.047 1.452 1 96.75 107 ALA B N 1
ATOM 5278 C CA . ALA B 1 107 ? -12.227 8.555 2.74 1 96.75 107 ALA B CA 1
ATOM 5279 C C . ALA B 1 107 ? -12.398 7.043 2.848 1 96.75 107 ALA B C 1
ATOM 5281 O O . ALA B 1 107 ? -11.484 6.34 3.293 1 96.75 107 ALA B O 1
ATOM 5282 N N . PRO B 1 108 ? -13.555 6.512 2.398 1 94.81 108 PRO B N 1
ATOM 5283 C CA . PRO B 1 108 ? -13.734 5.066 2.562 1 94.81 108 PRO B CA 1
ATOM 5284 C C . PRO B 1 108 ? -12.711 4.25 1.775 1 94.81 108 PRO B C 1
ATOM 5286 O O . PRO B 1 108 ? -12.398 3.117 2.152 1 94.81 108 PRO B O 1
ATOM 5289 N N . TYR B 1 109 ? -12.156 4.828 0.7 1 92.88 109 TYR B N 1
ATOM 5290 C CA . TYR B 1 109 ? -11.258 4.098 -0.191 1 92.88 109 TYR B CA 1
ATOM 5291 C C . TYR B 1 109 ? -9.812 4.199 0.288 1 92.88 109 TYR B C 1
ATOM 5293 O O . TYR B 1 109 ? -8.977 3.359 -0.062 1 92.88 109 TYR B O 1
ATOM 5301 N N . VAL B 1 110 ? -9.539 5.16 1.129 1 92.94 110 VAL B N 1
ATOM 5302 C CA . VAL B 1 110 ? -8.133 5.363 1.441 1 92.94 110 VAL B CA 1
ATOM 5303 C C . VAL B 1 110 ? -7.844 4.898 2.867 1 92.94 110 VAL B C 1
ATOM 5305 O O . VAL B 1 110 ? -6.684 4.75 3.26 1 92.94 110 VAL B O 1
ATOM 5308 N N . PHE B 1 111 ? -8.906 4.582 3.648 1 94 111 PHE B N 1
ATOM 5309 C CA . PHE B 1 111 ? -8.664 4.066 4.992 1 94 111 PHE B CA 1
ATOM 5310 C C . PHE B 1 111 ? -8.242 2.602 4.941 1 94 111 PHE B C 1
ATOM 5312 O O . PHE B 1 111 ? -9.07 1.721 4.691 1 94 111 PHE B O 1
ATOM 5319 N N . GLN B 1 112 ? -6.945 2.4 5.301 1 87.69 112 GLN B N 1
ATOM 5320 C CA . GLN B 1 112 ? -6.453 1.03 5.211 1 87.69 112 GLN B CA 1
ATOM 5321 C C . GLN B 1 112 ? -5.77 0.604 6.508 1 87.69 112 GLN B C 1
ATOM 5323 O O . GLN B 1 112 ? -5.484 -0.58 6.707 1 87.69 112 GLN B O 1
ATOM 5328 N N . LEU B 1 113 ? -5.477 1.568 7.406 1 90.44 113 LEU B N 1
ATOM 5329 C CA . LEU B 1 113 ? -4.766 1.352 8.664 1 90.44 113 LEU B CA 1
ATOM 5330 C C . LEU B 1 113 ? -5.246 2.324 9.734 1 90.44 113 LEU B C 1
ATOM 5332 O O . LEU B 1 113 ? -5.832 3.361 9.422 1 90.44 113 LEU B O 1
ATOM 5336 N N . PRO B 1 114 ? -5.043 1.948 10.922 1 92.06 114 PRO B N 1
ATOM 5337 C CA . PRO B 1 114 ? -5.418 2.871 12 1 92.06 114 PRO B CA 1
ATOM 5338 C C . PRO B 1 114 ? -4.48 4.074 12.094 1 92.06 114 PRO B C 1
ATOM 5340 O O . PRO B 1 114 ? -3.533 4.066 12.883 1 92.06 114 PRO B O 1
ATOM 5343 N N . VAL B 1 115 ? -4.785 5.133 11.422 1 92.94 115 VAL B N 1
ATOM 5344 C CA . VAL B 1 115 ? -3.893 6.281 11.328 1 92.94 115 VAL B CA 1
ATOM 5345 C C . VAL B 1 115 ? -4.391 7.398 12.242 1 92.94 115 VAL B C 1
ATOM 5347 O O . VAL B 1 115 ? -3.691 8.391 12.461 1 92.94 115 VAL B O 1
ATOM 5350 N N . VAL B 1 116 ? -5.578 7.32 12.734 1 97.31 116 VAL B N 1
ATOM 5351 C CA . VAL B 1 116 ? -6.195 8.297 13.633 1 97.31 116 VAL B CA 1
ATOM 5352 C C . VAL B 1 116 ? -6.996 7.574 14.711 1 97.31 116 VAL B C 1
ATOM 5354 O O . VAL B 1 116 ? -7.258 6.371 14.602 1 97.31 116 VAL B O 1
ATOM 5357 N N . LEU B 1 117 ? -7.25 8.273 15.797 1 98.44 117 LEU B N 1
ATOM 5358 C CA . LEU B 1 117 ? -8.188 7.781 16.797 1 98.44 117 LEU B CA 1
ATOM 5359 C C . LEU B 1 117 ? -9.57 8.375 16.578 1 98.44 117 LEU B C 1
ATOM 5361 O O . LEU B 1 117 ? -9.727 9.602 16.5 1 98.44 117 LEU B O 1
ATOM 5365 N N . PHE B 1 118 ? -10.531 7.5 16.438 1 98.56 118 PHE B N 1
ATOM 5366 C CA . PHE B 1 118 ? -11.914 7.93 16.312 1 98.56 118 PHE B CA 1
ATOM 5367 C C . PHE B 1 118 ? -12.617 7.895 17.656 1 98.56 118 PHE B C 1
ATOM 5369 O O . PHE B 1 118 ? -12.586 6.879 18.359 1 98.56 118 PHE B O 1
ATOM 5376 N N . ILE B 1 119 ? -13.219 8.945 18.016 1 98.81 119 ILE B N 1
ATOM 5377 C CA . ILE B 1 119 ? -14.055 9 19.219 1 98.81 119 ILE B CA 1
ATOM 5378 C C . ILE B 1 119 ? -15.453 9.484 18.844 1 98.81 119 ILE B C 1
ATOM 5380 O O . ILE B 1 119 ? -15.609 10.562 18.25 1 98.81 119 ILE B O 1
ATOM 5384 N N . THR B 1 120 ? -16.438 8.75 19.156 1 98.5 120 THR B N 1
ATOM 5385 C CA . THR B 1 120 ? -17.797 9.102 18.75 1 98.5 120 THR B CA 1
ATOM 5386 C C . THR B 1 120 ? -18.562 9.688 19.922 1 98.5 120 THR B C 1
ATOM 5388 O O . THR B 1 120 ? -18.234 9.438 21.094 1 98.5 120 THR B O 1
ATOM 5391 N N . ILE B 1 121 ? -19.547 10.414 19.625 1 98.31 121 ILE B N 1
ATOM 5392 C CA . ILE B 1 121 ? -20.391 11.008 20.656 1 98.31 121 ILE B CA 1
ATOM 5393 C C . ILE B 1 121 ? -21.094 9.906 21.453 1 98.31 121 ILE B C 1
ATOM 5395 O O . ILE B 1 121 ? -21.516 10.125 22.594 1 98.31 121 ILE B O 1
ATOM 5399 N N . GLU B 1 122 ? -21.219 8.719 20.906 1 97.19 122 GLU B N 1
ATOM 5400 C CA . GLU B 1 122 ? -21.797 7.574 21.609 1 97.19 122 GLU B CA 1
ATOM 5401 C C . GLU B 1 122 ? -20.828 7.004 22.641 1 97.19 122 GLU B C 1
ATOM 5403 O O . GLU B 1 122 ? -21.234 6.211 23.5 1 97.19 122 GLU B O 1
ATOM 5408 N N . ASP B 1 123 ? -19.641 7.441 22.641 1 97.56 123 ASP B N 1
ATOM 5409 C CA . ASP B 1 123 ? -18.641 7.016 23.609 1 97.56 123 ASP B CA 1
ATOM 5410 C C . ASP B 1 123 ? -18.719 7.863 24.875 1 97.56 123 ASP B C 1
ATOM 5412 O O . ASP B 1 123 ? -17.906 7.688 25.797 1 97.56 123 ASP B O 1
ATOM 5416 N N . LYS B 1 124 ? -19.594 8.828 24.906 1 97.38 124 LYS B N 1
ATOM 5417 C CA . LYS B 1 124 ? -19.734 9.672 26.094 1 97.38 124 LYS B CA 1
ATOM 5418 C C . LYS B 1 124 ? -19.734 8.836 27.375 1 97.38 124 LYS B C 1
ATOM 5420 O O . LYS B 1 124 ? -20.359 7.781 27.422 1 97.38 124 LYS B O 1
ATOM 5425 N N . GLY B 1 125 ? -19.031 9.289 28.328 1 97.5 125 GLY B N 1
ATOM 5426 C CA . GLY B 1 125 ? -18.875 8.555 29.562 1 97.5 125 GLY B CA 1
ATOM 5427 C C . GLY B 1 125 ? -17.672 7.621 29.547 1 97.5 125 GLY B C 1
ATOM 5428 O O . GLY B 1 125 ? -17.234 7.145 30.594 1 97.5 125 GLY B O 1
ATOM 5429 N N . HIS B 1 126 ? -17.078 7.387 28.375 1 97.75 126 HIS B N 1
ATOM 5430 C CA . HIS B 1 126 ? -15.977 6.441 28.25 1 97.75 126 HIS B CA 1
ATOM 5431 C C . HIS B 1 126 ? -14.859 7.012 27.375 1 97.75 126 HIS B C 1
ATOM 5433 O O . HIS B 1 126 ? -14.07 6.258 26.797 1 97.75 126 HIS B O 1
ATOM 5439 N N . VAL B 1 127 ? -14.773 8.312 27.188 1 98.31 127 VAL B N 1
ATOM 5440 C CA . VAL B 1 127 ? -13.805 8.953 26.312 1 98.31 127 VAL B CA 1
ATOM 5441 C C . VAL B 1 127 ? -12.391 8.641 26.781 1 98.31 127 VAL B C 1
ATOM 5443 O O . VAL B 1 127 ? -11.5 8.352 25.969 1 98.31 127 VAL B O 1
ATOM 5446 N N . TYR B 1 128 ? -12.188 8.641 28.078 1 98 128 TYR B N 1
ATOM 5447 C CA . TYR B 1 128 ? -10.883 8.32 28.656 1 98 128 TYR B CA 1
ATOM 5448 C C . TYR B 1 128 ? -10.43 6.926 28.25 1 98 128 TYR B C 1
ATOM 5450 O O . TYR B 1 128 ? -9.266 6.727 27.891 1 98 128 TYR B O 1
ATOM 5458 N N . ASN B 1 129 ? -11.32 5.984 28.266 1 96.5 129 ASN B N 1
ATOM 5459 C CA . ASN B 1 129 ? -11.008 4.605 27.922 1 96.5 129 ASN B CA 1
ATOM 5460 C C . ASN B 1 129 ? -10.641 4.477 26.438 1 96.5 129 ASN B C 1
ATOM 5462 O O . ASN B 1 129 ? -9.766 3.682 26.078 1 96.5 129 ASN B O 1
ATOM 5466 N N . VAL B 1 130 ? -11.312 5.211 25.625 1 97.31 130 VAL B N 1
ATOM 5467 C CA . VAL B 1 130 ? -11.016 5.18 24.203 1 97.31 130 VAL B CA 1
ATOM 5468 C C . VAL B 1 130 ? -9.617 5.738 23.953 1 97.31 130 VAL B C 1
ATOM 5470 O O . VAL B 1 130 ? -8.844 5.18 23.172 1 97.31 130 VAL B O 1
ATOM 5473 N N . LEU B 1 131 ? -9.258 6.836 24.656 1 97.81 131 LEU B N 1
ATOM 5474 C CA . LEU B 1 131 ? -7.941 7.449 24.531 1 97.81 131 LEU B CA 1
ATOM 5475 C C . LEU B 1 131 ? -6.844 6.465 24.906 1 97.81 131 LEU B C 1
ATOM 5477 O O . LEU B 1 131 ? -5.766 6.473 24.312 1 97.81 131 LEU B O 1
ATOM 5481 N N . LYS B 1 132 ? -7.125 5.578 25.781 1 95.5 132 LYS B N 1
ATOM 5482 C CA . LYS B 1 132 ? -6.148 4.613 26.266 1 95.5 132 LYS B CA 1
ATOM 5483 C C . LYS B 1 132 ? -5.812 3.572 25.203 1 95.5 132 LYS B C 1
ATOM 5485 O O . LYS B 1 132 ? -4.785 2.895 25.297 1 95.5 132 LYS B O 1
ATOM 5490 N N . ASN B 1 133 ? -6.684 3.459 24.266 1 94.25 133 ASN B N 1
ATOM 5491 C CA . ASN B 1 133 ? -6.453 2.469 23.219 1 94.25 133 ASN B CA 1
ATOM 5492 C C . ASN B 1 133 ? -5.363 2.918 22.25 1 94.25 133 ASN B C 1
ATOM 5494 O O . ASN B 1 133 ? -4.836 2.111 21.484 1 94.25 133 ASN B O 1
ATOM 5498 N N . TRP B 1 134 ? -5.09 4.27 22.203 1 94.31 134 TRP B N 1
ATOM 5499 C CA . TRP B 1 134 ? -3.932 4.719 21.438 1 94.31 134 TRP B CA 1
ATOM 5500 C C . TRP B 1 134 ? -2.639 4.156 22.016 1 94.31 134 TRP B C 1
ATOM 5502 O O . TRP B 1 134 ? -2.41 4.238 23.234 1 94.31 134 TRP B O 1
ATOM 5512 N N . PRO B 1 135 ? -1.791 3.598 21.219 1 88.81 135 PRO B N 1
ATOM 5513 C CA . PRO B 1 135 ? -0.657 2.826 21.734 1 88.81 135 PRO B CA 1
ATOM 5514 C C . PRO B 1 135 ? 0.387 3.701 22.422 1 88.81 135 PRO B C 1
ATOM 5516 O O . PRO B 1 135 ? 1.102 3.23 23.312 1 88.81 135 PRO B O 1
ATOM 5519 N N . GLN B 1 136 ? 0.557 4.922 22.094 1 90.88 136 GLN B N 1
ATOM 5520 C CA . GLN B 1 136 ? 1.57 5.797 22.672 1 90.88 136 GLN B CA 1
ATOM 5521 C C . GLN B 1 136 ? 1.081 6.418 23.984 1 90.88 136 GLN B C 1
ATOM 5523 O O . GLN B 1 136 ? 0.015 7.035 24.016 1 90.88 136 GLN B O 1
ATOM 5528 N N . ALA B 1 137 ? 1.899 6.285 24.969 1 91.88 137 ALA B N 1
ATOM 5529 C CA . ALA B 1 137 ? 1.511 6.785 26.297 1 91.88 137 ALA B CA 1
ATOM 5530 C C . ALA B 1 137 ? 1.958 8.227 26.484 1 91.88 137 ALA B C 1
ATOM 5532 O O . ALA B 1 137 ? 1.354 8.977 27.266 1 91.88 137 ALA B O 1
ATOM 5533 N N . ASP B 1 138 ? 2.936 8.656 25.781 1 95.81 138 ASP B N 1
ATOM 5534 C CA . ASP B 1 138 ? 3.492 9.992 25.953 1 95.81 138 ASP B CA 1
ATOM 5535 C C . ASP B 1 138 ? 3.072 10.922 24.828 1 95.81 138 ASP B C 1
ATOM 5537 O O . ASP B 1 138 ? 3.92 11.438 24.094 1 95.81 138 ASP B O 1
ATOM 5541 N N . VAL B 1 139 ? 1.798 11.211 24.766 1 98 139 VAL B N 1
ATOM 5542 C CA . VAL B 1 139 ? 1.271 12.148 23.781 1 98 139 VAL B CA 1
ATOM 5543 C C . VAL B 1 139 ? 1.384 13.578 24.297 1 98 139 VAL B C 1
ATOM 5545 O O . VAL B 1 139 ? 0.963 13.867 25.422 1 98 139 VAL B O 1
ATOM 5548 N N . ARG B 1 140 ? 1.915 14.461 23.422 1 98.5 140 ARG B N 1
ATOM 5549 C CA . ARG B 1 140 ? 2.15 15.828 23.859 1 98.5 140 ARG B CA 1
ATOM 5550 C C . ARG B 1 140 ? 1.439 16.828 22.938 1 98.5 140 ARG B C 1
ATOM 5552 O O . ARG B 1 140 ? 1.295 18 23.281 1 98.5 140 ARG B O 1
ATOM 5559 N N . ALA B 1 141 ? 1.003 16.406 21.828 1 98.75 141 ALA B N 1
ATOM 5560 C CA . ALA B 1 141 ? 0.243 17.25 20.906 1 98.75 141 ALA B CA 1
ATOM 5561 C C . ALA B 1 141 ? -0.843 16.453 20.203 1 98.75 141 ALA B C 1
ATOM 5563 O O . ALA B 1 141 ? -0.569 15.391 19.625 1 98.75 141 ALA B O 1
ATOM 5564 N N . ILE B 1 142 ? -2.033 16.922 20.25 1 98.88 142 ILE B N 1
ATOM 5565 C CA . ILE B 1 142 ? -3.193 16.297 19.609 1 98.88 142 ILE B CA 1
ATOM 5566 C C . ILE B 1 142 ? -3.762 17.25 18.547 1 98.88 142 ILE B C 1
ATOM 5568 O O . ILE B 1 142 ? -3.93 18.453 18.812 1 98.88 142 ILE B O 1
ATOM 5572 N N . CYS B 1 143 ? -3.936 16.828 17.375 1 98.81 143 CYS B N 1
ATOM 5573 C CA . CYS B 1 143 ? -4.762 17.531 16.391 1 98.81 143 CYS B CA 1
ATOM 5574 C C . CYS B 1 143 ? -6.129 16.875 16.266 1 98.81 143 CYS B C 1
ATOM 5576 O O . CYS B 1 143 ? -6.223 15.656 16.062 1 98.81 143 CYS B O 1
ATOM 5578 N N . VAL B 1 144 ? -7.195 17.641 16.422 1 98.75 144 VAL B N 1
ATOM 5579 C CA . VAL B 1 144 ? -8.523 17.047 16.469 1 98.75 144 VAL B CA 1
ATOM 5580 C C . VAL B 1 144 ? -9.477 17.797 15.555 1 98.75 144 VAL B C 1
ATOM 5582 O O . VAL B 1 144 ? -9.422 19.031 15.469 1 98.75 144 VAL B O 1
ATOM 5585 N N . THR B 1 145 ? -10.258 17.109 14.797 1 98.38 145 THR B N 1
ATOM 5586 C CA . THR B 1 145 ? -11.328 17.656 13.977 1 98.38 145 THR B CA 1
ATOM 5587 C C . THR B 1 145 ? -12.648 16.938 14.242 1 98.38 145 THR B C 1
ATOM 5589 O O . THR B 1 145 ? -12.648 15.797 14.719 1 98.38 145 THR B O 1
ATOM 5592 N N . ASP B 1 146 ? -13.719 17.609 14.078 1 98 146 ASP B N 1
ATOM 5593 C CA . ASP B 1 146 ? -15.008 16.922 14.102 1 98 146 ASP B CA 1
ATOM 5594 C C . ASP B 1 146 ? -15.609 16.828 12.695 1 98 146 ASP B C 1
ATOM 5596 O O . ASP B 1 146 ? -16.766 16.406 12.539 1 98 146 ASP B O 1
ATOM 5600 N N . GLY B 1 147 ? -14.859 17.297 11.711 1 97.12 147 GLY B N 1
ATOM 5601 C CA . GLY B 1 147 ? -15.289 17.203 10.328 1 97.12 147 GLY B CA 1
ATOM 5602 C C . GLY B 1 147 ? -16.391 18.188 9.977 1 97.12 147 GLY B C 1
ATOM 5603 O O . GLY B 1 147 ? -17.109 18.016 8.992 1 97.12 147 GLY B O 1
ATOM 5604 N N . GLY B 1 148 ? -16.562 19.203 10.758 1 94.94 148 GLY B N 1
ATOM 5605 C CA . GLY B 1 148 ? -17.672 20.125 10.609 1 94.94 148 GLY B CA 1
ATOM 5606 C C . GLY B 1 148 ? -17.484 21.094 9.445 1 94.94 148 GLY B C 1
ATOM 5607 O O . GLY B 1 148 ? -18.453 21.609 8.898 1 94.94 148 GLY B O 1
ATOM 5608 N N . ARG B 1 149 ? -16.297 21.344 9.078 1 90.44 149 ARG B N 1
ATOM 5609 C CA . ARG B 1 149 ? -16.016 22.219 7.941 1 90.44 149 ARG B CA 1
ATOM 5610 C C . ARG B 1 149 ? -14.641 21.891 7.344 1 90.44 149 ARG B C 1
ATOM 5612 O O . ARG B 1 149 ? -13.648 22.547 7.66 1 90.44 149 ARG B O 1
ATOM 5619 N N . ILE B 1 150 ? -14.688 21.031 6.312 1 91.81 150 ILE B N 1
ATOM 5620 C CA . ILE B 1 150 ? -13.453 20.578 5.684 1 91.81 150 ILE B CA 1
ATOM 5621 C C . ILE B 1 150 ? -13.172 21.406 4.434 1 91.81 150 ILE B C 1
ATOM 5623 O O . ILE B 1 150 ? -13.773 21.172 3.381 1 91.81 150 ILE B O 1
ATOM 5627 N N . MET B 1 151 ? -12.258 22.328 4.574 1 81.5 151 MET B N 1
ATOM 5628 C CA . MET B 1 151 ? -11.867 23.188 3.451 1 81.5 151 MET B CA 1
ATOM 5629 C C . MET B 1 151 ? -13.102 23.734 2.738 1 81.5 151 MET B C 1
ATOM 5631 O O . MET B 1 151 ? -14.062 24.156 3.385 1 81.5 151 MET B O 1
ATOM 5635 N N . GLY B 1 152 ? -13.109 23.766 1.523 1 76.44 152 GLY B N 1
ATOM 5636 C CA . GLY B 1 152 ? -14.234 24.281 0.758 1 76.44 152 GLY B CA 1
ATOM 5637 C C . GLY B 1 152 ? -15.312 23.234 0.514 1 76.44 152 GLY B C 1
ATOM 5638 O O . GLY B 1 152 ? -16.344 23.531 -0.095 1 76.44 152 GLY B O 1
ATOM 5639 N N . PHE B 1 153 ? -15.211 22.047 1.192 1 86.31 153 PHE B N 1
ATOM 5640 C CA . PHE B 1 153 ? -16.125 20.953 0.896 1 86.31 153 PHE B CA 1
ATOM 5641 C C . PHE B 1 153 ? -17.281 20.922 1.885 1 86.31 153 PHE B C 1
ATOM 5643 O O . PHE B 1 153 ? -18.266 20.203 1.68 1 86.31 153 PHE B O 1
ATOM 5650 N N . GLY B 1 154 ? -17.172 21.75 2.92 1 89.31 154 GLY B N 1
ATOM 5651 C CA . GLY B 1 154 ? -18.234 21.781 3.918 1 89.31 154 GLY B CA 1
ATOM 5652 C C . GLY B 1 154 ? -18.141 20.656 4.934 1 89.31 154 GLY B C 1
ATOM 5653 O O . GLY B 1 154 ? -17.031 20.266 5.316 1 89.31 154 GLY B O 1
ATOM 5654 N N . GLU B 1 155 ? -19.281 20.297 5.406 1 95.56 155 GLU B N 1
ATOM 5655 C CA . GLU B 1 155 ? -19.312 19.266 6.453 1 95.56 155 GLU B CA 1
ATOM 5656 C C . GLU B 1 155 ? -19.172 17.875 5.863 1 95.56 155 GLU B C 1
ATOM 5658 O O . GLU B 1 155 ? -19.953 17.469 5.012 1 95.56 155 GLU B O 1
ATOM 5663 N N . LEU B 1 156 ? -18.156 17.125 6.383 1 97.62 156 LEU B N 1
ATOM 5664 C CA . LEU B 1 156 ? -17.922 15.773 5.887 1 97.62 156 LEU B CA 1
ATOM 5665 C C . LEU B 1 156 ? -17.938 14.766 7.027 1 97.62 156 LEU B C 1
ATOM 5667 O O . LEU B 1 156 ? -17.734 13.57 6.809 1 97.62 156 LEU B O 1
ATOM 5671 N N . GLY B 1 157 ? -18.125 15.211 8.273 1 97.56 157 GLY B N 1
ATOM 5672 C CA . GLY B 1 157 ? -18.156 14.312 9.422 1 97.56 157 GLY B CA 1
ATOM 5673 C C . GLY B 1 157 ? -16.875 13.516 9.586 1 97.56 157 GLY B C 1
ATOM 5674 O O . GLY B 1 157 ? -15.789 14.078 9.586 1 97.56 157 GLY B O 1
ATOM 5675 N N . ILE B 1 158 ? -17.047 12.25 9.75 1 98.12 158 ILE B N 1
ATOM 5676 C CA . ILE B 1 158 ? -15.922 11.367 10.07 1 98.12 158 ILE B CA 1
ATOM 5677 C C . ILE B 1 158 ? -14.953 11.32 8.898 1 98.12 158 ILE B C 1
ATOM 5679 O O . ILE B 1 158 ? -13.781 10.969 9.062 1 98.12 158 ILE B O 1
ATOM 5683 N N . HIS B 1 159 ? -15.414 11.625 7.668 1 98.38 159 HIS B N 1
ATOM 5684 C CA . HIS B 1 159 ? -14.586 11.578 6.473 1 98.38 159 HIS B CA 1
ATOM 5685 C C . HIS B 1 159 ? -13.508 12.656 6.496 1 98.38 159 HIS B C 1
ATOM 5687 O O . HIS B 1 159 ? -12.594 12.648 5.676 1 98.38 159 HIS B O 1
ATOM 5693 N N . GLY B 1 160 ? -13.484 13.523 7.504 1 97.94 160 GLY B N 1
ATOM 5694 C CA . GLY B 1 160 ? -12.453 14.531 7.684 1 97.94 160 GLY B CA 1
ATOM 5695 C C . GLY B 1 160 ? -11.211 13.992 8.367 1 97.94 160 GLY B C 1
ATOM 5696 O O . GLY B 1 160 ? -10.234 14.727 8.562 1 97.94 160 GLY B O 1
ATOM 5697 N N . TYR B 1 161 ? -11.102 12.672 8.664 1 98.25 161 TYR B N 1
ATOM 5698 C CA . TYR B 1 161 ? -10.062 12.102 9.508 1 98.25 161 TYR B CA 1
ATOM 5699 C C . TYR B 1 161 ? -8.688 12.281 8.883 1 98.25 161 TYR B C 1
ATOM 5701 O O . TYR B 1 161 ? -7.68 12.344 9.594 1 98.25 161 TYR B O 1
ATOM 5709 N N . PRO B 1 162 ? -8.578 12.461 7.488 1 98 162 PRO B N 1
ATOM 5710 C CA . PRO B 1 162 ? -7.238 12.656 6.934 1 98 162 PRO B CA 1
ATOM 5711 C C . PRO B 1 162 ? -6.605 13.977 7.363 1 98 162 PRO B C 1
ATOM 5713 O O . PRO B 1 162 ? -5.383 14.125 7.32 1 98 162 PRO B O 1
ATOM 5716 N N . ILE B 1 163 ? -7.406 14.914 7.793 1 97.56 163 ILE B N 1
ATOM 5717 C CA . ILE B 1 163 ? -6.945 16.266 8.086 1 97.56 163 ILE B CA 1
ATOM 5718 C C . ILE B 1 163 ? -6.008 16.25 9.289 1 97.56 163 ILE B C 1
ATOM 5720 O O . ILE B 1 163 ? -4.855 16.672 9.195 1 97.56 163 ILE B O 1
ATOM 5724 N N . PRO B 1 164 ? -6.469 15.703 10.422 1 98.31 164 PRO B N 1
ATOM 5725 C CA . PRO B 1 164 ? -5.535 15.695 11.555 1 98.31 164 PRO B CA 1
ATOM 5726 C C . PRO B 1 164 ? -4.293 14.844 11.289 1 98.31 164 PRO B C 1
ATOM 5728 O O . PRO B 1 164 ? -3.211 15.156 11.797 1 98.31 164 PRO B O 1
ATOM 5731 N N . LYS B 1 165 ? -4.441 13.82 10.523 1 98 165 LYS B N 1
ATOM 5732 C CA . LYS B 1 165 ? -3.271 13.023 10.172 1 98 165 LYS B CA 1
ATOM 5733 C C . LYS B 1 165 ? -2.256 13.859 9.391 1 98 165 LYS B C 1
ATOM 5735 O O . LYS B 1 165 ? -1.055 13.789 9.656 1 98 165 LYS B O 1
ATOM 5740 N N . GLY B 1 166 ? -2.734 14.602 8.43 1 97.5 166 GLY B N 1
ATOM 5741 C CA . GLY B 1 166 ? -1.859 15.492 7.688 1 97.5 166 GLY B CA 1
ATOM 5742 C C . GLY B 1 166 ? -1.163 16.516 8.562 1 97.5 166 GLY B C 1
ATOM 5743 O O . GLY B 1 166 ? 0.039 16.75 8.422 1 97.5 166 GLY B O 1
ATOM 5744 N N . LYS B 1 167 ? -1.906 17.078 9.492 1 98 167 LYS B N 1
ATOM 5745 C CA . LYS B 1 167 ? -1.354 18.094 10.375 1 98 167 LYS B CA 1
ATOM 5746 C C . LYS B 1 167 ? -0.237 17.531 11.242 1 98 167 LYS B C 1
ATOM 5748 O O . LYS B 1 167 ? 0.833 18.125 11.359 1 98 167 LYS B O 1
ATOM 5753 N N . VAL B 1 168 ? -0.461 16.375 11.852 1 98.19 168 VAL B N 1
ATOM 5754 C CA . VAL B 1 168 ? 0.548 15.82 12.742 1 98.19 168 VAL B CA 1
ATOM 5755 C C . VAL B 1 168 ? 1.78 15.406 11.938 1 98.19 168 VAL B C 1
ATOM 5757 O O . VAL B 1 168 ? 2.906 15.477 12.438 1 98.19 168 VAL B O 1
ATOM 5760 N N . THR B 1 169 ? 1.544 15.023 10.695 1 98.25 169 THR B N 1
ATOM 5761 C CA . THR B 1 169 ? 2.676 14.734 9.828 1 98.25 169 THR B CA 1
ATOM 5762 C C . THR B 1 169 ? 3.568 15.961 9.664 1 98.25 169 THR B C 1
ATOM 5764 O O . THR B 1 169 ? 4.797 15.852 9.703 1 98.25 169 THR B O 1
ATOM 5767 N N . LEU B 1 170 ? 2.986 17.109 9.586 1 97.81 170 LEU B N 1
ATOM 5768 C CA . LEU B 1 170 ? 3.746 18.344 9.398 1 97.81 170 LEU B CA 1
ATOM 5769 C C . LEU B 1 170 ? 4.414 18.766 10.703 1 97.81 170 LEU B C 1
ATOM 5771 O O . LEU B 1 170 ? 5.469 19.406 10.68 1 97.81 170 LEU B O 1
ATOM 5775 N N . TYR B 1 171 ? 3.791 18.375 11.914 1 98.5 171 TYR B N 1
ATOM 5776 C CA . TYR B 1 171 ? 4.488 18.609 13.172 1 98.5 171 TYR B CA 1
ATOM 5777 C C . TYR B 1 171 ? 5.914 18.078 13.117 1 98.5 171 TYR B C 1
ATOM 5779 O O . TYR B 1 171 ? 6.852 18.75 13.547 1 98.5 171 TYR B O 1
ATOM 5787 N N . THR B 1 172 ? 5.961 16.891 12.508 1 98.25 172 THR B N 1
ATOM 5788 C CA . THR B 1 172 ? 7.246 16.203 12.492 1 98.25 172 THR B CA 1
ATOM 5789 C C . THR B 1 172 ? 8.086 16.641 11.289 1 98.25 172 THR B C 1
ATOM 5791 O O . THR B 1 172 ? 9.242 17.031 11.445 1 98.25 172 THR B O 1
ATOM 5794 N N . ALA B 1 173 ? 7.547 16.703 10.164 1 97.5 173 ALA B N 1
ATOM 5795 C CA . ALA B 1 173 ? 8.281 16.953 8.93 1 97.5 173 ALA B CA 1
ATOM 5796 C C . ALA B 1 173 ? 8.867 18.359 8.922 1 97.5 173 ALA B C 1
ATOM 5798 O O . ALA B 1 173 ? 9.969 18.578 8.406 1 97.5 173 ALA B O 1
ATOM 5799 N N . LEU B 1 174 ? 8.133 19.266 9.461 1 97.25 174 LEU B N 1
ATOM 5800 C CA . LEU B 1 174 ? 8.562 20.656 9.406 1 97.25 174 LEU B CA 1
ATOM 5801 C C . LEU B 1 174 ? 9.023 21.141 10.781 1 97.25 174 LEU B C 1
ATOM 5803 O O . LEU B 1 174 ? 10.039 21.828 10.891 1 97.25 174 LEU B O 1
ATOM 5807 N N . GLY B 1 175 ? 8.336 20.719 11.836 1 97.81 175 GLY B N 1
ATOM 5808 C CA . GLY B 1 175 ? 8.602 21.25 13.172 1 97.81 175 GLY B CA 1
ATOM 5809 C C . GLY B 1 175 ? 9.586 20.391 13.953 1 97.81 175 GLY B C 1
ATOM 5810 O O . GLY B 1 175 ? 10.117 20.828 14.977 1 97.81 175 GLY B O 1
ATOM 5811 N N . GLY B 1 176 ? 9.742 19.156 13.523 1 98.12 176 GLY B N 1
ATOM 5812 C CA . GLY B 1 176 ? 10.695 18.281 14.188 1 98.12 176 GLY B CA 1
ATOM 5813 C C . GLY B 1 176 ? 10.109 17.578 15.398 1 98.12 176 GLY B C 1
ATOM 5814 O O . GLY B 1 176 ? 10.836 16.953 16.172 1 98.12 176 GLY B O 1
ATOM 5815 N N . VAL B 1 177 ? 8.828 17.672 15.578 1 98.62 177 VAL B N 1
ATOM 5816 C CA . VAL B 1 177 ? 8.195 16.984 16.703 1 98.62 177 VAL B CA 1
ATOM 5817 C C . VAL B 1 177 ? 8.359 15.484 16.562 1 98.62 177 VAL B C 1
ATOM 5819 O O . VAL B 1 177 ? 8.211 14.938 15.461 1 98.62 177 VAL B O 1
ATOM 5822 N N . ARG B 1 178 ? 8.672 14.836 17.625 1 97.69 178 ARG B N 1
ATOM 5823 C CA . ARG B 1 178 ? 8.766 13.383 17.562 1 97.69 178 ARG B CA 1
ATOM 5824 C C . ARG B 1 178 ? 7.406 12.75 17.266 1 97.69 178 ARG B C 1
ATOM 5826 O O . ARG B 1 178 ? 6.406 13.094 17.906 1 97.69 178 ARG B O 1
ATOM 5833 N N . PRO B 1 179 ? 7.422 11.789 16.375 1 96.62 179 PRO B N 1
ATOM 5834 C CA . PRO B 1 179 ? 6.137 11.242 15.938 1 96.62 179 PRO B CA 1
ATOM 5835 C C . PRO B 1 179 ? 5.34 10.617 17.078 1 96.62 179 PRO B C 1
ATOM 5837 O O . PRO B 1 179 ? 4.113 10.711 17.109 1 96.62 179 PRO B O 1
ATOM 5840 N N . HIS B 1 180 ? 5.973 9.992 18.078 1 95.31 180 HIS B N 1
ATOM 5841 C CA . HIS B 1 180 ? 5.25 9.289 19.141 1 95.31 180 HIS B CA 1
ATOM 5842 C C . HIS B 1 180 ? 4.586 10.273 20.094 1 95.31 180 HIS B C 1
ATOM 5844 O O . HIS B 1 180 ? 3.73 9.891 20.891 1 95.31 180 HIS B O 1
ATOM 5850 N N . TYR B 1 181 ? 4.914 11.586 20 1 97.94 181 TYR B N 1
ATOM 5851 C CA . TYR B 1 181 ? 4.277 12.625 20.812 1 97.94 181 TYR B CA 1
ATOM 5852 C C . TYR B 1 181 ? 2.951 13.055 20.203 1 97.94 181 TYR B C 1
ATOM 5854 O O . TYR B 1 181 ? 2.16 13.75 20.844 1 97.94 181 TYR B O 1
ATOM 5862 N N . CYS B 1 182 ? 2.682 12.648 18.984 1 98.25 182 CYS B N 1
ATOM 5863 C CA . CYS B 1 182 ? 1.564 13.195 18.219 1 98.25 182 CYS B CA 1
ATOM 5864 C C . CYS B 1 182 ? 0.388 12.227 18.203 1 98.25 182 CYS B C 1
ATOM 5866 O O . CYS B 1 182 ? 0.581 11.008 18.125 1 98.25 182 CYS B O 1
ATOM 5868 N N . LEU B 1 183 ? -0.815 12.773 18.281 1 98.62 183 LEU B N 1
ATOM 5869 C CA . LEU B 1 183 ? -2.037 11.977 18.219 1 98.62 183 LEU B CA 1
ATOM 5870 C C . LEU B 1 183 ? -3.1 12.672 17.375 1 98.62 183 LEU B C 1
ATOM 5872 O O . LEU B 1 183 ? -3.654 13.695 17.797 1 98.62 183 LEU B O 1
ATOM 5876 N N . PRO B 1 184 ? -3.4 12.211 16.172 1 98.62 184 PRO B N 1
ATOM 5877 C CA . PRO B 1 184 ? -4.531 12.711 15.391 1 98.62 184 PRO B CA 1
ATOM 5878 C C . PRO B 1 184 ? -5.863 12.109 15.82 1 98.62 184 PRO B C 1
ATOM 5880 O O . PRO B 1 184 ? -5.961 10.891 16.016 1 98.62 184 PRO B O 1
ATOM 5883 N N . ILE B 1 185 ? -6.871 12.906 15.969 1 98.88 185 ILE B N 1
ATOM 5884 C CA . ILE B 1 185 ? -8.172 12.445 16.438 1 98.88 185 ILE B CA 1
ATOM 5885 C C . ILE B 1 185 ? -9.273 12.992 15.539 1 98.88 185 ILE B C 1
ATOM 5887 O O . ILE B 1 185 ? -9.203 14.141 15.086 1 98.88 185 ILE B O 1
ATOM 5891 N N . CYS B 1 186 ? -10.203 12.227 15.242 1 98.75 186 CYS B N 1
ATOM 5892 C CA . CYS B 1 186 ? -11.453 12.641 14.617 1 98.75 186 CYS B CA 1
ATOM 5893 C C . CYS B 1 186 ? -12.641 12.383 15.539 1 98.75 186 CYS B C 1
ATOM 5895 O O . CYS B 1 186 ? -12.906 11.234 15.898 1 98.75 186 CYS B O 1
ATOM 5897 N N . LEU B 1 187 ? -13.312 13.375 15.992 1 98.69 187 LEU B N 1
ATOM 5898 C CA . LEU B 1 187 ? -14.547 13.258 16.766 1 98.69 187 LEU B CA 1
ATOM 5899 C C . LEU B 1 187 ? -15.75 13.07 15.844 1 98.69 187 LEU B C 1
ATOM 5901 O O . LEU B 1 187 ? -16.031 13.93 15.008 1 98.69 187 LEU B O 1
ATOM 5905 N N . ASP B 1 188 ? -16.375 11.992 16 1 98.56 188 ASP B N 1
ATOM 5906 C CA . ASP B 1 188 ? -17.562 11.758 15.195 1 98.56 188 ASP B CA 1
ATOM 5907 C C . ASP B 1 188 ? -18.828 12.094 15.992 1 98.56 188 ASP B C 1
ATOM 5909 O O . ASP B 1 188 ? -19.312 11.281 16.797 1 98.56 188 ASP B O 1
ATOM 5913 N N . VAL B 1 189 ? -19.438 13.148 15.648 1 98.12 189 VAL B N 1
ATOM 5914 C CA . VAL B 1 189 ? -20.625 13.602 16.375 1 98.12 189 VAL B CA 1
ATOM 5915 C C . VAL B 1 189 ? -21.844 13.578 15.453 1 98.12 189 VAL B C 1
ATOM 5917 O O . VAL B 1 189 ? -22.891 14.148 15.781 1 98.12 189 VAL B O 1
ATOM 5920 N N . GLY B 1 190 ? -21.703 12.992 14.336 1 97.38 190 GLY B N 1
ATOM 5921 C CA . GLY B 1 190 ? -22.734 12.984 13.312 1 97.38 190 GLY B CA 1
ATOM 5922 C C . GLY B 1 190 ? -22.422 13.922 12.156 1 97.38 190 GLY B C 1
ATOM 5923 O O . GLY B 1 190 ? -21.344 14.5 12.094 1 97.38 190 GLY B O 1
ATOM 5924 N N . CYS B 1 191 ? -23.328 14 11.188 1 97.56 191 CYS B N 1
ATOM 5925 C CA . CYS B 1 191 ? -23.156 14.812 9.992 1 97.56 191 CYS B CA 1
ATOM 5926 C C . CYS B 1 191 ? -24.5 15.359 9.508 1 97.56 191 CYS B C 1
ATOM 5928 O O . CYS B 1 191 ? -25.438 14.602 9.273 1 97.56 191 CYS B O 1
ATOM 5930 N N . ASN B 1 192 ? -24.609 16.641 9.344 1 96.31 192 ASN B N 1
ATOM 5931 C CA . ASN B 1 192 ? -25.859 17.25 8.898 1 96.31 192 ASN B CA 1
ATOM 5932 C C . ASN B 1 192 ? -25.984 17.234 7.379 1 96.31 192 ASN B C 1
ATOM 5934 O O . ASN B 1 192 ? -27.062 17.422 6.836 1 96.31 192 ASN B O 1
ATOM 5938 N N . ASN B 1 193 ? -24.906 17.109 6.648 1 96.5 193 ASN B N 1
ATOM 5939 C CA . ASN B 1 193 ? -24.938 16.938 5.199 1 96.5 193 ASN B CA 1
ATOM 5940 C C . ASN B 1 193 ? -25.516 15.586 4.797 1 96.5 193 ASN B C 1
ATOM 5942 O O . ASN B 1 193 ? -24.828 14.57 4.844 1 96.5 193 ASN B O 1
ATOM 5946 N N . SER B 1 194 ? -26.703 15.578 4.316 1 96.94 194 SER B N 1
ATOM 5947 C CA . SER B 1 194 ? -27.438 14.336 4.051 1 96.94 194 SER B CA 1
ATOM 5948 C C . SER B 1 194 ? -26.781 13.547 2.922 1 96.94 194 SER B C 1
ATOM 5950 O O . SER B 1 194 ? -26.781 12.312 2.936 1 96.94 194 SER B O 1
ATOM 5952 N N . LYS B 1 195 ? -26.234 14.188 1.921 1 96.56 195 LYS B N 1
ATOM 5953 C CA . LYS B 1 195 ? -25.578 13.523 0.805 1 96.56 195 LYS B CA 1
ATOM 5954 C C . LYS B 1 195 ? -24.406 12.672 1.29 1 96.56 195 LYS B C 1
ATOM 5956 O O . LYS B 1 195 ? -24.156 11.586 0.768 1 96.56 195 LYS B O 1
ATOM 5961 N N . VAL B 1 196 ? -23.688 13.164 2.303 1 97.25 196 VAL B N 1
ATOM 5962 C CA . VAL B 1 196 ? -22.547 12.461 2.867 1 97.25 196 VAL B CA 1
ATOM 5963 C C . VAL B 1 196 ? -23.031 11.359 3.807 1 97.25 196 VAL B C 1
ATOM 5965 O O . VAL B 1 196 ? -22.641 10.195 3.66 1 97.25 196 VAL B O 1
ATOM 5968 N N . ARG B 1 197 ? -23.906 11.672 4.707 1 97 197 ARG B N 1
ATOM 5969 C CA . ARG B 1 197 ? -24.359 10.797 5.785 1 97 197 ARG B CA 1
ATOM 5970 C C . ARG B 1 197 ? -25.078 9.57 5.23 1 97 197 ARG B C 1
ATOM 5972 O O . ARG B 1 197 ? -24.969 8.477 5.785 1 97 197 ARG B O 1
ATOM 5979 N N . GLU B 1 198 ? -25.75 9.758 4.082 1 96.69 198 GLU B N 1
ATOM 5980 C CA . GLU B 1 198 ? -26.594 8.688 3.559 1 96.69 198 GLU B CA 1
ATOM 5981 C C . GLU B 1 198 ? -25.844 7.84 2.537 1 96.69 198 GLU B C 1
ATOM 5983 O O . GLU B 1 198 ? -26.375 6.828 2.059 1 96.69 198 GLU B O 1
ATOM 5988 N N . ASP B 1 199 ? -24.719 8.234 2.193 1 95.75 199 ASP B N 1
ATOM 5989 C CA . ASP B 1 199 ? -23.891 7.418 1.312 1 95.75 199 ASP B CA 1
ATOM 5990 C C . ASP B 1 199 ? -23.656 6.035 1.911 1 95.75 199 ASP B C 1
ATOM 5992 O O . ASP B 1 199 ? -23.328 5.914 3.096 1 95.75 199 ASP B O 1
ATOM 5996 N N . PRO B 1 200 ? -23.828 5.004 1.121 1 94.81 200 PRO B N 1
ATOM 5997 C CA . PRO B 1 200 ? -23.641 3.645 1.632 1 94.81 200 PRO B CA 1
ATOM 5998 C C . PRO B 1 200 ? -22.219 3.396 2.129 1 94.81 200 PRO B C 1
ATOM 6000 O O . PRO B 1 200 ? -22 2.529 2.98 1 94.81 200 PRO B O 1
ATOM 6003 N N . LEU B 1 201 ? -21.312 4.191 1.717 1 95.88 201 LEU B N 1
ATOM 6004 C CA . LEU B 1 201 ? -19.906 3.977 2.084 1 95.88 201 LEU B CA 1
ATOM 6005 C C . LEU B 1 201 ? -19.5 4.895 3.229 1 95.88 201 LEU B C 1
ATOM 6007 O O . LEU B 1 201 ? -18.344 4.895 3.645 1 95.88 201 LEU B O 1
ATOM 6011 N N . TYR B 1 202 ? -20.438 5.695 3.734 1 97.75 202 TYR B N 1
ATOM 6012 C CA . TYR B 1 202 ? -20.109 6.566 4.859 1 97.75 202 TYR B CA 1
ATOM 6013 C C . TYR B 1 202 ? -19.594 5.766 6.043 1 97.75 202 TYR B C 1
ATOM 6015 O O . TYR B 1 202 ? -20.125 4.695 6.363 1 97.75 202 TYR B O 1
ATOM 6023 N N . MET B 1 203 ? -18.594 6.246 6.777 1 98.06 203 MET B N 1
ATOM 6024 C CA . MET B 1 203 ? -17.875 5.438 7.758 1 98.06 203 MET B CA 1
ATOM 6025 C C . MET B 1 203 ? -18.281 5.82 9.18 1 98.06 203 MET B C 1
ATOM 6027 O O . MET B 1 203 ? -17.844 5.188 10.141 1 98.06 203 MET B O 1
ATOM 6031 N N . GLY B 1 204 ? -19.062 6.898 9.297 1 98.19 204 GLY B N 1
ATOM 6032 C CA . GLY B 1 204 ? -19.359 7.426 10.617 1 98.19 204 GLY B CA 1
ATOM 6033 C C . GLY B 1 204 ? -20.766 7.102 11.094 1 98.19 204 GLY B C 1
ATOM 6034 O O . GLY B 1 204 ? -21.406 6.195 10.562 1 98.19 204 GLY B O 1
ATOM 6035 N N . LEU B 1 205 ? -21.141 7.738 12.188 1 97.5 205 LEU B N 1
ATOM 6036 C CA . LEU B 1 205 ? -22.469 7.598 12.75 1 97.5 205 LEU B CA 1
ATOM 6037 C C . LEU B 1 205 ? -23.531 8.141 11.797 1 97.5 205 LEU B C 1
ATOM 6039 O O . LEU B 1 205 ? -23.391 9.258 11.281 1 97.5 205 LEU B O 1
ATOM 6043 N N . LYS B 1 206 ? -24.516 7.332 11.57 1 96.38 206 LYS B N 1
ATOM 6044 C CA . LYS B 1 206 ? -25.625 7.762 10.727 1 96.38 206 LYS B CA 1
ATOM 6045 C C . LYS B 1 206 ? -26.672 8.531 11.531 1 96.38 206 LYS B C 1
ATOM 6047 O O . LYS B 1 206 ? -27.812 8.078 11.672 1 96.38 206 LYS B O 1
ATOM 6052 N N . ARG B 1 207 ? -26.312 9.664 11.938 1 97.19 207 ARG B N 1
ATOM 6053 C CA . ARG B 1 207 ? -27.172 10.57 12.695 1 97.19 207 ARG B CA 1
ATOM 6054 C C . ARG B 1 207 ? -26.812 12.023 12.422 1 97.19 207 ARG B C 1
ATOM 6056 O O . ARG B 1 207 ? -25.719 12.32 11.961 1 97.19 207 ARG B O 1
ATOM 6063 N N . LYS B 1 208 ? -27.719 12.844 12.719 1 97.44 208 LYS B N 1
ATOM 6064 C CA . LYS B 1 208 ? -27.453 14.281 12.648 1 97.44 208 LYS B CA 1
ATOM 6065 C C . LYS B 1 208 ? -26.594 14.734 13.828 1 97.44 208 LYS B C 1
ATOM 6067 O O . LYS B 1 208 ? -26.469 14.016 14.828 1 97.44 208 LYS B O 1
ATOM 6072 N N . ARG B 1 209 ? -25.969 15.852 13.711 1 97.12 209 ARG B N 1
ATOM 6073 C CA . ARG B 1 209 ? -25.203 16.422 14.805 1 97.12 209 ARG B CA 1
ATOM 6074 C C . ARG B 1 209 ? -26.094 16.734 16 1 97.12 209 ARG B C 1
ATOM 6076 O O . ARG B 1 209 ? -27.281 17 15.844 1 97.12 209 ARG B O 1
ATOM 6083 N N . PRO B 1 210 ? -25.547 16.656 17.141 1 96.62 210 PRO B N 1
ATOM 6084 C CA . PRO B 1 210 ? -26.328 16.922 18.344 1 96.62 210 PRO B CA 1
ATOM 6085 C C . PRO B 1 210 ? -26.609 18.406 18.547 1 96.62 210 PRO B C 1
ATOM 6087 O O . PRO B 1 210 ? -26.141 19.25 17.781 1 96.62 210 PRO B O 1
ATOM 6090 N N . SER B 1 211 ? -27.359 18.672 19.578 1 95.44 211 SER B N 1
ATOM 6091 C CA . SER B 1 211 ? -27.547 20.062 20 1 95.44 211 SER B CA 1
ATOM 6092 C C . SER B 1 211 ? -26.25 20.672 20.516 1 95.44 211 SER B C 1
ATOM 6094 O O . SER B 1 211 ? -25.344 19.938 20.922 1 95.44 211 SER B O 1
ATOM 6096 N N . PRO B 1 212 ? -26.078 22.031 20.438 1 92.62 212 PRO B N 1
ATOM 6097 C CA . PRO B 1 212 ? -24.859 22.672 20.953 1 92.62 212 PRO B CA 1
ATOM 6098 C C . PRO B 1 212 ? -24.547 22.281 22.391 1 92.62 212 PRO B C 1
ATOM 6100 O O . PRO B 1 212 ? -23.391 22.078 22.734 1 92.62 212 PRO B O 1
ATOM 6103 N N . ALA B 1 213 ? -25.578 22.125 23.203 1 94.94 213 ALA B N 1
ATOM 6104 C CA . ALA B 1 213 ? -25.359 21.766 24.609 1 94.94 213 ALA B CA 1
ATOM 6105 C C . ALA B 1 213 ? -24.781 20.359 24.734 1 94.94 213 ALA B C 1
ATOM 6107 O O . ALA B 1 213 ? -23.859 20.125 25.516 1 94.94 213 ALA B O 1
ATOM 6108 N N . GLU B 1 214 ? -25.375 19.453 24.016 1 96.62 214 GLU B N 1
ATOM 6109 C CA . GLU B 1 214 ? -24.875 18.078 24.047 1 96.62 214 GLU B CA 1
ATOM 6110 C C . GLU B 1 214 ? -23.469 18 23.484 1 96.62 214 GLU B C 1
ATOM 6112 O O . GLU B 1 214 ? -22.625 17.266 24 1 96.62 214 GLU B O 1
ATOM 6117 N N . TYR B 1 215 ? -23.281 18.703 22.438 1 97.19 215 TYR B N 1
ATOM 6118 C CA . TYR B 1 215 ? -21.953 18.781 21.828 1 97.19 215 TYR B CA 1
ATOM 6119 C C . TYR B 1 215 ? -20.938 19.328 22.828 1 97.19 215 TYR B C 1
ATOM 6121 O O . TYR B 1 215 ? -19.844 18.781 22.969 1 97.19 215 TYR B O 1
ATOM 6129 N N . ASP B 1 216 ? -21.25 20.359 23.531 1 96.56 216 ASP B N 1
ATOM 6130 C CA . ASP B 1 216 ? -20.359 20.969 24.516 1 96.56 216 ASP B CA 1
ATOM 6131 C C . ASP B 1 216 ? -20.016 20 25.641 1 96.56 216 ASP B C 1
ATOM 6133 O O . ASP B 1 216 ? -18.875 19.922 26.078 1 96.56 216 ASP B O 1
ATOM 6137 N N . GLU B 1 217 ? -21.031 19.297 26.062 1 97.56 217 GLU B N 1
ATOM 6138 C CA . GLU B 1 217 ? -20.797 18.312 27.109 1 97.56 217 GLU B CA 1
ATOM 6139 C C . GLU B 1 217 ? -19.797 17.25 26.656 1 97.56 217 GLU B C 1
ATOM 6141 O O . GLU B 1 217 ? -18.938 16.828 27.422 1 97.56 217 GLU B O 1
ATOM 6146 N N . PHE B 1 218 ? -20 16.797 25.484 1 98.25 218 PHE B N 1
ATOM 6147 C CA . PHE B 1 218 ? -19.125 15.797 24.906 1 98.25 218 PHE B CA 1
ATOM 6148 C C . PHE B 1 218 ? -17.688 16.328 24.797 1 98.25 218 PHE B C 1
ATOM 6150 O O . PHE B 1 218 ? -16.75 15.633 25.188 1 98.25 218 PHE B O 1
ATOM 6157 N N . VAL B 1 219 ? -17.469 17.547 24.281 1 98.5 219 VAL B N 1
ATOM 6158 C CA . VAL B 1 219 ? -16.141 18.125 24.109 1 98.5 219 VAL B CA 1
ATOM 6159 C C . VAL B 1 219 ? -15.523 18.422 25.469 1 98.5 219 VAL B C 1
ATOM 6161 O O . VAL B 1 219 ? -14.312 18.297 25.641 1 98.5 219 VAL B O 1
ATOM 6164 N N . ASP B 1 220 ? -16.344 18.828 26.469 1 98.56 220 ASP B N 1
ATOM 6165 C CA . ASP B 1 220 ? -15.852 19 27.828 1 98.56 220 ASP B CA 1
ATOM 6166 C C . ASP B 1 220 ? -15.219 17.703 28.344 1 98.56 220 ASP B C 1
ATOM 6168 O O . ASP B 1 220 ? -14.117 17.734 28.891 1 98.56 220 ASP B O 1
ATOM 6172 N N . GLU B 1 221 ? -15.953 16.672 28.188 1 98.75 221 GLU B N 1
ATOM 6173 C CA . GLU B 1 221 ? -15.43 15.391 28.625 1 98.75 221 GLU B CA 1
ATOM 6174 C C . GLU B 1 221 ? -14.133 15.047 27.906 1 98.75 221 GLU B C 1
ATOM 6176 O O . GLU B 1 221 ? -13.195 14.523 28.516 1 98.75 221 GLU B O 1
ATOM 6181 N N . PHE B 1 222 ? -14.141 15.305 26.656 1 98.75 222 PHE B N 1
ATOM 6182 C CA . PHE B 1 222 ? -12.953 15.047 25.859 1 98.75 222 PHE B CA 1
ATOM 6183 C C . PHE B 1 222 ? -11.75 15.797 26.406 1 98.75 222 PHE B C 1
ATOM 6185 O O . PHE B 1 222 ? -10.695 15.211 26.641 1 98.75 222 PHE B O 1
ATOM 6192 N N . MET B 1 223 ? -11.891 17.094 26.594 1 98.62 223 MET B N 1
ATOM 6193 C CA . MET B 1 223 ? -10.797 17.922 27.094 1 98.62 223 MET B CA 1
ATOM 6194 C C . MET B 1 223 ? -10.32 17.422 28.453 1 98.62 223 MET B C 1
ATOM 6196 O O . MET B 1 223 ? -9.117 17.328 28.703 1 98.62 223 MET B O 1
ATOM 6200 N N . GLU B 1 224 ? -11.219 17.109 29.297 1 98.56 224 GLU B N 1
ATOM 6201 C CA . GLU B 1 224 ? -10.883 16.609 30.625 1 98.56 224 GLU B CA 1
ATOM 6202 C C . GLU B 1 224 ? -10.141 15.273 30.531 1 98.56 224 GLU B C 1
ATOM 6204 O O . GLU B 1 224 ? -9.18 15.039 31.266 1 98.56 224 GLU B O 1
ATOM 6209 N N . ALA B 1 225 ? -10.625 14.43 29.641 1 98.69 225 ALA B N 1
ATOM 6210 C CA . ALA B 1 225 ? -10 13.117 29.469 1 98.69 225 ALA B CA 1
ATOM 6211 C C . ALA B 1 225 ? -8.57 13.258 28.953 1 98.69 225 ALA B C 1
ATOM 6213 O O . ALA B 1 225 ? -7.691 12.492 29.344 1 98.69 225 ALA B O 1
ATOM 6214 N N . VAL B 1 226 ? -8.352 14.195 28.047 1 98.62 226 VAL B N 1
ATOM 6215 C CA . VAL B 1 226 ? -7.016 14.445 27.516 1 98.62 226 VAL B CA 1
ATOM 6216 C C . VAL B 1 226 ? -6.066 14.828 28.641 1 98.62 226 VAL B C 1
ATOM 6218 O O . VAL B 1 226 ? -4.957 14.297 28.75 1 98.62 226 VAL B O 1
ATOM 6221 N N . VAL B 1 227 ? -6.5 15.711 29.5 1 97.94 227 VAL B N 1
ATOM 6222 C CA . VAL B 1 227 ? -5.68 16.172 30.625 1 97.94 227 VAL B CA 1
ATOM 6223 C C . VAL B 1 227 ? -5.426 15 31.578 1 97.94 227 VAL B C 1
ATOM 6225 O O . VAL B 1 227 ? -4.305 14.82 32.062 1 97.94 227 VAL B O 1
ATOM 6228 N N . SER B 1 228 ? -6.438 14.25 31.797 1 97.88 228 SER B N 1
ATOM 6229 C CA . SER B 1 228 ? -6.312 13.117 32.719 1 97.88 228 SER B CA 1
ATOM 6230 C C . SER B 1 228 ? -5.316 12.086 32.188 1 97.88 228 SER B C 1
ATOM 6232 O O . SER B 1 228 ? -4.535 11.531 32.969 1 97.88 228 SER B O 1
ATOM 6234 N N . ARG B 1 229 ? -5.352 11.844 30.906 1 97.69 229 ARG B N 1
ATOM 6235 C CA . ARG B 1 229 ? -4.535 10.781 30.328 1 97.69 229 ARG B CA 1
ATOM 6236 C C . ARG B 1 229 ? -3.119 11.273 30.047 1 97.69 229 ARG B C 1
ATOM 6238 O O . ARG B 1 229 ? -2.148 10.539 30.25 1 97.69 229 ARG B O 1
ATOM 6245 N N . TYR B 1 230 ? -2.992 12.492 29.531 1 97.81 230 TYR B N 1
ATOM 6246 C CA . TYR B 1 230 ? -1.715 12.898 28.953 1 97.81 230 TYR B CA 1
ATOM 6247 C C . TYR B 1 230 ? -1.127 14.086 29.719 1 97.81 230 TYR B C 1
ATOM 6249 O O . TYR B 1 230 ? 0.009 14.492 29.453 1 97.81 230 TYR B O 1
ATOM 6257 N N . GLY B 1 231 ? -1.884 14.703 30.672 1 96.19 231 GLY B N 1
ATOM 6258 C CA . GLY B 1 231 ? -1.395 15.82 31.469 1 96.19 231 GLY B CA 1
ATOM 6259 C C . GLY B 1 231 ? -1.907 17.156 30.984 1 96.19 231 GLY B C 1
ATOM 6260 O O . GLY B 1 231 ? -2.379 17.281 29.844 1 96.19 231 GLY B O 1
ATOM 6261 N N . PRO B 1 232 ? -1.804 18.141 31.75 1 95.44 232 PRO B N 1
ATOM 6262 C CA . PRO B 1 232 ? -2.396 19.453 31.469 1 95.44 232 PRO B CA 1
ATOM 6263 C C . PRO B 1 232 ? -1.659 20.219 30.375 1 95.44 232 PRO B C 1
ATOM 6265 O O . PRO B 1 232 ? -2.197 21.172 29.812 1 95.44 232 PRO B O 1
ATOM 6268 N N . ASN B 1 233 ? -0.449 19.812 30.094 1 94.31 233 ASN B N 1
ATOM 6269 C CA . ASN B 1 233 ? 0.322 20.547 29.094 1 94.31 233 ASN B CA 1
ATOM 6270 C C . ASN B 1 233 ? 0.263 19.859 27.719 1 94.31 233 ASN B C 1
ATOM 6272 O O . ASN B 1 233 ? 0.996 20.25 26.812 1 94.31 233 ASN B O 1
ATOM 6276 N N . CYS B 1 234 ? -0.567 18.828 27.625 1 98 234 CYS B N 1
ATOM 6277 C CA . CYS B 1 234 ? -0.8 18.266 26.297 1 98 234 CYS B CA 1
ATOM 6278 C C . CYS B 1 234 ? -1.544 19.266 25.406 1 98 234 CYS B C 1
ATOM 6280 O O . CYS B 1 234 ? -2.654 19.688 25.734 1 98 234 CYS B O 1
ATOM 6282 N N . LEU B 1 235 ? -0.917 19.641 24.328 1 98.62 235 LEU B N 1
ATOM 6283 C CA . LEU B 1 235 ? -1.472 20.656 23.438 1 98.62 235 LEU B CA 1
ATOM 6284 C C . LEU B 1 235 ? -2.613 20.062 22.609 1 98.62 235 LEU B C 1
ATOM 6286 O O . LEU B 1 235 ? -2.479 18.984 22.031 1 98.62 235 LEU B O 1
ATOM 6290 N N . VAL B 1 236 ? -3.74 20.75 22.594 1 98.75 236 VAL B N 1
ATOM 6291 C CA . VAL B 1 236 ? -4.867 20.359 21.75 1 98.75 236 VAL B CA 1
ATOM 6292 C C . VAL B 1 236 ? -5.066 21.375 20.641 1 98.75 236 VAL B C 1
ATOM 6294 O O . VAL B 1 236 ? -5.395 22.547 20.906 1 98.75 236 VAL B O 1
ATOM 6297 N N . HIS B 1 237 ? -4.832 20.984 19.453 1 98.56 237 HIS B N 1
ATOM 6298 C CA . HIS B 1 237 ? -4.965 21.734 18.219 1 98.56 237 HIS B CA 1
ATOM 6299 C C . HIS B 1 237 ? -6.285 21.422 17.516 1 98.56 237 HIS B C 1
ATOM 6301 O O . HIS B 1 237 ? -6.469 20.328 16.984 1 98.56 237 HIS B O 1
ATOM 6307 N N . PHE B 1 238 ? -7.254 22.359 17.578 1 97.81 238 PHE B N 1
ATOM 6308 C CA . PHE B 1 238 ? -8.516 22.219 16.859 1 97.81 238 PHE B CA 1
ATOM 6309 C C . PHE B 1 238 ? -8.359 22.578 15.391 1 97.81 238 PHE B C 1
ATOM 6311 O O . PHE B 1 238 ? -7.727 23.578 15.055 1 97.81 238 PHE B O 1
ATOM 6318 N N . GLU B 1 239 ? -8.914 21.75 14.547 1 96.44 239 GLU B N 1
ATOM 6319 C CA . GLU B 1 239 ? -8.805 21.922 13.102 1 96.44 239 GLU B CA 1
ATOM 6320 C C . GLU B 1 239 ? -10.117 21.578 12.406 1 96.44 239 GLU B C 1
ATOM 6322 O O . GLU B 1 239 ? -10.711 20.531 12.664 1 96.44 239 GLU B O 1
ATOM 6327 N N . ASP B 1 240 ? -10.602 22.406 11.539 1 93.62 240 ASP B N 1
ATOM 6328 C CA . ASP B 1 240 ? -11.742 22.156 10.664 1 93.62 240 ASP B CA 1
ATOM 6329 C C . ASP B 1 240 ? -12.992 21.828 11.469 1 93.62 240 ASP B C 1
ATOM 6331 O O . ASP B 1 240 ? -13.68 20.828 11.188 1 93.62 240 ASP B O 1
ATOM 6335 N N . ILE B 1 241 ? -13.148 22.578 12.484 1 94.62 241 ILE B N 1
ATOM 6336 C CA . ILE B 1 241 ? -14.383 22.578 13.266 1 94.62 241 ILE B CA 1
ATOM 6337 C C . ILE B 1 241 ? -15.383 23.562 12.648 1 94.62 241 ILE B C 1
ATOM 6339 O O . ILE B 1 241 ? -14.992 24.594 12.094 1 94.62 241 ILE B O 1
ATOM 6343 N N . GLY B 1 242 ? -16.641 23.219 12.672 1 87.19 242 GLY B N 1
ATOM 6344 C CA . GLY B 1 242 ? -17.625 24.172 12.172 1 87.19 242 GLY B CA 1
ATOM 6345 C C . GLY B 1 242 ? -17.5 25.547 12.766 1 87.19 242 GLY B C 1
ATOM 6346 O O . GLY B 1 242 ? -17.172 25.688 13.953 1 87.19 242 GLY B O 1
ATOM 6347 N N . ASN B 1 243 ? -17.797 26.547 12.055 1 78.75 243 ASN B N 1
ATOM 6348 C CA . ASN B 1 243 ? -17.516 27.938 12.391 1 78.75 243 ASN B CA 1
ATOM 6349 C C . ASN B 1 243 ? -18.109 28.328 13.734 1 78.75 243 ASN B C 1
ATOM 6351 O O . ASN B 1 243 ? -17.406 28.797 14.625 1 78.75 243 ASN B O 1
ATOM 6355 N N . ALA B 1 244 ? -19.422 28.156 13.898 1 77.31 244 ALA B N 1
ATOM 6356 C CA . ALA B 1 244 ? -20.078 28.578 15.133 1 77.31 244 ALA B CA 1
ATOM 6357 C C . ALA B 1 244 ? -19.484 27.859 16.344 1 77.31 244 ALA B C 1
ATOM 6359 O O . ALA B 1 244 ? -19.281 28.469 17.391 1 77.31 244 ALA B O 1
ATOM 6360 N N . ASP B 1 245 ? -19.172 26.641 16.188 1 89.44 245 ASP B N 1
ATOM 6361 C CA . ASP B 1 245 ? -18.625 25.844 17.281 1 89.44 245 ASP B CA 1
ATOM 6362 C C . ASP B 1 245 ? -17.156 26.203 17.547 1 89.44 245 ASP B C 1
ATOM 6364 O O . ASP B 1 245 ? -16.719 26.219 18.703 1 89.44 245 ASP B O 1
ATOM 6368 N N . ALA B 1 246 ? -16.469 26.531 16.516 1 90.06 246 ALA B N 1
ATOM 6369 C CA . ALA B 1 246 ? -15.039 26.797 16.625 1 90.06 246 ALA B CA 1
ATOM 6370 C C . ALA B 1 246 ? -14.766 27.984 17.547 1 90.06 246 ALA B C 1
ATOM 6372 O O . ALA B 1 246 ? -13.922 27.906 18.438 1 90.06 246 ALA B O 1
ATOM 6373 N N . PHE B 1 247 ? -15.445 29.031 17.391 1 85.31 247 PHE B N 1
ATOM 6374 C CA . PHE B 1 247 ? -15.25 30.219 18.203 1 85.31 247 PHE B CA 1
ATOM 6375 C C . PHE B 1 247 ? -15.688 30 19.641 1 85.31 247 PHE B C 1
ATOM 6377 O O . PHE B 1 247 ? -15.016 30.438 20.578 1 85.31 247 PHE B O 1
ATOM 6384 N N . ARG B 1 248 ? -16.781 29.422 19.688 1 89.06 248 ARG B N 1
ATOM 6385 C CA . ARG B 1 248 ? -17.312 29.141 21.016 1 89.06 248 ARG B CA 1
ATOM 6386 C C . ARG B 1 248 ? -16.359 28.281 21.812 1 89.06 248 ARG B C 1
ATOM 6388 O O . ARG B 1 248 ? -16.062 28.578 22.969 1 89.06 248 ARG B O 1
ATOM 6395 N N . LEU B 1 249 ? -15.883 27.266 21.203 1 94 249 LEU B N 1
ATOM 6396 C CA . LEU B 1 249 ? -14.984 26.344 21.875 1 94 249 LEU B CA 1
ATOM 6397 C C . LEU B 1 249 ? -13.656 27.016 22.203 1 94 249 LEU B C 1
ATOM 6399 O O . LEU B 1 249 ? -13.094 26.797 23.281 1 94 249 LEU B O 1
ATOM 6403 N N . LEU B 1 250 ? -13.141 27.781 21.266 1 92.88 250 LEU B N 1
ATOM 6404 C CA . LEU B 1 250 ? -11.898 28.5 21.516 1 92.88 250 LEU B CA 1
ATOM 6405 C C . LEU B 1 250 ? -12.039 29.438 22.703 1 92.88 250 LEU B C 1
ATOM 6407 O O . LEU B 1 250 ? -11.172 29.469 23.578 1 92.88 250 LEU B O 1
ATOM 6411 N N . THR B 1 251 ? -13.086 30.188 22.75 1 88.56 251 THR B N 1
ATOM 6412 C CA . THR B 1 251 ? -13.336 31.125 23.828 1 88.56 251 THR B CA 1
ATOM 6413 C C . THR B 1 251 ? -13.469 30.391 25.156 1 88.56 251 THR B C 1
ATOM 6415 O O . THR B 1 251 ? -12.961 30.844 26.188 1 88.56 251 THR B O 1
ATOM 6418 N N . LYS B 1 252 ? -14.102 29.297 25.094 1 93.94 252 LYS B N 1
ATOM 6419 C CA . LYS B 1 252 ? -14.383 28.516 26.297 1 93.94 252 LYS B CA 1
ATOM 6420 C C . LYS B 1 252 ? -13.102 27.906 26.875 1 93.94 252 LYS B C 1
ATOM 6422 O O . LYS B 1 252 ? -12.945 27.828 28.094 1 93.94 252 LYS B O 1
ATOM 6427 N N . TYR B 1 253 ? -12.188 27.484 25.984 1 96.56 253 TYR B N 1
ATOM 6428 C CA . TYR B 1 253 ? -11.141 26.578 26.438 1 96.56 253 TYR B CA 1
ATOM 6429 C C . TYR B 1 253 ? -9.781 27.266 26.438 1 96.56 253 TYR B C 1
ATOM 6431 O O . TYR B 1 253 ? -8.844 26.812 27.094 1 96.56 253 TYR B O 1
ATOM 6439 N N . ARG B 1 254 ? -9.5 28.344 25.75 1 91.81 254 ARG B N 1
ATOM 6440 C CA . ARG B 1 254 ? -8.18 28.875 25.422 1 91.81 254 ARG B CA 1
ATOM 6441 C C . ARG B 1 254 ? -7.43 29.281 26.688 1 91.81 254 ARG B C 1
ATOM 6443 O O . ARG B 1 254 ? -6.199 29.266 26.719 1 91.81 254 ARG B O 1
ATOM 6450 N N . PHE B 1 255 ? -8.062 29.594 27.797 1 92 255 PHE B N 1
ATOM 6451 C CA . PHE B 1 255 ? -7.375 30 29.016 1 92 255 PHE B CA 1
ATOM 6452 C C . PHE B 1 255 ? -7.492 28.922 30.094 1 92 255 PHE B C 1
ATOM 6454 O O . PHE B 1 255 ? -7.027 29.094 31.219 1 92 255 PHE B O 1
ATOM 6461 N N . LYS B 1 256 ? -8.109 27.828 29.719 1 95.06 256 LYS B N 1
ATOM 6462 C CA . LYS B 1 256 ? -8.266 26.719 30.641 1 95.06 256 LYS B CA 1
ATOM 6463 C C . LYS B 1 256 ? -7.336 25.562 30.281 1 95.06 256 LYS B C 1
ATOM 6465 O O . LYS B 1 256 ? -6.875 24.828 31.156 1 95.06 256 LYS B O 1
ATOM 6470 N N . TYR B 1 257 ? -7.145 25.359 29.062 1 97.25 257 TYR B N 1
ATOM 6471 C CA . TYR B 1 257 ? -6.32 24.281 28.531 1 97.25 257 TYR B CA 1
ATOM 6472 C C . TYR B 1 257 ? -5.211 24.828 27.641 1 97.25 257 TYR B C 1
ATOM 6474 O O . TYR B 1 257 ? -5.254 25.984 27.234 1 97.25 257 TYR B O 1
ATOM 6482 N N . THR B 1 258 ? -4.16 24.094 27.438 1 97.62 258 THR B N 1
ATOM 6483 C CA . THR B 1 258 ? -3.182 24.359 26.375 1 97.62 258 THR B CA 1
ATOM 6484 C C . THR B 1 258 ? -3.746 24 25.016 1 97.62 258 THR B C 1
ATOM 6486 O O . THR B 1 258 ? -3.709 22.844 24.609 1 97.62 258 THR B O 1
ATOM 6489 N N . MET B 1 259 ? -4.262 25 24.344 1 98.06 259 MET B N 1
ATOM 6490 C CA . MET B 1 259 ? -4.934 24.672 23.094 1 98.06 259 MET B CA 1
ATOM 6491 C C . MET B 1 259 ? -4.973 25.875 22.172 1 98.06 259 MET B C 1
ATOM 6493 O O . MET B 1 259 ? -4.738 27.016 22.594 1 98.06 259 MET B O 1
ATOM 6497 N N . PHE B 1 260 ? -5.172 25.656 20.938 1 97.12 260 PHE B N 1
ATOM 6498 C CA . PHE B 1 260 ? -5.441 26.703 19.953 1 97.12 260 PHE B CA 1
ATOM 6499 C C . PHE B 1 260 ? -6.273 26.156 18.797 1 97.12 260 PHE B C 1
ATOM 6501 O O . PHE B 1 260 ? -6.543 24.953 18.734 1 97.12 260 PHE B O 1
ATOM 6508 N N . ASN B 1 261 ? -6.828 27 18 1 96.19 261 ASN B N 1
ATOM 6509 C CA . ASN B 1 261 ? -7.52 26.688 16.75 1 96.19 261 ASN B CA 1
ATOM 6510 C C . ASN B 1 261 ? -6.77 27.234 15.539 1 96.19 261 ASN B C 1
ATOM 6512 O O . ASN B 1 261 ? -6.684 28.438 15.344 1 96.19 261 ASN B O 1
ATOM 6516 N N . ASP B 1 262 ? -6.309 26.359 14.734 1 94.69 262 ASP B N 1
ATOM 6517 C CA . ASP B 1 262 ? -5.426 26.75 13.648 1 94.69 262 ASP B CA 1
ATOM 6518 C C . ASP B 1 262 ? -6.18 27.562 12.586 1 94.69 262 ASP B C 1
ATOM 6520 O O . ASP B 1 262 ? -5.621 28.469 11.969 1 94.69 262 ASP B O 1
ATOM 6524 N N . ASP B 1 263 ? -7.426 27.25 12.375 1 90.12 263 ASP B N 1
ATOM 6525 C CA . ASP B 1 263 ? -8.219 27.938 11.359 1 90.12 263 ASP B CA 1
ATOM 6526 C C . ASP B 1 263 ? -8.5 29.375 11.773 1 90.12 263 ASP B C 1
ATOM 6528 O O . ASP B 1 263 ? -8.828 30.219 10.93 1 90.12 263 ASP B O 1
ATOM 6532 N N . ILE B 1 264 ? -8.367 29.625 13.008 1 91.38 264 ILE B N 1
ATOM 6533 C CA . ILE B 1 264 ? -8.602 30.969 13.539 1 91.38 264 ILE B CA 1
ATOM 6534 C C . ILE B 1 264 ? -7.266 31.641 13.852 1 91.38 264 ILE B C 1
ATOM 6536 O O . ILE B 1 264 ? -6.844 32.562 13.148 1 91.38 264 ILE B O 1
ATOM 6540 N N . GLN B 1 265 ? -6.559 31.062 14.742 1 93.69 265 GLN B N 1
ATOM 6541 C CA . GLN B 1 265 ? -5.363 31.703 15.273 1 93.69 265 GLN B CA 1
ATOM 6542 C C . GLN B 1 265 ? -4.156 31.438 14.375 1 93.69 265 GLN B C 1
ATOM 6544 O O . GLN B 1 265 ? -3.344 32.344 14.133 1 93.69 265 GLN B O 1
ATOM 6549 N N . GLY B 1 266 ? -4.016 30.234 13.875 1 93.06 266 GLY B N 1
ATOM 6550 C CA . GLY B 1 266 ? -2.922 29.906 12.977 1 93.06 266 GLY B CA 1
ATOM 6551 C C . GLY B 1 266 ? -2.982 30.672 11.664 1 93.06 266 GLY B C 1
ATOM 6552 O O . GLY B 1 266 ? -1.982 31.25 11.227 1 93.06 266 GLY B O 1
ATOM 6553 N N . ALA B 1 267 ? -4.129 30.594 11.062 1 89 267 ALA B N 1
ATOM 6554 C CA . ALA B 1 267 ? -4.344 31.344 9.836 1 89 267 ALA B CA 1
ATOM 6555 C C . ALA B 1 267 ? -4.094 32.844 10.047 1 89 267 ALA B C 1
ATOM 6557 O O . ALA B 1 267 ? -3.516 33.5 9.188 1 89 267 ALA B O 1
ATOM 6558 N N . GLY B 1 268 ? -4.508 33.312 11.164 1 92.94 268 GLY B N 1
ATOM 6559 C CA . GLY B 1 268 ? -4.293 34.688 11.5 1 92.94 268 GLY B CA 1
ATOM 6560 C C . GLY B 1 268 ? -2.828 35.062 11.617 1 92.94 268 GLY B C 1
ATOM 6561 O O . GLY B 1 268 ? -2.41 36.125 11.164 1 92.94 268 GLY B O 1
ATOM 6562 N N . ALA B 1 269 ? -2.094 34.219 12.172 1 95.69 269 ALA B N 1
ATOM 6563 C CA . ALA B 1 269 ? -0.67 34.469 12.383 1 95.69 269 ALA B CA 1
ATOM 6564 C C . ALA B 1 269 ? 0.066 34.594 11.055 1 95.69 269 ALA B C 1
ATOM 6566 O O . ALA B 1 269 ? 0.884 35.5 10.883 1 95.69 269 ALA B O 1
ATOM 6567 N N . VAL B 1 270 ? -0.22 33.781 10.164 1 96.44 270 VAL B N 1
ATOM 6568 C CA . VAL B 1 270 ? 0.487 33.781 8.891 1 96.44 270 VAL B CA 1
ATOM 6569 C C . VAL B 1 270 ? 0.02 34.969 8.047 1 96.44 270 VAL B C 1
ATOM 6571 O O . VAL B 1 270 ? 0.817 35.594 7.344 1 96.44 270 VAL B O 1
ATOM 6574 N N . THR B 1 271 ? -1.251 35.25 8.125 1 96.5 271 THR B N 1
ATOM 6575 C CA . THR B 1 271 ? -1.77 36.406 7.43 1 96.5 271 THR B CA 1
ATOM 6576 C C . THR B 1 271 ? -1.112 37.688 7.957 1 96.5 271 THR B C 1
ATOM 6578 O O . THR B 1 271 ? -0.71 38.562 7.176 1 96.5 271 THR B O 1
ATOM 6581 N N . LEU B 1 272 ? -1.035 37.781 9.219 1 96.5 272 LEU B N 1
ATOM 6582 C CA . LEU B 1 272 ? -0.379 38.938 9.828 1 96.5 272 LEU B CA 1
ATOM 6583 C C . LEU B 1 272 ? 1.083 39 9.398 1 96.5 272 LEU B C 1
ATOM 6585 O O . LEU B 1 272 ? 1.62 40.094 9.211 1 96.5 272 LEU B O 1
ATOM 6589 N N . ALA B 1 273 ? 1.729 37.906 9.281 1 97.38 273 ALA B N 1
ATOM 6590 C CA . ALA B 1 273 ? 3.107 37.875 8.797 1 97.38 273 ALA B CA 1
ATOM 6591 C C . ALA B 1 273 ? 3.205 38.438 7.383 1 97.38 273 ALA B C 1
ATOM 6593 O O . ALA B 1 273 ? 4.117 39.219 7.086 1 97.38 273 ALA B O 1
ATOM 6594 N N . ALA B 1 274 ? 2.299 38.031 6.566 1 97.31 274 ALA B N 1
ATOM 6595 C CA . ALA B 1 274 ? 2.27 38.562 5.203 1 97.31 274 ALA B CA 1
ATOM 6596 C C . ALA B 1 274 ? 2.025 40.062 5.191 1 97.31 274 ALA B C 1
ATOM 6598 O O . ALA B 1 274 ? 2.635 40.781 4.402 1 97.31 274 ALA B O 1
ATOM 6599 N N . ILE B 1 275 ? 1.15 40.5 6.008 1 97 275 ILE B N 1
ATOM 6600 C CA . ILE B 1 275 ? 0.868 41.938 6.129 1 97 275 ILE B CA 1
ATOM 6601 C C . ILE B 1 275 ? 2.123 42.656 6.59 1 97 275 ILE B C 1
ATOM 6603 O O . ILE B 1 275 ? 2.479 43.719 6.035 1 97 275 ILE B O 1
ATOM 6607 N N . ALA B 1 276 ? 2.744 42.125 7.559 1 95.81 276 ALA B N 1
ATOM 6608 C CA . ALA B 1 276 ? 3.969 42.75 8.07 1 95.81 276 ALA B CA 1
ATOM 6609 C C . ALA B 1 276 ? 5.016 42.875 6.965 1 95.81 276 ALA B C 1
ATOM 6611 O O . ALA B 1 276 ? 5.703 43.906 6.879 1 95.81 276 ALA B O 1
ATOM 6612 N N . SER B 1 277 ? 5.141 41.875 6.191 1 96.06 277 SER B N 1
ATOM 6613 C CA . SER B 1 277 ? 6.07 41.938 5.066 1 96.06 277 SER B CA 1
ATOM 6614 C C . SER B 1 277 ? 5.668 43 4.066 1 96.06 277 SER B C 1
ATOM 6616 O O . SER B 1 277 ? 6.527 43.719 3.527 1 96.06 277 SER B O 1
ATOM 6618 N N . ALA B 1 278 ? 4.406 43.062 3.807 1 96.25 278 ALA B N 1
ATOM 6619 C CA . ALA B 1 278 ? 3.898 44.094 2.9 1 96.25 278 ALA B CA 1
ATOM 6620 C C . ALA B 1 278 ? 4.234 45.469 3.41 1 96.25 278 ALA B C 1
ATOM 6622 O O . ALA B 1 278 ? 4.582 46.375 2.629 1 96.25 278 ALA B O 1
ATOM 6623 N N . LEU B 1 279 ? 4.125 45.688 4.668 1 95.5 279 LEU B N 1
ATOM 6624 C CA . LEU B 1 279 ? 4.445 46.969 5.289 1 95.5 279 LEU B CA 1
ATOM 6625 C C . LEU B 1 279 ? 5.93 47.281 5.141 1 95.5 279 LEU B C 1
ATOM 6627 O O . LEU B 1 279 ? 6.301 48.438 4.91 1 95.5 279 LEU B O 1
ATOM 6631 N N . SER B 1 280 ? 6.688 46.281 5.238 1 93.44 280 SER B N 1
ATOM 6632 C CA . SER B 1 280 ? 8.125 46.438 5.062 1 93.44 280 SER B CA 1
ATOM 6633 C C . SER B 1 280 ? 8.461 46.844 3.629 1 93.44 280 SER B C 1
ATOM 6635 O O . SER B 1 280 ? 9.328 47.688 3.404 1 93.44 280 SER B O 1
ATOM 6637 N N . ILE B 1 281 ? 7.805 46.219 2.723 1 93.31 281 ILE B N 1
ATOM 6638 C CA . ILE B 1 281 ? 8.031 46.531 1.314 1 93.31 281 ILE B CA 1
ATOM 6639 C C . ILE B 1 281 ? 7.617 47.969 1.029 1 93.31 281 ILE B C 1
ATOM 6641 O O . ILE B 1 281 ? 8.312 48.688 0.3 1 93.31 281 ILE B O 1
ATOM 6645 N N . SER B 1 282 ? 6.52 48.406 1.63 1 93.62 282 SER B N 1
ATOM 6646 C CA . SER B 1 282 ? 5.98 49.719 1.387 1 93.62 282 SER B CA 1
ATOM 6647 C C . SER B 1 282 ? 6.586 50.75 2.34 1 93.62 282 SER B C 1
ATOM 6649 O O . SER B 1 282 ? 6.297 51.938 2.24 1 93.62 282 SER B O 1
ATOM 6651 N N . ASN B 1 283 ? 7.375 50.312 3.268 1 93.06 283 ASN B N 1
ATOM 6652 C CA . ASN B 1 283 ? 7.992 51.188 4.273 1 93.06 283 ASN B CA 1
ATOM 6653 C C . ASN B 1 283 ? 6.945 52 5.043 1 93.06 283 ASN B C 1
ATOM 6655 O O . ASN B 1 283 ? 7.031 53.219 5.113 1 93.06 283 ASN B O 1
ATOM 6659 N N . THR B 1 284 ? 5.918 51.312 5.516 1 95.31 284 THR B N 1
ATOM 6660 C CA . THR B 1 284 ? 4.855 51.938 6.309 1 95.31 284 THR B CA 1
ATOM 6661 C C . THR B 1 284 ? 4.703 51.219 7.648 1 95.31 284 THR B C 1
ATOM 6663 O O . THR B 1 284 ? 5.277 50.156 7.855 1 95.31 284 THR B O 1
ATOM 6666 N N . LYS B 1 285 ? 3.939 51.812 8.531 1 95.5 285 LYS B N 1
ATOM 6667 C CA . LYS B 1 285 ? 3.668 51.25 9.852 1 95.5 285 LYS B CA 1
ATOM 6668 C C . LYS B 1 285 ? 2.25 50.688 9.922 1 95.5 285 LYS B C 1
ATOM 6670 O O . LYS B 1 285 ? 1.337 51.219 9.281 1 95.5 285 LYS B O 1
ATOM 6675 N N . LEU B 1 286 ? 2.064 49.719 10.773 1 96 286 LEU B N 1
ATOM 6676 C CA . LEU B 1 286 ? 0.787 49 10.898 1 96 286 LEU B CA 1
ATOM 6677 C C . LEU B 1 286 ? -0.318 49.969 11.305 1 96 286 LEU B C 1
ATOM 6679 O O . LEU B 1 286 ? -1.444 49.875 10.812 1 96 286 LEU B O 1
ATOM 6683 N N . GLN B 1 287 ? 0.001 50.906 12.125 1 93.94 287 GLN B N 1
ATOM 6684 C CA . GLN B 1 287 ? -0.988 51.844 12.688 1 93.94 287 GLN B CA 1
ATOM 6685 C C . GLN B 1 287 ? -1.543 52.781 11.617 1 93.94 287 GLN B C 1
ATOM 6687 O O . GLN B 1 287 ? -2.598 53.375 11.805 1 93.94 287 GLN B O 1
ATOM 6692 N N . ASN B 1 288 ? -0.873 52.875 10.484 1 94.06 288 ASN B N 1
ATOM 6693 C CA . ASN B 1 288 ? -1.294 53.75 9.406 1 94.06 288 ASN B CA 1
ATOM 6694 C C . ASN B 1 288 ? -2.223 53.031 8.422 1 94.06 288 ASN B C 1
ATOM 6696 O O . ASN B 1 288 ? -2.707 53.656 7.469 1 94.06 288 ASN B O 1
ATOM 6700 N N . HIS B 1 289 ? -2.508 51.875 8.727 1 96.81 289 HIS B N 1
ATOM 6701 C CA . HIS B 1 289 ? -3.268 51.094 7.758 1 96.81 289 HIS B CA 1
ATOM 6702 C C . HIS B 1 289 ? -4.695 50.875 8.234 1 96.81 289 HIS B C 1
ATOM 6704 O O . HIS B 1 289 ? -4.969 50.906 9.438 1 96.81 289 HIS B O 1
ATOM 6710 N N . ARG B 1 290 ? -5.605 50.688 7.293 1 97.62 290 ARG B N 1
ATOM 6711 C CA . ARG B 1 290 ? -7.02 50.375 7.465 1 97.62 290 ARG B CA 1
ATOM 6712 C C . ARG B 1 290 ? -7.375 49.062 6.797 1 97.62 290 ARG B C 1
ATOM 6714 O O . ARG B 1 290 ? -6.969 48.781 5.664 1 97.62 290 ARG B O 1
ATOM 6721 N N . PHE B 1 291 ? -8.133 48.219 7.531 1 98.25 291 PHE B N 1
ATOM 6722 C CA . PHE B 1 291 ? -8.352 46.844 7.09 1 98.25 291 PHE B CA 1
ATOM 6723 C C . PHE B 1 291 ? -9.828 46.594 6.805 1 98.25 291 PHE B C 1
ATOM 6725 O O . PHE B 1 291 ? -10.68 46.812 7.668 1 98.25 291 PHE B O 1
ATOM 6732 N N . LEU B 1 292 ? -10.133 46.188 5.594 1 98.25 292 LEU B N 1
ATOM 6733 C CA . LEU B 1 292 ? -11.484 45.781 5.207 1 98.25 292 LEU B CA 1
ATOM 6734 C C . LEU B 1 292 ? -11.531 44.312 4.836 1 98.25 292 LEU B C 1
ATOM 6736 O O . LEU B 1 292 ? -10.758 43.844 4 1 98.25 292 LEU B O 1
ATOM 6740 N N . PHE B 1 293 ? -12.422 43.625 5.535 1 97.62 293 PHE B N 1
ATOM 6741 C CA . PHE B 1 293 ? -12.586 42.219 5.293 1 97.62 293 PHE B CA 1
ATOM 6742 C C . PHE B 1 293 ? -13.812 41.938 4.438 1 97.62 293 PHE B C 1
ATOM 6744 O O . PHE B 1 293 ? -14.875 42.531 4.668 1 97.62 293 PHE B O 1
ATOM 6751 N N . GLN B 1 294 ? -13.602 41.188 3.373 1 97 294 GLN B N 1
ATOM 6752 C CA . GLN B 1 294 ? -14.719 40.531 2.727 1 97 294 GLN B CA 1
ATOM 6753 C C . GLN B 1 294 ? -14.922 39.125 3.299 1 97 294 GLN B C 1
ATOM 6755 O O . GLN B 1 294 ? -14.289 38.156 2.848 1 97 294 GLN B O 1
ATOM 6760 N N . GLY B 1 295 ? -15.82 38.969 4.141 1 92.81 295 GLY B N 1
ATOM 6761 C CA . GLY B 1 295 ? -16.016 37.812 4.992 1 92.81 295 GLY B CA 1
ATOM 6762 C C . GLY B 1 295 ? -15.945 38.125 6.473 1 92.81 295 GLY B C 1
ATOM 6763 O O . GLY B 1 295 ? -15.141 38.969 6.891 1 92.81 295 GLY B O 1
ATOM 6764 N N . ALA B 1 296 ? -16.766 37.5 7.254 1 89.25 296 ALA B N 1
ATOM 6765 C CA . ALA B 1 296 ? -16.797 37.719 8.695 1 89.25 296 ALA B CA 1
ATOM 6766 C C . ALA B 1 296 ? -16.891 36.406 9.461 1 89.25 296 ALA B C 1
ATOM 6768 O O . ALA B 1 296 ? -17.453 36.375 10.555 1 89.25 296 ALA B O 1
ATOM 6769 N N . GLY B 1 297 ? -16.328 35.375 8.836 1 81.12 297 GLY B N 1
ATOM 6770 C CA . GLY B 1 297 ? -16.297 34.094 9.477 1 81.12 297 GLY B CA 1
ATOM 6771 C C . GLY B 1 297 ? -15.102 33.906 10.391 1 81.12 297 GLY B C 1
ATOM 6772 O O . GLY B 1 297 ? -14.547 34.875 10.906 1 81.12 297 GLY B O 1
ATOM 6773 N N . GLU B 1 298 ? -14.711 32.625 10.617 1 79.06 298 GLU B N 1
ATOM 6774 C CA . GLU B 1 298 ? -13.656 32.219 11.547 1 79.06 298 GLU B CA 1
ATOM 6775 C C . GLU B 1 298 ? -12.312 32.844 11.148 1 79.06 298 GLU B C 1
ATOM 6777 O O . GLU B 1 298 ? -11.625 33.438 11.977 1 79.06 298 GLU B O 1
ATOM 6782 N N . ALA B 1 299 ? -12.039 32.656 9.922 1 84.56 299 ALA B N 1
ATOM 6783 C CA . ALA B 1 299 ? -10.758 33.188 9.453 1 84.56 299 ALA B CA 1
ATOM 6784 C C . ALA B 1 299 ? -10.68 34.688 9.602 1 84.56 299 ALA B C 1
ATOM 6786 O O . ALA B 1 299 ? -9.664 35.219 10.047 1 84.56 299 ALA B O 1
ATOM 6787 N N . ALA B 1 300 ? -11.734 35.375 9.242 1 90.69 300 ALA B N 1
ATOM 6788 C CA . ALA B 1 300 ? -11.781 36.844 9.32 1 90.69 300 ALA B CA 1
ATOM 6789 C C . ALA B 1 300 ? -11.625 37.312 10.766 1 90.69 300 ALA B C 1
ATOM 6791 O O . ALA B 1 300 ? -10.805 38.188 11.039 1 90.69 300 ALA B O 1
ATOM 6792 N N . LEU B 1 301 ? -12.344 36.75 11.594 1 86.06 301 LEU B N 1
ATOM 6793 C CA . LEU B 1 301 ? -12.32 37.156 12.992 1 86.06 301 LEU B CA 1
ATOM 6794 C C . LEU B 1 301 ? -10.984 36.812 13.641 1 86.06 301 LEU B C 1
ATOM 6796 O O . LEU B 1 301 ? -10.5 37.562 14.5 1 86.06 301 LEU B O 1
ATOM 6800 N N . GLY B 1 302 ? -10.438 35.719 13.289 1 88.06 302 GLY B N 1
ATOM 6801 C CA . GLY B 1 302 ? -9.109 35.375 13.781 1 88.06 302 GLY B CA 1
ATOM 6802 C C . GLY B 1 302 ? -8.039 36.375 13.383 1 88.06 302 GLY B C 1
ATOM 6803 O O . GLY B 1 302 ? -7.246 36.812 14.219 1 88.06 302 GLY B O 1
ATOM 6804 N N . ILE B 1 303 ? -8.07 36.719 12.141 1 93.19 303 ILE B N 1
ATOM 6805 C CA . ILE B 1 303 ? -7.121 37.688 11.633 1 93.19 303 ILE B CA 1
ATOM 6806 C C . ILE B 1 303 ? -7.383 39.062 12.289 1 93.19 303 ILE B C 1
ATOM 6808 O O . ILE B 1 303 ? -6.449 39.719 12.734 1 93.19 303 ILE B O 1
ATOM 6812 N N . ALA B 1 304 ? -8.641 39.375 12.352 1 94.25 304 ALA B N 1
ATOM 6813 C CA . ALA B 1 304 ? -9.031 40.688 12.914 1 94.25 304 ALA B CA 1
ATOM 6814 C C . ALA B 1 304 ? -8.586 40.781 14.375 1 94.25 304 ALA B C 1
ATOM 6816 O O . ALA B 1 304 ? -8.109 41.844 14.797 1 94.25 304 ALA B O 1
ATOM 6817 N N . ASN B 1 305 ? -8.773 39.75 15.07 1 90.44 305 ASN B N 1
ATOM 6818 C CA . ASN B 1 305 ? -8.375 39.781 16.469 1 90.44 305 ASN B CA 1
ATOM 6819 C C . ASN B 1 305 ? -6.863 39.938 16.625 1 90.44 305 ASN B C 1
ATOM 6821 O O . ASN B 1 305 ? -6.402 40.656 17.516 1 90.44 305 ASN B O 1
ATOM 6825 N N . LEU B 1 306 ? -6.141 39.25 15.852 1 92.06 306 LEU B N 1
ATOM 6826 C CA . LEU B 1 306 ? -4.688 39.375 15.922 1 92.06 306 LEU B CA 1
ATOM 6827 C C . LEU B 1 306 ? -4.238 40.75 15.508 1 92.06 306 LEU B C 1
ATOM 6829 O O . LEU B 1 306 ? -3.303 41.312 16.094 1 92.06 306 LEU B O 1
ATOM 6833 N N . LEU B 1 307 ? -4.883 41.281 14.5 1 94.88 307 LEU B N 1
ATOM 6834 C CA . LEU B 1 307 ? -4.602 42.656 14.078 1 94.88 307 LEU B CA 1
ATOM 6835 C C . LEU B 1 307 ? -4.883 43.625 15.211 1 94.88 307 LEU B C 1
ATOM 6837 O O . LEU B 1 307 ? -4.102 44.562 15.438 1 94.88 307 LEU B O 1
ATOM 6841 N N . PHE B 1 308 ? -5.988 43.406 15.852 1 93.94 308 PHE B N 1
ATOM 6842 C CA . PHE B 1 308 ? -6.367 44.25 16.984 1 93.94 308 PHE B CA 1
ATOM 6843 C C . PHE B 1 308 ? -5.273 44.25 18.047 1 93.94 308 PHE B C 1
ATOM 6845 O O . PHE B 1 308 ? -4.84 45.312 18.484 1 93.94 308 PHE B O 1
ATOM 6852 N N . VAL B 1 309 ? -4.805 43.094 18.344 1 91.31 309 VAL B N 1
ATOM 6853 C CA . VAL B 1 309 ? -3.764 42.938 19.359 1 91.31 309 VAL B CA 1
ATOM 6854 C C . VAL B 1 309 ? -2.473 43.594 18.875 1 91.31 309 VAL B C 1
ATOM 6856 O O . VAL B 1 309 ? -1.779 44.281 19.625 1 91.31 309 VAL B O 1
ATOM 6859 N N . ALA B 1 310 ? -2.146 43.375 17.656 1 93.19 310 ALA B N 1
ATOM 6860 C CA . ALA B 1 310 ? -0.931 43.938 17.078 1 93.19 310 ALA B CA 1
ATOM 6861 C C . ALA B 1 310 ? -0.979 45.469 17.078 1 93.19 310 ALA B C 1
ATOM 6863 O O . ALA B 1 310 ? 0.02 46.125 17.375 1 93.19 310 ALA B O 1
ATOM 6864 N N . LEU B 1 311 ? -2.107 46.031 16.766 1 95.06 311 LEU B N 1
ATOM 6865 C CA . LEU B 1 311 ? -2.289 47.5 16.75 1 95.06 311 LEU B CA 1
ATOM 6866 C C . LEU B 1 311 ? -2.158 48.062 18.156 1 95.06 311 LEU B C 1
ATOM 6868 O O . LEU B 1 311 ? -1.561 49.125 18.344 1 95.06 311 LEU B O 1
ATOM 6872 N N . LYS B 1 312 ? -2.658 47.312 19.062 1 93.31 312 LYS B N 1
ATOM 6873 C CA . LYS B 1 312 ? -2.545 47.75 20.453 1 93.31 312 LYS B CA 1
ATOM 6874 C C . LYS B 1 312 ? -1.092 47.75 20.922 1 93.31 312 LYS B C 1
ATOM 6876 O O . LYS B 1 312 ? -0.66 48.625 21.656 1 93.31 312 LYS B O 1
ATOM 6881 N N . THR B 1 313 ? -0.438 46.812 20.484 1 89.19 313 THR B N 1
ATOM 6882 C CA . THR B 1 313 ? 0.968 46.688 20.844 1 89.19 313 THR B CA 1
ATOM 6883 C C . THR B 1 313 ? 1.781 47.844 20.281 1 89.19 313 THR B C 1
ATOM 6885 O O . THR B 1 313 ? 2.797 48.25 20.859 1 89.19 313 THR B O 1
ATOM 6888 N N . GLU B 1 314 ? 1.297 48.406 19.188 1 91.06 314 GLU B N 1
ATOM 6889 C CA . GLU B 1 314 ? 1.971 49.531 18.578 1 91.06 314 GLU B CA 1
ATOM 6890 C C . GLU B 1 314 ? 1.57 50.844 19.25 1 91.06 314 GLU B C 1
ATOM 6892 O O . GLU B 1 314 ? 2.049 51.906 18.875 1 91.06 314 GLU B O 1
ATOM 6897 N N . GLY B 1 315 ? 0.646 50.812 20.125 1 91.31 315 GLY B N 1
ATOM 6898 C CA . GLY B 1 315 ? 0.384 51.969 20.938 1 91.31 315 GLY B CA 1
ATOM 6899 C C . GLY B 1 315 ? -1.027 52.5 20.781 1 91.31 315 GLY B C 1
ATOM 6900 O O . GLY B 1 315 ? -1.417 53.469 21.453 1 91.31 315 GLY B O 1
ATOM 6901 N N . LEU B 1 316 ? -1.832 51.875 19.938 1 94.75 316 LEU B N 1
ATOM 6902 C CA . LEU B 1 316 ? -3.207 52.312 19.781 1 94.75 316 LEU B CA 1
ATOM 6903 C C . LEU B 1 316 ? -4.082 51.844 20.922 1 94.75 316 LEU B C 1
ATOM 6905 O O . LEU B 1 316 ? -3.865 50.75 21.469 1 94.75 316 LEU B O 1
ATOM 6909 N N . ASN B 1 317 ? -5.031 52.625 21.312 1 94.56 317 ASN B N 1
ATOM 6910 C CA . ASN B 1 317 ? -6.008 52.156 22.281 1 94.56 317 ASN B CA 1
ATOM 6911 C C . ASN B 1 317 ? -7.078 51.281 21.625 1 94.56 317 ASN B C 1
ATOM 6913 O O . ASN B 1 317 ? -7.09 51.094 20.406 1 94.56 317 ASN B O 1
ATOM 6917 N N . ASP B 1 318 ? -8.008 50.781 22.359 1 92.81 318 ASP B N 1
ATOM 6918 C CA . ASP B 1 318 ? -8.992 49.812 21.906 1 92.81 318 ASP B CA 1
ATOM 6919 C C . ASP B 1 318 ? -9.883 50.406 20.812 1 92.81 318 ASP B C 1
ATOM 6921 O O . ASP B 1 318 ? -10.109 49.781 19.781 1 92.81 318 ASP B O 1
ATOM 6925 N N . ASN B 1 319 ? -10.32 51.562 21.094 1 92.25 319 ASN B N 1
ATOM 6926 C CA . ASN B 1 319 ? -11.219 52.219 20.141 1 92.25 319 ASN B CA 1
ATOM 6927 C C . ASN B 1 319 ? -10.516 52.531 18.828 1 92.25 319 ASN B C 1
ATOM 6929 O O . ASN B 1 319 ? -11.086 52.344 17.75 1 92.25 319 ASN B O 1
ATOM 6933 N N . GLU B 1 320 ? -9.305 53.062 18.953 1 93.62 320 GLU B N 1
ATOM 6934 C CA . GLU B 1 320 ? -8.523 53.375 17.75 1 93.62 320 GLU B CA 1
ATOM 6935 C C . GLU B 1 320 ? -8.234 52.125 16.938 1 93.62 320 GLU B C 1
ATOM 6937 O O . GLU B 1 320 ? -8.352 52.125 15.703 1 93.62 320 GLU B O 1
ATOM 6942 N N . ALA B 1 321 ? -7.879 51.062 17.594 1 94.44 321 ALA B N 1
ATOM 6943 C CA . ALA B 1 321 ? -7.551 49.812 16.922 1 94.44 321 ALA B CA 1
ATOM 6944 C C . ALA B 1 321 ? -8.773 49.25 16.219 1 94.44 321 ALA B C 1
ATOM 6946 O O . ALA B 1 321 ? -8.688 48.812 15.07 1 94.44 321 ALA B O 1
ATOM 6947 N N . ARG B 1 322 ? -9.898 49.281 16.844 1 92.5 322 ARG B N 1
ATOM 6948 C CA . ARG B 1 322 ? -11.125 48.719 16.297 1 92.5 322 ARG B CA 1
ATOM 6949 C C . ARG B 1 322 ? -11.609 49.531 15.102 1 92.5 322 ARG B C 1
ATOM 6951 O O . ARG B 1 322 ? -12.172 48.969 14.148 1 92.5 322 ARG B O 1
ATOM 6958 N N . SER B 1 323 ? -11.367 50.812 15.203 1 92.69 323 SER B N 1
ATOM 6959 C CA . SER B 1 323 ? -11.859 51.719 14.172 1 92.69 323 SER B CA 1
ATOM 6960 C C . SER B 1 323 ? -11.133 51.5 12.852 1 92.69 323 SER B C 1
ATOM 6962 O O . SER B 1 323 ? -11.586 51.969 11.797 1 92.69 323 SER B O 1
ATOM 6964 N N . ARG B 1 324 ? -10.062 50.75 12.867 1 95.19 324 ARG B N 1
ATOM 6965 C CA . ARG B 1 324 ? -9.273 50.531 11.656 1 95.19 324 ARG B CA 1
ATOM 6966 C C . ARG B 1 324 ? -9.68 49.219 10.977 1 95.19 324 ARG B C 1
ATOM 6968 O O . ARG B 1 324 ? -9.219 48.938 9.875 1 95.19 324 ARG B O 1
ATOM 6975 N N . ILE B 1 325 ? -10.539 48.469 11.617 1 96.56 325 ILE B N 1
ATOM 6976 C CA . ILE B 1 325 ? -10.867 47.125 11.141 1 96.56 325 ILE B CA 1
ATOM 6977 C C . ILE B 1 325 ? -12.359 47.031 10.836 1 96.56 325 ILE B C 1
ATOM 6979 O O . ILE B 1 325 ? -13.195 47.281 11.711 1 96.56 325 ILE B O 1
ATOM 6983 N N . TRP B 1 326 ? -12.695 46.75 9.586 1 96.38 326 TRP B N 1
ATOM 6984 C CA . TRP B 1 326 ? -14.094 46.594 9.172 1 96.38 326 TRP B CA 1
ATOM 6985 C C . TRP B 1 326 ? -14.336 45.188 8.602 1 96.38 326 TRP B C 1
ATOM 6987 O O . TRP B 1 326 ? -13.531 44.688 7.82 1 96.38 326 TRP B O 1
ATOM 6997 N N . LEU B 1 327 ? -15.398 44.562 8.992 1 95.88 327 LEU B N 1
ATOM 6998 C CA . LEU B 1 327 ? -15.789 43.25 8.477 1 95.88 327 LEU B CA 1
ATOM 6999 C C . LEU B 1 327 ? -17.094 43.344 7.695 1 95.88 327 LEU B C 1
ATOM 7001 O O . LEU B 1 327 ? -18 44.094 8.078 1 95.88 327 LEU B O 1
ATOM 7005 N N . ARG B 1 328 ? -17.094 42.625 6.594 1 94.5 328 ARG B N 1
ATOM 7006 C CA . ARG B 1 328 ? -18.312 42.5 5.781 1 94.5 328 ARG B CA 1
ATOM 7007 C C . ARG B 1 328 ? -18.719 41.031 5.633 1 94.5 328 ARG B C 1
ATOM 7009 O O . ARG B 1 328 ? -17.875 40.156 5.457 1 94.5 328 ARG B O 1
ATOM 7016 N N . ASP B 1 329 ? -20 40.781 5.688 1 89.44 329 ASP B N 1
ATOM 7017 C CA . ASP B 1 329 ? -20.516 39.438 5.398 1 89.44 329 ASP B CA 1
ATOM 7018 C C . ASP B 1 329 ? -21.531 39.469 4.25 1 89.44 329 ASP B C 1
ATOM 7020 O O . ASP B 1 329 ? -21.547 40.438 3.469 1 89.44 329 ASP B O 1
ATOM 7024 N N . SER B 1 330 ? -22.234 38.375 4.062 1 85.31 330 SER B N 1
ATOM 7025 C CA . SER B 1 330 ? -23.141 38.25 2.916 1 85.31 330 SER B CA 1
ATOM 7026 C C . SER B 1 330 ? -24.266 39.281 2.971 1 85.31 330 SER B C 1
ATOM 7028 O O . SER B 1 330 ? -24.875 39.594 1.951 1 85.31 330 SER B O 1
ATOM 7030 N N . LYS B 1 331 ? -24.438 39.875 4.148 1 87.25 331 LYS B N 1
ATOM 7031 C CA . LYS B 1 331 ? -25.516 40.844 4.316 1 87.25 331 LYS B CA 1
ATOM 7032 C C . LYS B 1 331 ? -24.953 42.281 4.34 1 87.25 331 LYS B C 1
ATOM 7034 O O . LYS B 1 331 ? -25.703 43.219 4.559 1 87.25 331 LYS B O 1
ATOM 7039 N N . GLY B 1 332 ? -23.656 42.344 4.172 1 91.38 332 GLY B N 1
ATOM 7040 C CA . GLY B 1 332 ? -23.031 43.688 4.133 1 91.38 332 GLY B CA 1
ATOM 7041 C C . GLY B 1 332 ? -22.078 43.906 5.289 1 91.38 332 GLY B C 1
ATOM 7042 O O . GLY B 1 332 ? -21.594 42.969 5.906 1 91.38 332 GLY B O 1
ATOM 7043 N N . LEU B 1 333 ? -21.844 45.281 5.484 1 94.31 333 LEU B N 1
ATOM 7044 C CA . LEU B 1 333 ? -20.969 45.688 6.578 1 94.31 333 LEU B CA 1
ATOM 7045 C C . LEU B 1 333 ? -21.531 45.25 7.922 1 94.31 333 LEU B C 1
ATOM 7047 O O . LEU B 1 333 ? -22.734 45.406 8.164 1 94.31 333 LEU B O 1
ATOM 7051 N N . VAL B 1 334 ? -20.703 44.75 8.805 1 93.25 334 VAL B N 1
ATOM 7052 C CA . VAL B 1 334 ? -21.125 44.375 10.141 1 93.25 334 VAL B CA 1
ATOM 7053 C C . VAL B 1 334 ? -21.344 45.625 11 1 93.25 334 VAL B C 1
ATOM 7055 O O . VAL B 1 334 ? -20.391 46.281 11.391 1 93.25 334 VAL B O 1
ATOM 7058 N N . VAL B 1 335 ? -22.609 45.875 11.289 1 90.88 335 VAL B N 1
ATOM 7059 C CA . VAL B 1 335 ? -22.984 47.062 12.078 1 90.88 335 VAL B CA 1
ATOM 7060 C C . VAL B 1 335 ? -23.953 46.625 13.195 1 90.88 335 VAL B C 1
ATOM 7062 O O . VAL B 1 335 ? -24.547 45.562 13.133 1 90.88 335 VAL B O 1
ATOM 7065 N N . TYR B 1 336 ? -23.922 47.344 14.32 1 84.06 336 TYR B N 1
ATOM 7066 C CA . TYR B 1 336 ? -24.766 47.031 15.469 1 84.06 336 TYR B CA 1
ATOM 7067 C C . TYR B 1 336 ? -26.234 47.031 15.078 1 84.06 336 TYR B C 1
ATOM 7069 O O . TYR B 1 336 ? -27 46.156 15.523 1 84.06 336 TYR B O 1
ATOM 7077 N N . ASN B 1 337 ? -26.766 47.969 14.359 1 74 337 ASN B N 1
ATOM 7078 C CA . ASN B 1 337 ? -28.188 48.125 14.086 1 74 337 ASN B CA 1
ATOM 7079 C C . ASN B 1 337 ? -28.578 47.531 12.734 1 74 337 ASN B C 1
ATOM 7081 O O . ASN B 1 337 ? -29.281 48.188 11.953 1 74 337 ASN B O 1
ATOM 7085 N N . ARG B 1 338 ? -28.031 46.25 12.594 1 73.75 338 ARG B N 1
ATOM 7086 C CA . ARG B 1 338 ? -28.406 45.656 11.312 1 73.75 338 ARG B CA 1
ATOM 7087 C C . ARG B 1 338 ? -29.844 45.188 11.328 1 73.75 338 ARG B C 1
ATOM 7089 O O . ARG B 1 338 ? -30.266 44.469 12.258 1 73.75 338 ARG B O 1
ATOM 7096 N N . PRO B 1 339 ? -30.734 45.719 10.484 1 59.34 339 PRO B N 1
ATOM 7097 C CA . PRO B 1 339 ? -32.156 45.312 10.469 1 59.34 339 PRO B CA 1
ATOM 7098 C C . PRO B 1 339 ? -32.312 43.812 10.258 1 59.34 339 PRO B C 1
ATOM 7100 O O . PRO B 1 339 ? -33.25 43.188 10.758 1 59.34 339 PRO B O 1
ATOM 7103 N N . GLN B 1 340 ? -31.516 43.156 9.43 1 52.62 340 GLN B N 1
ATOM 7104 C CA . GLN B 1 340 ? -31.812 41.875 8.852 1 52.62 340 GLN B CA 1
ATOM 7105 C C . GLN B 1 340 ? -31.5 40.75 9.836 1 52.62 340 GLN B C 1
ATOM 7107 O O . GLN B 1 340 ? -32 39.625 9.688 1 52.62 340 GLN B O 1
ATOM 7112 N N . SER B 1 341 ? -30.578 40.938 10.75 1 58.03 341 SER B N 1
ATOM 7113 C CA . SER B 1 341 ? -30.312 39.688 11.477 1 58.03 341 SER B CA 1
ATOM 7114 C C . SER B 1 341 ? -29.547 39.969 12.766 1 58.03 341 SER B C 1
ATOM 7116 O O . SER B 1 341 ? -28.906 41.031 12.898 1 58.03 341 SER B O 1
ATOM 7118 N N . HIS B 1 342 ? -29.891 39.219 13.781 1 62.09 342 HIS B N 1
ATOM 7119 C CA . HIS B 1 342 ? -29.141 39.188 15.031 1 62.09 342 HIS B CA 1
ATOM 7120 C C . HIS B 1 342 ? -27.672 38.875 14.781 1 62.09 342 HIS B C 1
ATOM 7122 O O . HIS B 1 342 ? -27.344 37.906 14.094 1 62.09 342 HIS B O 1
ATOM 7128 N N . LEU B 1 343 ? -26.844 39.844 15.016 1 72.31 343 LEU B N 1
ATOM 7129 C CA . LEU B 1 343 ? -25.406 39.656 14.906 1 72.31 343 LEU B CA 1
ATOM 7130 C C . LEU B 1 343 ? -24.922 38.594 15.906 1 72.31 343 LEU B C 1
ATOM 7132 O O . LEU B 1 343 ? -25.297 38.656 17.078 1 72.31 343 LEU B O 1
ATOM 7136 N N . GLU B 1 344 ? -24.281 37.688 15.383 1 71.94 344 GLU B N 1
ATOM 7137 C CA . GLU B 1 344 ? -23.641 36.719 16.266 1 71.94 344 GLU B CA 1
ATOM 7138 C C . GLU B 1 344 ? -22.672 37.375 17.234 1 71.94 344 GLU B C 1
ATOM 7140 O O . GLU B 1 344 ? -22.031 38.375 16.891 1 71.94 344 GLU B O 1
ATOM 7145 N N . GLU B 1 345 ? -22.562 36.938 18.391 1 69.81 345 GLU B N 1
ATOM 7146 C CA . GLU B 1 345 ? -21.797 37.531 19.484 1 69.81 345 GLU B CA 1
ATOM 7147 C C . GLU B 1 345 ? -20.344 37.75 19.078 1 69.81 345 GLU B C 1
ATOM 7149 O O . GLU B 1 345 ? -19.75 38.781 19.406 1 69.81 345 GLU B O 1
ATOM 7154 N N . TYR B 1 346 ? -19.781 36.906 18.328 1 71.44 346 TYR B N 1
ATOM 7155 C CA . TYR B 1 346 ? -18.359 36.969 18.016 1 71.44 346 TYR B CA 1
ATOM 7156 C C . TYR B 1 346 ? -18.078 38.094 17.016 1 71.44 346 TYR B C 1
ATOM 7158 O O . TYR B 1 346 ? -16.953 38.594 16.938 1 71.44 346 TYR B O 1
ATOM 7166 N N . LYS B 1 347 ? -19.078 38.5 16.297 1 77.81 347 LYS B N 1
ATOM 7167 C CA . LYS B 1 347 ? -18.922 39.562 15.32 1 77.81 347 LYS B CA 1
ATOM 7168 C C . LYS B 1 347 ? -19.078 40.938 15.984 1 77.81 347 LYS B C 1
ATOM 7170 O O . LYS B 1 347 ? -18.656 41.938 15.43 1 77.81 347 LYS B O 1
ATOM 7175 N N . MET B 1 348 ? -19.656 40.906 17.172 1 78.94 348 MET B N 1
ATOM 7176 C CA . MET B 1 348 ? -20 42.156 17.844 1 78.94 348 MET B CA 1
ATOM 7177 C C . MET B 1 348 ? -18.734 42.969 18.172 1 78.94 348 MET B C 1
ATOM 7179 O O . MET B 1 348 ? -18.766 44.188 18.203 1 78.94 348 MET B O 1
ATOM 7183 N N . THR B 1 349 ? -17.688 42.281 18.281 1 80.75 349 THR B N 1
ATOM 7184 C CA . THR B 1 349 ? -16.438 42.906 18.688 1 80.75 349 THR B CA 1
ATOM 7185 C C . THR B 1 349 ? -15.984 43.938 17.656 1 80.75 349 THR B C 1
ATOM 7187 O O . THR B 1 349 ? -15.359 44.938 17.984 1 80.75 349 THR B O 1
ATOM 7190 N N . PHE B 1 350 ? -16.359 43.719 16.422 1 89 350 PHE B N 1
ATOM 7191 C CA . PHE B 1 350 ? -15.883 44.594 15.359 1 89 350 PHE B CA 1
ATOM 7192 C C . PHE B 1 350 ? -17.062 45.281 14.664 1 89 350 PHE B C 1
ATOM 7194 O O . PHE B 1 350 ? -16.891 45.875 13.594 1 89 350 PHE B O 1
ATOM 7201 N N . ALA B 1 351 ? -18.188 45.156 15.297 1 90.06 351 ALA B N 1
ATOM 7202 C CA . ALA B 1 351 ? -19.359 45.844 14.734 1 90.06 351 ALA B CA 1
ATOM 7203 C C . ALA B 1 351 ? -19.203 47.344 14.82 1 90.06 351 ALA B C 1
ATOM 7205 O O . ALA B 1 351 ? -18.703 47.875 15.82 1 90.06 351 ALA B O 1
ATOM 7206 N N . GLN B 1 352 ? -19.656 48.031 13.805 1 88.5 352 GLN B N 1
ATOM 7207 C CA . GLN B 1 352 ? -19.562 49.469 13.742 1 88.5 352 GLN B CA 1
ATOM 7208 C C . GLN B 1 352 ? -20.891 50.125 14.086 1 88.5 352 GLN B C 1
ATOM 7210 O O . GLN B 1 352 ? -21.953 49.562 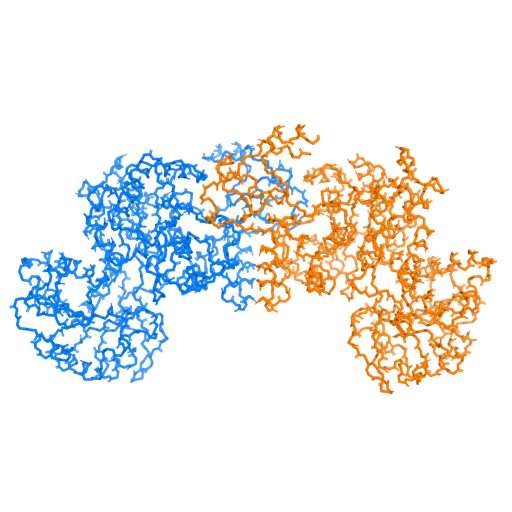13.812 1 88.5 352 GLN B O 1
ATOM 7215 N N . ASN B 1 353 ? -20.75 51.281 14.734 1 87.44 353 ASN B N 1
ATOM 7216 C CA . ASN B 1 353 ? -21.938 52.094 14.992 1 87.44 353 ASN B CA 1
ATOM 7217 C C . ASN B 1 353 ? -22.203 53.094 13.859 1 87.44 353 ASN B C 1
ATOM 7219 O O . ASN B 1 353 ? -21.875 54.281 13.984 1 87.44 353 ASN B O 1
ATOM 7223 N N . ARG B 1 354 ? -22.828 52.625 12.883 1 89.62 354 ARG B N 1
ATOM 7224 C CA . ARG B 1 354 ? -23.109 53.438 11.711 1 89.62 354 ARG B CA 1
ATOM 7225 C C . ARG B 1 354 ? -24.219 52.812 10.867 1 89.62 354 ARG B C 1
ATOM 7227 O O . ARG B 1 354 ? -24.734 51.75 11.188 1 89.62 354 ARG B O 1
ATOM 7234 N N . ALA B 1 355 ? -24.562 53.562 9.773 1 89.38 355 ALA B N 1
ATOM 7235 C CA . ALA B 1 355 ? -25.578 53.062 8.844 1 89.38 355 ALA B CA 1
ATOM 7236 C C . ALA B 1 355 ? -25.047 51.875 8.047 1 89.38 355 ALA B C 1
ATOM 7238 O O . ALA B 1 355 ? -23.859 51.781 7.742 1 89.38 355 ALA B O 1
ATOM 7239 N N . PRO B 1 356 ? -25.922 50.969 7.688 1 91.56 356 PRO B N 1
ATOM 7240 C CA . PRO B 1 356 ? -25.531 49.781 6.906 1 91.56 356 PRO B CA 1
ATOM 7241 C C . PRO B 1 356 ? -25 50.156 5.52 1 91.56 356 PRO B C 1
ATOM 7243 O O . PRO B 1 356 ? -25.453 51.156 4.922 1 91.56 356 PRO B O 1
ATOM 7246 N N . ILE B 1 357 ? -24.031 49.469 5.074 1 94.12 357 ILE B N 1
ATOM 7247 C CA . ILE B 1 357 ? -23.516 49.531 3.713 1 94.12 357 ILE B CA 1
ATOM 7248 C C . ILE B 1 357 ? -23.578 48.156 3.066 1 94.12 357 ILE B C 1
ATOM 7250 O O . ILE B 1 357 ? -22.984 47.188 3.568 1 94.12 357 ILE B O 1
ATOM 7254 N N . GLU B 1 358 ? -24.188 48 1.997 1 91.94 358 GLU B N 1
ATOM 7255 C CA . GLU B 1 358 ? -24.453 46.688 1.403 1 91.94 358 GLU B CA 1
ATOM 7256 C C . GLU B 1 358 ? -23.328 46.281 0.46 1 91.94 358 GLU B C 1
ATOM 7258 O O . GLU B 1 358 ? -22.844 45.156 0.521 1 91.94 358 GLU B O 1
ATOM 7263 N N . LYS B 1 359 ? -22.922 47.25 -0.384 1 93.44 359 LYS B N 1
ATOM 7264 C CA . LYS B 1 359 ? -22 46.875 -1.463 1 93.44 359 LYS B CA 1
ATOM 7265 C C . LYS B 1 359 ? -20.547 47.062 -1.027 1 93.44 359 LYS B C 1
ATOM 7267 O O . LYS B 1 359 ? -20.219 48 -0.292 1 93.44 359 LYS B O 1
ATOM 7272 N N . LEU B 1 360 ? -19.703 46.156 -1.455 1 97.5 360 LEU B N 1
ATOM 7273 C CA . LEU B 1 360 ? -18.281 46.188 -1.131 1 97.5 360 LEU B CA 1
ATOM 7274 C C . LEU B 1 360 ? -17.641 47.469 -1.669 1 97.5 360 LEU B C 1
ATOM 7276 O O . LEU B 1 360 ? -16.812 48.094 -0.994 1 97.5 360 LEU B O 1
ATOM 7280 N N . GLU B 1 361 ? -18.031 47.875 -2.885 1 96.94 361 GLU B N 1
ATOM 7281 C CA . GLU B 1 361 ? -17.484 49.062 -3.508 1 96.94 361 GLU B CA 1
ATOM 7282 C C . GLU B 1 361 ? -17.781 50.312 -2.656 1 96.94 361 GLU B C 1
ATOM 7284 O O . GLU B 1 361 ? -16.938 51.219 -2.555 1 96.94 361 GLU B O 1
ATOM 7289 N N . ASP B 1 362 ? -18.938 50.312 -2.111 1 97.25 362 ASP B N 1
ATOM 7290 C CA . ASP B 1 362 ? -19.312 51.438 -1.272 1 97.25 362 ASP B CA 1
ATOM 7291 C C . ASP B 1 362 ? -18.484 51.5 0.008 1 97.25 362 ASP B C 1
ATOM 7293 O O . ASP B 1 362 ? -18.156 52.562 0.51 1 97.25 362 ASP B O 1
ATOM 7297 N N . CYS B 1 363 ? -18.219 50.344 0.55 1 97.5 363 CYS B N 1
ATOM 7298 C CA . CYS B 1 363 ? -17.328 50.281 1.707 1 97.5 363 CYS B CA 1
ATOM 7299 C C . CYS B 1 363 ? -15.953 50.844 1.364 1 97.5 363 CYS B C 1
ATOM 7301 O O . CYS B 1 363 ? -15.359 51.562 2.15 1 97.5 363 CYS B O 1
ATOM 7303 N N . VAL B 1 364 ? -15.422 50.438 0.204 1 98.19 364 VAL B N 1
ATOM 7304 C CA . VAL B 1 364 ? -14.094 50.906 -0.217 1 98.19 364 VAL B CA 1
ATOM 7305 C C . VAL B 1 364 ? -14.094 52.406 -0.388 1 98.19 364 VAL B C 1
ATOM 7307 O O . VAL B 1 364 ? -13.133 53.094 -0.001 1 98.19 364 VAL B O 1
ATOM 7310 N N . ARG B 1 365 ? -15.141 52.969 -0.975 1 97.69 365 ARG B N 1
ATOM 7311 C CA . ARG B 1 365 ? -15.242 54.406 -1.165 1 97.69 365 ARG B CA 1
ATOM 7312 C C . ARG B 1 365 ? -15.297 55.156 0.175 1 97.69 365 ARG B C 1
ATOM 7314 O O . ARG B 1 365 ? -14.703 56.219 0.331 1 97.69 365 ARG B O 1
ATOM 7321 N N . GLU B 1 366 ? -16 54.562 1.056 1 97 366 GLU B N 1
ATOM 7322 C CA . GLU B 1 366 ? -16.25 55.219 2.34 1 97 366 GLU B CA 1
ATOM 7323 C C . GLU B 1 366 ? -15.023 55.156 3.238 1 97 366 GLU B C 1
ATOM 7325 O O . GLU B 1 366 ? -14.641 56.156 3.838 1 97 366 GLU B O 1
ATOM 7330 N N . PHE B 1 367 ? -14.406 54 3.324 1 97 367 PHE B N 1
ATOM 7331 C CA . PHE B 1 367 ? -13.391 53.781 4.352 1 97 367 PHE B CA 1
ATOM 7332 C C . PHE B 1 367 ? -11.992 53.906 3.764 1 97 367 PHE B C 1
ATOM 7334 O O . PHE B 1 367 ? -11.016 54.031 4.5 1 97 367 PHE B O 1
ATOM 7341 N N . LYS B 1 368 ? -11.82 53.781 2.453 1 97.88 368 LYS B N 1
ATOM 7342 C CA . LYS B 1 368 ? -10.539 53.844 1.754 1 97.88 368 LYS B CA 1
ATOM 7343 C C . LYS B 1 368 ? -9.508 52.938 2.398 1 97.88 368 LYS B C 1
ATOM 7345 O O . LYS B 1 368 ? -8.414 53.375 2.754 1 97.88 368 LYS B O 1
ATOM 7350 N N . PRO B 1 369 ? -9.914 51.625 2.508 1 98.38 369 PRO B N 1
ATOM 7351 C CA . PRO B 1 369 ? -8.992 50.688 3.135 1 98.38 369 PRO B CA 1
ATOM 7352 C C . PRO B 1 369 ? -7.664 50.562 2.383 1 98.38 369 PRO B C 1
ATOM 7354 O O . PRO B 1 369 ? -7.633 50.688 1.156 1 98.38 369 PRO B O 1
ATOM 7357 N N . THR B 1 370 ? -6.59 50.375 3.111 1 98.44 370 THR B N 1
ATOM 7358 C CA . THR B 1 370 ? -5.277 50.156 2.516 1 98.44 370 THR B CA 1
ATOM 7359 C C . THR B 1 370 ? -5.016 48.656 2.314 1 98.44 370 THR B C 1
ATOM 7361 O O . THR B 1 370 ? -4.168 48.281 1.509 1 98.44 370 THR B O 1
ATOM 7364 N N . VAL B 1 371 ? -5.656 47.812 3.131 1 98.56 371 VAL B N 1
ATOM 7365 C CA . VAL B 1 371 ? -5.559 46.375 3.041 1 98.56 371 VAL B CA 1
ATOM 7366 C C . VAL B 1 371 ? -6.949 45.781 2.844 1 98.56 371 VAL B C 1
ATOM 7368 O O . VAL B 1 371 ? -7.867 46.031 3.623 1 98.56 371 VAL B O 1
ATOM 7371 N N . LEU B 1 372 ? -7.09 45 1.791 1 98.56 372 LEU B N 1
ATOM 7372 C CA . LEU B 1 372 ? -8.312 44.281 1.491 1 98.56 372 LEU B CA 1
ATOM 7373 C C . LEU B 1 372 ? -8.102 42.781 1.652 1 98.56 372 LEU B C 1
ATOM 7375 O O . LEU B 1 372 ? -7.246 42.188 0.981 1 98.56 372 LEU B O 1
ATOM 7379 N N . ILE B 1 373 ? -8.852 42.125 2.584 1 97.94 373 ILE B N 1
ATOM 7380 C CA . ILE B 1 373 ? -8.664 40.719 2.883 1 97.94 373 ILE B CA 1
ATOM 7381 C C . ILE B 1 373 ? -9.938 39.938 2.545 1 97.94 373 ILE B C 1
ATOM 7383 O O . ILE B 1 373 ? -11 40.219 3.098 1 97.94 373 ILE B O 1
ATOM 7387 N N . GLY B 1 374 ? -9.797 39 1.65 1 96.5 374 GLY B N 1
ATOM 7388 C CA . GLY B 1 374 ? -10.914 38.156 1.26 1 96.5 374 GLY B CA 1
ATOM 7389 C C . GLY B 1 374 ? -10.875 36.781 1.896 1 96.5 374 GLY B C 1
ATOM 7390 O O . GLY B 1 374 ? -9.93 36.031 1.69 1 96.5 374 GLY B O 1
ATOM 7391 N N . VAL B 1 375 ? -11.891 36.375 2.619 1 92.56 375 VAL B N 1
ATOM 7392 C CA . VAL B 1 375 ? -12.062 35.062 3.254 1 92.56 375 VAL B CA 1
ATOM 7393 C C . VAL B 1 375 ? -13.539 34.688 3.242 1 92.56 375 VAL B C 1
ATOM 7395 O O . VAL B 1 375 ? -14.062 34.156 4.23 1 92.56 375 VAL B O 1
ATOM 7398 N N . SER B 1 376 ? -14.25 34.938 2.131 1 88.94 376 SER B N 1
ATOM 7399 C CA . SER B 1 376 ? -15.703 34.812 2.041 1 88.94 376 SER B CA 1
ATOM 7400 C C . SER B 1 376 ? -16.094 33.625 1.18 1 88.94 376 SER B C 1
ATOM 7402 O O . SER B 1 376 ? -17.25 33.219 1.178 1 88.94 376 SER B O 1
ATOM 7404 N N . ALA B 1 377 ? -15.203 33.062 0.475 1 83.19 377 ALA B N 1
ATOM 7405 C CA . ALA B 1 377 ? -15.469 32 -0.497 1 83.19 377 ALA B CA 1
ATOM 7406 C C . ALA B 1 377 ? -16.438 32.5 -1.578 1 83.19 377 ALA B C 1
ATOM 7408 O O . ALA B 1 377 ? -17.266 31.719 -2.055 1 83.19 377 ALA B O 1
ATOM 7409 N N . GLN B 1 378 ? -16.391 33.75 -1.887 1 88.12 378 GLN B N 1
ATOM 7410 C CA . GLN B 1 378 ? -17.203 34.312 -2.963 1 88.12 378 GLN B CA 1
ATOM 7411 C C . GLN B 1 378 ? -16.359 34.656 -4.188 1 88.12 378 GLN B C 1
ATOM 7413 O O . GLN B 1 378 ? -15.664 35.656 -4.215 1 88.12 378 GLN B O 1
ATOM 7418 N N . HIS B 1 379 ? -16.609 33.875 -5.133 1 90.56 379 HIS B N 1
ATOM 7419 C CA . HIS B 1 379 ? -15.836 34 -6.363 1 90.56 379 HIS B CA 1
ATOM 7420 C C . HIS B 1 379 ? -16.031 35.375 -6.988 1 90.56 379 HIS B C 1
ATOM 7422 O O . HIS B 1 379 ? -17.172 35.844 -7.113 1 90.56 379 HIS B O 1
ATOM 7428 N N . ASP B 1 380 ? -15 36.094 -7.273 1 92.69 380 ASP B N 1
ATOM 7429 C CA . ASP B 1 380 ? -14.984 37.344 -8.008 1 92.69 380 ASP B CA 1
ATOM 7430 C C . ASP B 1 380 ? -15.602 38.469 -7.18 1 92.69 380 ASP B C 1
ATOM 7432 O O . ASP B 1 380 ? -16.141 39.438 -7.734 1 92.69 380 ASP B O 1
ATOM 7436 N N . ALA B 1 381 ? -15.539 38.281 -5.91 1 95.62 381 ALA B N 1
ATOM 7437 C CA . ALA B 1 381 ? -16.031 39.344 -5.031 1 95.62 381 ALA B CA 1
ATOM 7438 C C . ALA B 1 381 ? -15.211 40.594 -5.188 1 95.62 381 ALA B C 1
ATOM 7440 O O . ALA B 1 381 ? -15.742 41.719 -5.043 1 95.62 381 ALA B O 1
ATOM 7441 N N . PHE B 1 382 ? -13.953 40.5 -5.383 1 98.12 382 PHE B N 1
ATOM 7442 C CA . PHE B 1 382 ? -13.109 41.625 -5.699 1 98.12 382 PHE B CA 1
ATOM 7443 C C . PHE B 1 382 ? -13.211 42 -7.176 1 98.12 382 PHE B C 1
ATOM 7445 O O . PHE B 1 382 ? -12.328 41.625 -7.969 1 98.12 382 PHE B O 1
ATOM 7452 N N . THR B 1 383 ? -14.18 42.75 -7.504 1 97.31 383 THR B N 1
ATOM 7453 C CA . THR B 1 383 ? -14.469 43.156 -8.883 1 97.31 383 THR B CA 1
ATOM 7454 C C . THR B 1 383 ? -13.422 44.125 -9.406 1 97.31 383 THR B C 1
ATOM 7456 O O . THR B 1 383 ? -12.617 44.656 -8.641 1 97.31 383 THR B O 1
ATOM 7459 N N . ARG B 1 384 ? -13.531 44.344 -10.758 1 97.81 384 ARG B N 1
ATOM 7460 C CA . ARG B 1 384 ? -12.664 45.344 -11.383 1 97.81 384 ARG B CA 1
ATOM 7461 C C . ARG B 1 384 ? -12.773 46.688 -10.688 1 97.81 384 ARG B C 1
ATOM 7463 O O . ARG B 1 384 ? -11.766 47.312 -10.383 1 97.81 384 ARG B O 1
ATOM 7470 N N . GLU B 1 385 ? -13.961 47.062 -10.422 1 98.12 385 GLU B N 1
ATOM 7471 C CA . GLU B 1 385 ? -14.203 48.375 -9.789 1 98.12 385 GLU B CA 1
ATOM 7472 C C . GLU B 1 385 ? -13.555 48.438 -8.414 1 98.12 385 GLU B C 1
ATOM 7474 O O . GLU B 1 385 ? -12.922 49.438 -8.07 1 98.12 385 GLU B O 1
ATOM 7479 N N . VAL B 1 386 ? -13.719 47.406 -7.652 1 98.44 386 VAL B N 1
ATOM 7480 C CA . VAL B 1 386 ? -13.148 47.344 -6.309 1 98.44 386 VAL B CA 1
ATOM 7481 C C . VAL B 1 386 ? -11.633 47.469 -6.387 1 98.44 386 VAL B C 1
ATOM 7483 O O . VAL B 1 386 ? -11.031 48.25 -5.637 1 98.44 386 VAL B O 1
ATOM 7486 N N . LEU B 1 387 ? -11 46.75 -7.254 1 98.62 387 LEU B N 1
ATOM 7487 C CA . LEU B 1 387 ? -9.547 46.75 -7.398 1 98.62 387 LEU B CA 1
ATOM 7488 C C . LEU B 1 387 ? -9.039 48.094 -7.883 1 98.62 387 LEU B C 1
ATOM 7490 O O . LEU B 1 387 ? -8.008 48.562 -7.41 1 98.62 387 LEU B O 1
ATOM 7494 N N . GLU B 1 388 ? -9.75 48.719 -8.805 1 98.5 388 GLU B N 1
ATOM 7495 C CA . GLU B 1 388 ? -9.375 50.031 -9.305 1 98.5 388 GLU B CA 1
ATOM 7496 C C . GLU B 1 388 ? -9.492 51.094 -8.211 1 98.5 388 GLU B C 1
ATOM 7498 O O . GLU B 1 388 ? -8.664 52 -8.133 1 98.5 388 GLU B O 1
ATOM 7503 N N . LEU B 1 389 ? -10.523 50.969 -7.398 1 98.56 389 LEU B N 1
ATOM 7504 C CA . LEU B 1 389 ? -10.695 51.906 -6.281 1 98.56 389 LEU B CA 1
ATOM 7505 C C . LEU B 1 389 ? -9.555 51.75 -5.277 1 98.56 389 LEU B C 1
ATOM 7507 O O . LEU B 1 389 ? -9.055 52.75 -4.758 1 98.56 389 LEU B O 1
ATOM 7511 N N . MET B 1 390 ? -9.125 50.5 -5.008 1 98.56 390 MET B N 1
ATOM 7512 C CA . MET B 1 390 ? -7.992 50.281 -4.117 1 98.56 390 MET B CA 1
ATOM 7513 C C . MET B 1 390 ? -6.734 50.969 -4.641 1 98.56 390 MET B C 1
ATOM 7515 O O . MET B 1 390 ? -5.98 51.562 -3.869 1 98.56 390 MET B O 1
ATOM 7519 N N . ALA B 1 391 ? -6.578 50.875 -5.945 1 98 391 ALA B N 1
ATOM 7520 C CA . ALA B 1 391 ? -5.398 51.5 -6.57 1 98 391 ALA B CA 1
ATOM 7521 C C . ALA B 1 391 ? -5.5 53 -6.59 1 98 391 ALA B C 1
ATOM 7523 O O . ALA B 1 391 ? -4.484 53.719 -6.516 1 98 391 ALA B O 1
ATOM 7524 N N . LEU B 1 392 ? -6.688 53.469 -6.738 1 97.88 392 LEU B N 1
ATOM 7525 C CA . LEU B 1 392 ? -6.922 54.906 -6.773 1 97.88 392 LEU B CA 1
ATOM 7526 C C . LEU B 1 392 ? -6.562 55.531 -5.441 1 97.88 392 LEU B C 1
ATOM 7528 O O . LEU B 1 392 ? -5.957 56.625 -5.406 1 97.88 392 LEU B O 1
ATOM 7532 N N . TYR B 1 393 ? -6.891 54.906 -4.352 1 97.62 393 TYR B N 1
ATOM 7533 C CA . TYR B 1 393 ? -6.793 55.531 -3.033 1 97.62 393 TYR B CA 1
ATOM 7534 C C . TYR B 1 393 ? -5.441 55.25 -2.391 1 97.62 393 TYR B C 1
ATOM 7536 O O . TYR B 1 393 ? -5.074 55.875 -1.391 1 97.62 393 TYR B O 1
ATOM 7544 N N . ASN B 1 394 ? -4.664 54.281 -2.934 1 97.44 394 ASN B N 1
ATOM 7545 C CA . ASN B 1 394 ? -3.426 53.844 -2.295 1 97.44 394 ASN B CA 1
ATOM 7546 C C . ASN B 1 394 ? -2.277 53.781 -3.299 1 97.44 394 ASN B C 1
ATOM 7548 O O . ASN B 1 394 ? -2.477 53.344 -4.441 1 97.44 394 ASN B O 1
ATOM 7552 N N . LYS B 1 395 ? -1.101 54.125 -2.885 1 96.25 395 LYS B N 1
ATOM 7553 C CA . LYS B 1 395 ? 0.091 53.969 -3.717 1 96.25 395 LYS B CA 1
ATOM 7554 C C . LYS B 1 395 ? 0.453 52.5 -3.926 1 96.25 395 LYS B C 1
ATOM 7556 O O . LYS B 1 395 ? 0.82 52.094 -5.031 1 96.25 395 LYS B O 1
ATOM 7561 N N . ARG B 1 396 ? 0.373 51.719 -2.908 1 96.44 396 ARG B N 1
ATOM 7562 C CA . ARG B 1 396 ? 0.624 50.281 -2.932 1 96.44 396 ARG B CA 1
ATOM 7563 C C . ARG B 1 396 ? -0.47 49.531 -2.188 1 96.44 396 ARG B C 1
ATOM 7565 O O . ARG B 1 396 ? -0.267 49.094 -1.053 1 96.44 396 ARG B O 1
ATOM 7572 N N . PRO B 1 397 ? -1.613 49.344 -2.826 1 97.94 397 PRO B N 1
ATOM 7573 C CA . PRO B 1 397 ? -2.682 48.625 -2.131 1 97.94 397 PRO B CA 1
ATOM 7574 C C . PRO B 1 397 ? -2.303 47.188 -1.805 1 97.94 397 PRO B C 1
ATOM 7576 O O . PRO B 1 397 ? -1.629 46.531 -2.6 1 97.94 397 PRO B O 1
ATOM 7579 N N . ILE B 1 398 ? -2.689 46.688 -0.655 1 98.25 398 ILE B N 1
ATOM 7580 C CA . ILE B 1 398 ? -2.494 45.312 -0.237 1 98.25 398 ILE B CA 1
ATOM 7581 C C . ILE B 1 398 ? -3.793 44.531 -0.418 1 98.25 398 ILE B C 1
ATOM 7583 O O . ILE B 1 398 ? -4.832 44.906 0.131 1 98.25 398 ILE B O 1
ATOM 7587 N N . ILE B 1 399 ? -3.744 43.469 -1.221 1 98.38 399 ILE B N 1
ATOM 7588 C CA . ILE B 1 399 ? -4.938 42.688 -1.571 1 98.38 399 ILE B CA 1
ATOM 7589 C C . ILE B 1 399 ? -4.688 41.219 -1.327 1 98.38 399 ILE B C 1
ATOM 7591 O O . ILE B 1 399 ? -3.848 40.594 -1.993 1 98.38 399 ILE B O 1
ATOM 7595 N N . PHE B 1 400 ? -5.418 40.656 -0.353 1 98.06 400 PHE B N 1
ATOM 7596 C CA . PHE B 1 400 ? -5.324 39.219 -0.04 1 98.06 400 PHE B CA 1
ATOM 7597 C C . PHE B 1 400 ? -6.609 38.5 -0.415 1 98.06 400 PHE B C 1
ATOM 7599 O O . PHE B 1 400 ? -7.668 38.75 0.163 1 98.06 400 PHE B O 1
ATOM 7606 N N . ALA B 1 401 ? -6.547 37.656 -1.437 1 96.75 401 ALA B N 1
ATOM 7607 C CA . ALA B 1 401 ? -7.645 36.781 -1.812 1 96.75 401 ALA B CA 1
ATOM 7608 C C . ALA B 1 401 ? -7.422 35.375 -1.274 1 96.75 401 ALA B C 1
ATOM 7610 O O . ALA B 1 401 ? -6.855 34.5 -1.966 1 96.75 401 ALA B O 1
ATOM 7611 N N . MET B 1 402 ? -8.008 35.031 -0.132 1 93.25 402 MET B N 1
ATOM 7612 C CA . MET B 1 402 ? -7.508 33.906 0.643 1 93.25 402 MET B CA 1
ATOM 7613 C C . MET B 1 402 ? -8.492 32.75 0.614 1 93.25 402 MET B C 1
ATOM 7615 O O . MET B 1 402 ? -8.227 31.688 1.188 1 93.25 402 MET B O 1
ATOM 7619 N N . SER B 1 403 ? -9.617 32.906 -0.079 1 88.31 403 SER B N 1
ATOM 7620 C CA . SER B 1 403 ? -10.602 31.828 -0.115 1 88.31 403 SER B CA 1
ATOM 7621 C C . SER B 1 403 ? -10.078 30.641 -0.92 1 88.31 403 SER B C 1
ATOM 7623 O O . SER B 1 403 ? -9.406 30.812 -1.935 1 88.31 403 SER B O 1
ATOM 7625 N N . ASN B 1 404 ? -10.367 29.422 -0.377 1 80.62 404 ASN B N 1
ATOM 7626 C CA . ASN B 1 404 ? -10.078 28.156 -1.037 1 80.62 404 ASN B CA 1
ATOM 7627 C C . ASN B 1 404 ? -11.359 27.422 -1.434 1 80.62 404 ASN B C 1
ATOM 7629 O O . ASN B 1 404 ? -12.375 27.531 -0.753 1 80.62 404 ASN B O 1
ATOM 7633 N N . PRO B 1 405 ? -11.266 26.734 -2.508 1 77.69 405 PRO B N 1
ATOM 7634 C CA . PRO B 1 405 ? -10.219 26.562 -3.521 1 77.69 405 PRO B CA 1
ATOM 7635 C C . PRO B 1 405 ? -10.125 27.766 -4.473 1 77.69 405 PRO B C 1
ATOM 7637 O O . PRO B 1 405 ? -10.828 28.75 -4.297 1 77.69 405 PRO B O 1
ATOM 7640 N N . PRO B 1 406 ? -9.273 27.594 -5.473 1 79.31 406 PRO B N 1
ATOM 7641 C CA . PRO B 1 406 ? -9.094 28.719 -6.387 1 79.31 406 PRO B CA 1
ATOM 7642 C C . PRO B 1 406 ? -10.406 29.188 -7.02 1 79.31 406 PRO B C 1
ATOM 7644 O O . PRO B 1 406 ? -10.602 30.391 -7.234 1 79.31 406 PRO B O 1
ATOM 7647 N N . SER B 1 407 ? -11.289 28.203 -7.168 1 83.75 407 SER B N 1
ATOM 7648 C CA . SER B 1 407 ? -12.562 28.516 -7.809 1 83.75 407 SER B CA 1
ATOM 7649 C C . SER B 1 407 ? -13.445 29.375 -6.906 1 83.75 407 SER B C 1
ATOM 7651 O O . SER B 1 407 ? -14.422 29.969 -7.367 1 83.75 407 SER B O 1
ATOM 7653 N N . LYS B 1 408 ? -13.07 29.594 -5.668 1 86.88 408 LYS B N 1
ATOM 7654 C CA . LYS B 1 408 ? -13.867 30.375 -4.715 1 86.88 408 LYS B CA 1
ATOM 7655 C C . LYS B 1 408 ? -13.117 31.625 -4.266 1 86.88 408 LYS B C 1
ATOM 7657 O O . LYS B 1 408 ? -13.586 32.344 -3.391 1 86.88 408 LYS B O 1
ATOM 7662 N N . ALA B 1 409 ? -11.984 31.859 -4.879 1 91 409 ALA B N 1
ATOM 7663 C CA . ALA B 1 409 ? -11.172 33 -4.492 1 91 409 ALA B CA 1
ATOM 7664 C C . ALA B 1 409 ? -11.852 34.312 -4.879 1 91 409 ALA B C 1
ATOM 7666 O O . ALA B 1 409 ? -12.539 34.375 -5.902 1 91 409 ALA B O 1
ATOM 7667 N N . GLU B 1 410 ? -11.648 35.375 -4.195 1 96.06 410 GLU B N 1
ATOM 7668 C CA . GLU B 1 410 ? -12.273 36.688 -4.402 1 96.06 410 GLU B CA 1
ATOM 7669 C C . GLU B 1 410 ? -11.766 37.344 -5.68 1 96.06 410 GLU B C 1
ATOM 7671 O O . GLU B 1 410 ? -12.445 38.188 -6.262 1 96.06 410 GLU B O 1
ATOM 7676 N N . CYS B 1 411 ? -10.578 37.031 -6.078 1 96 411 CYS B N 1
ATOM 7677 C CA . CYS B 1 411 ? -10.023 37.406 -7.371 1 96 411 CYS B CA 1
ATOM 7678 C C . CYS B 1 411 ? -8.773 36.594 -7.688 1 96 411 CYS B C 1
ATOM 7680 O O . CYS B 1 411 ? -8.25 35.906 -6.824 1 96 411 CYS B O 1
ATOM 7682 N N . THR B 1 412 ? -8.352 36.688 -8.938 1 94.56 412 THR B N 1
ATOM 7683 C CA . THR B 1 412 ? -7.098 36.062 -9.336 1 94.56 412 THR B CA 1
ATOM 7684 C C . THR B 1 412 ? -5.941 37.062 -9.219 1 94.56 412 THR B C 1
ATOM 7686 O O . THR B 1 412 ? -6.156 38.25 -9.133 1 94.56 412 THR B O 1
ATOM 7689 N N . ALA B 1 413 ? -4.758 36.5 -9.188 1 95.31 413 ALA B N 1
ATOM 7690 C CA . ALA B 1 413 ? -3.576 37.344 -9.219 1 95.31 413 ALA B CA 1
ATOM 7691 C C . ALA B 1 413 ? -3.562 38.219 -10.469 1 95.31 413 ALA B C 1
ATOM 7693 O O . ALA B 1 413 ? -3.221 39.406 -10.398 1 95.31 413 ALA B O 1
ATOM 7694 N N . GLU B 1 414 ? -3.926 37.625 -11.516 1 95.5 414 GLU B N 1
ATOM 7695 C CA . GLU B 1 414 ? -3.957 38.344 -12.789 1 95.5 414 GLU B CA 1
ATOM 7696 C C . GLU B 1 414 ? -4.887 39.562 -12.711 1 95.5 414 GLU B C 1
ATOM 7698 O O . GLU B 1 414 ? -4.52 40.656 -13.141 1 95.5 414 GLU B O 1
ATOM 7703 N N . ALA B 1 415 ? -6.066 39.344 -12.211 1 96.75 415 ALA B N 1
ATOM 7704 C CA . ALA B 1 415 ? -7.031 40.438 -12.07 1 96.75 415 ALA B CA 1
ATOM 7705 C C . ALA B 1 415 ? -6.504 41.5 -11.148 1 96.75 415 ALA B C 1
ATOM 7707 O O . ALA B 1 415 ? -6.648 42.719 -11.438 1 96.75 415 ALA B O 1
ATOM 7708 N N . ALA B 1 416 ? -5.91 41.156 -10.047 1 97.56 416 ALA B N 1
ATOM 7709 C CA . ALA B 1 416 ? -5.402 42.094 -9.062 1 97.56 416 ALA B CA 1
ATOM 7710 C C . ALA B 1 416 ? -4.312 42.969 -9.664 1 97.56 416 ALA B C 1
ATOM 7712 O O . ALA B 1 416 ? -4.352 44.188 -9.531 1 97.56 416 ALA B O 1
ATOM 7713 N N . TYR B 1 417 ? -3.357 42.406 -10.359 1 96.5 417 TYR B N 1
ATOM 7714 C CA . TYR B 1 417 ? -2.254 43.156 -10.945 1 96.5 417 TYR B CA 1
ATOM 7715 C C . TYR B 1 417 ? -2.738 44.031 -12.094 1 96.5 417 TYR B C 1
ATOM 7717 O O . TYR B 1 417 ? -2.34 45.188 -12.211 1 96.5 417 TYR B O 1
ATOM 7725 N N . THR B 1 418 ? -3.568 43.438 -12.891 1 97.06 418 THR B N 1
ATOM 7726 C CA . THR B 1 418 ? -4.059 44.156 -14.062 1 97.06 418 THR B CA 1
ATOM 7727 C C . THR B 1 418 ? -4.852 45.406 -13.641 1 97.06 418 THR B C 1
ATOM 7729 O O . THR B 1 418 ? -4.574 46.5 -14.102 1 97.06 418 THR B O 1
ATOM 7732 N N . HIS B 1 419 ? -5.742 45.219 -12.758 1 97.81 419 HIS B N 1
ATOM 7733 C CA . HIS B 1 419 ? -6.68 46.281 -12.438 1 97.81 419 HIS B CA 1
ATOM 7734 C C . HIS B 1 419 ? -6.066 47.281 -11.469 1 97.81 419 HIS B C 1
ATOM 7736 O O . HIS B 1 419 ? -6.586 48.406 -11.297 1 97.81 419 HIS B O 1
ATOM 7742 N N . THR B 1 420 ? -4.961 46.969 -10.844 1 97.69 420 THR B N 1
ATOM 7743 C CA . THR B 1 420 ? -4.23 47.938 -10.016 1 97.69 420 THR B CA 1
ATOM 7744 C C . THR B 1 420 ? -3.01 48.469 -10.758 1 97.69 420 THR B C 1
ATOM 7746 O O . THR B 1 420 ? -2.197 49.188 -10.188 1 97.69 420 THR B O 1
ATOM 7749 N N . ARG B 1 421 ? -2.814 48 -11.977 1 95.94 421 ARG B N 1
ATOM 7750 C CA . ARG B 1 421 ? -1.708 48.406 -12.844 1 95.94 421 ARG B CA 1
ATOM 7751 C C . ARG B 1 421 ? -0.365 48.062 -12.211 1 95.94 421 ARG B C 1
ATOM 7753 O O . ARG B 1 421 ? 0.55 48.875 -12.188 1 95.94 421 ARG B O 1
ATOM 7760 N N . GLY B 1 422 ? -0.34 46.969 -11.523 1 94.12 422 GLY B N 1
ATOM 7761 C CA . GLY B 1 422 ? 0.9 46.438 -10.992 1 94.12 422 GLY B CA 1
ATOM 7762 C C . GLY B 1 422 ? 1.273 47.031 -9.641 1 94.12 422 GLY B C 1
ATOM 7763 O O . GLY B 1 422 ? 2.309 46.656 -9.07 1 94.12 422 GLY B O 1
ATOM 7764 N N . LYS B 1 423 ? 0.424 47.812 -9.031 1 94.69 423 LYS B N 1
ATOM 7765 C CA . LYS B 1 423 ? 0.751 48.531 -7.805 1 94.69 423 LYS B CA 1
ATOM 7766 C C . LYS B 1 423 ? 0.536 47.656 -6.582 1 94.69 423 LYS B C 1
ATOM 7768 O O . LYS B 1 423 ? 1.115 47.906 -5.52 1 94.69 423 LYS B O 1
ATOM 7773 N N . CYS B 1 424 ? -0.198 46.656 -6.715 1 96.81 424 CYS B N 1
ATOM 7774 C CA . CYS B 1 424 ? -0.69 45.969 -5.535 1 96.81 424 CYS B CA 1
ATOM 7775 C C . CYS B 1 424 ? 0.353 44.969 -5.008 1 96.81 424 CYS B C 1
ATOM 7777 O O . CYS B 1 424 ? 1.236 44.531 -5.75 1 96.81 424 CYS B O 1
ATOM 7779 N N . LEU B 1 425 ? 0.316 44.75 -3.744 1 96.94 425 LEU B N 1
ATOM 7780 C CA . LEU B 1 425 ? 0.898 43.594 -3.086 1 96.94 425 LEU B CA 1
ATOM 7781 C C . LEU B 1 425 ? -0.159 42.5 -2.844 1 96.94 425 LEU B C 1
ATOM 7783 O O . LEU B 1 425 ? -1.164 42.75 -2.176 1 96.94 425 LEU B O 1
ATOM 7787 N N . PHE B 1 426 ? 0.102 41.344 -3.396 1 97.12 426 PHE B N 1
ATOM 7788 C CA . PHE B 1 426 ? -0.974 40.344 -3.512 1 97.12 426 PHE B CA 1
ATOM 7789 C C . PHE B 1 426 ? -0.584 39.031 -2.852 1 97.12 426 PHE B C 1
ATOM 7791 O O . PHE B 1 426 ? 0.575 38.625 -2.922 1 97.12 426 PHE B O 1
ATOM 7798 N N . ALA B 1 427 ? -1.538 38.438 -2.152 1 96.38 427 ALA B N 1
ATOM 7799 C CA . ALA B 1 427 ? -1.404 37.062 -1.649 1 96.38 427 ALA B CA 1
ATOM 7800 C C . ALA B 1 427 ? -2.693 36.281 -1.859 1 96.38 427 ALA B C 1
ATOM 7802 O O . ALA B 1 427 ? -3.777 36.875 -1.947 1 96.38 427 ALA B O 1
ATOM 7803 N N . SER B 1 428 ? -2.504 35.031 -2.021 1 94.44 428 SER B N 1
ATOM 7804 C CA . SER B 1 428 ? -3.631 34.125 -2.236 1 94.44 428 SER B CA 1
ATOM 7805 C C . SER B 1 428 ? -3.67 33.031 -1.179 1 94.44 428 SER B C 1
ATOM 7807 O O . SER B 1 428 ? -2.67 32.781 -0.502 1 94.44 428 SER B O 1
ATOM 7809 N N . GLY B 1 429 ? -4.863 32.406 -0.995 1 89 429 GLY B N 1
ATOM 7810 C CA . GLY B 1 429 ? -4.996 31.25 -0.123 1 89 429 GLY B CA 1
ATOM 7811 C C . GLY B 1 429 ? -4.664 29.938 -0.813 1 89 429 GLY B C 1
ATOM 7812 O O . GLY B 1 429 ? -4.445 28.922 -0.153 1 89 429 GLY B O 1
ATOM 7813 N N . SER B 1 430 ? -4.57 29.938 -2.127 1 84.12 430 SER B N 1
ATOM 7814 C CA . SER B 1 430 ? -4.309 28.75 -2.934 1 84.12 430 SER B CA 1
ATOM 7815 C C . SER B 1 430 ? -3.035 28.906 -3.756 1 84.12 430 SER B C 1
ATOM 7817 O O . SER B 1 430 ? -2.621 30.031 -4.059 1 84.12 430 SER B O 1
ATOM 7819 N N . PRO B 1 431 ? -2.471 27.656 -4.062 1 79.94 431 PRO B N 1
ATOM 7820 C CA . PRO B 1 431 ? -1.305 27.75 -4.945 1 79.94 431 PRO B CA 1
ATOM 7821 C C . PRO B 1 431 ? -1.638 28.391 -6.293 1 79.94 431 PRO B C 1
ATOM 7823 O O . PRO B 1 431 ? -2.709 28.125 -6.852 1 79.94 431 PRO B O 1
ATOM 7826 N N . SER B 1 432 ? -0.718 29.25 -6.77 1 83.38 432 SER B N 1
ATOM 7827 C CA . SER B 1 432 ? -0.875 29.938 -8.047 1 83.38 432 SER B CA 1
ATOM 7828 C C . SER B 1 432 ? 0.41 29.875 -8.867 1 83.38 432 SER B C 1
ATOM 7830 O O . SER B 1 432 ? 1.51 29.938 -8.312 1 83.38 432 SER B O 1
ATOM 7832 N N . PRO B 1 433 ? 0.223 29.719 -10.148 1 83.94 433 PRO B N 1
ATOM 7833 C CA . PRO B 1 433 ? 1.417 29.812 -10.992 1 83.94 433 PRO B CA 1
ATOM 7834 C C . PRO B 1 433 ? 2.021 31.203 -11.031 1 83.94 433 PRO B C 1
ATOM 7836 O O . PRO B 1 433 ? 1.355 32.188 -10.664 1 83.94 433 PRO B O 1
ATOM 7839 N N . PRO B 1 434 ? 3.258 31.234 -11.438 1 89.06 434 PRO B N 1
ATOM 7840 C CA . PRO B 1 434 ? 3.846 32.562 -11.617 1 89.06 434 PRO B CA 1
ATOM 7841 C C . PRO B 1 434 ? 3.068 33.406 -12.617 1 89.06 434 PRO B C 1
ATOM 7843 O O . PRO B 1 434 ? 2.498 32.875 -13.57 1 89.06 434 PRO B O 1
ATOM 7846 N N . LEU B 1 435 ? 3.025 34.688 -12.305 1 92.75 435 LEU B N 1
ATOM 7847 C CA . LEU B 1 435 ? 2.291 35.625 -13.141 1 92.75 435 LEU B CA 1
ATOM 7848 C C . LEU B 1 435 ? 3.25 36.531 -13.914 1 92.75 435 LEU B C 1
ATOM 7850 O O . LEU B 1 435 ? 4.18 37.094 -13.344 1 92.75 435 LEU B O 1
ATOM 7854 N N . GLU B 1 436 ? 3.1 36.531 -15.195 1 93.31 436 GLU B N 1
ATOM 7855 C CA . GLU B 1 436 ? 3.809 37.5 -16.031 1 93.31 436 GLU B CA 1
ATOM 7856 C C . GLU B 1 436 ? 2.996 38.781 -16.203 1 93.31 436 GLU B C 1
ATOM 7858 O O . GLU B 1 436 ? 1.866 38.719 -16.703 1 93.31 436 GLU B O 1
ATOM 7863 N N . TYR B 1 437 ? 3.613 39.906 -15.742 1 92.31 437 TYR B N 1
ATOM 7864 C CA . TYR B 1 437 ? 2.951 41.219 -15.875 1 92.31 437 TYR B CA 1
ATOM 7865 C C . TYR B 1 437 ? 3.953 42.312 -16.219 1 92.31 437 TYR B C 1
ATOM 7867 O O . TYR B 1 437 ? 4.969 42.469 -15.531 1 92.31 437 TYR B O 1
ATOM 7875 N N . ALA B 1 438 ? 3.66 43 -17.312 1 92 438 ALA B N 1
ATOM 7876 C CA . ALA B 1 438 ? 4.465 44.125 -17.75 1 92 438 ALA B CA 1
ATOM 7877 C C . ALA B 1 438 ? 5.938 43.75 -17.875 1 92 438 ALA B C 1
ATOM 7879 O O . ALA B 1 438 ? 6.816 44.5 -17.422 1 92 438 ALA B O 1
ATOM 7880 N N . GLY B 1 439 ? 6.285 42.594 -18.219 1 89.62 439 GLY B N 1
ATOM 7881 C CA . GLY B 1 439 ? 7.633 42.125 -18.531 1 89.62 439 GLY B CA 1
ATOM 7882 C C . GLY B 1 439 ? 8.336 41.531 -17.328 1 89.62 439 GLY B C 1
ATOM 7883 O O . GLY B 1 439 ? 9.492 41.094 -17.422 1 89.62 439 GLY B O 1
ATOM 7884 N N . GLU B 1 440 ? 7.648 41.5 -16.25 1 88.69 440 GLU B N 1
ATOM 7885 C CA . GLU B 1 440 ? 8.234 40.938 -15.039 1 88.69 440 GLU B CA 1
ATOM 7886 C C . GLU B 1 440 ? 7.457 39.719 -14.578 1 88.69 440 GLU B C 1
ATOM 7888 O O . GLU B 1 440 ? 6.254 39.594 -14.82 1 88.69 440 GLU B O 1
ATOM 7893 N N . THR B 1 441 ? 8.188 38.75 -13.977 1 89.88 441 THR B N 1
ATOM 7894 C CA . THR B 1 441 ? 7.574 37.562 -13.414 1 89.88 441 THR B CA 1
ATOM 7895 C C . THR B 1 441 ? 7.363 37.719 -11.914 1 89.88 441 THR B C 1
ATOM 7897 O O . THR B 1 441 ? 8.305 38.031 -11.172 1 89.88 441 THR B O 1
ATOM 7900 N N . TYR B 1 442 ? 6.125 37.594 -11.523 1 88.88 442 TYR B N 1
ATOM 7901 C CA . TYR B 1 442 ? 5.77 37.688 -10.109 1 88.88 442 TYR B CA 1
ATOM 7902 C C . TYR B 1 442 ? 5.426 36.312 -9.539 1 88.88 442 TYR B C 1
ATOM 7904 O O . TYR B 1 442 ? 4.625 35.562 -10.117 1 88.88 442 TYR B O 1
ATOM 7912 N N . HIS B 1 443 ? 6.113 35.969 -8.422 1 87.81 443 HIS B N 1
ATOM 7913 C CA . HIS B 1 443 ? 5.742 34.75 -7.688 1 87.81 443 HIS B CA 1
ATOM 7914 C C . HIS B 1 443 ? 4.695 35.062 -6.621 1 87.81 443 HIS B C 1
ATOM 7916 O O . HIS B 1 443 ? 4.988 35.75 -5.641 1 87.81 443 HIS B O 1
ATOM 7922 N N . ILE B 1 444 ? 3.555 34.5 -6.809 1 91.88 444 ILE B N 1
ATOM 7923 C CA . ILE B 1 444 ? 2.414 34.844 -5.961 1 91.88 444 ILE B CA 1
ATOM 7924 C C . ILE B 1 444 ? 2.547 34.094 -4.621 1 91.88 444 ILE B C 1
ATOM 7926 O O . ILE B 1 444 ? 2.699 32.875 -4.578 1 91.88 444 ILE B O 1
ATOM 7930 N N . THR B 1 445 ? 2.48 34.875 -3.568 1 94.19 445 THR B N 1
ATOM 7931 C CA . THR B 1 445 ? 2.561 34.312 -2.221 1 94.19 445 THR B CA 1
ATOM 7932 C C . THR B 1 445 ? 1.269 33.594 -1.854 1 94.19 445 THR B C 1
ATOM 7934 O O . THR B 1 445 ? 0.177 34.125 -2.002 1 94.19 445 THR B O 1
ATOM 7937 N N . GLN B 1 446 ? 1.464 32.375 -1.406 1 91.62 446 GLN B N 1
ATOM 7938 C CA . GLN B 1 446 ? 0.346 31.641 -0.818 1 91.62 446 GLN B CA 1
ATOM 7939 C C . GLN B 1 446 ? 0.384 31.719 0.706 1 91.62 446 GLN B C 1
ATOM 7941 O O . GLN B 1 446 ? 1.382 31.344 1.325 1 91.62 446 GLN B O 1
ATOM 7946 N N . VAL B 1 447 ? -0.657 32.219 1.301 1 94 447 VAL B N 1
ATOM 7947 C CA . VAL B 1 447 ? -0.765 32.219 2.756 1 94 447 VAL B CA 1
ATOM 7948 C C . VAL B 1 447 ? -1.232 30.844 3.25 1 94 447 VAL B C 1
ATOM 7950 O O . VAL B 1 447 ? -2.41 30.5 3.119 1 94 447 VAL B O 1
ATOM 7953 N N . ASN B 1 448 ? -0.347 30.125 3.828 1 91.44 448 ASN B N 1
ATOM 7954 C CA . ASN B 1 448 ? -0.586 28.766 4.309 1 91.44 448 ASN B CA 1
ATOM 7955 C C . ASN B 1 448 ? -0.14 28.609 5.758 1 91.44 448 ASN B C 1
ATOM 7957 O O . ASN B 1 448 ? 0.973 28.984 6.117 1 91.44 448 ASN B O 1
ATOM 7961 N N . SER B 1 449 ? -0.999 28 6.48 1 93 449 SER B N 1
ATOM 7962 C CA . SER B 1 449 ? -0.757 27.906 7.918 1 93 449 SER B CA 1
ATOM 7963 C C . SER B 1 449 ? 0.453 27.031 8.219 1 93 449 SER B C 1
ATOM 7965 O O . SER B 1 449 ? 0.986 27.062 9.328 1 93 449 SER B O 1
ATOM 7967 N N . LEU B 1 450 ? 0.943 26.266 7.27 1 94.75 450 LEU B N 1
ATOM 7968 C CA . LEU B 1 450 ? 2.072 25.375 7.5 1 94.75 450 LEU B CA 1
ATOM 7969 C C . LEU B 1 450 ? 3.322 26.156 7.879 1 94.75 450 LEU B C 1
ATOM 7971 O O . LEU B 1 450 ? 4.254 25.609 8.461 1 94.75 450 LEU B O 1
ATOM 7975 N N . TYR B 1 451 ? 3.309 27.5 7.602 1 96 451 TYR B N 1
ATOM 7976 C CA . TYR B 1 451 ? 4.434 28.344 7.992 1 96 451 TYR B CA 1
ATOM 7977 C C . TYR B 1 451 ? 4.484 28.516 9.508 1 96 451 TYR B C 1
ATOM 7979 O O . TYR B 1 451 ? 5.535 28.828 10.062 1 96 451 TYR B O 1
ATOM 7987 N N . GLY B 1 452 ? 3.328 28.359 10.164 1 97.25 452 GLY B N 1
ATOM 7988 C CA . GLY B 1 452 ? 3.219 28.781 11.547 1 97.25 452 GLY B CA 1
ATOM 7989 C C . GLY B 1 452 ? 3.131 27.625 12.523 1 97.25 452 GLY B C 1
ATOM 7990 O O . GLY B 1 452 ? 4.02 27.438 13.359 1 97.25 452 GLY B O 1
ATOM 7991 N N . PHE B 1 453 ? 2.129 26.734 12.328 1 98 453 PHE B N 1
ATOM 7992 C CA . PHE B 1 453 ? 1.696 25.828 13.391 1 98 453 PHE B CA 1
ATOM 7993 C C . PHE B 1 453 ? 2.781 24.812 13.711 1 98 453 PHE B C 1
ATOM 7995 O O . PHE B 1 453 ? 2.916 24.375 14.852 1 98 453 PHE B O 1
ATOM 8002 N N . PRO B 1 454 ? 3.6 24.297 12.773 1 98.19 454 PRO B N 1
ATOM 8003 C CA . PRO B 1 454 ? 4.613 23.328 13.18 1 98.19 454 PRO B CA 1
ATOM 8004 C C . PRO B 1 454 ? 5.59 23.891 14.211 1 98.19 454 PRO B C 1
ATOM 8006 O O . PRO B 1 454 ? 5.922 23.203 15.18 1 98.19 454 PRO B O 1
ATOM 8009 N N . GLY B 1 455 ? 6.02 25.109 13.961 1 98.62 455 GLY B N 1
ATOM 8010 C CA . GLY B 1 455 ? 6.922 25.75 14.906 1 98.62 455 GLY B CA 1
ATOM 8011 C C . GLY B 1 455 ? 6.262 26.078 16.234 1 98.62 455 GLY B C 1
ATOM 8012 O O . GLY B 1 455 ? 6.879 25.938 17.297 1 98.62 455 GLY B O 1
ATOM 8013 N N . ILE B 1 456 ? 5.043 26.547 16.172 1 98.62 456 ILE B N 1
ATOM 8014 C CA . ILE B 1 456 ? 4.293 26.875 17.375 1 98.62 456 ILE B CA 1
ATOM 8015 C C . ILE B 1 456 ? 4.129 25.625 18.234 1 98.62 456 ILE B C 1
ATOM 8017 O O . ILE B 1 456 ? 4.359 25.672 19.453 1 98.62 456 ILE B O 1
ATOM 8021 N N . VAL B 1 457 ? 3.793 24.531 17.609 1 98.81 457 VAL B N 1
ATOM 8022 C CA . VAL B 1 457 ? 3.574 23.266 18.312 1 98.81 457 VAL B CA 1
ATOM 8023 C C . VAL B 1 457 ? 4.887 22.797 18.938 1 98.81 457 VAL B C 1
ATOM 8025 O O . VAL B 1 457 ? 4.922 22.391 20.094 1 98.81 457 VAL B O 1
ATOM 8028 N N . MET B 1 458 ? 6.004 22.844 18.188 1 98.75 458 MET B N 1
ATOM 8029 C CA . MET B 1 458 ? 7.305 22.453 18.719 1 98.75 458 MET B CA 1
ATOM 8030 C C . MET B 1 458 ? 7.703 23.312 19.906 1 98.75 458 MET B C 1
ATOM 8032 O O . MET B 1 458 ? 8.156 22.781 20.922 1 98.75 458 MET B O 1
ATOM 8036 N N . GLY B 1 459 ? 7.539 24.625 19.75 1 98.69 459 GLY B N 1
ATOM 8037 C CA . GLY B 1 459 ? 7.844 25.516 20.844 1 98.69 459 GLY B CA 1
ATOM 8038 C C . GLY B 1 459 ? 7.023 25.219 22.094 1 98.69 459 GLY B C 1
ATOM 8039 O O . GLY B 1 459 ? 7.559 25.203 23.203 1 98.69 459 GLY B O 1
ATOM 8040 N N . ALA B 1 460 ? 5.727 25.016 21.891 1 98.44 460 ALA B N 1
ATOM 8041 C CA . ALA B 1 460 ? 4.82 24.719 23 1 98.44 460 ALA B CA 1
ATOM 8042 C C . ALA B 1 460 ? 5.246 23.453 23.734 1 98.44 460 ALA B C 1
ATOM 8044 O O . ALA B 1 460 ? 5.254 23.422 24.969 1 98.44 460 ALA B O 1
ATOM 8045 N N . ILE B 1 461 ? 5.57 22.391 22.984 1 98.31 461 ILE B N 1
ATOM 8046 C CA . ILE B 1 461 ? 5.984 21.109 23.562 1 98.31 461 ILE B CA 1
ATOM 8047 C C . ILE B 1 461 ? 7.285 21.297 24.344 1 98.31 461 ILE B C 1
ATOM 8049 O O . ILE B 1 461 ? 7.414 20.812 25.469 1 98.31 461 ILE B O 1
ATOM 8053 N N . CYS B 1 462 ? 8.258 22.031 23.781 1 97.88 462 CYS B N 1
ATOM 8054 C CA . CYS B 1 462 ? 9.586 22.188 24.359 1 97.88 462 CYS B CA 1
ATOM 8055 C C . CYS B 1 462 ? 9.516 22.828 25.734 1 97.88 462 CYS B C 1
ATOM 8057 O O . CYS B 1 462 ? 10.211 22.406 26.656 1 97.88 462 CYS B O 1
ATOM 8059 N N . CYS B 1 463 ? 8.688 23.797 25.906 1 97.5 463 CYS B N 1
ATOM 8060 C CA . CYS B 1 463 ? 8.68 24.547 27.156 1 97.5 463 CYS B CA 1
ATOM 8061 C C . CYS B 1 463 ? 7.469 24.203 28 1 97.5 463 CYS B C 1
ATOM 8063 O O . CYS B 1 463 ? 7.242 24.797 29.047 1 97.5 463 CYS B O 1
ATOM 8065 N N . CYS B 1 464 ? 6.668 23.203 27.562 1 97.25 464 CYS B N 1
ATOM 8066 C CA . CYS B 1 464 ? 5.441 22.859 28.266 1 97.25 464 CYS B CA 1
ATOM 8067 C C . CYS B 1 464 ? 4.621 24.109 28.578 1 97.25 464 CYS B C 1
ATOM 8069 O O . CYS B 1 464 ? 4.273 24.359 29.719 1 97.25 464 CYS B O 1
ATOM 8071 N N . ILE B 1 465 ? 4.211 24.766 27.516 1 96.94 465 ILE B N 1
ATOM 8072 C CA . ILE B 1 465 ? 3.557 26.062 27.672 1 96.94 465 ILE B CA 1
ATOM 8073 C C . ILE B 1 465 ? 2.201 25.875 28.344 1 96.94 465 ILE B C 1
ATOM 8075 O O . ILE B 1 465 ? 1.513 24.891 28.125 1 96.94 465 ILE B O 1
ATOM 8079 N N . SER B 1 466 ? 1.787 26.719 29.156 1 94.88 466 SER B N 1
ATOM 8080 C CA . SER B 1 466 ? 0.524 26.625 29.891 1 94.88 466 SER B CA 1
ATOM 8081 C C . SER B 1 466 ? -0.656 26.984 29 1 94.88 466 SER B C 1
ATOM 8083 O O . SER B 1 466 ? -1.656 26.266 28.953 1 94.88 466 SER B O 1
ATOM 8085 N N . HIS B 1 467 ? -0.517 28.156 28.281 1 95.44 467 HIS B N 1
ATOM 8086 C CA . HIS B 1 467 ? -1.559 28.641 27.375 1 95.44 467 HIS B CA 1
ATOM 8087 C C . HIS B 1 467 ? -0.957 29.312 26.141 1 95.44 467 HIS B C 1
ATOM 8089 O O . HIS B 1 467 ? 0.113 29.922 26.219 1 95.44 467 HIS B O 1
ATOM 8095 N N . LEU B 1 468 ? -1.678 29.188 25.062 1 96.19 468 LEU B N 1
ATOM 8096 C CA . LEU B 1 468 ? -1.285 29.891 23.844 1 96.19 468 LEU B CA 1
ATOM 8097 C C . LEU B 1 468 ? -2.066 31.188 23.688 1 96.19 468 LEU B C 1
ATOM 8099 O O . LEU B 1 468 ? -3.107 31.219 23.031 1 96.19 468 LEU B O 1
ATOM 8103 N N . THR B 1 469 ? -1.526 32.188 24.188 1 92.31 469 THR B N 1
ATOM 8104 C CA . THR B 1 469 ? -2.137 33.531 24.125 1 92.31 469 THR B CA 1
ATOM 8105 C C . THR B 1 469 ? -1.964 34.125 22.734 1 92.31 469 THR B C 1
ATOM 8107 O O . THR B 1 469 ? -1.125 33.688 21.953 1 92.31 469 THR B O 1
ATOM 8110 N N . PRO B 1 470 ? -2.744 35.156 22.406 1 91.38 470 PRO B N 1
ATOM 8111 C CA . PRO B 1 470 ? -2.584 35.812 21.109 1 91.38 470 PRO B CA 1
ATOM 8112 C C . PRO B 1 470 ? -1.151 36.281 20.859 1 91.38 470 PRO B C 1
ATOM 8114 O O . PRO B 1 470 ? -0.694 36.281 19.719 1 91.38 470 PRO B O 1
ATOM 8117 N N . ALA B 1 471 ? -0.446 36.625 21.906 1 92.81 471 ALA B N 1
ATOM 8118 C CA . ALA B 1 471 ? 0.929 37.125 21.781 1 92.81 471 ALA B CA 1
ATOM 8119 C C . ALA B 1 471 ? 1.835 36.031 21.188 1 92.81 471 ALA B C 1
ATOM 8121 O O . ALA B 1 471 ? 2.777 36.344 20.453 1 92.81 471 ALA B O 1
ATOM 8122 N N . VAL B 1 472 ? 1.566 34.812 21.516 1 96.31 472 VAL B N 1
ATOM 8123 C CA . VAL B 1 472 ? 2.344 33.688 20.953 1 96.31 472 VAL B CA 1
ATOM 8124 C C . VAL B 1 472 ? 2.244 33.688 19.438 1 96.31 472 VAL B C 1
ATOM 8126 O O . VAL B 1 472 ? 3.24 33.5 18.75 1 96.31 472 VAL B O 1
ATOM 8129 N N . PHE B 1 473 ? 1.076 33.969 18.938 1 96.81 473 PHE B N 1
ATOM 8130 C CA . PHE B 1 473 ? 0.845 33.969 17.5 1 96.81 473 PHE B CA 1
ATOM 8131 C C . PHE B 1 473 ? 1.458 35.219 16.859 1 96.81 473 PHE B C 1
ATOM 8133 O O . PHE B 1 473 ? 1.902 35.156 15.711 1 96.81 473 PHE B O 1
ATOM 8140 N N . ILE B 1 474 ? 1.503 36.281 17.578 1 95 474 ILE B N 1
ATOM 8141 C CA . ILE B 1 474 ? 2.178 37.469 17.109 1 95 474 ILE B CA 1
ATOM 8142 C C . ILE B 1 474 ? 3.678 37.219 16.984 1 95 474 ILE B C 1
ATOM 8144 O O . ILE B 1 474 ? 4.312 37.625 16.016 1 95 474 ILE B O 1
ATOM 8148 N N . VAL B 1 475 ? 4.234 36.531 18.016 1 96.56 475 VAL B N 1
ATOM 8149 C CA . VAL B 1 475 ? 5.641 36.156 17.969 1 96.56 475 VAL B CA 1
ATOM 8150 C C . VAL B 1 475 ? 5.918 35.344 16.719 1 96.56 475 VAL B C 1
ATOM 8152 O O . VAL B 1 475 ? 6.906 35.562 16.016 1 96.56 475 VAL B O 1
ATOM 8155 N N . ALA B 1 476 ? 5.07 34.406 16.453 1 97.94 476 ALA B N 1
ATOM 8156 C CA . ALA B 1 476 ? 5.211 33.562 15.258 1 97.94 476 ALA B CA 1
ATOM 8157 C C . ALA B 1 476 ? 5.148 34.406 13.992 1 97.94 476 ALA B C 1
ATOM 8159 O O . ALA B 1 476 ? 5.957 34.219 13.078 1 97.94 476 ALA B O 1
ATOM 8160 N N . SER B 1 477 ? 4.211 35.312 13.93 1 96.94 477 SER B N 1
ATOM 8161 C CA . SER B 1 477 ? 4.027 36.188 12.781 1 96.94 477 SER B CA 1
ATOM 8162 C C . SER B 1 477 ? 5.281 37 12.508 1 96.94 477 SER B C 1
ATOM 8164 O O . SER B 1 477 ? 5.766 37.062 11.375 1 96.94 477 SER B O 1
ATOM 8166 N N . HIS B 1 478 ? 5.777 37.594 13.531 1 95.69 478 HIS B N 1
ATOM 8167 C CA . HIS B 1 478 ? 6.977 38.438 13.398 1 95.69 478 HIS B CA 1
ATOM 8168 C C . HIS B 1 478 ? 8.18 37.594 12.977 1 95.69 478 HIS B C 1
ATOM 8170 O O . HIS B 1 478 ? 9.016 38.031 12.195 1 95.69 478 HIS B O 1
ATOM 8176 N N . THR B 1 479 ? 8.242 36.406 13.547 1 97.81 479 THR B N 1
ATOM 8177 C CA . THR B 1 479 ? 9.336 35.5 13.188 1 97.81 479 THR B CA 1
ATOM 8178 C C . THR B 1 479 ? 9.297 35.188 11.695 1 97.81 479 THR B C 1
ATOM 8180 O O . THR B 1 479 ? 10.32 35.25 11.008 1 97.81 479 THR B O 1
ATOM 8183 N N . ILE B 1 480 ? 8.125 34.844 11.172 1 97.69 480 ILE B N 1
ATOM 8184 C CA . ILE B 1 480 ? 7.969 34.5 9.766 1 97.69 480 ILE B CA 1
ATOM 8185 C C . ILE B 1 480 ? 8.391 35.688 8.891 1 97.69 480 ILE B C 1
ATOM 8187 O O . ILE B 1 480 ? 9.188 35.531 7.965 1 97.69 480 ILE B O 1
ATOM 8191 N N . SER B 1 481 ? 7.875 36.844 9.172 1 96.12 481 SER B N 1
ATOM 8192 C CA . SER B 1 481 ? 8.141 38.031 8.359 1 96.12 481 SER B CA 1
ATOM 8193 C C . SER B 1 481 ? 9.617 38.406 8.398 1 96.12 481 SER B C 1
ATOM 8195 O O . SER B 1 481 ? 10.156 38.875 7.402 1 96.12 481 SER B O 1
ATOM 8197 N N . SER B 1 482 ? 10.273 38.156 9.5 1 95.75 482 SER B N 1
ATOM 8198 C CA . SER B 1 482 ? 11.68 38.5 9.664 1 95.75 482 SER B CA 1
ATOM 8199 C C . SER B 1 482 ? 12.578 37.625 8.805 1 95.75 482 SER B C 1
ATOM 8201 O O . SER B 1 482 ? 13.734 37.969 8.555 1 95.75 482 SER B O 1
ATOM 8203 N N . LEU B 1 483 ? 12.062 36.562 8.336 1 95.81 483 LEU B N 1
ATOM 8204 C CA . LEU B 1 483 ? 12.859 35.625 7.551 1 95.81 483 LEU B CA 1
ATOM 8205 C C . LEU B 1 483 ? 12.758 35.938 6.062 1 95.81 483 LEU B C 1
ATOM 8207 O O . LEU B 1 483 ? 13.438 35.312 5.246 1 95.81 483 LEU B O 1
ATOM 8211 N N . CYS B 1 484 ? 11.914 36.875 5.711 1 94.12 484 CYS B N 1
ATOM 8212 C CA . CYS B 1 484 ? 11.906 37.375 4.34 1 94.12 484 CYS B CA 1
ATOM 8213 C C . CYS B 1 484 ? 13.156 38.188 4.047 1 94.12 484 CYS B C 1
ATOM 8215 O O . CYS B 1 484 ? 13.562 39.031 4.859 1 94.12 484 CYS B O 1
ATOM 8217 N N . THR B 1 485 ? 13.789 37.938 2.934 1 90.44 485 THR B N 1
ATOM 8218 C CA . THR B 1 485 ? 15 38.656 2.541 1 90.44 485 THR B CA 1
ATOM 8219 C C . THR B 1 485 ? 14.656 39.844 1.652 1 90.44 485 THR B C 1
ATOM 8221 O O . THR B 1 485 ? 13.508 40 1.236 1 90.44 485 THR B O 1
ATOM 8224 N N . ASP B 1 486 ? 15.703 40.594 1.355 1 89.88 486 ASP B N 1
ATOM 8225 C CA . ASP B 1 486 ? 15.547 41.688 0.422 1 89.88 486 ASP B CA 1
ATOM 8226 C C . ASP B 1 486 ? 15.18 41.188 -0.972 1 89.88 486 ASP B C 1
ATOM 8228 O O . ASP B 1 486 ? 14.398 41.844 -1.683 1 89.88 486 ASP B O 1
ATOM 8232 N N . ASP B 1 487 ? 15.734 40.125 -1.225 1 87.62 487 ASP B N 1
ATOM 8233 C CA . ASP B 1 487 ? 15.422 39.531 -2.518 1 87.62 487 ASP B CA 1
ATOM 8234 C C . ASP B 1 487 ? 13.945 39.125 -2.594 1 87.62 487 ASP B C 1
ATOM 8236 O O . ASP B 1 487 ? 13.305 39.312 -3.627 1 87.62 487 ASP B O 1
ATOM 8240 N N . ASP B 1 488 ? 13.43 38.594 -1.501 1 88.88 488 ASP B N 1
ATOM 8241 C CA . ASP B 1 488 ? 12.008 38.25 -1.441 1 88.88 488 ASP B CA 1
ATOM 8242 C C . ASP B 1 488 ? 11.156 39.5 -1.644 1 88.88 488 ASP B C 1
ATOM 8244 O O . ASP B 1 488 ? 10.203 39.5 -2.428 1 88.88 488 ASP B O 1
ATOM 8248 N N . HIS B 1 489 ? 11.578 40.531 -1.033 1 86.75 489 HIS B N 1
ATOM 8249 C CA . HIS B 1 489 ? 10.82 41.781 -1.087 1 86.75 489 HIS B CA 1
ATOM 8250 C C . HIS B 1 489 ? 10.867 42.406 -2.482 1 86.75 489 HIS B C 1
ATOM 8252 O O . HIS B 1 489 ? 9.867 42.938 -2.963 1 86.75 489 HIS B O 1
ATOM 8258 N N . HIS B 1 490 ? 12.016 42.219 -3.057 1 85.12 490 HIS B N 1
ATOM 8259 C CA . HIS B 1 490 ? 12.164 42.75 -4.402 1 85.12 490 HIS B CA 1
ATOM 8260 C C . HIS B 1 490 ? 11.242 42.031 -5.387 1 85.12 490 HIS B C 1
ATOM 8262 O O . HIS B 1 490 ? 10.789 42.656 -6.363 1 85.12 490 HIS B O 1
ATOM 8268 N N . GLN B 1 491 ? 10.984 40.875 -5.074 1 85.06 491 GLN B N 1
ATOM 8269 C CA . GLN B 1 491 ? 10.109 40.094 -5.938 1 85.06 491 GLN B CA 1
ATOM 8270 C C . GLN B 1 491 ? 8.664 40.156 -5.457 1 85.06 491 GLN B C 1
ATOM 8272 O O . GLN B 1 491 ? 7.812 39.406 -5.934 1 85.06 491 GLN B O 1
ATOM 8277 N N . CYS B 1 492 ? 8.375 40.969 -4.465 1 86.62 492 CYS B N 1
ATOM 8278 C CA . CYS B 1 492 ? 7.051 41.188 -3.898 1 86.62 492 CYS B CA 1
ATOM 8279 C C . CYS B 1 492 ? 6.516 39.938 -3.244 1 86.62 492 CYS B C 1
ATOM 8281 O O . CYS B 1 492 ? 5.312 39.688 -3.26 1 86.62 492 CYS B O 1
ATOM 8283 N N . ARG B 1 493 ? 7.469 39.156 -2.711 1 91.62 493 ARG B N 1
ATOM 8284 C CA . ARG B 1 493 ? 7.066 38 -1.911 1 91.62 493 ARG B CA 1
ATOM 8285 C C . ARG B 1 493 ? 6.777 38.406 -0.47 1 91.62 493 ARG B C 1
ATOM 8287 O O . ARG B 1 493 ? 7.559 39.125 0.145 1 91.62 493 ARG B O 1
ATOM 8294 N N . LEU B 1 494 ? 5.676 37.938 -0.049 1 96.06 494 LEU B N 1
ATOM 8295 C CA . LEU B 1 494 ? 5.223 38.406 1.254 1 96.06 494 LEU B CA 1
ATOM 8296 C C . LEU B 1 494 ? 5.512 37.375 2.338 1 96.06 494 LEU B C 1
ATOM 8298 O O . LEU B 1 494 ? 5.324 37.656 3.525 1 96.06 494 LEU B O 1
ATOM 8302 N N . LEU B 1 495 ? 5.887 36.188 2.018 1 96.38 495 LEU B N 1
ATOM 8303 C CA . LEU B 1 495 ? 6.336 35.125 2.906 1 96.38 495 LEU B CA 1
ATOM 8304 C C . LEU B 1 495 ? 7.637 34.5 2.402 1 96.38 495 LEU B C 1
ATOM 8306 O O . LEU B 1 495 ? 7.965 34.625 1.22 1 96.38 495 LEU B O 1
ATOM 8310 N N . PRO B 1 496 ? 8.383 33.875 3.281 1 94 496 PRO B N 1
ATOM 8311 C CA . PRO B 1 496 ? 9.594 33.219 2.805 1 94 496 PRO B CA 1
ATOM 8312 C C . PRO B 1 496 ? 9.305 32.094 1.801 1 94 496 PRO B C 1
ATOM 8314 O O . PRO B 1 496 ? 8.172 31.609 1.733 1 94 496 PRO B O 1
ATOM 8317 N N . SER B 1 497 ? 10.328 31.781 1.056 1 88.31 497 SER B N 1
ATOM 8318 C CA . SER B 1 497 ? 10.18 30.688 0.098 1 88.31 497 SER B CA 1
ATOM 8319 C C . SER B 1 497 ? 9.875 29.375 0.802 1 88.31 497 SER B C 1
ATOM 8321 O O . SER B 1 497 ? 10.211 29.203 1.976 1 88.31 497 SER B O 1
ATOM 8323 N N . LEU B 1 498 ? 9.305 28.5 0.115 1 83.81 498 LEU B N 1
ATOM 8324 C CA . LEU B 1 498 ? 8.875 27.219 0.661 1 83.81 498 LEU B CA 1
ATOM 8325 C C . LEU B 1 498 ? 10.07 26.406 1.135 1 83.81 498 LEU B C 1
ATOM 8327 O O . LEU B 1 498 ? 9.945 25.562 2.029 1 83.81 498 LEU B O 1
ATOM 8331 N N . ASN B 1 499 ? 11.219 26.594 0.527 1 84.88 499 ASN B N 1
ATOM 8332 C CA . ASN B 1 499 ? 12.414 25.875 0.931 1 84.88 499 ASN B CA 1
ATOM 8333 C C . ASN B 1 499 ? 12.875 26.281 2.326 1 84.88 499 ASN B C 1
ATOM 8335 O O . ASN B 1 499 ? 13.711 25.609 2.932 1 84.88 499 ASN B O 1
ATOM 8339 N N . LYS B 1 500 ? 12.211 27.344 2.906 1 90.44 500 LYS B N 1
ATOM 8340 C CA . LYS B 1 500 ? 12.609 27.844 4.215 1 90.44 500 LYS B CA 1
ATOM 8341 C C . LYS B 1 500 ? 11.594 27.484 5.289 1 90.44 500 LYS B C 1
ATOM 8343 O O . LYS B 1 500 ? 11.68 27.953 6.426 1 90.44 500 LYS B O 1
ATOM 8348 N N . VAL B 1 501 ? 10.695 26.688 4.98 1 93.5 501 VAL B N 1
ATOM 8349 C CA . VAL B 1 501 ? 9.586 26.438 5.898 1 93.5 501 VAL B CA 1
ATOM 8350 C C . VAL B 1 501 ? 10.102 25.734 7.148 1 93.5 501 VAL B C 1
ATOM 8352 O O . VAL B 1 501 ? 9.625 26 8.258 1 93.5 501 VAL B O 1
ATOM 8355 N N . THR B 1 502 ? 11.086 24.812 7.008 1 95.62 502 THR B N 1
ATOM 8356 C CA . THR B 1 502 ? 11.648 24.141 8.172 1 95.62 502 THR B CA 1
ATOM 8357 C C . THR B 1 502 ? 12.43 25.109 9.047 1 95.62 502 THR B C 1
ATOM 8359 O O . THR B 1 502 ? 12.406 25.016 10.273 1 95.62 502 THR B O 1
ATOM 8362 N N . LEU B 1 503 ? 13.117 26.016 8.383 1 95.88 503 LEU B N 1
ATOM 8363 C CA . LEU B 1 503 ? 13.797 27.078 9.125 1 95.88 503 LEU B CA 1
ATOM 8364 C C . LEU B 1 503 ? 12.797 27.953 9.867 1 95.88 503 LEU B C 1
ATOM 8366 O O . LEU B 1 503 ? 13.023 28.328 11.016 1 95.88 503 LEU B O 1
ATOM 8370 N N . CYS B 1 504 ? 11.719 28.312 9.211 1 96.38 504 CYS B N 1
ATOM 8371 C CA . CYS B 1 504 ? 10.656 29.078 9.844 1 96.38 504 CYS B CA 1
ATOM 8372 C C . CYS B 1 504 ? 10.156 28.391 11.109 1 96.38 504 CYS B C 1
ATOM 8374 O O . CYS B 1 504 ? 10.039 29.016 12.156 1 96.38 504 CYS B O 1
ATOM 8376 N N . ALA B 1 505 ? 9.891 27.109 10.984 1 98.12 505 ALA B N 1
ATOM 8377 C CA . ALA B 1 505 ? 9.383 26.344 12.117 1 98.12 505 ALA B CA 1
ATOM 8378 C C . ALA B 1 505 ? 10.375 26.359 13.273 1 98.12 505 ALA B C 1
ATOM 8380 O O . ALA B 1 505 ? 9.984 26.531 14.43 1 98.12 505 ALA B O 1
ATOM 8381 N N . PHE B 1 506 ? 11.664 26.172 12.953 1 98.5 506 PHE B N 1
ATOM 8382 C CA . PHE B 1 506 ? 12.703 26.141 13.977 1 98.5 506 PHE B CA 1
ATOM 8383 C C . PHE B 1 506 ? 12.805 27.5 14.68 1 98.5 506 PHE B C 1
ATOM 8385 O O . PHE B 1 506 ? 12.836 27.562 15.914 1 98.5 506 PHE B O 1
ATOM 8392 N N . GLU B 1 507 ? 12.852 28.547 13.898 1 98.62 507 GLU B N 1
ATOM 8393 C CA . GLU B 1 507 ? 12.969 29.891 14.461 1 98.62 507 GLU B CA 1
ATOM 8394 C C . GLU B 1 507 ? 11.734 30.25 15.289 1 98.62 507 GLU B C 1
ATOM 8396 O O . GLU B 1 507 ? 11.852 30.891 16.344 1 98.62 507 GLU B O 1
ATOM 8401 N N . ILE B 1 508 ? 10.602 29.906 14.812 1 98.69 508 ILE B N 1
ATOM 8402 C CA . ILE B 1 508 ? 9.375 30.141 15.562 1 98.69 508 ILE B CA 1
ATOM 8403 C C . ILE B 1 508 ? 9.438 29.406 16.906 1 98.69 508 ILE B C 1
ATOM 8405 O O . ILE B 1 508 ? 9.125 29.969 17.953 1 98.69 508 ILE B O 1
ATOM 8409 N N . ALA B 1 509 ? 9.805 28.125 16.844 1 98.81 509 ALA B N 1
ATOM 8410 C CA . ALA B 1 509 ? 9.891 27.328 18.078 1 98.81 509 ALA B CA 1
ATOM 8411 C C . ALA B 1 509 ? 10.812 28 19.094 1 98.81 509 ALA B C 1
ATOM 8413 O O . ALA B 1 509 ? 10.453 28.125 20.266 1 98.81 509 ALA B O 1
ATOM 8414 N N . CYS B 1 510 ? 11.992 28.453 18.641 1 98.69 510 CYS B N 1
ATOM 8415 C CA . CYS B 1 510 ? 12.953 29.109 19.531 1 98.69 510 CYS B CA 1
ATOM 8416 C C . CYS B 1 510 ? 12.359 30.375 20.125 1 98.69 510 CYS B C 1
ATOM 8418 O O . CYS B 1 510 ? 12.453 30.609 21.328 1 98.69 510 CYS B O 1
ATOM 8420 N N . ASN B 1 511 ? 11.727 31.188 19.328 1 98.56 511 ASN B N 1
ATOM 8421 C CA . ASN B 1 511 ? 11.195 32.469 19.766 1 98.56 511 ASN B CA 1
ATOM 8422 C C . ASN B 1 511 ? 9.977 32.281 20.672 1 98.56 511 ASN B C 1
ATOM 8424 O O . ASN B 1 511 ? 9.758 33.062 21.594 1 98.56 511 ASN B O 1
ATOM 8428 N N . VAL B 1 512 ? 9.172 31.297 20.375 1 98.25 512 VAL B N 1
ATOM 8429 C CA . VAL B 1 512 ? 8.031 30.984 21.234 1 98.25 512 VAL B CA 1
ATOM 8430 C C . VAL B 1 512 ? 8.531 30.547 22.609 1 98.25 512 VAL B C 1
ATOM 8432 O O . VAL B 1 512 ? 7.988 30.953 23.641 1 98.25 512 VAL B O 1
ATOM 8435 N N . VAL B 1 513 ? 9.57 29.688 22.641 1 98.5 513 VAL B N 1
ATOM 8436 C CA . VAL B 1 513 ? 10.156 29.234 23.891 1 98.5 513 VAL B CA 1
ATOM 8437 C C . VAL B 1 513 ? 10.695 30.453 24.672 1 98.5 513 VAL B C 1
ATOM 8439 O O . VAL B 1 513 ? 10.445 30.578 25.875 1 98.5 513 VAL B O 1
ATOM 8442 N N . GLU B 1 514 ? 11.406 31.281 23.969 1 98.25 514 GLU B N 1
ATOM 8443 C CA . GLU B 1 514 ? 11.938 32.469 24.609 1 98.25 514 GLU B CA 1
ATOM 8444 C C . GLU B 1 514 ? 10.82 33.344 25.203 1 98.25 514 GLU B C 1
ATOM 8446 O O . GLU B 1 514 ? 10.906 33.75 26.359 1 98.25 514 GLU B O 1
ATOM 8451 N N . TYR B 1 515 ? 9.828 33.594 24.453 1 97.44 515 TYR B N 1
ATOM 8452 C CA . TYR B 1 515 ? 8.695 34.375 24.906 1 97.44 515 TYR B CA 1
ATOM 8453 C C . TYR B 1 515 ? 8.016 33.719 26.109 1 97.44 515 TYR B C 1
ATOM 8455 O O . TYR B 1 515 ? 7.625 34.406 27.047 1 97.44 515 TYR B O 1
ATOM 8463 N N . ALA B 1 516 ? 7.801 32.438 26.031 1 97.75 516 ALA B N 1
ATOM 8464 C CA . ALA B 1 516 ? 7.117 31.688 27.094 1 97.75 516 ALA B CA 1
ATOM 8465 C C . ALA B 1 516 ? 7.848 31.844 28.422 1 97.75 516 ALA B C 1
ATOM 8467 O O . ALA B 1 516 ? 7.219 32.031 29.469 1 97.75 516 ALA B O 1
ATOM 8468 N N . TYR B 1 517 ? 9.156 31.781 28.422 1 97.5 517 TYR B N 1
ATOM 8469 C CA . TYR B 1 517 ? 9.93 31.953 29.641 1 97.5 517 TYR B CA 1
ATOM 8470 C C . TYR B 1 517 ? 9.867 33.406 30.125 1 97.5 517 TYR B C 1
ATOM 8472 O O . TYR B 1 517 ? 9.703 33.656 31.312 1 97.5 517 TYR B O 1
ATOM 8480 N N . LYS B 1 518 ? 9.961 34.312 29.234 1 96.69 518 LYS B N 1
ATOM 8481 C CA . LYS B 1 518 ? 9.914 35.75 29.578 1 96.69 518 LYS B CA 1
ATOM 8482 C C . LYS B 1 518 ? 8.562 36.125 30.172 1 96.69 518 LYS B C 1
ATOM 8484 O O . LYS B 1 518 ? 8.477 37 31.031 1 96.69 518 LYS B O 1
ATOM 8489 N N . SER B 1 519 ? 7.531 35.5 29.719 1 95.88 519 SER B N 1
ATOM 8490 C CA . SER B 1 519 ? 6.168 35.875 30.109 1 95.88 519 SER B CA 1
ATOM 8491 C C . SER B 1 519 ? 5.621 34.938 31.172 1 95.88 519 SER B C 1
ATOM 8493 O O . SER B 1 519 ? 4.418 34.906 31.422 1 95.88 519 SER B O 1
ATOM 8495 N N . ASN B 1 520 ? 6.402 34 31.688 1 95.5 520 ASN B N 1
ATOM 8496 C CA . ASN B 1 520 ? 6.055 33.062 32.75 1 95.5 520 ASN B CA 1
ATOM 8497 C C . ASN B 1 520 ? 4.961 32.094 32.312 1 95.5 520 ASN B C 1
ATOM 8499 O O . ASN B 1 520 ? 4.051 31.781 33.062 1 95.5 520 ASN B O 1
ATOM 8503 N N . LEU B 1 521 ? 5.02 31.766 31.078 1 95.5 521 LEU B N 1
ATOM 8504 C CA . LEU B 1 521 ? 4.082 30.781 30.531 1 95.5 521 LEU B CA 1
ATOM 8505 C C . LEU B 1 521 ? 4.715 29.406 30.469 1 95.5 521 LEU B C 1
ATOM 8507 O O . LEU B 1 521 ? 4.012 28.406 30.312 1 95.5 521 LEU B O 1
ATOM 8511 N N . ALA B 1 522 ? 6.09 29.312 30.562 1 97.06 522 ALA B N 1
ATOM 8512 C CA . ALA B 1 522 ? 6.809 28.031 30.484 1 97.06 522 ALA B CA 1
ATOM 8513 C C . ALA B 1 522 ? 6.723 27.266 31.797 1 97.06 522 ALA B C 1
ATOM 8515 O O . ALA B 1 522 ? 7.066 27.797 32.844 1 97.06 522 ALA B O 1
ATOM 8516 N N . LYS B 1 523 ? 6.328 26.047 31.75 1 95.06 523 LYS B N 1
ATOM 8517 C CA . LYS B 1 523 ? 6.211 25.234 32.938 1 95.06 523 LYS B CA 1
ATOM 8518 C C . LYS B 1 523 ? 7.445 24.359 33.156 1 95.06 523 LYS B C 1
ATOM 8520 O O . LYS B 1 523 ? 7.746 23.938 34.281 1 95.06 523 LYS B O 1
ATOM 8525 N N . ARG B 1 524 ? 8.07 24.172 32.031 1 94.25 524 ARG B N 1
ATOM 8526 C CA . ARG B 1 524 ? 9.297 23.391 32.156 1 94.25 524 ARG B CA 1
ATOM 8527 C C . ARG B 1 524 ? 10.406 24.203 32.812 1 94.25 524 ARG B C 1
ATOM 8529 O O . ARG B 1 524 ? 10.609 25.375 32.469 1 94.25 524 ARG B O 1
ATOM 8536 N N . LYS B 1 525 ? 11.094 23.594 33.812 1 92.38 525 LYS B N 1
ATOM 8537 C CA . LYS B 1 525 ? 12.227 24.203 34.5 1 92.38 525 LYS B CA 1
ATOM 8538 C C . LYS B 1 525 ? 13.453 23.281 34.438 1 92.38 525 LYS B C 1
ATOM 8540 O O . LYS B 1 525 ? 13.32 22.062 34.438 1 92.38 525 LYS B O 1
ATOM 8545 N N . PRO B 1 526 ? 14.688 23.859 34.406 1 92.12 526 PRO B N 1
ATOM 8546 C CA . PRO B 1 526 ? 15.023 25.281 34.438 1 92.12 526 PRO B CA 1
ATOM 8547 C C . PRO B 1 526 ? 14.977 25.922 33.031 1 92.12 526 PRO B C 1
ATOM 8549 O O . PRO B 1 526 ? 14.875 25.203 32.031 1 92.12 526 PRO B O 1
ATOM 8552 N N . HIS B 1 527 ? 15.016 27.188 33.031 1 95.06 527 HIS B N 1
ATOM 8553 C CA . HIS B 1 527 ? 15.195 27.906 31.766 1 95.06 527 HIS B CA 1
ATOM 8554 C C . HIS B 1 527 ? 16.469 27.453 31.047 1 95.06 527 HIS B C 1
ATOM 8556 O O . HIS B 1 527 ? 17.562 27.484 31.641 1 95.06 527 HIS B O 1
ATOM 8562 N N . PRO B 1 528 ? 16.328 27.047 29.844 1 96.12 528 PRO B N 1
ATOM 8563 C CA . PRO B 1 528 ? 17.547 26.625 29.125 1 96.12 528 PRO B CA 1
ATOM 8564 C C . PRO B 1 528 ? 18.531 27.781 28.906 1 96.12 528 PRO B C 1
ATOM 8566 O O . PRO B 1 528 ? 18.109 28.906 28.609 1 96.12 528 PRO B O 1
ATOM 8569 N N . THR B 1 529 ? 19.828 27.438 29.016 1 95.81 529 THR B N 1
ATOM 8570 C CA . THR B 1 529 ? 20.875 28.438 28.828 1 95.81 529 THR B CA 1
ATOM 8571 C C . THR B 1 529 ? 21.016 28.781 27.344 1 95.81 529 THR B C 1
ATOM 8573 O O . THR B 1 529 ? 21.281 29.938 27 1 95.81 529 THR B O 1
ATOM 8576 N N . ASP B 1 530 ? 20.859 27.781 26.562 1 97.69 530 ASP B N 1
ATOM 8577 C CA . ASP B 1 530 ? 20.875 27.922 25.109 1 97.69 530 ASP B CA 1
ATOM 8578 C C . ASP B 1 530 ? 19.594 27.375 24.484 1 97.69 530 ASP B C 1
ATOM 8580 O O . ASP B 1 530 ? 19.484 26.172 24.219 1 97.69 530 ASP B O 1
ATOM 8584 N N . ILE B 1 531 ? 18.719 28.266 24.188 1 98 531 ILE B N 1
ATOM 8585 C CA . ILE B 1 531 ? 17.391 27.891 23.719 1 98 531 ILE B CA 1
ATOM 8586 C C . ILE B 1 531 ? 17.5 27.172 22.375 1 98 531 ILE B C 1
ATOM 8588 O O . ILE B 1 531 ? 16.828 26.156 22.156 1 98 531 ILE B O 1
ATOM 8592 N N . ARG B 1 532 ? 18.281 27.688 21.5 1 97.94 532 ARG B N 1
ATOM 8593 C CA . ARG B 1 532 ? 18.438 27.094 20.172 1 97.94 532 ARG B CA 1
ATOM 8594 C C . ARG B 1 532 ? 18.938 25.656 20.266 1 97.94 532 ARG B C 1
ATOM 8596 O O . ARG B 1 532 ? 18.391 24.766 19.625 1 97.94 532 ARG B O 1
ATOM 8603 N N . ALA B 1 533 ? 19.938 25.422 21.078 1 97.88 533 ALA B N 1
ATOM 8604 C CA . ALA B 1 533 ? 20.469 24.062 21.266 1 97.88 533 ALA B CA 1
ATOM 8605 C C . ALA B 1 533 ? 19.438 23.156 21.922 1 97.88 533 ALA B C 1
ATOM 8607 O O . ALA B 1 533 ? 19.344 21.969 21.594 1 97.88 533 ALA B O 1
ATOM 8608 N N . PHE B 1 534 ? 18.766 23.75 22.844 1 97.56 534 PHE B N 1
ATOM 8609 C CA . PHE B 1 534 ? 17.734 23 23.562 1 97.56 534 PHE B CA 1
ATOM 8610 C C . PHE B 1 534 ? 16.656 22.516 22.609 1 97.56 534 PHE B C 1
ATOM 8612 O O . PHE B 1 534 ? 16.281 21.328 22.641 1 97.56 534 PHE B O 1
ATOM 8619 N N . VAL B 1 535 ? 16.125 23.391 21.75 1 98.25 535 VAL B N 1
ATOM 8620 C CA . VAL B 1 535 ? 15.07 23.047 20.797 1 98.25 535 VAL B CA 1
ATOM 8621 C C . VAL B 1 535 ? 15.609 22.016 19.797 1 98.25 535 VAL B C 1
ATOM 8623 O O . VAL B 1 535 ? 14.93 21.031 19.5 1 98.25 535 VAL B O 1
ATOM 8626 N N . LYS B 1 536 ? 16.797 22.219 19.312 1 97.56 536 LYS B N 1
ATOM 8627 C CA . LYS B 1 536 ? 17.406 21.312 18.344 1 97.56 536 LYS B CA 1
ATOM 8628 C C . LYS B 1 536 ? 17.531 19.891 18.906 1 97.56 536 LYS B C 1
ATOM 8630 O O . LYS B 1 536 ? 17.297 18.922 18.203 1 97.56 536 LYS B O 1
ATOM 8635 N N . HIS B 1 537 ? 17.859 19.781 20.156 1 96.38 537 HIS B N 1
ATOM 8636 C CA . HIS B 1 537 ? 18.062 18.484 20.797 1 96.38 537 HIS B CA 1
ATOM 8637 C C . HIS B 1 537 ? 16.734 17.734 20.953 1 96.38 537 HIS B C 1
ATOM 8639 O O . HIS B 1 537 ? 16.734 16.516 21.109 1 96.38 537 HIS B O 1
ATOM 8645 N N . GLN B 1 538 ? 15.672 18.422 20.922 1 96.19 538 GLN B N 1
ATOM 8646 C CA . GLN B 1 538 ? 14.367 17.797 21.109 1 96.19 538 GLN B CA 1
ATOM 8647 C C . GLN B 1 538 ? 13.773 17.344 19.781 1 96.19 538 GLN B C 1
ATOM 8649 O O . GLN B 1 538 ? 12.789 16.609 19.75 1 96.19 538 GLN B O 1
ATOM 8654 N N . MET B 1 539 ? 14.336 17.781 18.719 1 97.12 539 MET B N 1
ATOM 8655 C CA . MET B 1 539 ? 13.789 17.484 17.391 1 97.12 539 MET B CA 1
ATOM 8656 C C . MET B 1 539 ? 14.016 16.031 17.031 1 97.12 539 MET B C 1
ATOM 8658 O O . MET B 1 539 ? 14.992 15.406 17.469 1 97.12 539 MET B O 1
ATOM 8662 N N . TYR B 1 540 ? 13.203 15.445 16.219 1 96.94 540 TYR B N 1
ATOM 8663 C CA . TYR B 1 540 ? 13.234 14.062 15.758 1 96.94 540 TYR B CA 1
ATOM 8664 C C . TYR B 1 540 ? 14.477 13.789 14.93 1 96.94 540 TYR B C 1
ATOM 8666 O O . TYR B 1 540 ? 14.773 14.516 13.977 1 96.94 540 TYR B O 1
ATOM 8674 N N . ASP B 1 541 ? 15.234 12.789 15.32 1 95 541 ASP B N 1
ATOM 8675 C CA . ASP B 1 541 ? 16.406 12.367 14.555 1 95 541 ASP B CA 1
ATOM 8676 C C . ASP B 1 541 ? 15.992 11.5 13.367 1 95 541 ASP B C 1
ATOM 8678 O O . ASP B 1 541 ? 15.422 10.422 13.547 1 95 541 ASP B O 1
ATOM 8682 N N . LEU B 1 542 ? 16.328 11.875 12.164 1 95.88 542 LEU B N 1
ATOM 8683 C CA . LEU B 1 542 ? 15.867 11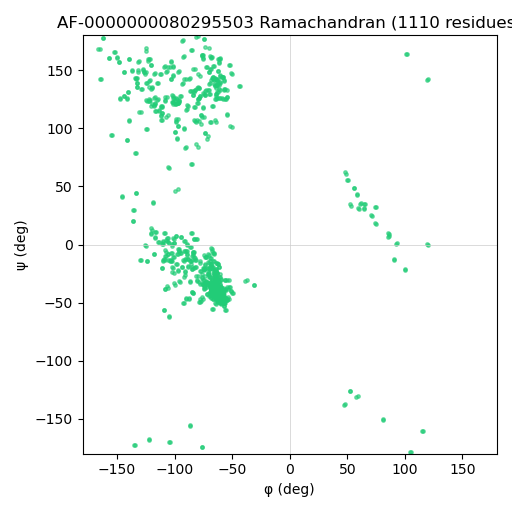.234 10.938 1 95.88 542 LEU B CA 1
ATOM 8684 C C . LEU B 1 542 ? 16.812 10.109 10.523 1 95.88 542 LEU B C 1
ATOM 8686 O O . LEU B 1 542 ? 16.562 9.414 9.539 1 95.88 542 LEU B O 1
ATOM 8690 N N . ASN B 1 543 ? 17.844 9.883 11.273 1 95 543 ASN B N 1
ATOM 8691 C CA . ASN B 1 543 ? 18.812 8.844 10.922 1 95 543 ASN B CA 1
ATOM 8692 C C . ASN B 1 543 ? 18.531 7.543 11.664 1 95 543 ASN B C 1
ATOM 8694 O O . ASN B 1 543 ? 18.047 7.562 12.797 1 95 543 ASN B O 1
ATOM 8698 N N . TYR B 1 544 ? 18.875 6.461 10.984 1 93.44 544 TYR B N 1
ATOM 8699 C CA . TYR B 1 544 ? 18.719 5.16 11.625 1 93.44 544 TYR B CA 1
ATOM 8700 C C . TYR B 1 544 ? 19.672 5.012 12.812 1 93.44 544 TYR B C 1
ATOM 8702 O O . TYR B 1 544 ? 20.812 5.461 12.758 1 93.44 544 TYR B O 1
ATOM 8710 N N . GLU B 1 545 ? 19.172 4.34 13.82 1 86 545 GLU B N 1
ATOM 8711 C CA . GLU B 1 545 ? 20.016 3.934 14.938 1 86 545 GLU B CA 1
ATOM 8712 C C . GLU B 1 545 ? 20.406 2.465 14.828 1 86 545 GLU B C 1
ATOM 8714 O O . GLU B 1 545 ? 19.703 1.674 14.195 1 86 545 GLU B O 1
ATOM 8719 N N . ALA B 1 546 ? 21.562 2.201 15.453 1 81.12 546 ALA B N 1
ATOM 8720 C CA . ALA B 1 546 ? 21.969 0.8 15.445 1 81.12 546 ALA B CA 1
ATOM 8721 C C . ALA B 1 546 ? 20.953 -0.078 16.156 1 81.12 546 ALA B C 1
ATOM 8723 O O . ALA B 1 546 ? 20.453 0.281 17.219 1 81.12 546 ALA B O 1
ATOM 8724 N N . ALA B 1 547 ? 20.641 -1.108 15.562 1 77.81 547 ALA B N 1
ATOM 8725 C CA . ALA B 1 547 ? 19.641 -2.006 16.125 1 77.81 547 ALA B CA 1
ATOM 8726 C C . ALA B 1 547 ? 20.203 -2.791 17.297 1 77.81 547 ALA B C 1
ATOM 8728 O O . ALA B 1 547 ? 19.453 -3.236 18.172 1 77.81 547 ALA B O 1
ATOM 8729 N N . ILE B 1 548 ? 21.453 -3.07 17.172 1 71.62 548 ILE B N 1
ATOM 8730 C CA . ILE B 1 548 ? 22.125 -3.795 18.25 1 71.62 548 ILE B CA 1
ATOM 8731 C C . ILE B 1 548 ? 23.141 -2.885 18.938 1 71.62 548 ILE B C 1
ATOM 8733 O O . ILE B 1 548 ? 23.984 -2.268 18.266 1 71.62 548 ILE B O 1
ATOM 8737 N N . LYS B 1 549 ? 22.812 -2.404 20.25 1 59.41 549 LYS B N 1
ATOM 8738 C CA . LYS B 1 549 ? 23.766 -1.603 21.016 1 59.41 549 LYS B CA 1
ATOM 8739 C C . LYS B 1 549 ? 24.859 -2.477 21.625 1 59.41 549 LYS B C 1
ATOM 8741 O O . LYS B 1 549 ? 24.562 -3.508 22.234 1 59.41 549 LYS B O 1
ATOM 8746 N N . THR B 1 550 ? 26.094 -2.48 21.047 1 52.41 550 THR B N 1
ATOM 8747 C CA . THR B 1 550 ? 27.203 -3.168 21.703 1 52.41 550 THR B CA 1
ATOM 8748 C C . THR B 1 550 ? 27.812 -2.287 22.797 1 52.41 550 THR B C 1
ATOM 8750 O O . THR B 1 550 ? 27.938 -1.073 22.609 1 52.41 550 THR B O 1
ATOM 8753 N N . TRP B 1 551 ? 27.562 -2.576 24 1 43.78 551 TRP B N 1
ATOM 8754 C CA . TRP B 1 551 ? 28.188 -1.846 25.094 1 43.78 551 TRP B CA 1
ATOM 8755 C C . TRP B 1 551 ? 29.578 -1.359 24.688 1 43.78 551 TRP B C 1
ATOM 8757 O O . TRP B 1 551 ? 30.062 -0.353 25.219 1 43.78 551 TRP B O 1
ATOM 8767 N N . LEU B 1 552 ? 30.266 -2.051 23.953 1 40.53 552 LEU B N 1
ATOM 8768 C CA . LEU B 1 552 ? 31.656 -1.655 23.734 1 40.53 552 LEU B CA 1
ATOM 8769 C C . LEU B 1 552 ? 31.719 -0.307 23.016 1 40.53 552 LEU B C 1
ATOM 8771 O O . LEU B 1 552 ? 32.688 0.433 23.172 1 40.53 552 LEU B O 1
ATOM 8775 N N . GLN B 1 553 ? 30.828 -0.104 22.266 1 38.47 553 GLN B N 1
ATOM 8776 C CA . GLN B 1 553 ? 30.953 1.138 21.516 1 38.47 553 GLN B CA 1
ATOM 8777 C C . GLN B 1 553 ? 30.547 2.34 22.359 1 38.47 553 GLN B C 1
ATOM 8779 O O . GLN B 1 553 ? 30.984 3.465 22.094 1 38.47 553 GLN B O 1
ATOM 8784 N N . GLU B 1 554 ? 29.656 2.234 23.234 1 37.19 554 GLU B N 1
ATOM 8785 C CA . GLU B 1 554 ? 29.359 3.385 24.078 1 37.19 554 GLU B CA 1
ATOM 8786 C C . GLU B 1 554 ? 30.531 3.711 25 1 37.19 554 GLU B C 1
ATOM 8788 O O . GLU B 1 554 ? 30.688 4.855 25.422 1 37.19 554 GLU B O 1
ATOM 8793 N N . TYR B 1 555 ? 31.25 2.766 25.391 1 36.72 555 TYR B N 1
ATOM 8794 C CA . TYR B 1 555 ? 32.312 3.127 26.328 1 36.72 555 TYR B CA 1
ATOM 8795 C C . TYR B 1 555 ? 33.344 4.043 25.641 1 36.72 555 TYR B C 1
ATOM 8797 O O . TYR B 1 555 ? 34.156 4.664 26.328 1 36.72 555 TYR B O 1
ATOM 8805 N N . GLU B 1 556 ? 33.438 3.85 24.5 1 31.56 556 GLU B N 1
ATOM 8806 C CA . GLU B 1 556 ? 34.469 4.723 23.984 1 31.56 556 GLU B CA 1
ATOM 8807 C C . GLU B 1 556 ? 33.969 6.148 23.812 1 31.56 556 GLU B C 1
ATOM 8809 O O . GLU B 1 556 ? 34.75 7.066 23.562 1 31.56 556 GLU B O 1
ATOM 8814 N N . LYS B 1 557 ? 32.719 6.352 23.859 1 30.05 557 LYS B N 1
ATOM 8815 C CA . LYS B 1 557 ? 32.375 7.766 23.734 1 30.05 557 LYS B CA 1
ATOM 8816 C C . LYS B 1 557 ? 32.281 8.43 25.094 1 30.05 557 LYS B C 1
ATOM 8818 O O . LYS B 1 557 ? 31.688 7.875 26.016 1 30.05 557 LYS B O 1
#

Secondary structure (DSSP, 8-state):
---GGGS-HHHHHH-TTT--GGGS-HHHHHHHT-TTSS-S----HHHHHHHHHHHHHH---HHHHHHHHHHHHHH-HHHHHHHHHHHHHHHHHHHSTTHHHHHHHTHHHH--S--SEEEEGGGTT-HHHHHTTSS-S---EEEEE-SS--GGG---GGGGTHHHHHHHHHHHHTT---GGGEEEEEEE---S-HHHHTSTT--S-SS----HHHHHHHHHHHHHHHHHHH-TT-EEEE-S--HHHHHHHHHHHTTTSSEEEIIIIIHHHHHHHHHHHHHHHHT--GGG--EEEEB-SHHHHHHHHHHHHHHHHTT--HHHHHHTEEEEETTEE-BTT-SS----HHHHTT-BSS-----HHHHHHHH--SEEEE-S--TT-S-HHHHHHHHHH-SS-EEEE--SSGGG-S--HHHHHHHTTT--EEEESS----EEETTEEEPPEE--GGGTHHHHHHHHHHHTBS---HHHHHHHHHHHHHT--HHHHHTT-SS--GGGHHHHHHHHHHHHHHHHHHTT-B-SSSPPS-HHHHHHHHSPP-SPPPSS--HHHHHT-/---GGGS-HHHHHH-TTT--GGGS-HHHHHHHT-TTSS-S----HHHHHHHHHHHHHH---HHHHHHHHHHHHHH-HHHHHHHHHHHHHHHHHHHSTTHHHHHHHTHHHH--S--SEEEEGGGTT-HHHHHTTSS-S---EEEEE-SS--GGG---GGGGTHHHHHHHHHHHHTT---GGGEEEEEEE-----HHHHTSTT--S-SS----HHHHHHHHHHHHHHHHHHH-TT-EEEE-S--HHHHHHHHHHHTTTSSEEEIIIIIHHHHHHHHHHHHHHHHT--GGG--EEEEB-SHHHHHHHHHHHHHHHHTT--HHHHHHTEEEEETTEE-BTT-SS----HHHHTT-BSS-----HHHHHHHH--SEEEE-S--TT-S-HHHHHHHHHH-SS-EEEE--SSGGG-S--HHHHHHHTTT--EEEESS----EEETTEEE-PEE--GGGTHHHHHHHHHHHTBS---HHHHHHHHHHHHHT--HHHHHTT-SS--GGGHHHHHHHHHHHHHHHHHHTT-B-SSSPPS-HHHHHHHHSPP-SPPPSS--HHHHHT-

Sequence (1114 aa):
MYVQGEISGLMRLQDKFFNKDTAFTIEERQLLGIHGLLPPVVRTMEEQVELCLTQFLNIDEDLSRYTYMIRLAARNERLFYKLLAMHGDKCLPYVYTPTVGLACLHAPYVFQLPVVLFITIEDKGHVYNVLKNWPQADVRAICVTDGGRIMGFGELGIHGYPIPKGKVTLYTALGGVRPHYCLPICLDVGCNNSKVREDPLYMGLKRKRPSPAEYDEFVDEFMEAVVSRYGPNCLVHFEDIGNADAFRLLTKYRFKYTMFNDDIQGAGAVTLAAIASALSISNTKLQNHRFLFQGAGEAALGIANLLFVALKTEGLNDNEARSRIWLRDSKGLVVYNRPQSHLEEYKMTFAQNRAPIEKLEDCVREFKPTVLIGVSAQHDAFTREVLELMALYNKRPIIFAMSNPPSKAECTAEAAYTHTRGKCLFASGSPSPPLEYAGETYHITQVNSLYGFPGIVMGAICCCISHLTPAVFIVASHTISSLCTDDDHHQCRLLPSLNKVTLCAFEIACNVVEYAYKSNLAKRKPHPTDIRAFVKHQMYDLNYEAAIKTWLQEYEKMYVQGEISGLMRLQDKFFNKDTAFTIEERQLLGIHGLLPPVVRTMEEQVELCLTQFLNIDEDLSRYTYMIRLAARNERLFYKLLAMHGDKCLPYVYTPTVGLACLHAPYVFQLPVVLFITIEDKGHVYNVLKNWPQADVRAICVTDGGRIMGFGELGIHGYPIPKGKVTLYTALGGVRPHYCLPICLDVGCNNSKVREDPLYMGLKRKRPSPAEYDEFVDEFMEAVVSRYGPNCLVHFEDIGNADAFRLLTKYRFKYTMFNDDIQGAGAVTLAAIASALSISNTKLQNHRFLFQGAGEAALGIANLLFVALKTEGLNDNEARSRIWLRDSKGLVVYNRPQSHLEEYKMTFAQNRAPIEKLEDCVREFKPTVLIGVSAQHDAFTREVLELMALYNKRPIIFAMSNPPSKAECTAEAAYTHTRGKCLFASGSPSPPLEYAGETYHITQVNSLYGFPGIVMGAICCCISHLTPAVFIVASHTISSLCTDDDHHQCRLLPSLNKVTLCAFEIACNVVEYAYKSNLAKRKPHPTDIRAFVKHQMYDLNYEAAIKTWLQEYEK

Organism: Glossina morsitans morsitans (NCBI:txid37546)

Foldseek 3Di:
DPDLPPAALVRLQQAQARNPALQQAPVNCVVRVNVVVHPNHHDFLVVVLVVLVVVLVPDDDLLVSLLSLVVNCNRHVLSSLVNCQVPVVPNLCSLAPPVLVVCLVVVLVSPDDCLAQEAELVCPVPLLVSVVPPPQQAAQEEEEEQQQADAPPGRQGQSNQSHRSSVLSLLFNQQQFDSSNYHYYHYGQETPPCVNLVPPSRDGDNDHGDDPVSVVSSVVVNLVSCCVRNNQLREYEYERYHFVNQVVVCVVPQQPGRYDYCLQQLLLLLVLLLVVLVCVLVVHDLLPFAEEEEDDTRNLLSNLVLQLVVNVVVPDDNVSSLLRYWYAAQQFTAADPDPPDDDDPSSVSNHHHDDTDGQPLVVCVVNVGQAYAYAHLADQSCDLSNLLSNLVSDQEREYEQQGPDPRSTNDDPVSNCVSSVNRYQYAYQYADDWDDDPNDTAHHHHRDSSLAVSLLSLLSSLQSFNGDDSVLSNLLSNLQNVPQDPVCSVSSHSGDDPSCSSVSSLSSSLSSNVVRVVVVRGPDDDRDPDSSVSSVVNGHDSGRDNSDDDVVVVVVD/DPPLPPAALVNLQQAQARNPALQQACVNCVVRVNVVVHPNHHDFLVVVLVVLVVVLVPDDDLLVSLLSLVVNCNRHVLSSLVNCQVPVVPNLCSLAPPVLVVCLVVVLVSPDDCLAQEDELVCPVPLLVSVVPPPQQAAQEEEEEQQQADAPPGRQGQSNQSHRSSVLSLLFNQQQFDSSNYHYYHYGQETPPCVNLVPPSRDGDNDHGDDPVSVVSSVVVNLVSCCVRNNQLREYEYERYHFVNQVVVCVVPQQPGRYDYCLQQLLLLLVLLLVVLVCVLVVHDLLPFAEEEEDDTRNLLSNLVLQLVVNVVVPDDNVSSLLRYWYAAQQFTAAPPDPPDDDDPSSVSNHHHDDTDGQPLVVCVVNVGQAYAYAHLADQSCDLSNLLSNLVSDQEREYEQQGPDPRSTNDDPVSNCVSSVNRYQYAYQYADDWDDDPNDTAHHHHRDSSLADSLLSLLSSLQSFNGDDSVLSNQLSNLQNVPQDPVCSVRSHSGDDPSCSSVSSLSSSLSSNVVRVVVVRGPDDDRDPDSSVSSVVNGHDSGRDDSDDDVVVVVVD

pLDDT: mean 92.24, std 10.79, range [23.52, 98.88]

Radius of gyration: 35.81 Å; Cα contacts (8 Å, |Δi|>4): 2198; chains: 2; bounding box: 67×106×80 Å